Protein AF-A0A098QXZ3-F1 (afdb_monomer)

Radius of gyration: 36.71 Å; Cα contacts (8 Å, |Δi|>4): 1302; chains: 1; bounding box: 91×79×83 Å

Mean predicted aligned error: 18.91 Å

Structure (mmCIF, N/CA/C/O backbone):
data_AF-A0A098QXZ3-F1
#
_entry.id   AF-A0A098QXZ3-F1
#
loop_
_atom_site.group_PDB
_atom_site.id
_atom_site.type_symbol
_atom_site.label_atom_id
_atom_site.label_alt_id
_atom_site.label_comp_id
_atom_site.label_asym_id
_atom_site.label_entity_id
_atom_site.label_seq_id
_atom_site.pdbx_PDB_ins_code
_atom_site.Cartn_x
_atom_site.Cartn_y
_atom_site.Cartn_z
_atom_site.occupancy
_atom_site.B_iso_or_equiv
_atom_site.auth_seq_id
_atom_site.auth_comp_id
_atom_site.auth_asym_id
_atom_site.auth_atom_id
_atom_site.pdbx_PDB_model_num
ATOM 1 N N . MET A 1 1 ? 48.970 39.944 -28.528 1.00 34.41 1 MET A N 1
ATOM 2 C CA . MET A 1 1 ? 49.792 40.665 -27.532 1.00 34.41 1 MET A CA 1
ATOM 3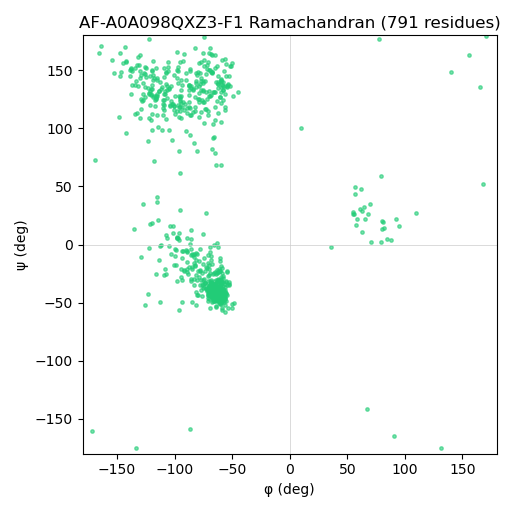 C C . MET A 1 1 ? 48.944 40.749 -26.277 1.00 34.41 1 MET A C 1
ATOM 5 O O . MET A 1 1 ? 47.812 41.198 -26.376 1.00 34.41 1 MET A O 1
ATOM 9 N N . GLY A 1 2 ? 49.397 40.096 -25.209 1.00 39.25 2 GLY A N 1
ATOM 10 C CA . GLY A 1 2 ? 48.541 39.547 -24.158 1.00 39.25 2 GLY A CA 1
ATOM 11 C C . GLY A 1 2 ? 47.865 40.557 -23.236 1.00 39.25 2 GLY A C 1
ATOM 12 O O . GLY A 1 2 ? 48.370 41.650 -23.004 1.00 39.25 2 GLY A O 1
ATOM 13 N N . LEU A 1 3 ? 46.767 40.106 -22.637 1.00 32.28 3 LEU A N 1
ATOM 14 C CA . LEU A 1 3 ? 46.354 40.539 -21.311 1.00 32.28 3 LEU A CA 1
ATOM 15 C C . LEU A 1 3 ? 46.298 39.281 -20.449 1.00 32.28 3 LEU A C 1
ATOM 17 O O . LEU A 1 3 ? 45.483 38.388 -20.656 1.00 32.28 3 LEU A O 1
ATOM 21 N N . PHE A 1 4 ? 47.296 39.197 -19.580 1.00 36.25 4 PHE A N 1
ATOM 22 C CA . PHE A 1 4 ? 47.523 38.147 -18.611 1.00 36.25 4 PHE A CA 1
ATOM 23 C C . PHE A 1 4 ? 46.350 38.034 -17.631 1.00 36.25 4 PHE A C 1
ATOM 25 O O . PHE A 1 4 ? 45.906 39.029 -17.063 1.00 36.25 4 PHE A O 1
ATOM 32 N N . ASP A 1 5 ? 45.892 36.797 -17.457 1.00 39.28 5 ASP A N 1
ATOM 33 C CA . ASP A 1 5 ? 45.685 36.120 -16.175 1.00 39.28 5 ASP A CA 1
ATOM 34 C C . ASP A 1 5 ? 45.807 37.027 -14.929 1.00 39.28 5 ASP A C 1
ATOM 36 O O . ASP A 1 5 ? 46.901 37.333 -14.450 1.00 39.28 5 ASP A O 1
ATOM 40 N N . LYS A 1 6 ? 44.659 37.449 -14.392 1.00 33.84 6 LYS A N 1
ATOM 41 C CA . LYS A 1 6 ? 44.519 37.911 -13.006 1.00 33.84 6 LYS A CA 1
ATOM 42 C C . LYS A 1 6 ? 43.553 36.982 -12.282 1.00 33.84 6 LYS A C 1
ATOM 44 O O . LYS A 1 6 ? 42.433 37.353 -11.949 1.00 33.84 6 LYS A O 1
ATOM 49 N N . ASN A 1 7 ? 44.007 35.767 -11.999 1.00 37.47 7 ASN A N 1
ATOM 50 C CA . ASN A 1 7 ? 43.583 35.095 -10.778 1.00 37.47 7 ASN A CA 1
ATOM 51 C C . ASN A 1 7 ? 44.189 35.866 -9.592 1.00 37.47 7 ASN A C 1
ATOM 53 O O . ASN A 1 7 ? 45.236 35.489 -9.065 1.00 37.47 7 ASN A O 1
ATOM 57 N N . ASP A 1 8 ? 43.540 36.960 -9.181 1.00 37.66 8 ASP A N 1
ATOM 58 C CA . ASP A 1 8 ? 43.737 37.550 -7.853 1.00 37.66 8 ASP A CA 1
ATOM 59 C C . ASP A 1 8 ? 43.240 36.521 -6.823 1.00 37.66 8 ASP A C 1
ATOM 61 O O . ASP A 1 8 ? 42.122 36.593 -6.313 1.00 37.66 8 ASP A O 1
ATOM 65 N N . LYS A 1 9 ? 44.056 35.499 -6.529 1.00 50.19 9 LYS A N 1
ATOM 66 C CA . LYS A 1 9 ? 43.840 34.641 -5.363 1.00 50.19 9 LYS A CA 1
ATOM 67 C C . LYS A 1 9 ? 44.058 35.522 -4.138 1.00 50.19 9 LYS A C 1
ATOM 69 O O . LYS A 1 9 ? 45.189 35.674 -3.677 1.00 50.19 9 LYS A O 1
ATOM 74 N N . LYS A 1 10 ? 42.974 36.131 -3.644 1.00 60.78 10 LYS A N 1
ATOM 75 C CA . LYS A 1 10 ? 42.944 36.797 -2.337 1.00 60.78 10 LYS A CA 1
ATOM 76 C C . LYS A 1 10 ? 43.625 35.859 -1.320 1.00 60.78 10 LYS A C 1
ATOM 78 O O . LYS A 1 10 ? 43.342 34.656 -1.337 1.00 60.78 10 LYS A O 1
ATOM 83 N N . PRO A 1 11 ? 44.564 36.355 -0.494 1.00 75.75 11 PRO A N 1
ATOM 84 C CA . PRO A 1 11 ? 45.214 35.518 0.505 1.00 75.75 11 PRO A CA 1
ATOM 85 C C . PRO A 1 11 ? 44.158 34.956 1.463 1.00 75.75 11 PRO A C 1
ATOM 87 O O . PRO A 1 11 ? 43.274 35.694 1.901 1.00 75.75 11 PRO A O 1
ATOM 90 N N . LEU A 1 12 ? 44.260 33.657 1.769 1.00 84.19 12 LEU A N 1
ATOM 91 C CA . LEU A 1 12 ? 43.357 32.981 2.702 1.00 84.19 12 LEU A CA 1
ATOM 92 C C . LEU A 1 12 ? 43.372 33.708 4.047 1.00 84.19 12 LEU A C 1
ATOM 94 O O . LEU A 1 12 ? 44.438 33.980 4.602 1.00 84.19 12 LEU A O 1
ATOM 98 N N . GLN A 1 13 ? 42.186 34.016 4.560 1.00 89.44 13 GLN A N 1
ATOM 99 C CA . GLN A 1 13 ? 42.029 34.640 5.866 1.00 89.44 13 GLN A CA 1
ATOM 100 C C . GLN A 1 13 ? 41.975 33.574 6.958 1.00 89.44 13 GLN A C 1
ATOM 102 O O . GLN A 1 13 ? 41.499 32.460 6.732 1.00 89.44 13 GLN A O 1
ATOM 107 N N . GLU A 1 14 ? 42.455 33.936 8.149 1.00 90.88 14 GLU A N 1
ATOM 108 C CA . GLU A 1 14 ? 42.515 33.045 9.306 1.00 90.88 14 GLU A CA 1
ATOM 109 C C . GLU A 1 14 ? 41.635 33.584 10.435 1.00 90.88 14 GLU A C 1
ATOM 111 O O . GLU A 1 14 ? 41.818 34.718 10.881 1.00 90.88 14 GLU A O 1
ATOM 116 N N . LEU A 1 15 ? 40.694 32.772 10.922 1.00 90.94 15 LEU A N 1
ATOM 117 C CA . LEU A 1 15 ? 39.901 33.084 12.115 1.00 90.94 15 LEU A CA 1
ATOM 118 C C . LEU A 1 15 ? 39.740 31.847 13.009 1.00 90.94 15 LEU A C 1
ATOM 120 O O . LEU A 1 15 ? 39.728 30.721 12.501 1.00 90.94 15 LEU A O 1
ATOM 124 N N . PRO A 1 16 ? 39.572 32.026 14.334 1.00 90.94 16 PRO A N 1
ATOM 125 C CA . PRO A 1 16 ? 39.183 30.937 15.227 1.00 90.94 16 PRO A CA 1
ATOM 126 C C . PRO A 1 16 ? 37.916 30.238 14.728 1.00 90.94 16 PRO A C 1
ATOM 128 O O . PRO A 1 16 ? 36.975 30.899 14.286 1.00 90.94 16 PRO A O 1
ATOM 131 N N . PHE A 1 17 ? 37.899 28.909 14.781 1.00 89.75 17 PHE A N 1
ATOM 132 C CA . PHE A 1 17 ? 36.839 28.084 14.211 1.00 89.75 17 PHE A CA 1
ATOM 133 C C . PHE A 1 17 ? 35.888 27.556 15.284 1.00 89.75 17 PHE A C 1
ATOM 135 O O . PHE A 1 17 ? 36.319 27.042 16.317 1.00 89.75 17 PHE A O 1
ATOM 142 N N . ILE A 1 18 ? 34.588 27.611 14.997 1.00 89.50 18 ILE A N 1
ATOM 143 C CA . ILE A 1 18 ? 33.551 26.928 15.772 1.00 89.50 18 ILE A CA 1
ATOM 144 C C . ILE A 1 18 ? 32.698 26.083 14.831 1.00 89.50 18 ILE A C 1
ATOM 146 O O . ILE A 1 18 ? 32.176 26.578 13.834 1.00 89.50 18 ILE A O 1
ATOM 150 N N . ALA A 1 19 ? 32.517 24.815 15.195 1.00 88.19 19 ALA A N 1
ATOM 151 C CA . ALA A 1 19 ? 31.591 23.911 14.529 1.00 88.19 19 ALA A CA 1
ATOM 152 C C . ALA A 1 19 ? 30.186 24.028 15.135 1.00 88.19 19 ALA A C 1
ATOM 154 O O . ALA A 1 19 ? 30.002 23.773 16.329 1.00 88.19 19 ALA A O 1
ATOM 155 N N . LEU A 1 20 ? 29.192 24.349 14.306 1.00 87.00 20 LEU A N 1
ATOM 156 C CA . LEU A 1 20 ? 27.772 24.237 14.639 1.00 87.00 20 LEU A CA 1
ATOM 157 C C . LEU A 1 20 ? 27.135 23.045 13.922 1.00 87.00 20 LEU A C 1
ATOM 159 O O . LEU A 1 20 ? 27.589 22.612 12.863 1.00 87.00 20 LEU A O 1
ATOM 163 N N . ARG A 1 21 ? 26.084 22.504 14.540 1.00 80.12 21 ARG A N 1
ATOM 164 C CA . ARG A 1 21 ? 25.403 21.279 14.093 1.00 80.12 21 ARG A CA 1
ATOM 165 C C . ARG A 1 21 ? 23.917 21.495 13.834 1.00 80.12 21 ARG A C 1
ATOM 167 O O . ARG A 1 21 ? 23.414 21.051 12.818 1.00 80.12 21 ARG A O 1
ATOM 174 N N . ASP A 1 22 ? 23.254 22.239 14.718 1.00 79.06 22 ASP A N 1
ATOM 175 C CA . ASP A 1 22 ? 21.787 22.346 14.707 1.00 79.06 22 ASP A CA 1
ATOM 176 C C . ASP A 1 22 ? 21.283 23.745 14.324 1.00 79.06 22 ASP A C 1
ATOM 178 O O . ASP A 1 22 ? 20.079 23.992 14.267 1.00 79.06 22 ASP A O 1
ATOM 182 N N . ALA A 1 23 ? 22.193 24.692 14.083 1.00 85.50 23 ALA A N 1
ATOM 183 C CA . ALA A 1 23 ? 21.854 26.080 13.799 1.00 85.50 23 ALA A CA 1
ATOM 184 C C . ALA A 1 23 ? 22.709 26.631 12.660 1.00 85.50 23 ALA A C 1
ATOM 186 O O . ALA A 1 23 ? 23.935 26.550 12.705 1.00 85.50 23 ALA A O 1
ATOM 187 N N . VAL A 1 24 ? 22.043 27.237 11.677 1.00 90.94 24 VAL A N 1
ATOM 188 C CA . VAL A 1 24 ? 22.665 27.986 10.581 1.00 90.94 24 VAL A CA 1
ATOM 189 C C . VAL A 1 24 ? 22.596 29.474 10.910 1.00 90.94 24 VAL A C 1
ATOM 191 O O . VAL A 1 24 ? 21.520 29.990 11.218 1.00 90.94 24 VAL A O 1
ATOM 194 N N . ILE A 1 25 ? 23.735 30.164 10.854 1.00 92.44 25 ILE A N 1
ATOM 195 C CA . ILE A 1 25 ? 23.818 31.609 11.089 1.00 92.44 25 ILE A CA 1
ATOM 196 C C . ILE A 1 25 ? 23.891 32.314 9.739 1.00 92.44 25 ILE A C 1
ATOM 198 O O . ILE A 1 25 ? 24.864 32.160 9.000 1.00 92.44 25 ILE A O 1
ATOM 202 N N . PHE A 1 26 ? 22.870 33.106 9.424 1.00 93.06 26 PHE A N 1
ATOM 203 C CA . PHE A 1 26 ? 22.836 33.914 8.206 1.00 93.06 26 PHE A CA 1
ATOM 204 C C . PHE A 1 26 ? 23.529 35.271 8.418 1.00 93.06 26 PHE A C 1
ATOM 206 O O . PHE A 1 26 ? 23.498 35.808 9.533 1.00 93.06 26 PHE A O 1
ATOM 213 N N . PRO A 1 27 ? 24.116 35.872 7.368 1.00 91.12 27 PRO A N 1
ATOM 214 C CA . PRO A 1 27 ? 24.561 37.262 7.407 1.00 91.12 27 PRO A CA 1
ATOM 215 C C . PRO A 1 27 ? 23.451 38.215 7.868 1.00 91.12 27 PRO A C 1
ATOM 217 O O . PRO A 1 27 ? 22.276 38.008 7.565 1.00 91.12 27 PRO A O 1
ATOM 220 N N . HIS A 1 28 ? 23.826 39.261 8.603 1.00 87.88 28 HIS A N 1
ATOM 221 C CA . HIS A 1 28 ? 22.932 40.266 9.194 1.00 87.88 28 HIS A CA 1
ATOM 222 C C . HIS A 1 28 ? 21.934 39.732 10.234 1.00 87.88 28 HIS A C 1
ATOM 224 O O . HIS A 1 28 ? 21.034 40.460 10.650 1.00 87.88 28 HIS A O 1
ATOM 230 N N . SER A 1 29 ? 22.094 38.484 10.686 1.00 89.38 29 SER A N 1
ATOM 231 C CA . SER A 1 29 ? 21.275 37.895 11.746 1.00 89.38 29 SER A CA 1
ATOM 232 C C . SER A 1 29 ? 22.055 37.756 13.049 1.00 89.38 29 SER A C 1
ATOM 234 O O . SER A 1 29 ? 23.267 37.531 13.040 1.00 89.38 29 SER A O 1
ATOM 236 N N . THR A 1 30 ? 21.353 37.887 14.178 1.00 88.56 30 THR A N 1
ATOM 237 C CA . THR A 1 30 ? 21.917 37.650 15.511 1.00 88.56 30 THR A CA 1
ATOM 238 C C . THR A 1 30 ? 21.314 36.391 16.118 1.00 88.56 30 THR A C 1
ATOM 240 O O . THR A 1 30 ? 20.095 36.260 16.225 1.00 88.56 30 THR A O 1
ATOM 243 N N . VAL A 1 31 ? 22.167 35.445 16.511 1.00 88.06 31 VAL A N 1
ATOM 244 C CA . VAL A 1 31 ? 21.746 34.136 17.021 1.00 88.06 31 VAL A CA 1
ATOM 245 C C . VAL A 1 31 ? 22.456 33.843 18.346 1.00 88.06 31 VAL A C 1
ATOM 247 O O . VAL A 1 31 ? 23.688 33.902 18.415 1.00 88.06 31 VAL A O 1
ATOM 250 N N . PRO A 1 32 ? 21.714 33.539 19.429 1.00 89.00 32 PRO A N 1
ATOM 251 C CA . PRO A 1 32 ? 22.311 33.082 20.674 1.00 89.00 32 PRO A CA 1
ATOM 252 C C . PRO A 1 32 ? 22.688 31.599 20.574 1.00 89.00 32 PRO A C 1
ATOM 254 O O . PRO A 1 32 ? 21.824 30.752 20.368 1.00 89.00 32 PRO A O 1
ATOM 257 N N . ILE A 1 33 ? 23.961 31.281 20.792 1.00 88.56 33 ILE A N 1
ATOM 258 C CA . ILE A 1 33 ? 24.489 29.915 20.818 1.00 88.56 33 ILE A CA 1
ATOM 259 C C . ILE A 1 33 ? 24.905 29.548 22.244 1.00 88.56 33 ILE A C 1
ATOM 261 O O . ILE A 1 33 ? 25.549 30.330 22.946 1.00 88.56 33 ILE A O 1
ATOM 265 N N . TYR A 1 34 ? 24.541 28.341 22.672 1.00 87.06 34 TYR A N 1
ATOM 266 C CA . TYR A 1 34 ? 24.952 27.779 23.954 1.00 87.06 34 TYR A CA 1
ATOM 267 C C . TYR A 1 34 ? 26.153 26.860 23.747 1.00 87.06 34 TYR A C 1
ATOM 269 O O . TYR A 1 34 ? 26.077 25.877 23.015 1.00 87.06 34 TYR A O 1
ATOM 277 N N . LEU A 1 35 ? 27.266 27.188 24.396 1.00 83.69 35 LEU A N 1
ATOM 278 C CA . LEU A 1 35 ? 28.507 26.431 24.322 1.00 83.69 35 LEU A CA 1
ATOM 279 C C . LEU A 1 35 ? 28.649 25.557 25.565 1.00 83.69 35 LEU A C 1
ATOM 281 O O . LEU A 1 35 ? 28.696 26.057 26.692 1.00 83.69 35 LEU A O 1
ATOM 285 N N . THR A 1 36 ? 28.711 24.248 25.333 1.00 79.25 36 THR A N 1
ATOM 286 C CA . THR A 1 36 ? 28.888 23.213 26.362 1.00 79.25 36 THR A CA 1
ATOM 287 C C . THR A 1 36 ? 30.269 22.560 26.302 1.00 79.25 36 THR A C 1
ATOM 289 O O . THR A 1 36 ? 30.762 22.082 27.319 1.00 79.25 36 THR A O 1
ATOM 292 N N . LYS A 1 37 ? 30.916 22.549 25.128 1.00 79.50 37 LYS A N 1
ATOM 293 C CA . LYS A 1 37 ? 32.233 21.930 24.929 1.00 79.50 37 LYS A CA 1
ATOM 294 C C . LYS A 1 37 ? 33.367 22.892 25.323 1.00 79.50 37 LYS A C 1
ATOM 296 O O . LYS A 1 37 ? 33.367 24.025 24.833 1.00 79.50 37 LYS A O 1
ATOM 301 N N . PRO A 1 38 ? 34.372 22.448 26.107 1.00 77.50 38 PRO A N 1
ATOM 302 C CA . PRO A 1 38 ? 35.527 23.272 26.485 1.00 77.50 38 PRO A CA 1
ATOM 303 C C . PRO A 1 38 ? 36.274 23.864 25.283 1.00 77.50 38 PRO A C 1
ATOM 305 O O . PRO A 1 38 ? 36.786 24.977 25.343 1.00 77.50 38 PRO A O 1
ATOM 308 N N . THR A 1 39 ? 36.286 23.149 24.161 1.00 79.25 39 THR A N 1
ATOM 309 C CA . THR A 1 39 ? 37.051 23.515 22.965 1.00 79.25 39 THR A CA 1
ATOM 310 C C . THR A 1 39 ? 36.399 24.648 22.182 1.00 79.25 39 THR A C 1
ATOM 312 O O . THR A 1 39 ? 37.082 25.552 21.702 1.00 79.25 39 THR A O 1
ATOM 315 N N . ALA A 1 40 ? 35.066 24.687 22.161 1.00 80.88 40 ALA A N 1
ATOM 316 C CA . ALA A 1 40 ? 34.316 25.811 21.618 1.00 80.88 40 ALA A CA 1
ATOM 317 C C . ALA A 1 40 ? 34.458 27.069 22.494 1.00 80.88 40 ALA A C 1
ATOM 319 O O . ALA A 1 40 ? 34.530 28.176 21.967 1.00 80.88 40 ALA A O 1
ATOM 320 N N . VAL A 1 41 ? 34.547 26.912 23.823 1.00 83.06 41 VAL A N 1
ATOM 321 C CA . VAL A 1 41 ? 34.817 28.032 24.742 1.00 83.06 41 VAL A CA 1
ATOM 322 C C . VAL A 1 41 ? 36.213 28.608 24.490 1.00 83.06 41 VAL A C 1
ATOM 324 O O . VAL A 1 41 ? 36.341 29.822 24.342 1.00 83.06 41 VAL A O 1
ATOM 327 N N . ALA A 1 42 ? 37.230 27.755 24.335 1.00 83.25 42 ALA A N 1
ATOM 328 C CA . ALA A 1 42 ? 38.592 28.182 24.013 1.00 83.25 42 ALA A CA 1
ATOM 329 C C . ALA A 1 42 ? 38.677 28.931 22.668 1.00 83.25 42 ALA A C 1
ATOM 331 O O . ALA A 1 42 ? 39.364 29.947 22.569 1.00 83.25 42 ALA A O 1
ATOM 332 N N . ALA A 1 43 ? 37.937 28.486 21.644 1.00 84.62 43 ALA A N 1
ATOM 333 C CA . ALA A 1 43 ? 37.861 29.181 20.356 1.00 84.62 43 ALA A CA 1
ATOM 334 C C . ALA A 1 43 ? 37.237 30.585 20.479 1.00 84.62 43 ALA A C 1
ATOM 336 O O . ALA A 1 43 ? 37.719 31.536 19.861 1.00 84.62 43 ALA A O 1
ATOM 337 N N . VAL A 1 44 ? 36.201 30.743 21.312 1.00 85.31 44 VAL A N 1
ATOM 338 C CA . VAL A 1 44 ? 35.608 32.058 21.608 1.00 85.31 44 VAL A CA 1
ATOM 339 C C . VAL A 1 44 ? 36.583 32.954 22.368 1.00 85.31 44 VAL A C 1
ATOM 341 O O . VAL A 1 44 ? 36.714 34.127 22.024 1.00 85.31 44 VAL A O 1
ATOM 344 N N . GLU A 1 45 ? 37.286 32.432 23.373 1.00 84.00 45 GLU A N 1
ATOM 345 C CA . GLU A 1 45 ? 38.283 33.201 24.128 1.00 84.00 45 GLU A CA 1
ATOM 346 C C . GLU A 1 45 ? 39.441 33.665 23.228 1.00 84.00 45 GLU A C 1
ATOM 348 O O . GLU A 1 45 ? 39.839 34.829 23.296 1.00 84.00 45 GLU A O 1
ATOM 353 N N . ALA A 1 46 ? 39.899 32.814 22.304 1.00 83.94 46 ALA A N 1
ATOM 354 C CA . ALA A 1 46 ? 40.875 33.182 21.278 1.00 83.94 46 ALA A CA 1
ATOM 355 C C . ALA A 1 46 ? 40.341 34.251 20.305 1.00 83.94 46 ALA A C 1
ATOM 357 O O . ALA A 1 46 ? 41.077 35.148 19.893 1.00 83.94 46 ALA A O 1
ATOM 358 N N . ALA A 1 47 ? 39.055 34.210 19.947 1.00 86.00 47 ALA A N 1
ATOM 359 C CA . ALA A 1 47 ? 38.433 35.235 19.108 1.00 86.00 47 ALA A CA 1
ATOM 360 C C . ALA A 1 47 ? 38.322 36.591 19.821 1.00 86.00 47 ALA A C 1
ATOM 362 O O . ALA A 1 47 ? 38.475 37.636 19.189 1.00 86.00 47 ALA A O 1
ATOM 363 N N . LEU A 1 48 ? 38.100 36.613 21.140 1.00 85.19 48 LEU A N 1
ATOM 364 C CA . LEU A 1 48 ? 38.041 37.861 21.910 1.00 85.19 48 LEU A CA 1
ATOM 365 C C . LEU A 1 48 ? 39.368 38.624 21.906 1.00 85.19 48 LEU A C 1
ATOM 367 O O . LEU A 1 48 ? 39.348 39.855 21.895 1.00 85.19 48 LEU A O 1
ATOM 371 N N . THR A 1 49 ? 40.497 37.913 21.891 1.00 79.88 49 THR A N 1
ATOM 372 C CA . THR A 1 49 ? 41.838 38.513 21.836 1.00 79.88 49 THR A CA 1
ATOM 373 C C . THR A 1 49 ? 42.259 38.899 20.414 1.00 79.88 49 THR A C 1
ATOM 375 O O . THR A 1 49 ? 43.121 39.759 20.255 1.00 79.88 49 THR A O 1
ATOM 378 N N . SER A 1 50 ? 41.613 38.339 19.382 1.00 72.12 50 SER A N 1
ATOM 379 C CA . SER A 1 50 ? 41.952 38.506 17.957 1.00 72.12 50 SER A CA 1
ATOM 380 C C . SER A 1 50 ? 40.871 39.229 17.129 1.00 72.12 50 SER A C 1
ATOM 382 O O . SER A 1 50 ? 40.643 38.931 15.959 1.00 72.12 50 SER A O 1
ATOM 384 N N . GLY A 1 51 ? 40.199 40.227 17.716 1.00 79.19 51 GLY A N 1
ATOM 385 C CA . GLY A 1 51 ? 39.291 41.124 16.976 1.00 79.19 51 GLY A CA 1
ATOM 386 C C . GLY A 1 51 ? 37.807 40.737 16.995 1.00 79.19 51 GLY A C 1
ATOM 387 O O . GLY A 1 51 ? 37.026 41.266 16.203 1.00 79.19 51 GLY A O 1
ATOM 388 N N . ARG A 1 52 ? 37.398 39.853 17.916 1.00 90.12 52 ARG A N 1
ATOM 389 C CA . ARG A 1 52 ? 36.011 39.398 18.158 1.00 90.12 52 ARG A CA 1
ATOM 390 C C . ARG A 1 52 ? 35.329 38.761 16.948 1.00 90.12 52 ARG A C 1
ATOM 392 O O . ARG A 1 52 ? 34.099 38.726 16.893 1.00 90.12 52 ARG A O 1
ATOM 399 N N . ARG A 1 53 ? 36.103 38.267 15.984 1.00 92.69 53 ARG A N 1
ATOM 400 C CA . ARG A 1 53 ? 35.600 37.555 14.808 1.00 92.69 53 ARG A CA 1
ATOM 401 C C . ARG A 1 53 ? 35.960 36.085 14.902 1.00 92.69 53 ARG A C 1
ATOM 403 O O . ARG A 1 53 ? 37.028 35.736 15.392 1.00 92.69 53 ARG A O 1
ATOM 410 N N . LEU A 1 54 ? 35.064 35.240 14.424 1.00 92.62 54 LEU A N 1
ATOM 411 C CA . LEU A 1 54 ? 35.273 33.805 14.329 1.00 92.62 54 LEU A CA 1
ATOM 412 C C . LEU A 1 54 ? 34.596 33.267 13.076 1.00 92.62 54 LEU A C 1
ATOM 414 O O . LEU A 1 54 ? 33.645 33.860 12.566 1.00 92.62 54 LEU A O 1
ATOM 418 N N . PHE A 1 55 ? 35.084 32.136 12.593 1.00 92.88 55 PHE A N 1
ATOM 419 C CA . PHE A 1 55 ? 34.473 31.411 11.497 1.00 92.88 55 PHE A CA 1
ATOM 420 C C . PHE A 1 55 ? 33.551 30.326 12.051 1.00 92.88 55 PHE A C 1
ATOM 422 O O . PHE A 1 55 ? 33.977 29.476 12.836 1.00 92.88 55 PHE A O 1
ATOM 429 N N . VAL A 1 56 ? 32.291 30.345 11.623 1.00 92.75 56 VAL A N 1
ATOM 430 C CA . VAL A 1 56 ? 31.320 29.296 11.928 1.00 92.75 56 VAL A CA 1
ATOM 431 C C . VAL A 1 56 ? 31.246 28.333 10.753 1.00 92.75 56 VAL A C 1
ATOM 433 O O . VAL A 1 56 ? 30.808 28.711 9.666 1.00 92.75 56 VAL A O 1
ATOM 436 N N . GLY A 1 57 ? 31.665 27.091 10.986 1.00 91.31 57 GLY A N 1
ATOM 437 C CA . GLY A 1 57 ? 31.510 25.990 10.041 1.00 91.31 57 GLY A CA 1
ATOM 438 C C . GLY A 1 57 ? 30.425 25.012 10.471 1.00 91.31 57 GLY A C 1
ATOM 439 O O . GLY A 1 57 ? 30.098 24.893 11.652 1.00 91.31 57 GLY A O 1
ATOM 440 N N . TYR A 1 58 ? 29.897 24.282 9.498 1.00 90.69 58 TYR A N 1
ATOM 441 C CA . TYR A 1 58 ? 28.835 23.298 9.686 1.00 90.69 58 TYR A CA 1
ATOM 442 C C . TYR A 1 58 ? 29.390 21.894 9.430 1.00 90.69 58 TYR A C 1
ATOM 444 O O . TYR A 1 58 ? 30.179 21.731 8.503 1.00 90.69 58 TYR A O 1
ATOM 452 N N . VAL A 1 59 ? 29.014 20.887 10.224 1.00 85.56 59 VAL A N 1
ATOM 453 C CA . VAL A 1 59 ? 29.602 19.526 10.160 1.00 85.56 59 VAL A CA 1
ATOM 454 C C . VAL A 1 59 ? 28.562 18.490 9.720 1.00 85.56 59 VAL A C 1
ATOM 456 O O . VAL A 1 59 ? 27.402 18.593 10.107 1.00 85.56 59 VAL A O 1
ATOM 459 N N . LYS A 1 60 ? 28.982 17.496 8.924 1.00 78.62 60 LYS A N 1
ATOM 460 C CA . LYS A 1 60 ? 28.127 16.443 8.342 1.00 78.62 60 LYS A CA 1
ATOM 461 C C . LYS A 1 60 ? 27.678 15.351 9.326 1.00 78.62 60 LYS A C 1
ATOM 463 O O . LYS A 1 60 ? 26.602 14.802 9.130 1.00 78.62 60 LYS A O 1
ATOM 468 N N . ASP A 1 61 ? 28.476 15.033 10.351 1.00 70.88 61 ASP A N 1
ATOM 469 C CA . ASP A 1 61 ? 28.228 13.903 11.267 1.00 70.88 61 ASP A CA 1
ATOM 470 C C . ASP A 1 61 ? 28.487 14.259 12.751 1.00 70.88 61 ASP A C 1
ATOM 472 O O . ASP A 1 61 ? 29.326 15.108 13.075 1.00 70.88 61 ASP A O 1
ATOM 476 N N . GLN A 1 62 ? 27.756 13.621 13.673 1.00 56.31 62 GLN A N 1
ATOM 477 C CA . GLN A 1 62 ? 27.741 13.932 15.107 1.00 56.31 62 GLN A CA 1
ATOM 478 C C . GLN A 1 62 ? 28.998 13.461 15.860 1.00 56.31 62 GLN A C 1
ATOM 480 O O . GLN A 1 62 ? 29.390 14.116 16.838 1.00 56.31 62 GLN A O 1
ATOM 485 N N . GLU A 1 63 ? 29.643 12.381 15.414 1.00 55.22 63 GLU A N 1
ATOM 486 C CA . GLU A 1 63 ? 30.769 11.739 16.119 1.00 55.22 63 GLU A CA 1
ATOM 487 C C . GLU A 1 63 ? 32.152 12.099 15.556 1.00 55.22 63 GLU A C 1
ATOM 489 O O . GLU A 1 63 ? 33.157 11.972 16.254 1.00 55.22 63 GLU A O 1
ATOM 494 N N . SER A 1 64 ? 32.222 12.621 14.329 1.00 58.28 64 SER A N 1
ATOM 495 C CA . SER A 1 64 ? 33.496 12.964 13.688 1.00 58.28 64 SER A CA 1
ATOM 496 C C . SER A 1 64 ? 34.120 14.257 14.238 1.00 58.28 64 SER A C 1
ATOM 498 O O . SER A 1 64 ? 33.421 15.244 14.505 1.00 58.28 64 SER A O 1
ATOM 500 N N . SER A 1 65 ? 35.448 14.275 14.390 1.00 70.56 65 SER A N 1
ATOM 501 C CA . SER A 1 65 ? 36.198 15.505 14.658 1.00 70.56 65 SER A CA 1
ATOM 502 C C . SER A 1 65 ? 36.155 16.443 13.437 1.00 70.56 65 SER A C 1
ATOM 504 O O . SER A 1 65 ? 36.079 15.973 12.295 1.00 70.56 65 SER A O 1
ATOM 506 N N . PRO A 1 66 ? 36.181 17.777 13.636 1.00 76.25 66 PRO A N 1
ATOM 507 C CA . PRO A 1 66 ? 36.206 18.719 12.524 1.00 76.25 66 PRO A CA 1
ATOM 508 C C . PRO A 1 66 ? 37.446 18.498 11.652 1.00 76.25 66 PRO A C 1
ATOM 510 O O . PRO A 1 66 ? 38.574 18.584 12.131 1.00 76.25 66 PRO A O 1
ATOM 513 N N . SER A 1 67 ? 37.230 18.222 10.371 1.00 80.38 67 SER A N 1
ATOM 514 C CA . SER A 1 67 ? 38.262 18.061 9.353 1.00 80.38 67 SER A CA 1
ATOM 515 C C . SER A 1 67 ? 37.764 18.640 8.030 1.00 80.38 67 SER A C 1
ATOM 517 O O . SER A 1 67 ? 36.581 18.953 7.872 1.00 80.38 67 SER A O 1
ATOM 519 N N . LYS A 1 68 ? 38.660 18.764 7.050 1.00 82.31 68 LYS A N 1
ATOM 520 C CA . LYS A 1 68 ? 38.315 19.275 5.720 1.00 82.31 68 LYS A CA 1
ATOM 521 C C . LYS A 1 68 ? 37.175 18.507 5.037 1.00 82.31 68 LYS A C 1
ATOM 523 O O . LYS A 1 68 ? 36.408 19.092 4.282 1.00 82.31 68 LYS A O 1
ATOM 528 N N . GLU A 1 69 ? 37.059 17.208 5.299 1.00 80.94 69 GLU A N 1
ATOM 529 C CA . GLU A 1 69 ? 36.070 16.329 4.662 1.00 80.94 69 GLU A CA 1
ATOM 530 C C . GLU A 1 69 ? 34.714 16.346 5.385 1.00 80.94 69 GLU A C 1
ATOM 532 O O . GLU A 1 69 ? 33.659 16.173 4.754 1.00 80.94 69 GLU A O 1
ATOM 537 N N . THR A 1 70 ? 34.736 16.588 6.701 1.00 85.00 70 THR A N 1
ATOM 538 C CA . THR A 1 70 ? 33.553 16.557 7.573 1.00 85.00 70 THR A CA 1
ATOM 539 C C . THR A 1 70 ? 32.850 17.909 7.666 1.00 85.00 70 THR A C 1
ATOM 541 O O . THR A 1 70 ? 31.648 17.945 7.932 1.00 85.00 70 THR A O 1
ATOM 544 N N . VAL A 1 71 ? 33.558 19.014 7.408 1.00 86.50 71 VAL A N 1
ATOM 545 C CA . VAL A 1 71 ? 33.005 20.376 7.385 1.00 86.50 71 VAL A CA 1
ATOM 546 C C . VAL A 1 71 ? 32.450 20.704 5.992 1.00 86.50 71 VAL A C 1
ATOM 548 O O . VAL A 1 71 ? 33.057 20.396 4.968 1.00 86.50 71 VAL A O 1
ATOM 551 N N . PHE A 1 72 ? 31.274 21.326 5.935 1.00 89.00 72 PHE A N 1
ATOM 552 C CA . PHE A 1 72 ? 30.694 21.820 4.686 1.00 89.00 72 PHE A CA 1
ATOM 553 C C . PHE A 1 72 ? 31.516 22.979 4.103 1.00 89.00 72 PHE A C 1
ATOM 555 O O . PHE A 1 72 ? 32.086 23.789 4.830 1.00 89.00 72 PHE A O 1
ATOM 562 N N . SER A 1 73 ? 31.536 23.088 2.773 1.00 88.19 73 SER A N 1
ATOM 563 C CA . SER A 1 73 ? 32.347 24.073 2.043 1.00 88.19 73 SER A CA 1
ATOM 564 C C . SER A 1 73 ? 31.948 25.527 2.297 1.00 88.19 73 SER A C 1
ATOM 566 O O . SER A 1 73 ? 32.777 26.413 2.123 1.00 88.19 73 SER A O 1
ATOM 568 N N . THR A 1 74 ? 30.707 25.792 2.707 1.00 90.88 74 THR A N 1
ATOM 569 C CA . THR A 1 74 ? 30.208 27.147 2.979 1.00 90.88 74 THR A CA 1
ATOM 570 C C . THR A 1 74 ? 30.006 27.338 4.476 1.00 90.88 74 THR A C 1
ATOM 572 O O . THR A 1 74 ? 29.341 26.531 5.124 1.00 90.88 74 THR A O 1
ATOM 575 N N . GLY A 1 75 ? 30.548 28.427 5.013 1.00 92.94 75 GLY A N 1
ATOM 576 C CA . GLY A 1 75 ? 30.374 28.859 6.396 1.00 92.94 75 GLY A CA 1
ATOM 577 C C . GLY A 1 75 ? 30.049 30.347 6.496 1.00 92.94 75 GLY A C 1
ATOM 578 O O . GLY A 1 75 ? 29.880 31.042 5.489 1.00 92.94 75 GLY A O 1
ATOM 579 N N . THR A 1 76 ? 29.972 30.839 7.730 1.00 94.38 76 THR A N 1
ATOM 580 C CA . THR A 1 76 ? 29.630 32.239 8.014 1.00 94.38 76 THR A CA 1
ATOM 581 C C . THR A 1 76 ? 30.696 32.870 8.898 1.00 94.38 76 THR A C 1
ATOM 583 O O . THR A 1 76 ? 30.995 32.375 9.989 1.00 94.38 76 THR A O 1
ATOM 586 N N . VAL A 1 77 ? 31.241 34.006 8.467 1.00 94.00 77 VAL A N 1
ATOM 587 C CA . VAL A 1 77 ? 32.089 34.839 9.323 1.00 94.00 77 VAL A CA 1
ATOM 588 C C . VAL A 1 77 ? 31.185 35.557 10.313 1.00 94.00 77 VAL A C 1
ATOM 590 O O . VAL A 1 77 ? 30.268 36.277 9.921 1.00 94.00 77 VAL A O 1
ATOM 593 N N . CYS A 1 78 ? 31.433 35.359 11.602 1.00 94.25 78 CYS A N 1
ATOM 594 C CA . CYS A 1 78 ? 30.598 35.886 12.672 1.00 94.25 78 CYS A CA 1
ATOM 595 C C . CYS A 1 78 ? 31.385 36.820 13.589 1.00 94.25 78 CYS A C 1
ATOM 597 O O . CYS A 1 78 ? 32.579 36.634 13.833 1.00 94.25 78 CYS A O 1
ATOM 599 N N . ARG A 1 79 ? 30.691 37.808 14.152 1.00 94.19 79 ARG A N 1
ATOM 600 C CA . ARG A 1 79 ? 31.183 38.686 15.211 1.00 94.19 79 ARG A CA 1
ATOM 601 C C . ARG A 1 79 ? 30.564 38.298 16.547 1.00 94.19 79 ARG A C 1
ATOM 603 O O . ARG A 1 79 ? 29.355 38.108 16.648 1.00 94.19 79 ARG A O 1
ATOM 610 N N . ILE A 1 80 ? 31.385 38.235 17.590 1.00 92.62 80 ILE A N 1
ATOM 611 C CA . ILE A 1 80 ? 30.911 38.067 18.963 1.00 92.62 80 ILE A CA 1
ATOM 612 C C . ILE A 1 80 ? 30.364 39.407 19.456 1.00 92.62 80 ILE A C 1
ATOM 614 O O . ILE A 1 80 ? 31.117 40.368 19.637 1.00 92.62 80 ILE A O 1
ATOM 618 N N . VAL A 1 81 ? 29.056 39.454 19.704 1.00 90.81 81 VAL A N 1
ATOM 619 C CA . VAL A 1 81 ? 28.371 40.631 20.253 1.00 90.81 81 VAL A CA 1
ATOM 620 C C . VAL A 1 81 ? 28.468 40.634 21.775 1.00 90.81 81 VAL A C 1
ATOM 622 O O . VAL A 1 81 ? 28.853 41.635 22.377 1.00 90.81 81 VAL A O 1
ATOM 625 N N . GLN A 1 82 ? 28.143 39.503 22.406 1.00 87.19 82 GLN A N 1
ATOM 626 C CA . GLN A 1 82 ? 28.075 39.387 23.862 1.00 87.19 82 GLN A CA 1
ATOM 627 C C . GLN A 1 82 ? 28.350 37.952 24.323 1.00 87.19 82 GLN A C 1
ATOM 629 O O . GLN A 1 82 ? 27.977 36.998 23.645 1.00 87.19 82 GLN A O 1
ATOM 634 N N . ILE A 1 83 ? 28.960 37.799 25.502 1.00 87.50 83 ILE A N 1
ATOM 635 C CA . ILE A 1 83 ? 29.163 36.508 26.174 1.00 87.50 83 ILE A CA 1
ATOM 636 C C . ILE A 1 83 ? 28.597 36.597 27.588 1.00 87.50 83 ILE A C 1
ATOM 638 O O . ILE A 1 83 ? 28.834 37.571 28.300 1.00 87.50 83 ILE A O 1
ATOM 642 N N . MET A 1 84 ? 27.870 35.565 27.999 1.00 85.81 84 MET A N 1
ATOM 643 C CA . MET A 1 84 ? 27.326 35.409 29.341 1.00 85.81 84 MET A CA 1
ATOM 644 C C . MET A 1 84 ? 27.701 34.025 29.873 1.00 85.81 84 MET A C 1
ATOM 646 O O . MET A 1 84 ? 27.284 33.009 29.317 1.00 85.81 84 MET A O 1
ATOM 650 N N . LYS A 1 85 ? 28.491 33.983 30.950 1.00 81.12 85 LYS A N 1
ATOM 651 C CA . LYS A 1 85 ? 28.817 32.736 31.656 1.00 81.12 85 LYS A CA 1
ATOM 652 C C . LYS A 1 85 ? 27.636 32.357 32.553 1.00 81.12 85 LYS A C 1
ATOM 654 O O . LYS A 1 85 ? 27.178 33.184 33.338 1.00 81.12 85 LYS A O 1
ATOM 659 N N . LEU A 1 86 ? 27.120 31.140 32.403 1.00 83.12 86 LEU A N 1
ATOM 660 C CA . LEU A 1 86 ? 26.021 30.605 33.209 1.00 83.12 86 LEU A CA 1
ATOM 661 C C . LEU A 1 86 ? 26.580 29.782 34.389 1.00 83.12 86 LEU A C 1
ATOM 663 O O . LEU A 1 86 ? 27.693 29.263 34.285 1.00 83.12 86 LEU A O 1
ATOM 667 N N . PRO A 1 87 ? 25.817 29.600 35.486 1.00 73.44 87 PRO A N 1
ATOM 668 C CA . PRO A 1 87 ? 26.279 28.893 36.691 1.00 73.44 87 PRO A CA 1
ATOM 669 C C . PRO A 1 87 ? 26.714 27.433 36.465 1.00 73.44 87 PRO A C 1
ATOM 671 O O . PRO A 1 87 ? 27.473 26.888 37.257 1.00 73.44 87 PRO A O 1
ATOM 674 N N . ASN A 1 88 ? 26.272 26.805 35.370 1.00 68.38 88 ASN A N 1
ATOM 675 C CA . ASN A 1 88 ? 26.461 25.377 35.091 1.00 68.38 88 ASN A CA 1
ATOM 676 C C . ASN A 1 88 ? 27.693 25.084 34.205 1.00 68.38 88 ASN A C 1
ATOM 678 O O . ASN A 1 88 ? 27.648 24.155 33.401 1.00 68.38 88 ASN A O 1
ATOM 682 N N . ASN A 1 89 ? 28.753 25.901 34.260 1.00 68.31 89 ASN A N 1
ATOM 683 C CA . ASN A 1 89 ? 29.925 25.814 33.361 1.00 68.31 89 ASN A CA 1
ATOM 684 C C . ASN A 1 89 ? 29.609 25.915 31.849 1.00 68.31 89 ASN A C 1
ATOM 686 O O . ASN A 1 89 ? 30.447 25.604 31.005 1.00 68.31 89 ASN A O 1
ATOM 690 N N . THR A 1 90 ? 28.419 26.395 31.488 1.00 77.56 90 THR A N 1
ATOM 691 C CA . THR A 1 90 ? 28.023 26.665 30.100 1.00 77.56 90 THR A CA 1
ATOM 692 C C . THR A 1 90 ? 28.142 28.154 29.805 1.00 77.56 90 THR A C 1
ATOM 694 O O . THR A 1 90 ? 27.919 28.997 30.674 1.00 77.56 90 THR A O 1
ATOM 697 N N . SER A 1 91 ? 28.510 28.506 28.576 1.00 82.38 91 SER A N 1
ATOM 698 C CA . SER A 1 91 ? 28.595 29.907 28.148 1.00 82.38 91 SER A CA 1
ATOM 699 C C . SER A 1 91 ? 27.586 30.170 27.042 1.00 82.38 91 SER A C 1
ATOM 701 O O . SER A 1 91 ? 27.558 29.458 26.042 1.00 82.38 91 SER A O 1
ATOM 703 N N . ARG A 1 92 ? 26.754 31.199 27.203 1.00 88.50 92 ARG A N 1
ATOM 704 C CA . ARG A 1 92 ? 25.871 31.692 26.144 1.00 88.50 92 ARG A CA 1
ATOM 705 C C . ARG A 1 92 ? 26.585 32.806 25.390 1.00 88.50 92 ARG A C 1
ATOM 707 O O . ARG A 1 92 ? 26.957 33.812 25.990 1.00 88.50 92 ARG A O 1
ATOM 714 N N . VAL A 1 93 ? 26.748 32.641 24.084 1.00 89.88 93 VAL A N 1
ATOM 715 C CA . VAL A 1 93 ? 27.413 33.607 23.204 1.00 89.88 93 VAL A CA 1
ATOM 716 C C . VAL A 1 93 ? 26.418 34.105 22.168 1.00 89.88 93 VAL A C 1
ATOM 718 O O . VAL A 1 93 ? 25.758 33.313 21.505 1.00 89.88 93 VAL A O 1
ATOM 721 N N . LEU A 1 94 ? 26.291 35.421 22.037 1.00 90.25 94 LEU A N 1
ATOM 722 C CA . LEU A 1 94 ? 25.497 36.051 20.991 1.00 90.25 94 LEU A CA 1
ATOM 723 C C . LEU A 1 94 ? 26.403 36.340 19.793 1.00 90.25 94 LEU A C 1
ATOM 725 O O . LEU A 1 94 ? 27.342 37.134 19.905 1.00 90.25 94 LEU A O 1
ATOM 729 N N . LEU A 1 95 ? 26.120 35.680 18.672 1.00 91.50 95 LEU A N 1
ATOM 730 C CA . LEU A 1 95 ? 26.869 35.815 17.427 1.00 91.50 95 LEU A CA 1
ATOM 731 C C . LEU A 1 95 ? 26.056 36.597 16.400 1.00 91.50 95 LEU A C 1
ATOM 733 O O . LEU A 1 95 ? 24.860 36.367 16.250 1.00 91.50 95 LEU A O 1
ATOM 737 N N . GLU A 1 96 ? 26.720 37.498 15.688 1.00 92.62 96 GLU A N 1
ATOM 738 C CA . GLU A 1 96 ? 26.179 38.232 14.547 1.00 92.62 96 GLU A CA 1
ATOM 739 C C . GLU A 1 96 ? 26.862 37.748 13.269 1.00 92.62 96 GLU A C 1
ATOM 741 O O . GLU A 1 96 ? 28.085 37.845 13.156 1.00 92.62 96 GLU A O 1
ATOM 746 N N . GLY A 1 97 ? 26.097 37.231 12.309 1.00 93.44 97 GLY A N 1
ATOM 747 C CA . GLY A 1 97 ? 26.635 36.868 10.998 1.00 93.44 97 GLY A CA 1
ATOM 748 C C . GLY A 1 97 ? 27.005 38.120 10.204 1.00 93.44 97 GLY A C 1
ATOM 749 O O . GLY A 1 97 ? 26.179 39.017 10.051 1.00 93.44 97 GLY A O 1
ATOM 750 N N . LEU A 1 98 ? 28.229 38.190 9.688 1.00 91.69 98 LEU A N 1
ATOM 751 C CA . LEU A 1 98 ? 28.703 39.315 8.880 1.00 91.69 98 LEU A CA 1
ATOM 752 C C . LEU A 1 98 ? 28.572 39.019 7.388 1.00 91.69 98 LEU A C 1
ATOM 754 O O . LEU A 1 98 ? 27.909 39.763 6.675 1.00 91.69 98 LEU A O 1
ATOM 758 N N . GLU A 1 99 ? 29.179 37.924 6.936 1.00 91.94 99 GLU A N 1
ATOM 759 C CA . GLU A 1 99 ? 29.262 37.553 5.522 1.00 91.94 99 GLU A CA 1
ATOM 760 C C . GLU A 1 99 ? 29.431 36.037 5.356 1.00 91.94 99 GLU A C 1
ATOM 762 O O . GLU A 1 99 ? 29.843 35.331 6.286 1.00 91.94 99 GLU A O 1
ATOM 767 N N . ARG A 1 100 ? 29.089 35.530 4.167 1.00 93.56 100 ARG A N 1
ATOM 768 C CA . ARG A 1 100 ? 29.331 34.134 3.786 1.00 93.56 100 ARG A CA 1
ATOM 769 C C . ARG A 1 100 ? 30.778 33.956 3.357 1.00 93.56 100 ARG A C 1
ATOM 771 O O . ARG A 1 100 ? 31.386 34.859 2.788 1.00 93.56 100 ARG A O 1
ATOM 778 N N . ALA A 1 101 ? 31.317 32.771 3.595 1.00 92.44 101 ALA A N 1
ATOM 779 C CA . ALA A 1 101 ? 32.685 32.452 3.232 1.00 92.44 101 ALA A CA 1
ATOM 780 C C . ALA A 1 101 ? 32.834 30.985 2.827 1.00 92.44 101 ALA A C 1
ATOM 782 O O . ALA A 1 101 ? 32.148 30.105 3.348 1.00 92.44 101 ALA A O 1
ATOM 783 N N . VAL A 1 102 ? 33.761 30.734 1.906 1.00 92.56 102 VAL A N 1
ATOM 784 C CA . VAL A 1 102 ? 34.157 29.394 1.476 1.00 92.56 102 VAL A CA 1
ATOM 785 C C . VAL A 1 102 ? 35.266 28.897 2.393 1.00 92.56 102 VAL A C 1
ATOM 787 O O . VAL A 1 102 ? 36.344 29.490 2.473 1.00 92.56 102 VAL A O 1
ATOM 790 N N . PHE A 1 103 ? 34.988 27.810 3.098 1.00 91.81 103 PHE A N 1
ATOM 791 C CA . PHE A 1 103 ? 35.931 27.098 3.943 1.00 91.81 103 PHE A CA 1
ATOM 792 C C . PHE A 1 103 ? 36.914 26.286 3.088 1.00 91.81 103 PHE A C 1
ATOM 794 O O . PHE A 1 103 ? 36.506 25.571 2.172 1.00 91.81 103 PHE A O 1
ATOM 801 N N . HIS A 1 104 ? 38.209 26.376 3.399 1.00 89.88 104 HIS A N 1
ATOM 802 C CA . HIS A 1 104 ? 39.264 25.663 2.677 1.00 89.88 104 HIS A CA 1
ATOM 803 C C . HIS A 1 104 ? 39.955 24.588 3.519 1.00 89.88 104 HIS A C 1
ATOM 805 O O . HIS A 1 104 ? 40.135 23.473 3.023 1.00 89.88 104 HIS A O 1
ATOM 811 N N . ASP A 1 105 ? 40.384 24.918 4.742 1.00 88.19 105 ASP A N 1
ATOM 812 C CA . ASP A 1 105 ? 41.105 23.975 5.607 1.00 88.19 105 ASP A CA 1
ATOM 813 C C . ASP A 1 105 ? 41.164 24.409 7.085 1.00 88.19 105 ASP A C 1
ATOM 815 O O . ASP A 1 105 ? 40.830 25.548 7.423 1.00 88.19 105 ASP A O 1
ATOM 819 N N . LEU A 1 106 ? 41.643 23.516 7.961 1.00 87.25 106 LEU A N 1
ATOM 820 C CA . LEU A 1 106 ? 41.998 23.814 9.355 1.00 87.25 106 LEU A CA 1
ATOM 821 C C . LEU A 1 106 ? 43.522 23.799 9.539 1.00 87.25 106 LEU A C 1
ATOM 823 O O . LEU A 1 106 ? 44.202 22.862 9.139 1.00 87.25 106 LEU A O 1
ATOM 827 N N . LYS A 1 107 ? 44.071 24.831 10.187 1.00 80.62 107 LYS A N 1
ATOM 828 C CA . LYS A 1 107 ? 45.529 25.017 10.325 1.00 80.62 107 LYS A CA 1
ATOM 829 C C . LYS A 1 107 ? 46.187 24.160 11.421 1.00 80.62 107 LYS A C 1
ATOM 831 O O . LYS A 1 107 ? 47.396 23.956 11.379 1.00 80.62 107 LYS A O 1
ATOM 836 N N . GLN A 1 108 ? 45.432 23.698 12.420 1.00 70.88 108 GLN A N 1
ATOM 837 C CA . GLN A 1 108 ? 45.965 22.999 13.601 1.00 70.88 108 GLN A CA 1
ATOM 838 C C . GLN A 1 108 ? 45.373 21.591 13.736 1.00 70.88 108 GLN A C 1
ATOM 840 O O . GLN A 1 108 ? 44.200 21.387 13.442 1.00 70.88 108 GLN A O 1
ATOM 845 N N . THR A 1 109 ? 46.173 20.633 14.216 1.00 57.44 109 THR A N 1
ATOM 846 C CA . THR A 1 109 ? 45.754 19.243 14.490 1.00 57.44 109 THR A CA 1
ATOM 847 C C . THR A 1 109 ? 45.134 19.049 15.879 1.00 57.44 109 THR A C 1
ATOM 849 O O . THR A 1 109 ? 44.573 17.988 16.143 1.00 57.44 109 THR A O 1
ATOM 852 N N . ALA A 1 110 ? 45.202 20.057 16.756 1.00 59.91 110 ALA A N 1
ATOM 853 C CA . ALA A 1 110 ? 44.621 20.047 18.098 1.00 59.91 110 ALA A CA 1
ATOM 854 C C . ALA A 1 110 ? 43.762 21.303 18.340 1.00 59.91 110 ALA A C 1
ATOM 856 O O . ALA A 1 110 ? 44.060 22.378 17.821 1.00 59.91 110 ALA A O 1
ATOM 857 N N . GLU A 1 111 ? 42.685 21.155 19.113 1.00 69.19 111 GLU A N 1
ATOM 858 C CA . GLU A 1 111 ? 41.748 22.235 19.445 1.00 69.19 111 GLU A CA 1
ATOM 859 C C . GLU A 1 111 ? 42.389 23.316 20.350 1.00 69.19 111 GLU A C 1
ATOM 861 O O . GLU A 1 111 ? 43.192 22.971 21.220 1.00 69.19 111 GLU A O 1
ATOM 866 N N . PRO A 1 112 ? 42.001 24.607 20.231 1.00 74.12 112 PRO A N 1
ATOM 867 C CA . PRO A 1 112 ? 40.985 25.159 19.330 1.00 74.12 112 PRO A CA 1
ATOM 868 C C . PRO A 1 112 ? 41.496 25.346 17.891 1.00 74.12 112 PRO A C 1
ATOM 870 O O . PRO A 1 112 ? 42.584 25.865 17.656 1.00 74.12 112 PRO A O 1
ATOM 873 N N . PHE A 1 113 ? 40.674 24.964 16.913 1.00 83.56 113 PHE A N 1
ATOM 874 C CA . PHE A 1 113 ? 41.042 25.047 15.501 1.00 83.56 113 PHE A CA 1
ATOM 875 C C . PHE A 1 113 ? 41.021 26.489 14.961 1.00 83.56 113 PHE A C 1
ATOM 877 O O . PHE A 1 113 ? 40.255 27.343 15.414 1.00 83.56 113 PHE A O 1
ATOM 884 N N . THR A 1 114 ? 41.820 26.742 13.923 1.00 88.12 114 THR A N 1
ATOM 885 C CA . THR A 1 114 ? 41.795 27.977 13.123 1.00 88.12 114 THR A CA 1
ATOM 886 C C . THR A 1 114 ? 41.396 27.622 11.696 1.00 88.12 114 THR A C 1
ATOM 888 O O . THR A 1 114 ? 42.035 26.763 11.087 1.00 88.12 114 THR A O 1
ATOM 891 N N . ALA A 1 115 ? 40.352 28.264 11.175 1.00 89.88 115 ALA A N 1
ATOM 892 C CA . ALA A 1 115 ? 39.875 28.048 9.815 1.00 89.88 115 ALA A CA 1
ATOM 893 C C . ALA A 1 115 ? 40.598 28.948 8.819 1.00 89.88 115 ALA A C 1
ATOM 895 O O . ALA A 1 115 ? 40.760 30.143 9.065 1.00 89.88 115 ALA A O 1
ATOM 896 N N . LEU A 1 116 ? 40.961 28.359 7.682 1.00 91.25 116 LEU A N 1
ATOM 897 C CA . LEU A 1 116 ? 41.383 29.046 6.471 1.00 91.25 116 LEU A CA 1
ATOM 898 C C . LEU A 1 116 ? 40.175 29.183 5.548 1.00 91.25 116 LEU A C 1
ATOM 900 O O . LEU A 1 116 ? 39.548 28.182 5.190 1.00 91.25 116 LEU A O 1
ATOM 904 N N . PHE A 1 117 ? 39.841 30.409 5.160 1.00 91.31 117 PHE A N 1
ATOM 905 C CA . PHE A 1 117 ? 38.663 30.682 4.339 1.00 91.31 117 PHE A CA 1
ATOM 906 C C . PHE A 1 117 ? 38.874 31.873 3.403 1.00 91.31 117 PHE A C 1
ATOM 908 O O . PHE A 1 117 ? 39.785 32.680 3.590 1.00 91.31 117 PHE A O 1
ATOM 915 N N . ASN A 1 118 ? 37.986 31.997 2.418 1.00 92.12 118 ASN A N 1
ATOM 916 C CA . ASN A 1 118 ? 37.830 33.196 1.599 1.00 92.12 118 ASN A CA 1
ATOM 917 C C . ASN A 1 118 ? 36.395 33.723 1.721 1.00 92.12 118 ASN A C 1
ATOM 919 O O . ASN A 1 118 ? 35.464 32.925 1.588 1.00 92.12 118 ASN A O 1
ATOM 923 N N . PRO A 1 119 ? 36.181 35.030 1.959 1.00 88.75 119 PRO A N 1
ATOM 924 C CA . PRO A 1 119 ? 34.859 35.632 1.819 1.00 88.75 119 PRO A CA 1
ATOM 925 C C . PRO A 1 119 ? 34.284 35.339 0.433 1.00 88.75 119 PRO A C 1
ATOM 927 O O . PRO A 1 119 ? 35.009 35.366 -0.564 1.00 88.75 119 PRO A O 1
ATOM 930 N N . LEU A 1 120 ? 32.996 35.021 0.385 1.00 87.81 120 LEU A N 1
ATOM 931 C CA . LEU A 1 120 ? 32.302 34.749 -0.863 1.00 87.81 120 LEU A CA 1
ATOM 932 C C . LEU A 1 120 ? 31.892 36.086 -1.484 1.00 87.81 120 LEU A C 1
ATOM 934 O O . LEU A 1 120 ? 31.134 36.837 -0.875 1.00 87.81 120 LEU A O 1
ATOM 938 N N . ASP A 1 121 ? 32.403 36.382 -2.678 1.00 81.06 121 ASP A N 1
ATOM 939 C CA . ASP A 1 121 ? 32.013 37.582 -3.418 1.00 81.06 121 ASP A CA 1
ATOM 940 C C . ASP A 1 121 ? 30.570 37.400 -3.921 1.00 81.06 121 ASP A C 1
ATOM 942 O O . ASP A 1 121 ? 30.281 36.529 -4.740 1.00 81.06 121 ASP A O 1
ATOM 946 N N . GLU A 1 122 ? 29.648 38.182 -3.364 1.00 81.31 122 GLU A N 1
ATOM 947 C CA . GLU A 1 122 ? 28.222 38.110 -3.678 1.00 81.31 122 GLU A CA 1
ATOM 948 C C . GLU A 1 122 ? 27.881 38.999 -4.878 1.00 81.31 122 GLU A C 1
ATOM 950 O O . GLU A 1 122 ? 28.196 40.193 -4.879 1.00 81.31 122 GLU A O 1
ATOM 955 N N . ASP A 1 123 ? 27.199 38.442 -5.882 1.00 78.69 123 ASP A N 1
ATOM 956 C CA . ASP A 1 123 ? 26.696 39.246 -6.993 1.00 78.69 123 ASP A CA 1
ATOM 957 C C . ASP A 1 123 ? 25.527 40.116 -6.511 1.00 78.69 123 ASP A C 1
ATOM 959 O O . ASP A 1 123 ? 24.470 39.644 -6.090 1.00 78.69 123 ASP A O 1
ATOM 963 N N . THR A 1 124 ? 25.741 41.425 -6.542 1.00 78.62 124 THR A N 1
ATOM 964 C CA . THR A 1 124 ? 24.744 42.422 -6.139 1.00 78.62 124 THR A CA 1
ATOM 965 C C . THR A 1 124 ? 23.990 43.002 -7.330 1.00 78.62 124 THR A C 1
ATOM 967 O O . THR A 1 124 ? 23.200 43.927 -7.150 1.00 78.62 124 THR A O 1
ATOM 970 N N . SER A 1 125 ? 24.210 42.469 -8.537 1.00 80.75 125 SER A N 1
ATOM 971 C CA . SER A 1 125 ? 23.490 42.883 -9.731 1.00 80.75 125 SER A CA 1
ATOM 972 C C . SER A 1 125 ? 21.990 42.593 -9.598 1.00 80.75 125 SER A C 1
ATOM 974 O O . SER A 1 125 ? 21.554 41.541 -9.128 1.00 80.75 125 SER A O 1
ATOM 976 N N . VAL A 1 126 ? 21.176 43.574 -9.985 1.00 84.81 126 VAL A N 1
ATOM 977 C CA . VAL A 1 126 ? 19.715 43.486 -9.928 1.00 84.81 126 VAL A CA 1
ATOM 978 C C . VAL A 1 126 ? 19.184 43.654 -11.344 1.00 84.81 126 VAL A C 1
ATOM 980 O O . VAL A 1 126 ? 19.086 44.768 -11.853 1.00 84.81 126 VAL A O 1
ATOM 983 N N . SER A 1 127 ? 18.871 42.535 -11.995 1.00 88.50 127 SER A N 1
ATOM 984 C CA . SER A 1 127 ? 18.110 42.528 -13.247 1.00 88.50 127 SER A CA 1
ATOM 985 C C . SER A 1 127 ? 16.622 42.789 -12.983 1.00 88.50 127 SER A C 1
ATOM 987 O O . SER A 1 127 ? 16.152 42.647 -11.850 1.00 88.50 127 SER A O 1
ATOM 989 N N . ASP A 1 128 ? 15.852 43.114 -14.025 1.00 86.94 128 ASP A N 1
ATOM 990 C CA . ASP A 1 128 ? 14.396 43.300 -13.907 1.00 86.94 128 ASP A CA 1
ATOM 991 C C . ASP A 1 128 ? 13.693 42.058 -13.329 1.00 86.94 128 ASP A C 1
ATOM 993 O O . ASP A 1 128 ? 12.770 42.178 -12.517 1.00 86.94 128 ASP A O 1
ATOM 997 N N . GLU A 1 129 ? 14.164 40.858 -13.689 1.00 88.38 129 GLU A N 1
ATOM 998 C CA . GLU A 1 129 ? 13.642 39.592 -13.167 1.00 88.38 129 GLU A CA 1
ATOM 999 C C . GLU A 1 129 ? 13.949 39.417 -11.670 1.00 88.38 129 GLU A C 1
ATOM 1001 O O . GLU A 1 129 ? 13.059 39.076 -10.886 1.00 88.38 129 GLU A O 1
ATOM 1006 N N . ILE A 1 130 ? 15.185 39.710 -11.248 1.00 89.88 130 ILE A N 1
ATOM 1007 C CA . ILE A 1 130 ? 15.589 39.664 -9.836 1.00 89.88 130 ILE A CA 1
ATOM 1008 C C . ILE A 1 130 ? 14.775 40.684 -9.029 1.00 89.88 130 ILE A C 1
ATOM 1010 O O . ILE A 1 130 ? 14.223 40.340 -7.984 1.00 89.88 130 ILE A O 1
ATOM 1014 N N . ALA A 1 131 ? 14.616 41.911 -9.533 1.00 89.25 131 ALA A N 1
ATOM 1015 C CA . ALA A 1 131 ? 13.839 42.962 -8.876 1.00 89.25 131 ALA A CA 1
ATOM 1016 C C . ALA A 1 131 ? 12.358 42.589 -8.696 1.00 89.25 131 ALA A C 1
ATOM 1018 O O . ALA A 1 131 ? 11.734 42.969 -7.701 1.00 89.25 131 ALA A O 1
ATOM 1019 N N . PHE A 1 132 ? 11.769 41.879 -9.662 1.00 91.12 132 PHE A N 1
ATOM 1020 C CA . PHE A 1 132 ? 10.398 41.381 -9.560 1.00 91.12 132 PHE A CA 1
ATOM 1021 C C . PHE A 1 132 ? 10.271 40.311 -8.468 1.00 91.12 132 PHE A C 1
ATOM 1023 O O . PHE A 1 132 ? 9.409 40.415 -7.595 1.00 91.12 132 PHE A O 1
ATOM 1030 N N . ARG A 1 133 ? 11.172 39.322 -8.458 1.00 90.88 133 ARG A N 1
ATOM 1031 C CA . ARG A 1 133 ? 11.171 38.234 -7.465 1.00 90.88 133 ARG A CA 1
ATOM 1032 C C . ARG A 1 133 ? 11.480 38.724 -6.052 1.00 90.88 133 ARG A C 1
ATOM 1034 O O . ARG A 1 133 ? 10.876 38.243 -5.098 1.00 90.88 133 ARG A O 1
ATOM 1041 N N . MET A 1 134 ? 12.358 39.716 -5.910 1.00 94.06 134 MET A N 1
ATOM 1042 C CA . MET A 1 134 ? 12.616 40.372 -4.627 1.00 94.06 134 MET A CA 1
ATOM 1043 C C . MET A 1 134 ? 11.355 41.035 -4.066 1.00 94.06 134 MET A C 1
ATOM 1045 O O . MET A 1 134 ? 11.038 40.824 -2.898 1.00 94.06 134 MET A O 1
ATOM 1049 N N . ARG A 1 135 ? 10.605 41.776 -4.896 1.00 92.25 135 ARG A N 1
ATOM 1050 C CA . ARG A 1 135 ? 9.333 42.393 -4.484 1.00 92.25 135 ARG A CA 1
ATOM 1051 C C . ARG A 1 135 ? 8.309 41.349 -4.048 1.00 92.25 135 ARG A C 1
ATOM 1053 O O . ARG A 1 135 ? 7.734 41.485 -2.974 1.00 92.25 135 ARG A O 1
ATOM 1060 N N . ALA A 1 136 ? 8.153 40.274 -4.821 1.00 91.81 136 ALA A N 1
ATOM 1061 C CA . ALA A 1 136 ? 7.257 39.177 -4.462 1.00 91.81 136 ALA A CA 1
ATOM 1062 C C . ALA A 1 136 ? 7.637 38.535 -3.113 1.00 91.81 136 ALA A C 1
ATOM 1064 O O . ALA A 1 136 ? 6.778 38.325 -2.260 1.00 91.81 136 ALA A O 1
ATOM 1065 N N . LEU A 1 137 ? 8.931 38.280 -2.878 1.00 93.88 137 LEU A N 1
ATOM 1066 C CA . LEU A 1 137 ? 9.413 37.717 -1.614 1.00 93.88 137 LEU A CA 1
ATOM 1067 C C . LEU A 1 137 ? 9.207 38.678 -0.429 1.00 93.88 137 LEU A C 1
ATOM 1069 O O . LEU A 1 137 ? 8.878 38.234 0.669 1.00 93.88 137 LEU A O 1
ATOM 1073 N N . GLN A 1 138 ? 9.378 39.987 -0.637 1.00 94.38 138 GLN A N 1
ATOM 1074 C CA . GLN A 1 138 ? 9.124 41.013 0.381 1.00 94.38 138 GLN A CA 1
ATOM 1075 C C . GLN A 1 138 ? 7.643 41.083 0.771 1.00 94.38 138 GLN A C 1
ATOM 1077 O O . GLN A 1 138 ? 7.333 41.105 1.963 1.00 94.38 138 GLN A O 1
ATOM 1082 N N . GLU A 1 139 ? 6.738 41.086 -0.211 1.00 92.25 139 GLU A N 1
ATOM 1083 C CA . GLU A 1 139 ? 5.287 41.079 0.015 1.00 92.25 139 GLU A CA 1
ATOM 1084 C C . GLU A 1 139 ? 4.846 39.813 0.762 1.00 92.25 139 GLU A C 1
ATOM 1086 O O . GLU A 1 139 ? 4.111 39.882 1.754 1.00 92.25 139 GLU A O 1
ATOM 1091 N N . GLU A 1 140 ? 5.358 38.655 0.341 1.00 90.25 140 GLU A N 1
ATOM 1092 C CA . GLU A 1 140 ? 5.054 37.376 0.976 1.00 90.25 140 GLU A CA 1
ATOM 1093 C C . GLU A 1 140 ? 5.571 37.333 2.423 1.00 90.25 140 GLU A C 1
ATOM 1095 O O . GLU A 1 140 ? 4.869 36.879 3.335 1.00 90.25 140 GLU A O 1
ATOM 1100 N N . PHE A 1 141 ? 6.760 37.894 2.674 1.00 92.56 141 PHE A N 1
ATOM 1101 C CA . PHE A 1 141 ? 7.327 37.992 4.018 1.00 92.56 141 PHE A CA 1
ATOM 1102 C C . PHE A 1 141 ? 6.521 38.928 4.918 1.00 92.56 141 PHE A C 1
ATOM 1104 O O . PHE A 1 141 ? 6.324 38.637 6.099 1.00 92.56 141 PHE A O 1
ATOM 1111 N N . GLU A 1 142 ? 6.015 40.039 4.384 1.00 89.25 142 GLU A N 1
ATOM 1112 C CA . GLU A 1 142 ? 5.139 40.935 5.135 1.00 89.25 142 GLU A CA 1
ATOM 1113 C C . GLU A 1 142 ? 3.839 40.222 5.546 1.00 89.25 142 GLU A C 1
ATOM 1115 O O . GLU A 1 142 ? 3.380 40.349 6.688 1.00 89.25 142 GLU A O 1
ATOM 1120 N N . GLY A 1 143 ? 3.271 39.417 4.640 1.00 87.38 143 GLY A N 1
ATOM 1121 C CA . GLY A 1 143 ? 2.131 38.544 4.922 1.00 87.38 143 GLY A CA 1
ATOM 1122 C C . GLY A 1 143 ? 2.424 37.548 6.047 1.00 87.38 143 GLY A C 1
ATOM 1123 O O . GLY A 1 143 ? 1.651 37.449 7.005 1.00 87.38 143 GLY A O 1
ATOM 1124 N N . PHE A 1 144 ? 3.567 36.866 5.978 1.00 89.06 144 PHE A N 1
ATOM 1125 C CA . PHE A 1 144 ? 4.052 35.954 7.016 1.00 89.06 144 PHE A CA 1
ATOM 1126 C C . PHE A 1 144 ? 4.240 36.656 8.374 1.00 89.06 144 PHE A C 1
ATOM 1128 O O . PHE A 1 144 ? 3.757 36.180 9.408 1.00 89.06 144 PHE A O 1
ATOM 1135 N N . ALA A 1 145 ? 4.864 37.835 8.389 1.00 87.75 145 ALA A N 1
ATOM 1136 C CA . ALA A 1 145 ? 5.133 38.587 9.610 1.00 87.75 145 ALA A CA 1
ATOM 1137 C C . ALA A 1 145 ? 3.856 39.073 10.315 1.00 87.75 145 ALA A C 1
ATOM 1139 O O . ALA A 1 145 ? 3.799 39.081 11.545 1.00 87.75 145 ALA A O 1
ATOM 1140 N N . LYS A 1 146 ? 2.796 39.415 9.567 1.00 85.19 146 LYS A N 1
ATOM 1141 C CA . LYS A 1 146 ? 1.481 39.762 10.145 1.00 85.19 146 LYS A CA 1
ATOM 1142 C C . LYS A 1 146 ? 0.849 38.594 10.903 1.00 85.19 146 LYS A C 1
ATOM 1144 O O . LYS A 1 146 ? 0.136 38.808 11.886 1.00 85.19 146 LYS A O 1
ATOM 1149 N N . GLN A 1 147 ? 1.097 37.364 10.459 1.00 79.38 147 GLN A N 1
ATOM 1150 C CA . GLN A 1 147 ? 0.589 36.160 11.114 1.00 79.38 147 GLN A CA 1
ATOM 1151 C C . GLN A 1 147 ? 1.474 35.730 12.297 1.00 79.38 147 GLN A C 1
ATOM 1153 O O . GLN A 1 147 ? 0.963 35.273 13.324 1.00 79.38 147 GLN A O 1
ATOM 1158 N N . SER A 1 148 ? 2.791 35.929 12.192 1.00 76.12 148 SER A N 1
ATOM 1159 C CA . SER A 1 148 ? 3.767 35.591 13.229 1.00 76.12 148 SER A CA 1
ATOM 1160 C C . SER A 1 148 ? 3.944 36.722 14.252 1.00 76.12 148 SER A C 1
ATOM 1162 O O . SER A 1 148 ? 4.786 37.606 14.114 1.00 76.12 148 SER A O 1
ATOM 1164 N N . LYS A 1 149 ? 3.205 36.666 15.370 1.00 66.25 149 LYS A N 1
ATOM 1165 C CA . LYS A 1 149 ? 3.299 37.650 16.479 1.00 66.25 149 LYS A CA 1
ATOM 1166 C C . LYS A 1 149 ? 4.659 37.700 17.206 1.00 66.25 149 LYS A C 1
ATOM 1168 O O . LYS A 1 149 ? 4.789 38.421 18.190 1.00 66.25 149 LYS A O 1
ATOM 1173 N N . ARG A 1 150 ? 5.647 36.904 16.786 1.00 71.38 150 ARG A N 1
ATOM 1174 C CA . ARG A 1 150 ? 6.961 36.769 17.437 1.00 71.38 150 ARG A CA 1
ATOM 1175 C C . ARG A 1 150 ? 8.073 37.587 16.774 1.00 71.38 150 ARG A C 1
ATOM 1177 O O . ARG A 1 150 ? 9.149 37.676 17.356 1.00 71.38 150 ARG A O 1
ATOM 1184 N N . LEU A 1 151 ? 7.848 38.165 15.592 1.00 80.94 151 LEU A N 1
ATOM 1185 C CA . LEU A 1 151 ? 8.901 38.869 14.856 1.00 80.94 151 LEU A CA 1
ATOM 1186 C C . LEU A 1 151 ? 9.006 40.352 15.263 1.00 80.94 151 LEU A C 1
ATOM 1188 O O . LEU A 1 151 ? 7.986 41.045 15.315 1.00 80.94 151 LEU A O 1
ATOM 1192 N N . PRO A 1 152 ? 10.221 40.874 15.519 1.00 83.31 152 PRO A N 1
ATOM 1193 C CA . PRO A 1 152 ? 10.433 42.299 15.759 1.00 83.31 152 PRO A CA 1
ATOM 1194 C C . PRO A 1 152 ? 10.044 43.149 14.540 1.00 83.31 152 PRO A C 1
ATOM 1196 O O . PRO A 1 152 ? 10.405 42.826 13.408 1.00 83.31 152 PRO A O 1
ATOM 1199 N N . LYS A 1 153 ? 9.375 44.289 14.761 1.00 83.88 153 LYS A N 1
ATOM 1200 C CA . LYS A 1 153 ? 8.996 45.230 13.681 1.00 83.88 153 LYS A CA 1
ATOM 1201 C C . LYS A 1 153 ? 10.204 45.772 12.905 1.00 83.88 153 LYS A C 1
ATOM 1203 O O . LYS A 1 153 ? 10.102 46.073 11.716 1.00 83.88 153 LYS A O 1
ATOM 1208 N N . GLU A 1 154 ? 11.349 45.874 13.574 1.00 85.56 154 GLU A N 1
ATOM 1209 C CA . GLU A 1 154 ? 12.618 46.294 12.976 1.00 85.56 154 GLU A CA 1
ATOM 1210 C C . GLU A 1 154 ? 13.071 45.335 11.869 1.00 85.56 154 GLU A C 1
ATOM 1212 O O . GLU A 1 154 ? 13.462 45.791 10.797 1.00 85.56 154 GLU A O 1
ATOM 1217 N N . LEU A 1 155 ? 12.926 44.020 12.074 1.00 86.62 155 LEU A N 1
ATOM 1218 C CA . LEU A 1 155 ? 13.295 43.003 11.087 1.00 86.62 155 LEU A CA 1
ATOM 1219 C C . LEU A 1 155 ? 12.416 43.086 9.835 1.00 86.62 155 LEU A C 1
ATOM 1221 O O . LEU A 1 155 ? 12.927 43.049 8.720 1.00 86.62 155 LEU A O 1
ATOM 1225 N N . VAL A 1 156 ? 11.104 43.274 10.011 1.00 87.88 156 VAL A N 1
ATOM 1226 C CA . VAL A 1 156 ? 10.167 43.472 8.890 1.00 87.88 156 VAL A CA 1
ATOM 1227 C C . VAL A 1 156 ? 10.582 44.691 8.066 1.00 87.88 156 VAL A C 1
ATOM 1229 O O . VAL A 1 156 ? 10.673 44.620 6.844 1.00 87.88 156 VAL A O 1
ATOM 1232 N N . THR A 1 157 ? 10.938 45.786 8.742 1.00 88.44 157 THR A N 1
ATOM 1233 C CA . THR A 1 157 ? 11.410 47.006 8.076 1.00 88.44 157 THR A CA 1
ATOM 1234 C C . THR A 1 157 ? 12.711 46.759 7.302 1.00 88.44 157 THR A C 1
ATOM 1236 O O . THR A 1 157 ? 12.850 47.229 6.175 1.00 88.44 157 THR A O 1
ATOM 1239 N N . GLN A 1 158 ? 13.657 46.001 7.865 1.00 90.00 158 GLN A N 1
ATOM 1240 C CA . GLN A 1 158 ? 14.916 45.654 7.194 1.00 90.00 158 GLN A CA 1
ATOM 1241 C C . GLN A 1 158 ? 14.704 44.787 5.947 1.00 90.00 158 GLN A C 1
ATOM 1243 O O . GLN A 1 158 ? 15.350 45.038 4.933 1.00 90.00 158 GLN A O 1
ATOM 1248 N N . VAL A 1 159 ? 13.785 43.818 5.998 1.00 90.19 159 VAL A N 1
ATOM 1249 C CA . VAL A 1 159 ? 13.432 42.962 4.852 1.00 90.19 159 VAL A CA 1
ATOM 1250 C C . VAL A 1 159 ? 12.801 43.788 3.728 1.00 90.19 159 VAL A C 1
ATOM 1252 O O . VAL A 1 159 ? 13.249 43.719 2.585 1.00 90.19 159 VAL A O 1
ATOM 1255 N N . THR A 1 160 ? 11.828 44.646 4.052 1.00 88.12 160 THR A N 1
ATOM 1256 C CA . THR A 1 160 ? 11.155 45.506 3.055 1.00 88.12 160 THR A CA 1
ATOM 1257 C C . THR A 1 160 ? 12.083 46.527 2.391 1.00 88.12 160 THR A C 1
ATOM 1259 O O . THR A 1 160 ? 11.821 46.962 1.277 1.00 88.12 160 THR A O 1
ATOM 1262 N N . LYS A 1 161 ? 13.177 46.911 3.061 1.00 90.44 161 LYS A N 1
ATOM 1263 C CA . LYS A 1 161 ? 14.175 47.869 2.558 1.00 90.44 161 LYS A CA 1
ATOM 1264 C C . LYS A 1 161 ? 15.443 47.196 2.026 1.00 90.44 161 LYS A C 1
ATOM 1266 O O . LYS A 1 161 ? 16.448 47.870 1.814 1.00 90.44 161 LYS A O 1
ATOM 1271 N N . ALA A 1 162 ? 15.456 45.873 1.880 1.00 90.81 162 ALA A N 1
ATOM 1272 C CA . ALA A 1 162 ? 16.623 45.173 1.363 1.00 90.81 162 ALA A CA 1
ATOM 1273 C C . ALA A 1 162 ? 16.770 45.427 -0.148 1.00 90.81 162 ALA A C 1
ATOM 1275 O O . ALA A 1 162 ? 15.914 45.034 -0.933 1.00 90.81 162 ALA A O 1
ATOM 1276 N N . GLU A 1 163 ? 17.866 46.082 -0.536 1.00 87.50 163 GLU A N 1
ATOM 1277 C CA . GLU A 1 163 ? 18.143 46.487 -1.925 1.00 87.50 163 GLU A CA 1
ATOM 1278 C C . GLU A 1 163 ? 18.889 45.419 -2.739 1.00 87.50 163 GLU A C 1
ATOM 1280 O O . GLU A 1 163 ? 18.909 45.492 -3.962 1.00 87.50 163 GLU A O 1
ATOM 1285 N N . THR A 1 164 ? 19.473 44.407 -2.085 1.00 89.81 164 THR A N 1
ATOM 1286 C CA . THR A 1 164 ? 20.207 43.319 -2.752 1.00 89.81 164 THR A CA 1
ATOM 1287 C C . THR A 1 164 ? 19.571 41.952 -2.472 1.00 89.81 164 THR A C 1
ATOM 1289 O O . THR A 1 164 ? 19.072 41.722 -1.360 1.00 89.81 164 THR A O 1
ATOM 1292 N N . PRO A 1 165 ? 19.601 41.011 -3.440 1.00 90.44 165 PRO A N 1
ATOM 1293 C CA . PRO A 1 165 ? 18.937 39.714 -3.308 1.00 90.44 165 PRO A CA 1
ATOM 1294 C C . PRO A 1 165 ? 19.523 38.885 -2.162 1.00 90.44 165 PRO A C 1
ATOM 1296 O O . PRO A 1 165 ? 18.787 38.357 -1.333 1.00 90.44 165 PRO A O 1
ATOM 1299 N N . HIS A 1 166 ? 20.849 38.829 -2.036 1.00 90.00 166 HIS A N 1
ATOM 1300 C CA . HIS A 1 166 ? 21.508 38.043 -0.991 1.00 90.00 166 HIS A CA 1
ATOM 1301 C C . HIS A 1 166 ? 21.250 38.568 0.429 1.00 90.00 166 HIS A C 1
ATOM 1303 O O . HIS A 1 166 ? 21.086 37.768 1.358 1.00 90.00 166 HIS A O 1
ATOM 1309 N N . LYS A 1 167 ? 21.134 39.893 0.600 1.00 90.44 167 LYS A N 1
ATOM 1310 C CA . LYS A 1 167 ? 20.747 40.509 1.876 1.00 90.44 167 LYS A CA 1
ATOM 1311 C C . LYS A 1 167 ? 19.297 40.188 2.222 1.00 90.44 167 LYS A C 1
ATOM 1313 O O . LYS A 1 167 ? 19.029 39.780 3.350 1.00 90.44 167 LYS A O 1
ATOM 1318 N N . LEU A 1 168 ? 18.385 40.328 1.256 1.00 92.75 168 LEU A N 1
ATOM 1319 C CA . LEU A 1 168 ? 16.969 39.996 1.425 1.00 92.75 168 LEU A CA 1
ATOM 1320 C C . LEU A 1 168 ? 16.797 38.536 1.867 1.00 92.75 168 LEU A C 1
ATOM 1322 O O . LEU A 1 168 ? 16.179 38.265 2.894 1.00 92.75 168 LEU A O 1
ATOM 1326 N N . ILE A 1 169 ? 17.417 37.609 1.137 1.00 92.94 169 ILE A N 1
ATOM 1327 C CA . ILE A 1 169 ? 17.368 36.172 1.423 1.00 92.94 169 ILE A CA 1
ATOM 1328 C C . ILE A 1 169 ? 17.916 35.861 2.814 1.00 92.94 169 ILE A C 1
ATOM 1330 O O . ILE A 1 169 ? 17.318 35.074 3.541 1.00 92.94 169 ILE A O 1
ATOM 1334 N N . SER A 1 170 ? 19.042 36.466 3.200 1.00 91.00 170 SER A N 1
ATOM 1335 C CA . SER A 1 170 ? 19.678 36.186 4.492 1.00 91.00 170 SER A CA 1
ATOM 1336 C C . SER A 1 170 ? 18.814 36.653 5.669 1.00 91.00 170 SER A C 1
ATOM 1338 O O . SER A 1 170 ? 18.685 35.932 6.659 1.00 91.00 170 SER A O 1
ATOM 1340 N N . LEU A 1 171 ? 18.152 37.809 5.539 1.00 91.31 171 LEU A N 1
ATOM 1341 C CA . LEU A 1 171 ? 17.194 38.301 6.534 1.00 91.31 171 LEU A CA 1
ATOM 1342 C C . LEU A 1 171 ? 15.950 37.400 6.624 1.00 91.31 171 LEU A C 1
ATOM 1344 O O . LEU A 1 171 ? 15.508 37.075 7.728 1.00 91.31 171 LEU A O 1
ATOM 1348 N N . CYS A 1 172 ? 15.417 36.947 5.484 1.00 91.75 172 CYS A N 1
ATOM 1349 C CA . CYS A 1 172 ? 14.289 36.014 5.447 1.00 91.75 172 CYS A CA 1
ATOM 1350 C C . CYS A 1 172 ? 14.658 34.645 6.047 1.00 91.75 172 CYS A C 1
ATOM 1352 O O . CYS A 1 172 ? 13.961 34.151 6.931 1.00 91.75 172 CYS A O 1
ATOM 1354 N N . GLY A 1 173 ? 15.784 34.053 5.637 1.00 89.69 173 GLY A N 1
ATOM 1355 C CA . GLY A 1 173 ? 16.253 32.745 6.112 1.00 89.69 173 GLY A CA 1
ATOM 1356 C C . GLY A 1 173 ? 16.548 32.707 7.616 1.00 89.69 173 GLY A C 1
ATOM 1357 O O . GLY A 1 173 ? 16.341 31.683 8.276 1.00 89.69 173 GLY A O 1
ATOM 1358 N N . ALA A 1 174 ? 16.957 33.841 8.192 1.00 88.31 174 ALA A N 1
ATOM 1359 C CA . ALA A 1 174 ? 17.107 33.991 9.636 1.00 88.31 174 ALA A CA 1
ATOM 1360 C C . ALA A 1 174 ? 15.764 33.966 10.388 1.00 88.31 174 ALA A C 1
ATOM 1362 O O . ALA A 1 174 ? 15.694 33.446 11.501 1.00 88.31 174 ALA A O 1
ATOM 1363 N N . ALA A 1 175 ? 14.705 34.513 9.787 1.00 88.06 175 ALA A N 1
ATOM 1364 C CA . ALA A 1 175 ? 13.383 34.629 10.397 1.00 88.06 175 ALA A CA 1
ATOM 1365 C C . ALA A 1 175 ? 12.531 33.353 10.271 1.00 88.06 175 ALA A C 1
ATOM 1367 O O . ALA A 1 175 ? 11.683 33.093 11.127 1.00 88.06 175 ALA A O 1
ATOM 1368 N N . ILE A 1 176 ? 12.739 32.573 9.206 1.00 88.88 176 ILE A N 1
ATOM 1369 C CA . ILE A 1 176 ? 11.988 31.345 8.905 1.00 88.88 176 ILE A CA 1
ATOM 1370 C C . ILE A 1 176 ? 12.440 30.206 9.824 1.00 88.88 176 ILE A C 1
ATOM 1372 O O . ILE A 1 176 ? 13.633 30.024 10.067 1.00 88.88 176 ILE A O 1
ATOM 1376 N N . SER A 1 177 ? 11.502 29.399 10.321 1.00 86.75 177 SER A N 1
ATOM 1377 C CA . SER A 1 177 ? 11.782 28.238 11.177 1.00 86.75 177 SER A CA 1
ATOM 1378 C C . SER A 1 177 ? 11.874 26.923 10.380 1.00 86.75 177 SER A C 1
ATOM 1380 O O . SER A 1 177 ? 11.112 25.997 10.632 1.00 86.75 177 SER A O 1
ATOM 1382 N N . ALA A 1 178 ? 12.828 26.818 9.453 1.00 88.00 178 ALA A N 1
ATOM 1383 C CA . ALA A 1 178 ? 13.051 25.609 8.647 1.00 88.00 178 ALA A CA 1
ATOM 1384 C C . ALA A 1 178 ? 14.092 24.630 9.255 1.00 88.00 178 ALA A C 1
ATOM 1386 O O . ALA A 1 178 ? 14.942 25.069 10.046 1.00 88.00 178 ALA A O 1
ATOM 1387 N N . PRO A 1 179 ? 14.056 23.329 8.883 1.00 89.88 179 PRO A N 1
ATOM 1388 C CA . PRO A 1 179 ? 15.083 22.340 9.217 1.00 89.88 179 PRO A CA 1
ATOM 1389 C C . PRO A 1 179 ? 16.508 22.782 8.852 1.00 89.88 179 PRO A C 1
ATOM 1391 O O . PRO A 1 179 ? 16.726 23.559 7.922 1.00 89.88 179 PRO A O 1
ATOM 1394 N N . PHE A 1 180 ? 17.502 22.247 9.569 1.00 88.56 180 PHE A N 1
ATOM 1395 C CA . PHE A 1 180 ? 18.915 22.596 9.381 1.00 88.56 180 PHE A CA 1
ATOM 1396 C C . PHE A 1 180 ? 19.405 22.385 7.939 1.00 88.56 180 PHE A C 1
ATOM 1398 O O . PHE A 1 180 ? 20.052 23.275 7.393 1.00 88.56 180 PHE A O 1
ATOM 1405 N N . ALA A 1 181 ? 19.065 21.246 7.323 1.00 89.81 181 ALA A N 1
ATOM 1406 C CA . ALA A 1 181 ? 19.487 20.905 5.962 1.00 89.81 181 ALA A CA 1
ATOM 1407 C C . ALA A 1 181 ? 19.005 21.943 4.934 1.00 89.81 181 ALA A C 1
ATOM 1409 O O . ALA A 1 181 ? 19.815 22.499 4.201 1.00 89.81 181 ALA A O 1
ATOM 1410 N N . GLU A 1 182 ? 17.720 22.298 4.974 1.00 91.44 182 GLU A N 1
ATOM 1411 C CA . GLU A 1 182 ? 17.113 23.289 4.076 1.00 91.44 182 GLU A CA 1
ATOM 1412 C C . GLU A 1 182 ? 17.721 24.692 4.253 1.00 91.44 182 GLU A C 1
ATOM 1414 O O . GLU A 1 182 ? 17.997 25.405 3.286 1.00 91.44 182 GLU A O 1
ATOM 1419 N N . LYS A 1 183 ? 17.995 25.100 5.501 1.00 92.12 183 LYS A N 1
ATOM 1420 C CA . LYS A 1 183 ? 18.687 26.372 5.771 1.00 92.12 183 LYS A CA 1
ATOM 1421 C C . LYS A 1 183 ? 20.126 26.371 5.266 1.00 92.12 183 LYS A C 1
ATOM 1423 O O . LYS A 1 183 ? 20.619 27.415 4.838 1.00 92.12 183 LYS A O 1
ATOM 1428 N N . LEU A 1 184 ? 20.806 25.232 5.361 1.00 90.88 184 LEU A N 1
ATOM 1429 C CA . LEU A 1 184 ? 22.181 25.088 4.910 1.00 90.88 184 LEU A CA 1
ATOM 1430 C C . LEU A 1 184 ? 22.264 25.118 3.381 1.00 90.88 184 LEU A C 1
ATOM 1432 O O . LEU A 1 184 ? 23.127 25.815 2.853 1.00 90.88 184 LEU A O 1
ATOM 1436 N N . GLU A 1 185 ? 21.338 24.460 2.682 1.00 91.56 185 GLU A N 1
ATOM 1437 C CA . GLU A 1 185 ? 21.190 24.555 1.223 1.00 91.56 185 GLU A CA 1
ATOM 1438 C C . GLU A 1 185 ? 20.988 26.013 0.786 1.00 91.56 185 GLU A C 1
ATOM 1440 O O . GLU A 1 185 ? 21.707 26.514 -0.081 1.00 91.56 185 GLU A O 1
ATOM 1445 N N . LEU A 1 186 ? 20.106 26.753 1.471 1.00 92.00 186 LEU A N 1
ATOM 1446 C CA . LEU A 1 186 ? 19.896 28.178 1.199 1.00 92.00 186 LEU A CA 1
ATOM 1447 C C . LEU A 1 186 ? 21.153 29.031 1.451 1.00 92.00 186 LEU A C 1
ATOM 1449 O O . LEU A 1 186 ? 21.338 30.078 0.824 1.00 92.00 186 LEU A O 1
ATOM 1453 N N . LEU A 1 187 ? 22.017 28.642 2.391 1.00 90.81 187 LEU A N 1
ATOM 1454 C CA . LEU A 1 187 ? 23.284 29.334 2.638 1.00 90.81 187 LEU A CA 1
ATOM 1455 C C . LEU A 1 187 ? 24.326 29.022 1.548 1.00 90.81 187 LEU A C 1
ATOM 1457 O O . LEU A 1 187 ? 25.079 29.925 1.166 1.00 90.81 187 LEU A O 1
ATOM 1461 N N . GLN A 1 188 ? 24.354 27.774 1.067 1.00 90.75 188 GLN A N 1
ATOM 1462 C CA . GLN A 1 188 ? 25.310 27.249 0.087 1.00 90.75 188 GLN A CA 1
ATOM 1463 C C . GLN A 1 188 ? 25.070 27.752 -1.335 1.00 90.75 188 GLN A C 1
ATOM 1465 O O . GLN A 1 188 ? 26.043 27.953 -2.056 1.00 90.75 188 GLN A O 1
ATOM 1470 N N . GLU A 1 189 ? 23.814 27.986 -1.713 1.00 91.38 189 GLU A N 1
ATOM 1471 C CA . GLU A 1 189 ? 23.465 28.435 -3.059 1.00 91.38 189 GLU A CA 1
ATOM 1472 C C . GLU A 1 189 ? 24.115 29.790 -3.396 1.00 91.38 189 GLU A C 1
ATOM 1474 O O . GLU A 1 189 ? 24.015 30.776 -2.647 1.00 91.38 189 GLU A O 1
ATOM 1479 N N . THR A 1 190 ? 24.817 29.836 -4.527 1.00 87.19 190 THR A N 1
ATOM 1480 C CA . THR A 1 190 ? 25.581 31.004 -4.976 1.00 87.19 190 THR A CA 1
ATOM 1481 C C . THR A 1 190 ? 24.801 31.830 -5.987 1.00 87.19 190 THR A C 1
ATOM 1483 O O . THR A 1 190 ? 24.932 33.055 -5.976 1.00 87.19 190 THR A O 1
ATOM 1486 N N . GLU A 1 191 ? 23.942 31.206 -6.795 1.00 89.00 191 GLU A N 1
ATOM 1487 C CA . GLU A 1 191 ? 23.167 31.892 -7.824 1.00 89.00 191 GLU A CA 1
ATOM 1488 C C . GLU A 1 191 ? 22.000 32.684 -7.212 1.00 89.00 191 GLU A C 1
ATOM 1490 O O . GLU A 1 191 ? 21.133 32.134 -6.533 1.00 89.00 191 GLU A O 1
ATOM 1495 N N . ALA A 1 192 ? 21.941 33.997 -7.463 1.00 87.75 192 ALA A N 1
ATOM 1496 C CA . ALA A 1 192 ? 20.942 34.880 -6.854 1.00 87.75 192 ALA A CA 1
ATOM 1497 C C . ALA A 1 192 ? 19.487 34.485 -7.178 1.00 87.75 192 ALA A C 1
ATOM 1499 O O . ALA A 1 192 ? 18.637 34.550 -6.289 1.00 87.75 192 ALA A O 1
ATOM 1500 N N . LEU A 1 193 ? 19.199 34.059 -8.415 1.00 89.12 193 LEU A N 1
ATOM 1501 C CA . LEU A 1 193 ? 17.854 33.655 -8.844 1.00 89.12 193 LEU A CA 1
ATOM 1502 C C . LEU A 1 193 ? 17.406 32.354 -8.174 1.00 89.12 193 LEU A C 1
ATOM 1504 O O . LEU A 1 193 ? 16.374 32.353 -7.501 1.00 89.12 193 LEU A O 1
ATOM 1508 N N . ALA A 1 194 ? 18.205 31.289 -8.286 1.00 89.56 194 ALA A N 1
ATOM 1509 C CA . ALA A 1 194 ? 17.924 30.007 -7.638 1.00 89.56 194 ALA A CA 1
ATOM 1510 C C . ALA A 1 194 ? 17.758 30.175 -6.118 1.00 89.56 194 ALA A C 1
ATOM 1512 O O . ALA A 1 194 ? 16.832 29.646 -5.502 1.00 89.56 194 ALA A O 1
ATOM 1513 N N . ARG A 1 195 ? 18.600 31.013 -5.503 1.00 91.62 195 ARG A N 1
ATOM 1514 C CA . ARG A 1 195 ? 18.530 31.299 -4.069 1.00 91.62 195 ARG A CA 1
ATOM 1515 C C . ARG A 1 195 ? 17.267 32.074 -3.669 1.00 91.62 195 ARG A C 1
ATOM 1517 O O . ARG A 1 195 ? 16.726 31.815 -2.594 1.00 91.62 195 ARG A O 1
ATOM 1524 N N . LEU A 1 196 ? 16.790 33.012 -4.497 1.00 91.94 196 LEU A N 1
ATOM 1525 C CA . LEU A 1 196 ? 15.513 33.712 -4.280 1.00 91.94 196 LEU A CA 1
ATOM 1526 C C . LEU A 1 196 ? 14.325 32.746 -4.366 1.00 91.94 196 LEU A C 1
ATOM 1528 O O . LEU A 1 196 ? 13.421 32.826 -3.535 1.00 91.94 196 LEU A O 1
ATOM 1532 N N . GLU A 1 197 ? 14.329 31.834 -5.341 1.00 91.44 197 GLU A N 1
ATOM 1533 C CA . GLU A 1 197 ? 13.284 30.814 -5.497 1.00 91.44 197 GLU A CA 1
ATOM 1534 C C . GLU A 1 197 ? 13.243 29.869 -4.293 1.00 91.44 197 GLU A C 1
ATOM 1536 O O . GLU A 1 197 ? 12.184 29.693 -3.688 1.00 91.44 197 GLU A O 1
ATOM 1541 N N . ASN A 1 198 ? 14.399 29.354 -3.868 1.00 91.75 198 ASN A N 1
ATOM 1542 C CA . ASN A 1 198 ? 14.504 28.497 -2.687 1.00 91.75 198 ASN A CA 1
ATOM 1543 C C . ASN A 1 198 ? 14.017 29.215 -1.417 1.00 91.75 198 ASN A C 1
ATOM 1545 O O . ASN A 1 198 ? 13.280 28.637 -0.619 1.00 91.75 198 ASN A O 1
ATOM 1549 N N . ALA A 1 199 ? 14.353 30.499 -1.244 1.00 93.50 199 ALA A N 1
ATOM 1550 C CA . ALA A 1 199 ? 13.854 31.297 -0.124 1.00 93.50 199 ALA A CA 1
ATOM 1551 C C . ALA A 1 199 ? 12.325 31.470 -0.154 1.00 93.50 199 ALA A C 1
ATOM 1553 O O . ALA A 1 199 ? 11.683 31.413 0.895 1.00 93.50 199 ALA A O 1
ATOM 1554 N N . ALA A 1 200 ? 11.741 31.671 -1.339 1.00 91.81 200 ALA A N 1
ATOM 1555 C CA . ALA A 1 200 ? 10.296 31.800 -1.506 1.00 91.81 200 ALA A CA 1
ATOM 1556 C C . ALA A 1 200 ? 9.564 30.490 -1.185 1.00 91.81 200 ALA A C 1
ATOM 1558 O O . ALA A 1 200 ? 8.547 30.518 -0.493 1.00 91.81 200 ALA A O 1
ATOM 1559 N N . ILE A 1 201 ? 10.109 29.347 -1.618 1.00 92.19 201 ILE A N 1
ATOM 1560 C CA . ILE A 1 201 ? 9.570 28.018 -1.297 1.00 92.19 201 ILE A CA 1
ATOM 1561 C C . ILE A 1 201 ? 9.576 27.798 0.220 1.00 92.19 201 ILE A C 1
ATOM 1563 O O . ILE A 1 201 ? 8.541 27.458 0.788 1.00 92.19 201 ILE A O 1
ATOM 1567 N N . LEU A 1 202 ? 10.704 28.063 0.888 1.00 92.12 202 LEU A N 1
ATOM 1568 C CA . LEU A 1 202 ? 10.827 27.906 2.343 1.00 92.12 202 LEU A CA 1
ATOM 1569 C C . LEU A 1 202 ? 9.898 28.834 3.133 1.00 92.12 202 LEU A C 1
ATOM 1571 O O . LEU A 1 202 ? 9.402 28.478 4.201 1.00 92.12 202 LEU A O 1
ATOM 1575 N N . LEU A 1 203 ? 9.661 30.042 2.626 1.00 92.31 203 LEU A N 1
ATOM 1576 C CA . LEU A 1 203 ? 8.726 30.971 3.247 1.00 92.31 203 LEU A CA 1
ATOM 1577 C C . LEU A 1 203 ? 7.274 30.501 3.086 1.00 92.31 203 LEU A C 1
ATOM 1579 O O . LEU A 1 203 ? 6.496 30.590 4.037 1.00 92.31 203 LEU A O 1
ATOM 1583 N N . ALA A 1 204 ? 6.916 29.987 1.906 1.00 89.88 204 ALA A N 1
ATOM 1584 C CA . ALA A 1 204 ? 5.581 29.469 1.627 1.00 89.88 204 ALA A CA 1
ATOM 1585 C C . ALA A 1 204 ? 5.256 28.243 2.495 1.00 89.88 204 ALA A C 1
ATOM 1587 O O . ALA A 1 204 ? 4.194 28.201 3.117 1.00 89.88 204 ALA A O 1
ATOM 1588 N N . THR A 1 205 ? 6.188 27.292 2.618 1.00 89.88 205 THR A N 1
ATOM 1589 C CA . THR A 1 205 ? 6.004 26.103 3.467 1.00 89.88 205 THR A CA 1
ATOM 1590 C C . THR A 1 205 ? 5.829 26.481 4.939 1.00 89.88 205 THR A C 1
ATOM 1592 O O . THR A 1 205 ? 4.913 25.993 5.604 1.00 89.88 205 THR A O 1
ATOM 1595 N N . GLU A 1 206 ? 6.639 27.404 5.461 1.00 88.81 206 GLU A N 1
ATOM 1596 C CA . GLU A 1 206 ? 6.515 27.842 6.856 1.00 88.81 206 GLU A CA 1
ATOM 1597 C C . GLU A 1 206 ? 5.212 28.625 7.107 1.00 88.81 206 GLU A C 1
ATOM 1599 O O . GLU A 1 206 ? 4.605 28.513 8.179 1.00 88.81 206 GLU A O 1
ATOM 1604 N N . LYS A 1 207 ? 4.727 29.382 6.117 1.00 88.06 207 LYS A N 1
ATOM 1605 C CA . LYS A 1 207 ? 3.422 30.051 6.187 1.00 88.06 207 LYS A CA 1
ATOM 1606 C C . LYS A 1 207 ? 2.277 29.039 6.278 1.00 88.06 207 LYS A C 1
ATOM 1608 O O . LYS A 1 207 ? 1.424 29.187 7.153 1.00 88.06 207 LYS A O 1
ATOM 1613 N N . GLU A 1 208 ? 2.285 27.982 5.466 1.00 87.44 208 GLU A N 1
ATOM 1614 C CA . GLU A 1 208 ? 1.289 26.900 5.550 1.00 87.44 208 GLU A CA 1
ATOM 1615 C C . GLU A 1 208 ? 1.296 26.228 6.931 1.00 87.44 208 GLU A C 1
ATOM 1617 O O . GLU A 1 208 ? 0.245 26.029 7.551 1.00 87.44 208 GLU A O 1
ATOM 1622 N N . VAL A 1 209 ? 2.484 25.942 7.472 1.00 87.12 209 VAL A N 1
ATOM 1623 C CA . VAL A 1 209 ? 2.634 25.373 8.819 1.00 87.12 209 VAL A CA 1
ATOM 1624 C C . VAL A 1 209 ? 2.042 26.304 9.885 1.00 87.12 209 VAL A C 1
ATOM 1626 O O . VAL A 1 209 ? 1.358 25.836 10.807 1.00 87.12 209 VAL A O 1
ATOM 1629 N N . LEU A 1 210 ? 2.268 27.618 9.783 1.00 84.94 210 LEU A N 1
ATOM 1630 C CA . LEU A 1 210 ? 1.668 28.601 10.689 1.00 84.94 210 LEU A CA 1
ATOM 1631 C C . LEU A 1 210 ? 0.142 28.653 10.576 1.00 84.94 210 LEU A C 1
ATOM 1633 O O . LEU A 1 210 ? -0.533 28.718 11.608 1.00 84.94 210 LEU A O 1
ATOM 1637 N N . GLU A 1 211 ? -0.416 28.589 9.369 1.00 85.12 211 GLU A N 1
ATOM 1638 C CA . GLU A 1 211 ? -1.866 28.582 9.152 1.00 85.12 211 GLU A CA 1
ATOM 1639 C C . GLU A 1 211 ? -2.520 27.344 9.769 1.00 85.12 211 GLU A C 1
ATOM 1641 O O . GLU A 1 211 ? -3.521 27.456 10.488 1.00 85.12 211 GLU A O 1
ATOM 1646 N N . VAL A 1 212 ? -1.904 26.171 9.604 1.00 85.44 212 VAL A N 1
ATOM 1647 C CA . VAL A 1 212 ? -2.360 24.936 10.251 1.00 85.44 212 VAL A CA 1
ATOM 1648 C C . VAL A 1 212 ? -2.298 25.071 11.775 1.00 85.44 212 VAL A C 1
ATOM 1650 O O . VAL A 1 212 ? -3.310 24.822 12.441 1.00 85.44 212 VAL A O 1
ATOM 1653 N N . LYS A 1 213 ? -1.175 25.539 12.344 1.00 82.88 213 LYS A N 1
ATOM 1654 C CA . LYS A 1 213 ? -1.022 25.772 13.798 1.00 82.88 213 LYS A CA 1
ATOM 1655 C C . LYS A 1 213 ? -2.066 26.749 14.339 1.00 82.88 213 LYS A C 1
ATOM 1657 O O . LYS A 1 213 ? -2.628 26.520 15.415 1.00 82.88 213 LYS A O 1
ATOM 1662 N N . LYS A 1 214 ? -2.362 27.818 13.599 1.00 82.38 214 LYS A N 1
ATOM 1663 C CA . LYS A 1 214 ? -3.400 28.786 13.959 1.00 82.38 214 LYS A CA 1
ATOM 1664 C C . LYS A 1 214 ? -4.788 28.150 13.903 1.00 82.38 214 LYS A C 1
ATOM 1666 O O . LYS A 1 214 ? -5.527 28.276 14.869 1.00 82.38 214 LYS A O 1
ATOM 1671 N N . SER A 1 215 ? -5.104 27.375 12.863 1.00 79.12 215 SER A N 1
ATOM 1672 C CA . SER A 1 215 ? -6.383 26.655 12.752 1.00 79.12 215 SER A CA 1
ATOM 1673 C C . SER A 1 215 ? -6.611 25.665 13.900 1.00 79.12 215 SER A C 1
ATOM 1675 O O . SER A 1 215 ? -7.745 25.467 14.339 1.00 79.12 215 SER A O 1
ATOM 1677 N N . ILE A 1 216 ? -5.538 25.034 14.391 1.00 79.75 216 ILE A N 1
ATOM 1678 C CA . ILE A 1 216 ? -5.577 24.138 15.548 1.00 79.75 216 ILE A CA 1
ATOM 1679 C C . ILE A 1 216 ? -5.809 24.963 16.808 1.00 79.75 216 ILE A C 1
ATOM 1681 O O . ILE A 1 216 ? -6.712 24.652 17.573 1.00 79.75 216 ILE A O 1
ATOM 1685 N N . THR A 1 217 ? -5.049 26.042 16.999 1.00 79.75 217 THR A N 1
ATOM 1686 C CA . THR A 1 217 ? -5.176 26.914 18.175 1.00 79.75 217 THR A CA 1
ATOM 1687 C C . THR A 1 217 ? -6.564 27.553 18.256 1.00 79.75 217 THR A C 1
ATOM 1689 O O . THR A 1 217 ? -7.151 27.596 19.331 1.00 79.75 217 THR A O 1
ATOM 1692 N N . ASP A 1 218 ? -7.125 27.990 17.130 1.00 83.31 218 ASP A N 1
ATOM 1693 C CA . ASP A 1 218 ? -8.469 28.563 17.044 1.00 83.31 218 ASP A CA 1
ATOM 1694 C C . ASP A 1 218 ? -9.547 27.497 17.286 1.00 83.31 218 ASP A C 1
ATOM 1696 O O . ASP A 1 218 ? -10.530 27.769 17.972 1.00 83.31 218 ASP A O 1
ATOM 1700 N N . ARG A 1 219 ? -9.358 26.258 16.803 1.00 76.12 219 ARG A N 1
ATOM 1701 C CA . ARG A 1 219 ? -10.236 25.124 17.149 1.00 76.12 219 ARG A CA 1
ATOM 1702 C C . ARG A 1 219 ? -10.164 24.776 18.633 1.00 76.12 219 ARG A C 1
ATOM 1704 O O . ARG A 1 219 ? -11.203 24.549 19.242 1.00 76.12 219 ARG A O 1
ATOM 1711 N N . VAL A 1 220 ? -8.969 24.769 19.221 1.00 77.19 220 VAL A N 1
ATOM 1712 C CA . VAL A 1 220 ? -8.766 24.539 20.658 1.00 77.19 220 VAL A CA 1
ATOM 1713 C C . VAL A 1 220 ? -9.412 25.657 21.468 1.00 77.19 220 VAL A C 1
ATOM 1715 O O . VAL A 1 220 ? -10.143 25.357 22.401 1.00 77.19 220 VAL A O 1
ATOM 1718 N N . LYS A 1 221 ? -9.238 26.927 21.081 1.00 76.50 221 LYS A N 1
ATOM 1719 C CA . LYS A 1 221 ? -9.913 28.064 21.721 1.00 76.50 221 LYS A CA 1
ATOM 1720 C C . LYS A 1 221 ? -11.425 27.974 21.611 1.00 76.50 221 LYS A C 1
ATOM 1722 O O . LYS A 1 221 ? -12.078 28.079 22.633 1.00 76.50 221 LYS A O 1
ATOM 1727 N N . LYS A 1 222 ? -11.979 27.697 20.426 1.00 77.44 222 LYS A N 1
ATOM 1728 C CA . LYS A 1 222 ? -13.426 27.487 20.255 1.00 77.44 222 LYS A CA 1
ATOM 1729 C C . LYS A 1 222 ? -13.941 26.345 21.122 1.00 77.44 222 LYS A C 1
ATOM 1731 O O . LYS A 1 222 ? -15.005 26.477 21.708 1.00 77.44 222 LYS A O 1
ATOM 1736 N N . ARG A 1 223 ? -13.181 25.253 21.240 1.00 68.88 223 ARG A N 1
ATOM 1737 C CA . ARG A 1 223 ? -13.524 24.120 22.107 1.00 68.88 223 ARG A CA 1
ATOM 1738 C C . ARG A 1 223 ? -13.405 24.477 23.589 1.00 68.88 223 ARG A C 1
ATOM 1740 O O . ARG A 1 223 ? -14.228 24.034 24.370 1.00 68.88 223 ARG A O 1
ATOM 1747 N N . MET A 1 224 ? -12.431 25.296 23.984 1.00 67.88 224 MET A N 1
ATOM 1748 C CA . MET A 1 224 ? -12.311 25.805 25.355 1.00 67.88 224 MET A CA 1
ATOM 1749 C C . MET A 1 224 ? -13.400 26.822 25.691 1.00 67.88 224 MET A C 1
ATOM 1751 O O . MET A 1 224 ? -13.913 26.783 26.796 1.00 67.88 224 MET A O 1
ATOM 1755 N N . GLU A 1 225 ? -13.777 27.699 24.762 1.00 76.88 225 GLU A N 1
ATOM 1756 C CA . GLU A 1 225 ? -14.888 28.643 24.908 1.00 76.88 225 GLU A CA 1
ATOM 1757 C C . GLU A 1 225 ? -16.227 27.906 24.937 1.00 76.88 225 GLU A C 1
ATOM 1759 O O . GLU A 1 225 ? -17.071 28.235 25.759 1.00 76.88 225 GLU A O 1
ATOM 1764 N N . GLN A 1 226 ? -16.413 26.874 24.105 1.00 72.25 226 GLN A N 1
ATOM 1765 C CA . GLN A 1 226 ? -17.557 25.966 24.204 1.00 72.25 226 GLN A CA 1
ATOM 1766 C C . GLN A 1 226 ? -17.560 25.236 25.540 1.00 72.25 226 GLN A C 1
ATOM 1768 O O . GLN A 1 226 ? -18.579 25.277 26.204 1.00 72.25 226 GLN A O 1
ATOM 1773 N N . ASN A 1 227 ? -16.436 24.671 25.985 1.00 66.50 227 ASN A N 1
ATOM 1774 C CA . ASN A 1 227 ? -16.346 24.005 27.283 1.00 66.50 227 ASN A CA 1
ATOM 1775 C C . ASN A 1 227 ? -16.541 24.978 28.454 1.00 66.50 227 ASN A C 1
ATOM 1777 O O . ASN A 1 227 ? -17.122 24.590 29.453 1.00 66.50 227 ASN A O 1
ATOM 1781 N N . GLN A 1 228 ? -16.075 26.228 28.368 1.00 66.81 228 GLN A N 1
ATOM 1782 C CA . GLN A 1 228 ? -16.328 27.256 29.383 1.00 66.81 228 GLN A CA 1
ATOM 1783 C C . GLN A 1 228 ? -17.787 27.687 29.367 1.00 66.81 228 GLN A C 1
ATOM 1785 O O . GLN A 1 228 ? -18.370 27.860 30.427 1.00 66.81 228 GLN A O 1
ATOM 1790 N N . LYS A 1 229 ? -18.388 27.842 28.186 1.00 71.06 229 LYS A N 1
ATOM 1791 C CA . LYS A 1 229 ? -19.800 28.186 28.037 1.00 71.06 229 LYS A CA 1
ATOM 1792 C C . LYS A 1 229 ? -20.694 27.037 28.486 1.00 71.06 229 LYS A C 1
ATOM 1794 O O . LYS A 1 229 ? -21.678 27.307 29.148 1.00 71.06 229 LYS A O 1
ATOM 1799 N N . GLU A 1 230 ? -20.339 25.790 28.193 1.00 66.19 230 GLU A N 1
ATOM 1800 C CA . GLU A 1 230 ? -20.968 24.581 28.728 1.00 66.19 230 GLU A CA 1
ATOM 1801 C C . GLU A 1 230 ? -20.738 24.468 30.228 1.00 66.19 230 GLU A C 1
ATOM 1803 O O . GLU A 1 230 ? -21.678 24.163 30.935 1.00 66.19 230 GLU A O 1
ATOM 1808 N N . TYR A 1 231 ? -19.547 24.768 30.747 1.00 66.94 231 TYR A N 1
ATOM 1809 C CA . TYR A 1 231 ? -19.287 24.804 32.188 1.00 66.94 231 TYR A CA 1
ATOM 1810 C C . TYR A 1 231 ? -20.159 25.860 32.879 1.00 66.94 231 TYR A C 1
ATOM 1812 O O . TYR A 1 231 ? -20.773 25.563 33.895 1.00 66.94 231 TYR A O 1
ATOM 1820 N N . PHE A 1 232 ? -20.276 27.059 32.302 1.00 66.50 232 PHE A N 1
ATOM 1821 C CA . PHE A 1 232 ? -21.092 28.155 32.831 1.00 66.50 232 PHE A CA 1
ATOM 1822 C C . PHE A 1 232 ? -22.593 27.881 32.676 1.00 66.50 232 PHE A C 1
ATOM 1824 O O . PHE A 1 232 ? -23.360 28.131 33.597 1.00 66.50 232 PHE A O 1
ATOM 1831 N N . LEU A 1 233 ? -23.018 27.316 31.541 1.00 61.38 233 LEU A N 1
ATOM 1832 C CA . LEU A 1 233 ? -24.383 26.832 31.319 1.00 61.38 233 LEU A CA 1
ATOM 1833 C C . LEU A 1 233 ? -24.707 25.693 32.277 1.00 61.38 233 LEU A C 1
ATOM 1835 O O . LEU A 1 233 ? -25.796 25.682 32.817 1.00 61.38 233 LEU A O 1
ATOM 1839 N N . ASN A 1 234 ? -23.774 24.781 32.537 1.00 55.56 234 ASN A N 1
ATOM 1840 C CA . ASN A 1 234 ? -23.936 23.693 33.494 1.00 55.56 234 ASN A CA 1
ATOM 1841 C C . ASN A 1 234 ? -23.941 24.209 34.934 1.00 55.56 234 ASN A C 1
ATOM 1843 O O . ASN A 1 234 ? -24.641 23.641 35.760 1.00 55.56 234 ASN A O 1
ATOM 1847 N N . GLU A 1 235 ? -23.220 25.289 35.250 1.00 67.31 235 GLU A N 1
ATOM 1848 C CA . GLU A 1 235 ? -23.294 25.945 36.558 1.00 67.31 235 GLU A CA 1
ATOM 1849 C C . GLU A 1 235 ? -24.619 26.706 36.735 1.00 67.31 235 GLU A C 1
ATOM 1851 O O . GLU A 1 235 ? -25.244 26.613 37.788 1.00 67.31 235 GLU A O 1
ATOM 1856 N N . GLN A 1 236 ? -25.120 27.356 35.682 1.00 57.19 236 GLN A N 1
ATOM 1857 C CA . GLN A 1 236 ? -26.458 27.954 35.661 1.00 57.19 236 GLN A CA 1
ATOM 1858 C C . GLN A 1 236 ? -27.562 26.897 35.716 1.00 57.19 236 GLN A C 1
ATOM 1860 O O . GLN A 1 236 ? -28.530 27.065 36.441 1.00 57.19 236 GLN A O 1
ATOM 1865 N N . ILE A 1 237 ? -27.410 25.784 35.000 1.00 57.03 237 ILE A N 1
ATOM 1866 C CA . ILE A 1 237 ? -28.281 24.607 35.075 1.00 57.03 237 ILE A CA 1
ATOM 1867 C C . ILE A 1 237 ? -28.206 24.017 36.486 1.00 57.03 237 ILE A C 1
ATOM 1869 O O . ILE A 1 237 ? -29.237 23.671 37.042 1.00 57.03 237 ILE A O 1
ATOM 1873 N N . LYS A 1 238 ? -27.031 23.981 37.123 1.00 53.16 238 LYS A N 1
ATOM 1874 C CA . LYS A 1 238 ? -26.846 23.538 38.513 1.00 53.16 238 LYS A CA 1
ATOM 1875 C C . LYS A 1 238 ? -27.560 24.447 39.510 1.00 53.16 238 LYS A C 1
ATOM 1877 O O . LYS A 1 238 ? -28.145 23.913 40.446 1.00 53.16 238 LYS A O 1
ATOM 1882 N N . GLU A 1 239 ? -27.546 25.768 39.330 1.00 55.00 239 GLU A N 1
ATOM 1883 C CA . GLU A 1 239 ? -28.358 26.687 40.143 1.00 55.00 239 GLU A CA 1
ATOM 1884 C C . GLU A 1 239 ? -29.851 26.556 39.837 1.00 55.00 239 GLU A C 1
ATOM 1886 O O . GLU A 1 239 ? -30.641 26.423 40.768 1.00 55.00 239 GLU A O 1
ATOM 1891 N N . MET A 1 240 ? -30.238 26.469 38.561 1.00 51.97 240 MET A N 1
ATOM 1892 C CA . MET A 1 240 ? -31.630 26.265 38.154 1.00 51.97 240 MET A CA 1
ATOM 1893 C C . MET A 1 240 ? -32.198 24.947 38.693 1.00 51.97 240 MET A C 1
ATOM 1895 O O . MET A 1 240 ? -33.298 24.953 39.226 1.00 51.97 240 MET A O 1
ATOM 1899 N N . HIS A 1 241 ? -31.470 23.827 38.633 1.00 50.28 241 HIS A N 1
ATOM 1900 C CA . HIS A 1 241 ? -31.898 22.551 39.226 1.00 50.28 241 HIS A CA 1
ATOM 1901 C C . HIS A 1 241 ? -31.965 22.615 40.757 1.00 50.28 241 HIS A C 1
ATOM 1903 O O . HIS A 1 241 ? -32.832 21.972 41.346 1.00 50.28 241 HIS A O 1
ATOM 1909 N N . LYS A 1 242 ? -31.102 23.417 41.402 1.00 56.53 242 LYS A N 1
ATOM 1910 C CA . LYS A 1 242 ? -31.162 23.676 42.850 1.00 56.53 242 LYS A CA 1
ATOM 1911 C C . LYS A 1 242 ? -32.390 24.499 43.244 1.00 56.53 242 LYS A C 1
ATOM 1913 O O . LYS A 1 242 ? -32.966 24.231 44.293 1.00 56.53 242 LYS A O 1
ATOM 1918 N N . GLU A 1 243 ? -32.782 25.477 42.427 1.00 52.81 243 GLU A N 1
ATOM 1919 C CA . GLU A 1 243 ? -33.963 26.323 42.659 1.00 52.81 243 GLU A CA 1
ATOM 1920 C C . GLU A 1 243 ? -35.282 25.656 42.238 1.00 52.81 243 GLU A C 1
ATOM 1922 O O . GLU A 1 243 ? -36.318 25.907 42.849 1.00 52.81 243 GLU A O 1
ATOM 1927 N N . LEU A 1 244 ? -35.264 24.781 41.226 1.00 47.78 244 LEU A N 1
ATOM 1928 C CA . LEU A 1 244 ? -36.461 24.118 40.691 1.00 47.78 244 LEU A CA 1
ATOM 1929 C C . LEU A 1 244 ? -36.896 22.873 41.474 1.00 47.78 244 LEU A C 1
ATOM 1931 O O . LEU A 1 244 ? -37.964 22.342 41.176 1.00 47.78 244 LEU A O 1
ATOM 1935 N N . GLY A 1 245 ? -36.109 22.391 42.444 1.00 48.81 245 GLY A N 1
ATOM 1936 C CA . GLY A 1 245 ? -36.485 21.248 43.290 1.00 48.81 245 GLY A CA 1
ATOM 1937 C C . GLY A 1 245 ? -36.856 19.981 42.505 1.00 48.81 245 GLY A C 1
ATOM 1938 O O . GLY A 1 245 ? -37.659 19.179 42.976 1.00 48.81 245 GLY A O 1
ATOM 1939 N N . LYS A 1 246 ? -36.321 19.824 41.288 1.00 44.19 246 LYS A N 1
ATOM 1940 C CA . LYS A 1 246 ? -36.563 18.670 40.420 1.00 44.19 246 LYS A CA 1
ATOM 1941 C C . LYS A 1 246 ? -35.361 17.737 40.467 1.00 44.19 246 LYS A C 1
ATOM 1943 O O . LYS A 1 246 ? -34.445 17.855 39.654 1.00 44.19 246 LYS A O 1
ATOM 1948 N N . ASP A 1 247 ? -35.411 16.807 41.411 1.00 43.50 247 ASP A N 1
ATOM 1949 C CA . ASP A 1 247 ? -34.761 15.509 41.268 1.00 43.50 247 ASP A CA 1
ATOM 1950 C C . ASP A 1 247 ? -35.469 14.760 40.122 1.00 43.50 247 ASP A C 1
ATOM 1952 O O . ASP A 1 247 ? -36.505 14.131 40.322 1.00 43.50 247 ASP A O 1
ATOM 1956 N N . GLU A 1 248 ? -34.963 14.885 38.892 1.00 50.12 248 GLU A N 1
ATOM 1957 C CA . GLU A 1 248 ? -35.287 13.937 37.819 1.00 50.12 248 GLU A CA 1
ATOM 1958 C C . GLU A 1 248 ? -34.306 12.751 37.878 1.00 50.12 248 GLU A C 1
ATOM 1960 O O . GLU A 1 248 ? -33.109 12.902 38.111 1.00 50.12 248 GLU A O 1
ATOM 1965 N N . ASP A 1 249 ? -34.855 11.553 37.702 1.00 51.94 249 ASP A N 1
ATOM 1966 C CA . ASP A 1 249 ? -34.512 10.310 38.405 1.00 51.94 249 ASP A CA 1
ATOM 1967 C C . ASP A 1 249 ? -33.206 9.573 38.009 1.00 51.94 249 ASP A C 1
ATOM 1969 O O . ASP A 1 249 ? -33.009 8.445 38.465 1.00 51.94 249 ASP A O 1
ATOM 1973 N N . ASP A 1 250 ? -32.314 10.128 37.177 1.00 58.41 250 ASP A N 1
ATOM 1974 C CA . ASP A 1 250 ? -30.983 9.526 36.908 1.00 58.41 250 ASP A CA 1
ATOM 1975 C C . ASP A 1 250 ? -30.011 10.455 36.133 1.00 58.41 250 ASP A C 1
ATOM 1977 O O . ASP A 1 250 ? -29.722 10.225 34.956 1.00 58.41 250 ASP A O 1
ATOM 1981 N N . PRO A 1 251 ? -29.445 11.510 36.746 1.00 59.28 251 PRO A N 1
ATOM 1982 C CA . PRO A 1 251 ? -28.504 12.395 36.055 1.00 59.28 251 PRO A CA 1
ATOM 1983 C C . PRO A 1 251 ? -27.155 11.726 35.713 1.00 59.28 251 PRO A C 1
ATOM 1985 O O . PRO A 1 251 ? -26.345 12.336 35.012 1.00 59.28 251 PRO A O 1
ATOM 1988 N N . SER A 1 252 ? -26.866 10.520 36.227 1.00 61.56 252 SER A N 1
ATOM 1989 C CA . SER A 1 252 ? -25.610 9.781 35.999 1.00 61.56 252 SER A CA 1
ATOM 1990 C C . SER A 1 252 ? -25.727 8.700 34.911 1.00 61.56 252 SER A C 1
ATOM 1992 O O . SER A 1 252 ? -24.706 8.271 34.363 1.00 61.56 252 SER A O 1
ATOM 1994 N N . GLY A 1 253 ? -26.957 8.298 34.554 1.00 69.94 253 GLY A N 1
ATOM 1995 C CA . GLY A 1 253 ? -27.286 7.208 33.626 1.00 69.94 253 GLY A CA 1
ATOM 1996 C C . GLY A 1 253 ? -26.807 5.838 34.106 1.00 69.94 253 GLY A C 1
ATOM 1997 O O . GLY A 1 253 ? -26.477 4.966 33.301 1.00 69.94 253 GLY A O 1
ATOM 1998 N N . VAL A 1 254 ? -26.719 5.661 35.425 1.00 79.88 254 VAL A N 1
ATOM 1999 C CA . VAL A 1 254 ? -26.310 4.397 36.047 1.00 79.88 254 VAL A CA 1
ATOM 2000 C C . VAL A 1 254 ? -27.418 3.351 35.917 1.00 79.88 254 VAL A C 1
ATOM 2002 O O . VAL A 1 254 ? -27.107 2.195 35.633 1.00 79.88 254 VAL A O 1
ATOM 2005 N N . LYS A 1 255 ? -28.696 3.742 36.048 1.00 79.81 255 LYS A N 1
ATOM 2006 C CA . LYS A 1 255 ? -29.839 2.822 35.907 1.00 79.81 255 LYS A CA 1
ATOM 2007 C C . LYS A 1 255 ? -29.941 2.287 34.477 1.00 79.81 255 LYS A C 1
ATOM 2009 O O . LYS A 1 255 ? -30.252 1.116 34.285 1.00 79.81 255 LYS A O 1
ATOM 2014 N N . GLU A 1 256 ? -29.635 3.119 33.478 1.00 83.81 256 GLU A N 1
ATOM 2015 C CA . GLU A 1 256 ? -29.584 2.717 32.063 1.00 83.81 256 GLU A CA 1
ATOM 2016 C C . GLU A 1 256 ? -28.556 1.595 31.838 1.00 83.81 256 GLU A C 1
ATOM 2018 O O . GLU A 1 256 ? -28.877 0.548 31.275 1.00 83.81 256 GLU A O 1
ATOM 2023 N N . LEU A 1 257 ? -27.320 1.780 32.315 1.00 85.12 257 LEU A N 1
ATOM 2024 C CA . LEU A 1 257 ? -26.266 0.771 32.184 1.00 85.12 257 LEU A CA 1
ATOM 2025 C C . LEU A 1 257 ? -26.592 -0.503 32.969 1.00 85.12 257 LEU A C 1
ATOM 2027 O O . LEU A 1 257 ? -26.373 -1.602 32.464 1.00 85.12 257 LEU A O 1
ATOM 2031 N N . GLU A 1 258 ? -27.151 -0.374 34.171 1.00 86.06 258 GLU A N 1
ATOM 2032 C CA . GLU A 1 258 ? -27.561 -1.515 34.991 1.00 86.06 258 GLU A CA 1
ATOM 2033 C C . GLU A 1 258 ? -28.615 -2.379 34.279 1.00 86.06 258 GLU A C 1
ATOM 2035 O O . GLU A 1 258 ? -28.464 -3.600 34.211 1.00 86.06 258 GLU A O 1
ATOM 2040 N N . GLN A 1 259 ? -29.614 -1.758 33.641 1.00 86.19 259 GLN A N 1
ATOM 2041 C CA . GLN A 1 259 ? -30.589 -2.469 32.805 1.00 86.19 259 GLN A CA 1
ATOM 2042 C C . GLN A 1 259 ? -29.924 -3.189 31.627 1.00 86.19 259 GLN A C 1
ATOM 2044 O O . GLN A 1 259 ? -30.268 -4.333 31.326 1.00 86.19 259 GLN A O 1
ATOM 2049 N N . ARG A 1 260 ? -28.939 -2.565 30.971 1.00 87.06 260 ARG A N 1
ATOM 2050 C CA . ARG A 1 260 ? -28.218 -3.189 29.852 1.00 87.06 260 ARG A CA 1
ATOM 2051 C C . ARG A 1 260 ? -27.443 -4.434 30.285 1.00 87.06 260 ARG A C 1
ATOM 2053 O O . ARG A 1 260 ? -27.516 -5.444 29.584 1.00 87.06 260 ARG A O 1
ATOM 2060 N N . PHE A 1 261 ? -26.771 -4.395 31.436 1.00 86.19 261 PHE A N 1
ATOM 2061 C CA . PHE A 1 261 ? -26.063 -5.559 31.984 1.00 86.19 261 PHE A CA 1
ATOM 2062 C C . PHE A 1 261 ? -27.006 -6.670 32.472 1.00 86.19 261 PHE A C 1
ATOM 2064 O O . PHE A 1 261 ? -26.613 -7.831 32.463 1.00 86.19 261 PHE A O 1
ATOM 2071 N N . GLN A 1 262 ? -28.251 -6.345 32.835 1.00 85.44 262 GLN A N 1
ATOM 2072 C CA . GLN A 1 262 ? -29.285 -7.336 33.164 1.00 85.44 262 GLN A CA 1
ATOM 2073 C C . GLN A 1 262 ? -29.979 -7.922 31.921 1.00 85.44 262 GLN A C 1
ATOM 2075 O O . GLN A 1 262 ? -30.477 -9.042 31.965 1.00 85.44 262 GLN A O 1
ATOM 2080 N N . SER A 1 263 ? -30.021 -7.178 30.810 1.00 83.75 263 SER A N 1
ATOM 2081 C CA . SER A 1 263 ? -30.771 -7.556 29.601 1.00 83.75 263 SER A CA 1
ATOM 2082 C C . SER A 1 263 ? -30.128 -8.654 28.746 1.00 83.75 263 SER A C 1
ATOM 2084 O O . SER A 1 263 ? -30.797 -9.218 27.881 1.00 83.75 263 SER A O 1
ATOM 2086 N N . LYS A 1 264 ? -28.835 -8.941 28.938 1.00 81.75 264 LYS A N 1
ATOM 2087 C CA . LYS A 1 264 ? -28.062 -9.883 28.115 1.00 81.75 264 LYS A CA 1
ATOM 2088 C C . LYS A 1 264 ? -27.226 -10.815 28.994 1.00 81.75 264 LYS A C 1
ATOM 2090 O O . LYS A 1 264 ? -26.815 -10.406 30.077 1.00 81.75 264 LYS A O 1
ATOM 2095 N N . PRO A 1 265 ? -26.927 -12.042 28.535 1.00 82.31 265 PRO A N 1
ATOM 2096 C CA . PRO A 1 265 ? -25.978 -12.908 29.220 1.00 82.31 265 PRO A CA 1
ATOM 2097 C C . PRO A 1 265 ? -24.547 -12.364 29.079 1.00 82.31 265 PRO A C 1
ATOM 2099 O O . PRO A 1 265 ? -24.097 -12.037 27.981 1.00 82.31 265 PRO A O 1
ATOM 2102 N N . PHE A 1 266 ? -23.826 -12.306 30.198 1.00 86.12 266 PHE A N 1
ATOM 2103 C CA . PHE A 1 266 ? -22.407 -11.944 30.276 1.00 86.12 266 PHE A CA 1
ATOM 2104 C C . PHE A 1 266 ? -21.647 -12.993 31.101 1.00 86.12 266 PHE A C 1
ATOM 2106 O O . PHE A 1 266 ? -22.233 -13.529 32.046 1.00 86.12 266 PHE A O 1
ATOM 2113 N N . PRO A 1 267 ? -20.356 -13.247 30.821 1.00 88.56 267 PRO A N 1
ATOM 2114 C CA . PRO A 1 267 ? -19.501 -14.066 31.678 1.00 88.56 267 PRO A CA 1
ATOM 2115 C C . PRO A 1 267 ? -19.428 -13.525 33.113 1.00 88.56 267 PRO A C 1
ATOM 2117 O O . PRO A 1 267 ? -19.490 -12.312 33.332 1.00 88.56 267 PRO A O 1
ATOM 2120 N N . GLU A 1 268 ? -19.255 -14.414 34.092 1.00 87.56 268 GLU A N 1
ATOM 2121 C CA . GLU A 1 268 ? -19.251 -14.064 35.523 1.00 87.56 268 GLU A CA 1
ATOM 2122 C C . GLU A 1 268 ? -18.171 -13.023 35.876 1.00 87.56 268 GLU A C 1
ATOM 2124 O O . GLU A 1 268 ? -18.432 -12.073 36.622 1.00 87.56 268 GLU A O 1
ATOM 2129 N N . GLU A 1 269 ? -16.980 -13.133 35.275 1.00 87.88 269 GLU A N 1
ATOM 2130 C CA . GLU A 1 269 ? -15.891 -12.163 35.450 1.00 87.88 269 GLU A CA 1
ATOM 2131 C C . GLU A 1 269 ? -16.286 -10.756 34.971 1.00 87.88 269 GLU A C 1
ATOM 2133 O O . GLU A 1 269 ? -16.032 -9.760 35.657 1.00 87.88 269 GLU A O 1
ATOM 2138 N N . VAL A 1 270 ? -16.977 -10.670 33.829 1.00 89.75 270 VAL A N 1
ATOM 2139 C CA . VAL A 1 270 ? -17.443 -9.407 33.237 1.00 89.75 270 VAL A CA 1
ATOM 2140 C C . VAL A 1 270 ? -18.540 -8.789 34.097 1.00 89.75 270 VAL A C 1
ATOM 2142 O O . VAL A 1 270 ? -18.484 -7.593 34.381 1.00 89.75 270 VAL A O 1
ATOM 2145 N N . GLN A 1 271 ? -19.502 -9.590 34.570 1.00 89.31 271 GLN A N 1
ATOM 2146 C CA . GLN A 1 271 ? -20.568 -9.113 35.459 1.00 89.31 271 GLN A CA 1
ATOM 2147 C C . GLN A 1 271 ? -20.004 -8.571 36.773 1.00 89.31 271 GLN A C 1
ATOM 2149 O O . GLN A 1 271 ? -20.378 -7.483 37.215 1.00 89.31 271 GLN A O 1
ATOM 2154 N N . THR A 1 272 ? -19.057 -9.293 37.373 1.00 90.81 272 THR A N 1
ATOM 2155 C CA . THR A 1 272 ? -18.414 -8.889 38.628 1.00 90.81 272 THR A CA 1
ATOM 2156 C C . THR A 1 272 ? -17.654 -7.572 38.456 1.00 90.81 272 THR A C 1
ATOM 2158 O O . THR A 1 272 ? -17.786 -6.654 39.276 1.00 90.81 272 THR A O 1
ATOM 2161 N N . ARG A 1 273 ? -16.897 -7.436 37.358 1.00 91.31 273 ARG A N 1
ATOM 2162 C CA . ARG A 1 273 ? -16.164 -6.207 37.031 1.00 91.31 273 ARG A CA 1
ATOM 2163 C C . ARG A 1 273 ? -17.109 -5.037 36.756 1.00 91.31 273 ARG A C 1
ATOM 2165 O O . ARG A 1 273 ? -16.907 -3.961 37.323 1.00 91.31 273 ARG A O 1
ATOM 2172 N N . ALA A 1 274 ? -18.152 -5.248 35.953 1.00 90.94 274 ALA A N 1
ATOM 2173 C CA . ALA A 1 274 ? -19.158 -4.237 35.639 1.00 90.94 274 ALA A CA 1
ATOM 2174 C C . ALA A 1 274 ? -19.889 -3.756 36.901 1.00 90.94 274 ALA A C 1
ATOM 2176 O O . ALA A 1 274 ? -20.000 -2.552 37.114 1.00 90.94 274 ALA A O 1
ATOM 2177 N N . ALA A 1 275 ? -20.294 -4.663 37.796 1.00 90.25 275 ALA A N 1
ATOM 2178 C CA . ALA A 1 275 ? -20.956 -4.314 39.054 1.00 90.25 275 ALA A CA 1
ATOM 2179 C C . ALA A 1 275 ? -20.061 -3.472 39.982 1.00 90.25 275 ALA A C 1
ATOM 2181 O O . ALA A 1 275 ? -20.533 -2.531 40.628 1.00 90.25 275 ALA A O 1
ATOM 2182 N N . SER A 1 276 ? -18.761 -3.782 40.050 1.00 91.38 276 SER A N 1
ATOM 2183 C CA . SER A 1 276 ? -17.795 -2.988 40.819 1.00 91.38 276 SER A CA 1
ATOM 2184 C C . SER A 1 276 ? -17.628 -1.577 40.246 1.00 91.38 276 SER A C 1
ATOM 2186 O O . SER A 1 276 ? -17.641 -0.600 40.999 1.00 91.38 276 SER A O 1
ATOM 2188 N N . GLU A 1 277 ? -17.482 -1.452 38.926 1.00 90.38 277 GLU A N 1
ATOM 2189 C CA . GLU A 1 277 ? -17.287 -0.152 38.275 1.00 90.38 277 GLU A CA 1
ATOM 2190 C C . GLU A 1 277 ? -18.590 0.674 38.252 1.00 90.38 277 GLU A C 1
ATOM 2192 O O . GLU A 1 277 ? -18.542 1.879 38.477 1.00 90.38 277 GLU A O 1
ATOM 2197 N N . LEU A 1 278 ? -19.775 0.061 38.135 1.00 89.56 278 LEU A N 1
ATOM 2198 C CA . LEU A 1 278 ? -21.069 0.749 38.289 1.00 89.56 278 LEU A CA 1
ATOM 2199 C C . LEU A 1 278 ? -21.235 1.369 39.685 1.00 89.56 278 LEU A C 1
ATOM 2201 O O . LEU A 1 278 ? -21.610 2.537 39.808 1.00 89.56 278 LEU A O 1
ATOM 2205 N N . LYS A 1 279 ? -20.877 0.633 40.749 1.00 88.81 279 LYS A N 1
ATOM 2206 C CA . LYS A 1 279 ? -20.868 1.170 42.125 1.00 88.81 279 LYS A CA 1
ATOM 2207 C C . LYS A 1 279 ? -19.918 2.356 42.274 1.00 88.81 279 LYS A C 1
ATOM 2209 O O . LYS A 1 279 ? -20.196 3.269 43.053 1.00 88.81 279 LYS A O 1
ATOM 2214 N N . ARG A 1 280 ? -18.789 2.344 41.559 1.00 88.06 280 ARG A N 1
ATOM 2215 C CA . ARG A 1 280 ? -17.835 3.457 41.536 1.00 88.06 280 ARG A CA 1
ATOM 2216 C C . ARG A 1 280 ? -18.398 4.653 40.769 1.00 88.06 280 ARG A C 1
ATOM 2218 O O . ARG A 1 280 ? -18.304 5.763 41.284 1.00 88.06 280 ARG A O 1
ATOM 2225 N N . LEU A 1 281 ? -19.034 4.435 39.614 1.00 85.94 281 LEU A N 1
ATOM 2226 C CA . LEU A 1 281 ? -19.690 5.486 38.827 1.00 85.94 281 LEU A CA 1
ATOM 2227 C C . LEU A 1 281 ? -20.750 6.222 39.647 1.00 85.94 281 LEU A C 1
ATOM 2229 O O . LEU A 1 281 ? -20.752 7.445 39.673 1.00 85.94 281 LEU A O 1
ATOM 2233 N N . ALA A 1 282 ? -21.583 5.479 40.382 1.00 83.25 282 ALA A N 1
ATOM 2234 C CA . ALA A 1 282 ? -22.644 6.037 41.220 1.00 83.25 282 ALA A CA 1
ATOM 2235 C C . ALA A 1 282 ? -22.131 6.943 42.357 1.00 83.25 282 ALA A C 1
ATOM 2237 O O . ALA A 1 282 ? -22.871 7.787 42.857 1.00 83.25 282 ALA A O 1
ATOM 2238 N N . ARG A 1 283 ? -20.875 6.767 42.790 1.00 83.81 283 ARG A N 1
ATOM 2239 C CA . ARG A 1 283 ? -20.238 7.599 43.828 1.00 83.81 283 ARG A CA 1
ATOM 2240 C C . ARG A 1 283 ? -19.534 8.830 43.261 1.00 83.81 283 ARG A C 1
ATOM 2242 O O . ARG A 1 283 ? -19.251 9.759 44.016 1.00 83.81 283 ARG A O 1
ATOM 2249 N N . LEU A 1 284 ? -19.192 8.818 41.975 1.00 80.94 284 LEU A N 1
ATOM 2250 C CA . LEU A 1 284 ? -18.502 9.922 41.319 1.00 80.94 284 LEU A CA 1
ATOM 2251 C C . LEU A 1 284 ? -19.498 11.017 40.932 1.00 80.94 284 LEU A C 1
ATOM 2253 O O . LEU A 1 284 ? -20.643 10.755 40.585 1.00 80.94 284 LEU A O 1
ATOM 2257 N N . GLN A 1 285 ? -19.047 12.271 40.958 1.00 72.25 285 GLN A N 1
ATOM 2258 C CA . GLN A 1 285 ? -19.839 13.372 40.415 1.00 72.25 285 GLN A CA 1
ATOM 2259 C C . GLN A 1 285 ? -19.832 13.295 38.882 1.00 72.25 285 GLN A C 1
ATOM 2261 O O . GLN A 1 285 ? -18.756 13.217 38.279 1.00 72.25 285 GLN A O 1
ATOM 2266 N N . ASN A 1 286 ? -21.013 13.384 38.263 1.00 65.81 286 ASN A N 1
ATOM 2267 C CA . ASN A 1 286 ? -21.256 13.136 36.829 1.00 65.81 286 ASN A CA 1
ATOM 2268 C C . ASN A 1 286 ? -20.377 13.956 35.867 1.00 65.81 286 ASN A C 1
ATOM 2270 O O . ASN A 1 286 ? -20.156 13.543 34.734 1.00 65.81 286 ASN A O 1
ATOM 2274 N N . PHE A 1 287 ? -19.842 15.095 36.315 1.00 66.69 287 PHE A N 1
ATOM 2275 C CA . PHE A 1 287 ? -19.045 16.015 35.495 1.00 66.69 287 PHE A CA 1
ATOM 2276 C C . PHE A 1 287 ? -17.523 15.845 35.651 1.00 66.69 287 PHE A C 1
ATOM 2278 O O . PHE A 1 287 ? -16.751 16.631 35.103 1.00 66.69 287 PHE A O 1
ATOM 2285 N N . THR A 1 288 ? -17.064 14.833 36.393 1.00 75.25 288 THR A N 1
ATOM 2286 C CA . THR A 1 288 ? -15.628 14.552 36.549 1.00 75.25 288 THR A CA 1
ATOM 2287 C C . THR A 1 288 ? -15.094 13.846 35.294 1.00 75.25 288 THR A C 1
ATOM 2289 O O . THR A 1 288 ? -15.742 12.908 34.826 1.00 75.25 288 THR A O 1
ATOM 2292 N N . PRO A 1 289 ? -13.897 14.188 34.771 1.00 75.69 289 PRO A N 1
ATOM 2293 C CA . PRO A 1 289 ? -13.299 13.477 33.633 1.00 75.69 289 PRO A CA 1
ATOM 2294 C C . PRO A 1 289 ? -13.206 11.955 33.835 1.00 75.69 289 PRO A C 1
ATOM 2296 O O . PRO A 1 289 ? -13.369 11.186 32.892 1.00 75.69 289 PRO A O 1
ATOM 2299 N N . GLU A 1 290 ? -13.006 11.519 35.081 1.00 81.62 290 GLU A N 1
ATOM 2300 C CA . GLU A 1 290 ? -12.981 10.108 35.473 1.00 81.62 290 GLU A CA 1
ATOM 2301 C C . GLU A 1 290 ? -14.334 9.407 35.273 1.00 81.62 290 GLU A C 1
ATOM 2303 O O . GLU A 1 290 ? -14.364 8.284 34.774 1.00 81.62 290 GLU A O 1
ATOM 2308 N N . ALA A 1 291 ? -15.451 10.077 35.579 1.00 82.44 291 ALA A N 1
ATOM 2309 C CA . ALA A 1 291 ? -16.793 9.531 35.371 1.00 82.44 291 ALA A CA 1
ATOM 2310 C C . ALA A 1 291 ? -17.083 9.318 33.875 1.00 82.44 291 ALA A C 1
ATOM 2312 O O . ALA A 1 291 ? -17.636 8.288 33.496 1.00 82.44 291 ALA A O 1
ATOM 2313 N N . GLY A 1 292 ? -16.632 10.237 33.012 1.00 81.62 292 GLY A N 1
ATOM 2314 C CA . GLY A 1 292 ? -16.758 10.098 31.556 1.00 81.62 292 GLY A CA 1
ATOM 2315 C C . GLY A 1 292 ? -15.958 8.920 30.986 1.00 81.62 292 GLY A C 1
ATOM 2316 O O . GLY A 1 292 ? -16.474 8.164 30.159 1.00 81.62 292 GLY A O 1
ATOM 2317 N N . ILE A 1 293 ? -14.720 8.718 31.456 1.00 85.62 293 ILE A N 1
ATOM 2318 C CA . ILE A 1 293 ? -13.887 7.566 31.061 1.00 85.62 293 ILE A CA 1
ATOM 2319 C C . ILE A 1 293 ? -14.535 6.258 31.523 1.00 85.62 293 ILE A C 1
ATOM 2321 O O . ILE A 1 293 ? -14.611 5.301 30.753 1.00 85.62 293 ILE A O 1
ATOM 2325 N N . LEU A 1 294 ? -15.029 6.220 32.762 1.00 87.81 294 LEU A N 1
ATOM 2326 C CA . LEU A 1 294 ? -15.641 5.026 33.333 1.00 87.81 294 LEU A CA 1
ATOM 2327 C C . LEU A 1 294 ? -16.960 4.658 32.644 1.00 87.81 294 LEU A C 1
ATOM 2329 O O . LEU A 1 294 ? -17.200 3.484 32.375 1.00 87.81 294 LEU A O 1
ATOM 2333 N N . ARG A 1 295 ? -17.785 5.657 32.310 1.00 87.12 295 ARG A N 1
ATOM 2334 C CA . ARG A 1 295 ? -19.002 5.460 31.517 1.00 87.12 295 ARG A CA 1
ATOM 2335 C C . ARG A 1 295 ? -18.667 4.880 30.148 1.00 87.12 295 ARG A C 1
ATOM 2337 O O . ARG A 1 295 ? -19.213 3.850 29.786 1.00 87.12 295 ARG A O 1
ATOM 2344 N N . THR A 1 296 ? -17.700 5.476 29.451 1.00 88.69 296 THR A N 1
ATOM 2345 C CA . THR A 1 296 ? -17.247 4.981 28.141 1.00 88.69 296 THR A CA 1
ATOM 2346 C C . THR A 1 296 ? -16.764 3.529 28.233 1.00 88.69 296 THR A C 1
ATOM 2348 O O . THR A 1 296 ? -17.085 2.716 27.374 1.00 88.69 296 THR A O 1
ATOM 2351 N N . TYR A 1 297 ? -16.026 3.178 29.290 1.00 91.38 297 TYR A N 1
ATOM 2352 C CA . TYR A 1 297 ? -15.587 1.805 29.546 1.00 91.38 297 TYR A CA 1
ATOM 2353 C C . TYR A 1 297 ? -16.766 0.838 29.747 1.00 91.38 297 TYR A C 1
ATOM 2355 O O . TYR A 1 297 ? -16.794 -0.226 29.132 1.00 91.38 297 TYR A O 1
ATOM 2363 N N . LEU A 1 298 ? -17.759 1.216 30.559 1.00 90.94 298 LEU A N 1
ATOM 2364 C CA . LEU A 1 298 ? -18.968 0.415 30.774 1.00 90.94 298 LEU A CA 1
ATOM 2365 C C . LEU A 1 298 ? -19.809 0.278 29.495 1.00 90.94 298 LEU A C 1
ATOM 2367 O O . LEU A 1 298 ? -20.309 -0.811 29.227 1.00 90.94 298 LEU A O 1
ATOM 2371 N N . ASP A 1 299 ? -19.901 1.329 28.676 1.00 90.62 299 ASP A N 1
ATOM 2372 C CA . ASP A 1 299 ? -20.548 1.281 27.359 1.00 90.62 299 ASP A CA 1
ATOM 2373 C C . ASP A 1 299 ? -19.855 0.268 26.437 1.00 90.62 299 ASP A C 1
ATOM 2375 O O . ASP A 1 299 ? -20.519 -0.547 25.798 1.00 90.62 299 ASP A O 1
ATOM 2379 N N . TRP A 1 300 ? -18.516 0.264 26.400 1.00 92.75 300 TRP A N 1
ATOM 2380 C CA . TRP A 1 300 ? -17.752 -0.738 25.651 1.00 92.75 300 TRP A CA 1
ATOM 2381 C C . TRP A 1 300 ? -18.035 -2.157 26.138 1.00 92.75 300 TRP A C 1
ATOM 2383 O O . TRP A 1 300 ? -18.322 -3.020 25.313 1.00 92.75 300 TRP A O 1
ATOM 2393 N N . LEU A 1 301 ? -18.008 -2.398 27.451 1.00 91.88 301 LEU A N 1
ATOM 2394 C CA . LEU A 1 301 ? -18.321 -3.716 28.007 1.00 91.88 301 LEU A CA 1
ATOM 2395 C C . LEU A 1 301 ? -19.746 -4.169 27.655 1.00 91.88 301 LEU A C 1
ATOM 2397 O O . LEU A 1 301 ? -19.936 -5.332 27.312 1.00 91.88 301 LEU A O 1
ATOM 2401 N N . ALA A 1 302 ? -20.727 -3.265 27.700 1.00 89.88 302 ALA A N 1
ATOM 2402 C CA . ALA A 1 302 ? -22.129 -3.574 27.421 1.00 89.88 302 ALA A CA 1
ATOM 2403 C C . ALA A 1 302 ? -22.448 -3.754 25.921 1.00 89.88 302 ALA A C 1
ATOM 2405 O O . ALA A 1 302 ? -23.447 -4.392 25.575 1.00 89.88 302 ALA A O 1
ATOM 2406 N N . ASP A 1 303 ? -21.654 -3.155 25.029 1.00 90.56 303 ASP A N 1
ATOM 2407 C CA . ASP A 1 303 ? -21.817 -3.255 23.571 1.00 90.56 303 ASP A CA 1
ATOM 2408 C C . ASP A 1 303 ? -21.149 -4.497 22.966 1.00 90.56 303 ASP A C 1
ATOM 2410 O O . ASP A 1 303 ? -21.494 -4.893 21.851 1.00 90.56 303 ASP A O 1
ATOM 2414 N N . LEU A 1 304 ? -20.176 -5.093 23.659 1.00 91.44 304 LEU A N 1
ATOM 2415 C CA . LEU A 1 304 ? -19.416 -6.219 23.124 1.00 91.44 304 LEU A CA 1
ATOM 2416 C C . LEU A 1 304 ? -20.236 -7.524 23.103 1.00 91.44 304 LEU A C 1
ATOM 2418 O O . LEU A 1 304 ? -20.974 -7.812 24.049 1.00 91.44 304 LEU A O 1
ATOM 2422 N N . PRO A 1 305 ? -20.102 -8.341 22.041 1.00 89.31 305 PRO A N 1
ATOM 2423 C CA . PRO A 1 305 ? -20.794 -9.620 21.939 1.00 89.31 305 PRO A CA 1
ATOM 2424 C C . PRO A 1 305 ? -20.018 -10.709 22.696 1.00 89.31 305 PRO A C 1
ATOM 2426 O O . PRO A 1 305 ? -19.177 -11.386 22.117 1.00 89.31 305 PRO A O 1
ATOM 2429 N N . TRP A 1 306 ? -20.281 -10.860 23.996 1.00 86.38 306 TRP A N 1
ATOM 2430 C CA . TRP A 1 306 ? -19.567 -11.820 24.854 1.00 86.38 306 TRP A CA 1
ATOM 2431 C C . TRP A 1 306 ? -20.021 -13.272 24.704 1.00 86.38 306 TRP A C 1
ATOM 2433 O O . TRP A 1 306 ? -19.219 -14.184 24.864 1.00 86.38 306 TRP A O 1
ATOM 2443 N N . VAL A 1 307 ? -21.314 -13.494 24.462 1.00 79.62 307 VAL A N 1
ATOM 2444 C CA . VAL A 1 307 ? -21.916 -14.832 24.440 1.00 79.62 307 VAL A CA 1
ATOM 2445 C C . VAL A 1 307 ? -22.672 -15.009 23.130 1.00 79.62 307 VAL A C 1
ATOM 2447 O O . VAL A 1 307 ? -23.341 -14.085 22.660 1.00 79.62 307 VAL A O 1
ATOM 2450 N N . VAL A 1 308 ? -22.560 -16.198 22.537 1.00 63.84 308 VAL A N 1
ATOM 2451 C CA . VAL A 1 308 ? -23.385 -16.609 21.394 1.00 63.84 308 VAL A CA 1
ATOM 2452 C C . VAL A 1 308 ? -24.840 -16.649 21.858 1.00 63.84 308 VAL A C 1
ATOM 2454 O O . VAL A 1 308 ? -25.120 -17.343 22.837 1.00 63.84 308 VAL A O 1
ATOM 2457 N N . PRO A 1 309 ? -25.769 -15.920 21.214 1.00 53.22 309 PRO A N 1
ATOM 2458 C CA . PRO A 1 309 ? -27.181 -16.051 21.534 1.00 53.22 309 PRO A CA 1
ATOM 2459 C C . PRO A 1 309 ? -27.581 -17.519 21.375 1.00 53.22 309 PRO A C 1
ATOM 2461 O O . PRO A 1 309 ? -27.496 -18.072 20.281 1.00 53.22 309 PRO A O 1
ATOM 2464 N N . GLN A 1 310 ? -27.969 -18.169 22.470 1.00 45.91 310 GLN A N 1
ATOM 2465 C CA . GLN A 1 310 ? -28.784 -19.367 22.359 1.00 45.91 310 GLN A CA 1
ATOM 2466 C C . GLN A 1 310 ? -30.200 -18.872 22.110 1.00 45.91 310 GLN A C 1
ATOM 2468 O O . GLN A 1 310 ? -30.793 -18.247 22.994 1.00 45.91 310 GLN A O 1
ATOM 2473 N N . ASP A 1 311 ? -30.709 -19.075 20.897 1.00 37.75 311 ASP A N 1
ATOM 2474 C CA . ASP A 1 311 ? -32.109 -18.803 20.610 1.00 37.75 311 ASP A CA 1
ATOM 2475 C C . ASP A 1 311 ? -32.964 -19.685 21.523 1.00 37.75 311 ASP A C 1
ATOM 2477 O O . ASP A 1 311 ? -33.083 -20.899 21.374 1.00 37.75 311 ASP A O 1
ATOM 2481 N N . SER A 1 312 ? -33.545 -19.044 22.529 1.00 32.28 312 SER A N 1
ATOM 2482 C CA . SER A 1 312 ? -34.572 -19.613 23.385 1.00 32.28 312 SER A CA 1
ATOM 2483 C C . SER A 1 312 ? -35.891 -19.515 22.628 1.00 32.28 312 SER A C 1
ATOM 2485 O O . SER A 1 312 ? -36.613 -18.543 22.815 1.00 32.28 312 SER A O 1
ATOM 2487 N N . ASN A 1 313 ? -36.135 -20.447 21.694 1.00 33.22 313 ASN A N 1
ATOM 2488 C CA . ASN A 1 313 ? -37.460 -20.915 21.230 1.00 33.22 313 ASN A CA 1
ATOM 2489 C C . ASN A 1 313 ? -37.375 -21.770 19.944 1.00 33.22 313 ASN A C 1
ATOM 2491 O O . ASN A 1 313 ? -38.106 -21.539 18.981 1.00 33.22 313 ASN A O 1
ATOM 2495 N N . SER A 1 314 ? -36.541 -22.805 19.931 1.00 31.42 314 SER A N 1
ATOM 2496 C CA . SER A 1 314 ? -36.754 -23.952 19.043 1.00 31.42 314 SER A CA 1
ATOM 2497 C C . SER A 1 314 ? -36.553 -25.223 19.846 1.00 31.42 314 SER A C 1
ATOM 2499 O O . SER A 1 314 ? -35.451 -25.518 20.295 1.00 31.42 314 SER A O 1
ATOM 2501 N N . ASP A 1 315 ? -37.639 -25.963 20.038 1.00 32.06 315 ASP A N 1
ATOM 2502 C CA . ASP A 1 315 ? -37.692 -27.274 20.694 1.00 32.06 315 ASP A CA 1
ATOM 2503 C C . ASP A 1 315 ? -37.082 -28.387 19.807 1.00 32.06 315 ASP A C 1
ATOM 2505 O O . ASP A 1 315 ? -37.442 -29.555 19.907 1.00 32.06 315 ASP A O 1
ATOM 2509 N N . ASP A 1 316 ? -36.146 -28.019 18.932 1.00 33.22 316 ASP A N 1
ATOM 2510 C CA . ASP A 1 316 ? -35.341 -28.920 18.125 1.00 33.22 316 ASP A CA 1
ATOM 2511 C C . ASP A 1 316 ? -33.877 -28.672 18.478 1.00 33.22 316 ASP A C 1
ATOM 2513 O O . ASP A 1 316 ? -33.410 -27.539 18.593 1.00 33.22 316 ASP A O 1
ATOM 2517 N N . THR A 1 317 ? -33.160 -29.768 18.678 1.00 33.84 317 THR A N 1
ATOM 2518 C CA . THR A 1 317 ? -31.727 -29.873 18.950 1.00 33.84 317 THR A CA 1
ATOM 2519 C C . THR A 1 317 ? -30.874 -29.283 17.822 1.00 33.84 317 THR A C 1
ATOM 2521 O O . THR A 1 317 ? -30.209 -30.034 17.117 1.00 33.84 317 THR A O 1
ATOM 2524 N N . GLN A 1 318 ? -30.897 -27.964 17.635 1.00 34.31 318 GLN A N 1
ATOM 2525 C CA . GLN A 1 318 ? -30.151 -27.272 16.587 1.00 34.31 318 GLN A CA 1
ATOM 2526 C C . GLN A 1 318 ? -29.430 -26.062 17.180 1.00 34.31 318 GLN A C 1
ATOM 2528 O O . GLN A 1 318 ? -30.034 -25.107 17.668 1.00 34.31 318 GLN A O 1
ATOM 2533 N N . THR A 1 319 ? -28.102 -26.129 17.199 1.00 36.41 319 THR A N 1
ATOM 2534 C CA . THR A 1 319 ? -27.222 -25.023 17.582 1.00 36.41 319 THR A CA 1
ATOM 2535 C C . THR A 1 319 ? -27.209 -23.942 16.488 1.00 36.41 319 THR A C 1
ATOM 2537 O O . THR A 1 319 ? -27.394 -24.252 15.315 1.00 36.41 319 THR A O 1
ATOM 2540 N N . PRO A 1 320 ? -26.921 -22.668 16.816 1.00 40.66 320 PRO A N 1
ATOM 2541 C CA . PRO A 1 320 ? -26.912 -21.560 15.847 1.00 40.66 320 PRO A CA 1
ATOM 2542 C C . PRO A 1 320 ? -25.906 -21.708 14.681 1.00 40.66 320 PRO A C 1
ATOM 2544 O O . PRO A 1 320 ? -26.020 -20.982 13.697 1.00 40.66 320 PRO A O 1
ATOM 2547 N N . ASP A 1 321 ? -24.966 -22.661 14.740 1.00 44.00 321 ASP A N 1
ATOM 2548 C CA . ASP A 1 321 ? -24.081 -23.028 13.618 1.00 44.00 321 ASP A CA 1
ATOM 2549 C C . ASP A 1 321 ? -24.768 -23.933 12.561 1.00 44.00 321 ASP A C 1
ATOM 2551 O O . ASP A 1 321 ? -24.265 -24.041 11.445 1.00 44.00 321 ASP A O 1
ATOM 2555 N N . GLU A 1 322 ? -25.935 -24.535 12.837 1.00 44.81 322 GLU A N 1
ATOM 2556 C CA . GLU A 1 322 ? -26.682 -25.364 11.864 1.00 44.81 322 GLU A CA 1
ATOM 2557 C C . GLU A 1 322 ? -27.476 -24.547 10.827 1.00 44.81 322 GLU A C 1
ATOM 2559 O O . GLU A 1 322 ? -28.022 -25.103 9.876 1.00 44.81 322 GLU A O 1
ATOM 2564 N N . THR A 1 323 ? -27.487 -23.215 10.948 1.00 45.78 323 THR A N 1
ATOM 2565 C CA . THR A 1 323 ? -27.959 -22.316 9.877 1.00 45.78 323 THR A CA 1
ATOM 2566 C C . THR A 1 323 ? -26.867 -21.976 8.858 1.00 45.78 323 THR A C 1
ATOM 2568 O O . THR A 1 323 ? -27.104 -21.177 7.947 1.00 45.78 323 THR A O 1
ATOM 2571 N N . ALA A 1 324 ? -25.674 -22.579 8.975 1.00 52.22 324 ALA A N 1
ATOM 2572 C CA . ALA A 1 324 ? -24.657 -22.490 7.939 1.00 52.22 324 ALA A CA 1
ATOM 2573 C C . ALA A 1 324 ? -25.240 -23.036 6.622 1.00 52.22 324 ALA A C 1
ATOM 2575 O O . ALA A 1 324 ? -25.748 -24.161 6.590 1.00 52.22 324 ALA A O 1
ATOM 2576 N N . PRO A 1 325 ? -25.214 -22.252 5.531 1.00 57.97 325 PRO A N 1
ATOM 2577 C CA . PRO A 1 325 ? -25.752 -22.709 4.263 1.00 57.97 325 PRO A CA 1
ATOM 2578 C C . PRO A 1 325 ? -25.003 -23.972 3.817 1.00 57.97 325 PRO A C 1
ATOM 2580 O O . PRO A 1 325 ? -23.795 -24.107 4.018 1.00 57.97 325 PRO A O 1
ATOM 2583 N N . SER A 1 326 ? -25.739 -24.915 3.228 1.00 75.69 326 SER A N 1
ATOM 2584 C CA . SER A 1 326 ? -25.175 -26.171 2.713 1.00 75.69 326 SER A CA 1
ATOM 2585 C C . SER A 1 326 ? -23.973 -25.910 1.795 1.00 75.69 326 SER A C 1
ATOM 2587 O O . SER A 1 326 ? -23.897 -24.866 1.143 1.00 75.69 326 SER A O 1
ATOM 2589 N N . LEU A 1 327 ? -23.049 -26.868 1.686 1.00 84.19 327 LEU A N 1
ATOM 2590 C CA . LEU A 1 327 ? -21.873 -26.736 0.814 1.00 84.19 327 LEU A CA 1
ATOM 2591 C C . LEU A 1 327 ? -22.256 -26.364 -0.637 1.00 84.19 327 LEU A C 1
ATOM 2593 O O . LEU A 1 327 ? -21.575 -25.565 -1.275 1.00 84.19 327 LEU A O 1
ATOM 2597 N N . GLU A 1 328 ? -23.400 -26.860 -1.120 1.00 86.12 328 GLU A N 1
ATOM 2598 C CA . GLU A 1 328 ? -23.979 -26.514 -2.427 1.00 86.12 328 GLU A CA 1
ATOM 2599 C C . GLU A 1 328 ? -24.383 -25.032 -2.529 1.00 86.12 328 GLU A C 1
ATOM 2601 O O . GLU A 1 328 ? -24.140 -24.366 -3.539 1.00 86.12 328 GLU A O 1
ATOM 2606 N N . GLN A 1 329 ? -24.978 -24.479 -1.470 1.00 86.50 329 GLN A N 1
ATOM 2607 C CA . GLN A 1 329 ? -25.309 -23.056 -1.396 1.00 86.50 329 GLN A CA 1
ATOM 2608 C C . GLN A 1 329 ? -24.042 -22.197 -1.323 1.00 86.50 329 GLN A C 1
ATOM 2610 O O . GLN A 1 329 ? -23.962 -21.182 -2.016 1.00 86.50 329 GLN A O 1
ATOM 2615 N N . ALA A 1 330 ? -23.034 -22.612 -0.547 1.00 88.19 330 ALA A N 1
ATOM 2616 C CA . ALA A 1 330 ? -21.745 -21.926 -0.484 1.00 88.19 330 ALA A CA 1
ATOM 2617 C C . ALA A 1 330 ? -21.065 -21.880 -1.863 1.00 88.19 330 ALA A C 1
ATOM 2619 O O . ALA A 1 330 ? -20.617 -20.817 -2.300 1.00 88.19 330 ALA A O 1
ATOM 2620 N N . GLN A 1 331 ? -21.068 -23.003 -2.587 1.00 90.12 331 GLN A N 1
ATOM 2621 C CA . GLN A 1 331 ? -20.570 -23.093 -3.958 1.00 90.12 331 GLN A CA 1
ATOM 2622 C C . GLN A 1 331 ? -21.324 -22.138 -4.897 1.00 90.12 331 GLN A C 1
ATOM 2624 O O . GLN A 1 331 ? -20.702 -21.320 -5.580 1.00 90.12 331 GLN A O 1
ATOM 2629 N N . THR A 1 332 ? -22.659 -22.159 -4.846 1.00 91.31 332 THR A N 1
ATOM 2630 C CA . THR A 1 332 ? -23.516 -21.287 -5.665 1.00 91.31 332 THR A CA 1
ATOM 2631 C C . THR A 1 332 ? -23.224 -19.803 -5.414 1.00 91.31 332 THR A C 1
ATOM 2633 O O . THR A 1 332 ? -23.135 -19.017 -6.358 1.00 91.31 332 THR A O 1
ATOM 2636 N N . ILE A 1 333 ? -23.035 -19.399 -4.151 1.00 90.94 333 ILE A N 1
ATOM 2637 C CA . ILE A 1 333 ? -22.697 -18.015 -3.778 1.00 90.94 333 ILE A CA 1
ATOM 2638 C C . ILE A 1 333 ? -21.324 -17.623 -4.341 1.00 90.94 333 ILE A C 1
ATOM 2640 O O . ILE A 1 333 ? -21.185 -16.565 -4.961 1.00 90.94 333 ILE A O 1
ATOM 2644 N N . LEU A 1 334 ? -20.307 -18.475 -4.176 1.00 90.75 334 LEU A N 1
ATOM 2645 C CA . LEU A 1 334 ? -18.955 -18.211 -4.679 1.00 90.75 334 LEU A CA 1
ATOM 2646 C C . LEU A 1 334 ? -18.918 -18.090 -6.210 1.00 90.75 334 LEU A C 1
ATOM 2648 O O . LEU A 1 334 ? -18.185 -17.260 -6.754 1.00 90.75 334 LEU A O 1
ATOM 2652 N N . GLU A 1 335 ? -19.707 -18.893 -6.919 1.00 90.06 335 GLU A N 1
ATOM 2653 C CA . GLU A 1 335 ? -19.828 -18.867 -8.380 1.00 90.06 335 GLU A CA 1
ATOM 2654 C C . GLU A 1 335 ? -20.627 -17.672 -8.893 1.00 90.06 335 GLU A C 1
ATOM 2656 O O . GLU A 1 335 ? -20.271 -17.087 -9.922 1.00 90.06 335 GLU A O 1
ATOM 2661 N N . ALA A 1 336 ? -21.671 -17.276 -8.166 1.00 89.88 336 ALA A N 1
ATOM 2662 C CA . ALA A 1 336 ? -22.460 -16.099 -8.485 1.00 89.88 336 ALA A CA 1
ATOM 2663 C C . ALA A 1 336 ? -21.653 -14.808 -8.304 1.00 89.88 336 ALA A C 1
ATOM 2665 O O . ALA A 1 336 ? -21.799 -13.897 -9.114 1.00 89.88 336 ALA A O 1
ATOM 2666 N N . GLU A 1 337 ? -20.795 -14.719 -7.282 1.00 88.88 337 GLU A N 1
ATOM 2667 C CA . GLU A 1 337 ? -20.067 -13.489 -6.941 1.00 88.88 337 GLU A CA 1
ATOM 2668 C C . GLU A 1 337 ? -18.682 -13.364 -7.602 1.00 88.88 337 GLU A C 1
ATOM 2670 O O . GLU A 1 337 ? -18.181 -12.245 -7.758 1.00 88.88 337 GLU A O 1
ATOM 2675 N N . HIS A 1 338 ? -18.066 -14.475 -8.027 1.00 89.94 338 HIS A N 1
ATOM 2676 C CA . HIS A 1 338 ? -16.729 -14.481 -8.638 1.00 89.94 338 HIS A CA 1
ATOM 2677 C C . HIS A 1 338 ? -16.682 -15.285 -9.933 1.00 89.94 338 HIS A C 1
ATOM 2679 O O . HIS A 1 338 ? -17.159 -16.413 -10.010 1.00 89.94 338 HIS A O 1
ATOM 2685 N N . TYR A 1 339 ? -16.020 -14.741 -10.955 1.00 88.75 339 TYR A N 1
ATOM 2686 C CA . TYR A 1 339 ? -15.779 -15.444 -12.219 1.00 88.75 339 TYR A CA 1
ATOM 2687 C C . TYR A 1 339 ? -14.417 -16.142 -12.207 1.00 88.75 339 TYR A C 1
ATOM 2689 O O . TYR A 1 339 ? -13.425 -15.535 -11.803 1.00 88.75 339 TYR A O 1
ATOM 2697 N N . GLY A 1 340 ? -14.366 -17.381 -12.706 1.00 85.50 340 GLY A N 1
ATOM 2698 C CA . GLY A 1 340 ? -13.157 -18.207 -12.685 1.00 85.50 340 GLY A CA 1
ATOM 2699 C C . GLY A 1 340 ? -12.771 -18.598 -11.258 1.00 85.50 340 GLY A C 1
ATOM 2700 O O . GLY A 1 340 ? -13.658 -18.835 -10.434 1.00 85.50 340 GLY A O 1
ATOM 2701 N N . LEU A 1 341 ? -11.463 -18.607 -10.975 1.00 85.69 341 LEU A N 1
ATOM 2702 C CA . LEU A 1 341 ? -10.883 -18.960 -9.670 1.00 85.69 341 LEU A CA 1
ATOM 2703 C C . LEU A 1 341 ? -11.300 -20.359 -9.184 1.00 85.69 341 LEU A C 1
ATOM 2705 O O . LEU A 1 341 ? -11.643 -20.512 -8.018 1.00 85.69 341 LEU A O 1
ATOM 2709 N N . GLU A 1 342 ? -11.281 -21.356 -10.072 1.00 86.56 342 GLU A N 1
ATOM 2710 C CA . GLU A 1 342 ? -11.708 -22.733 -9.769 1.00 86.56 342 GLU A CA 1
ATOM 2711 C C . GLU A 1 342 ? -10.936 -23.310 -8.574 1.00 86.56 342 GLU A C 1
ATOM 2713 O O . GLU A 1 342 ? -11.534 -23.562 -7.533 1.00 86.56 342 GLU A O 1
ATOM 2718 N N . GLU A 1 343 ? -9.605 -23.362 -8.656 1.00 86.38 343 GLU A N 1
ATOM 2719 C CA . GLU A 1 343 ? -8.761 -23.884 -7.573 1.00 86.38 343 GLU A CA 1
ATOM 2720 C C . GLU A 1 343 ? -8.928 -23.108 -6.241 1.00 86.38 343 GLU A C 1
ATOM 2722 O O . GLU A 1 343 ? -9.180 -23.743 -5.216 1.00 86.38 343 GLU A O 1
ATOM 2727 N N . PRO A 1 344 ? -8.877 -21.754 -6.190 1.00 91.06 344 PRO A N 1
ATOM 2728 C CA . PRO A 1 344 ? -9.160 -21.033 -4.947 1.00 91.06 344 PRO A CA 1
ATOM 2729 C C . PRO A 1 344 ? -10.549 -21.300 -4.358 1.00 91.06 344 PRO A C 1
ATOM 2731 O O . PRO A 1 344 ? -10.692 -21.306 -3.137 1.00 91.06 344 PRO A O 1
ATOM 2734 N N . LYS A 1 345 ? -11.576 -21.488 -5.195 1.00 91.94 345 LYS A N 1
ATOM 2735 C CA . LYS A 1 345 ? -12.936 -21.787 -4.728 1.00 91.94 345 LYS A CA 1
ATOM 2736 C C . LYS A 1 345 ? -13.033 -23.191 -4.153 1.00 91.94 345 LYS A C 1
ATOM 2738 O O . LYS A 1 345 ? -13.613 -23.331 -3.085 1.00 91.94 345 LYS A O 1
ATOM 2743 N N . GLU A 1 346 ? -12.442 -24.189 -4.807 1.00 91.12 346 GLU A N 1
ATOM 2744 C CA . GLU A 1 346 ? -12.386 -25.561 -4.287 1.00 91.12 346 GLU A CA 1
ATOM 2745 C C . GLU A 1 346 ? -11.722 -25.597 -2.907 1.00 91.12 346 GLU A C 1
ATOM 2747 O O . GLU A 1 346 ? -12.308 -26.109 -1.960 1.00 91.12 346 GLU A O 1
ATOM 2752 N N . ARG A 1 347 ? -10.579 -24.919 -2.737 1.00 91.12 347 ARG A N 1
ATOM 2753 C CA . ARG A 1 347 ? -9.893 -24.820 -1.434 1.00 91.12 347 ARG A CA 1
ATOM 2754 C C . ARG A 1 347 ? -10.734 -24.149 -0.349 1.00 91.12 347 ARG A C 1
ATOM 2756 O O . ARG A 1 347 ? -10.689 -24.541 0.813 1.00 91.12 347 ARG A O 1
ATOM 2763 N N . ILE A 1 348 ? -11.506 -23.125 -0.712 1.00 91.06 348 ILE A N 1
ATOM 2764 C CA . ILE A 1 348 ? -12.442 -22.478 0.215 1.00 91.06 348 ILE A CA 1
ATOM 2765 C C . ILE A 1 348 ? -13.575 -23.433 0.596 1.00 91.06 348 ILE A C 1
ATOM 2767 O O . ILE A 1 348 ? -13.968 -23.465 1.760 1.00 91.06 348 ILE A O 1
ATOM 2771 N N . LEU A 1 349 ? -14.102 -24.204 -0.357 1.00 90.69 349 LEU A N 1
ATOM 2772 C CA . LEU A 1 349 ? -15.136 -25.200 -0.086 1.00 90.69 349 LEU A CA 1
ATOM 2773 C C . LEU A 1 349 ? -14.606 -26.312 0.823 1.00 90.69 349 LEU A C 1
ATOM 2775 O O . LEU A 1 349 ? -15.290 -26.656 1.784 1.00 90.69 349 LEU A O 1
ATOM 2779 N N . ASP A 1 350 ? -13.378 -26.787 0.605 1.00 89.00 350 ASP A N 1
ATOM 2780 C CA . ASP A 1 350 ? -12.701 -27.739 1.495 1.00 89.00 350 ASP A CA 1
ATOM 2781 C C . ASP A 1 350 ? -12.578 -27.176 2.917 1.00 89.00 350 ASP A C 1
ATOM 2783 O O . ASP A 1 350 ? -12.910 -27.848 3.898 1.00 89.00 350 ASP A O 1
ATOM 2787 N N . TYR A 1 351 ? -12.168 -25.910 3.042 1.00 87.12 351 TYR A N 1
ATOM 2788 C CA . TYR A 1 351 ? -12.080 -25.228 4.331 1.00 87.12 351 TYR A CA 1
ATOM 2789 C C . TYR A 1 351 ? -13.442 -25.147 5.039 1.00 87.12 351 TYR A C 1
ATOM 2791 O O . TYR A 1 351 ? -13.549 -25.472 6.225 1.00 87.12 351 TYR A O 1
ATOM 2799 N N . ILE A 1 352 ? -14.494 -24.746 4.315 1.00 85.62 352 ILE A N 1
ATOM 2800 C CA . ILE A 1 352 ? -15.864 -24.675 4.845 1.00 85.62 352 ILE A CA 1
ATOM 2801 C C . ILE A 1 352 ? -16.348 -26.075 5.254 1.00 85.62 352 ILE A C 1
ATOM 2803 O O . ILE A 1 352 ? -16.920 -26.224 6.335 1.00 85.62 352 ILE A O 1
ATOM 2807 N N . ALA A 1 353 ? -16.064 -27.109 4.456 1.00 84.81 353 ALA A N 1
ATOM 2808 C CA . ALA A 1 353 ? -16.428 -28.492 4.749 1.00 84.81 353 ALA A CA 1
ATOM 2809 C C . ALA A 1 353 ? -15.795 -28.976 6.062 1.00 84.81 353 ALA A C 1
ATOM 2811 O O . ALA A 1 353 ? -16.498 -29.474 6.943 1.00 84.81 353 ALA A O 1
ATOM 2812 N N . VAL A 1 354 ? -14.487 -28.768 6.243 1.00 82.38 354 VAL A N 1
ATOM 2813 C CA . VAL A 1 354 ? -13.776 -29.159 7.472 1.00 82.38 354 VAL A CA 1
ATOM 2814 C C . VAL A 1 354 ? -14.334 -28.422 8.692 1.00 82.38 354 VAL A C 1
ATOM 2816 O O . VAL A 1 354 ? -14.560 -29.044 9.732 1.00 82.38 354 VAL A O 1
ATOM 2819 N N . ARG A 1 355 ? -14.622 -27.120 8.565 1.00 77.00 355 ARG A N 1
ATOM 2820 C CA . ARG A 1 355 ? -15.236 -26.321 9.638 1.00 77.00 355 ARG A CA 1
ATOM 2821 C C . ARG A 1 355 ? -16.652 -26.784 9.984 1.00 77.00 355 ARG A C 1
ATOM 2823 O O . ARG A 1 355 ? -16.995 -26.782 11.161 1.00 77.00 355 ARG A O 1
ATOM 2830 N N . SER A 1 356 ? -17.441 -27.208 8.996 1.00 73.69 356 SER A N 1
ATOM 2831 C CA . SER A 1 356 ? -18.801 -27.720 9.221 1.00 73.69 356 SER A CA 1
ATOM 2832 C C . SER A 1 356 ? -18.823 -29.058 9.970 1.00 73.69 356 SER A C 1
ATOM 2834 O O . SER A 1 356 ? -19.736 -29.315 10.747 1.00 73.69 356 SER A O 1
ATOM 2836 N N . LEU A 1 357 ? -17.794 -29.897 9.793 1.00 73.44 357 LEU A N 1
ATOM 2837 C CA . LEU A 1 357 ? -17.699 -31.206 10.448 1.00 73.44 357 LEU A CA 1
ATOM 2838 C C . LEU A 1 357 ? -17.245 -31.122 11.910 1.00 73.44 357 LEU A C 1
ATOM 2840 O O . LEU A 1 357 ? -17.561 -32.009 12.704 1.00 73.44 357 LEU A O 1
ATOM 2844 N N . LYS A 1 358 ? -16.472 -30.094 12.274 1.00 66.38 358 LYS A N 1
ATOM 2845 C CA . LYS A 1 358 ? -15.979 -29.885 13.640 1.00 66.38 358 LYS A CA 1
ATOM 2846 C C . LYS A 1 358 ? -15.831 -28.395 13.947 1.00 66.38 358 LYS A C 1
ATOM 2848 O O . LYS A 1 358 ? -14.880 -27.747 13.498 1.00 66.38 358 LYS A O 1
ATOM 2853 N N . THR A 1 359 ? -16.706 -27.901 14.818 1.00 59.81 359 THR A N 1
ATOM 2854 C CA . THR A 1 359 ? -16.705 -26.521 15.332 1.00 59.81 359 THR A CA 1
ATOM 2855 C C . THR A 1 359 ? -15.437 -26.174 16.119 1.00 59.81 359 THR A C 1
ATOM 2857 O O . THR A 1 359 ? -14.978 -25.035 16.059 1.00 59.81 359 THR A O 1
ATOM 2860 N N . ASP A 1 360 ? -14.827 -27.168 16.772 1.00 56.31 360 ASP A N 1
ATOM 2861 C CA . ASP A 1 360 ? -13.706 -27.011 17.714 1.00 56.31 360 ASP A CA 1
ATOM 2862 C C . ASP A 1 360 ? -12.314 -27.240 17.085 1.00 56.31 360 ASP A C 1
ATOM 2864 O O . ASP A 1 360 ? -11.297 -27.385 17.768 1.00 56.31 360 ASP A O 1
ATOM 2868 N N . THR A 1 361 ? -12.234 -27.345 15.754 1.00 54.50 361 THR A N 1
ATOM 2869 C CA . THR A 1 361 ? -10.943 -27.594 15.098 1.00 54.50 361 THR A CA 1
ATOM 2870 C C . THR A 1 361 ? -10.109 -26.319 15.074 1.00 54.50 361 THR A C 1
ATOM 2872 O O . THR A 1 361 ? -10.522 -25.313 14.494 1.00 54.50 361 THR A O 1
ATOM 2875 N N . LYS A 1 362 ? -8.887 -26.403 15.616 1.00 63.16 362 LYS A N 1
ATOM 2876 C CA . LYS A 1 362 ? -7.779 -25.458 15.398 1.00 63.16 362 LYS A CA 1
ATOM 2877 C C . LYS A 1 362 ? -7.358 -25.487 13.916 1.00 63.16 362 LYS A C 1
ATOM 2879 O O . LYS A 1 362 ? -6.328 -26.053 13.563 1.00 63.16 362 LYS A O 1
ATOM 2884 N N . GLY A 1 363 ? -8.225 -24.996 13.033 1.00 64.56 363 GLY A N 1
ATOM 2885 C CA . GLY A 1 363 ? -7.989 -24.952 11.593 1.00 64.56 363 GLY A CA 1
ATOM 2886 C C . GLY A 1 363 ? -6.945 -23.890 11.233 1.00 64.56 363 GLY A C 1
ATOM 2887 O O . GLY A 1 363 ? -6.833 -22.889 11.946 1.00 64.56 363 GLY A O 1
ATOM 2888 N N . PRO A 1 364 ? -6.182 -24.084 10.145 1.00 76.38 364 PRO A N 1
ATOM 2889 C CA . PRO A 1 364 ? -5.208 -23.102 9.692 1.00 76.38 364 PRO A CA 1
ATOM 2890 C C . PRO A 1 364 ? -5.894 -21.791 9.282 1.00 76.38 364 PRO A C 1
ATOM 2892 O O . PRO A 1 364 ? -7.064 -21.759 8.893 1.00 76.38 364 PRO A O 1
ATOM 2895 N N . ILE A 1 365 ? -5.157 -20.688 9.373 1.00 87.75 365 ILE A N 1
ATOM 2896 C CA . ILE A 1 365 ? -5.657 -19.363 8.994 1.00 87.75 365 ILE A CA 1
ATOM 2897 C C . ILE A 1 365 ? -5.580 -19.242 7.474 1.00 87.75 365 ILE A C 1
ATOM 2899 O O . ILE A 1 365 ? -4.502 -19.397 6.901 1.00 87.75 365 ILE A O 1
ATOM 2903 N N . LEU A 1 366 ? -6.687 -18.923 6.804 1.00 92.19 366 LEU A N 1
ATOM 2904 C CA . LEU A 1 366 ? -6.663 -18.735 5.353 1.00 92.19 366 LEU A CA 1
ATOM 2905 C C . LEU A 1 366 ? -5.871 -17.477 4.990 1.00 92.19 366 LEU A C 1
ATOM 2907 O O . LEU A 1 366 ? -6.164 -16.397 5.500 1.00 92.19 366 LEU A O 1
ATOM 2911 N N . CYS A 1 367 ? -4.914 -17.596 4.073 1.00 94.62 367 CYS A N 1
ATOM 2912 C CA . CYS A 1 367 ? -4.129 -16.480 3.554 1.00 94.62 367 CYS A CA 1
ATOM 2913 C C . CYS A 1 367 ? -4.266 -16.383 2.035 1.00 94.62 367 CYS A C 1
ATOM 2915 O O . CYS A 1 367 ? -3.720 -17.196 1.288 1.00 94.62 367 CYS A O 1
ATOM 2917 N N . PHE A 1 368 ? -4.980 -15.359 1.567 1.00 95.44 368 PHE A N 1
ATOM 2918 C CA . PHE A 1 368 ? -5.129 -15.068 0.145 1.00 95.44 368 PHE A CA 1
ATOM 2919 C C . PHE A 1 368 ? -3.948 -14.244 -0.362 1.00 95.44 368 PHE A C 1
ATOM 2921 O O . PHE A 1 368 ? -3.794 -13.070 -0.012 1.00 95.44 368 PHE A O 1
ATOM 2928 N N . VAL A 1 369 ? -3.151 -14.832 -1.252 1.00 91.25 369 VAL A N 1
ATOM 2929 C CA . VAL A 1 369 ? -1.952 -14.196 -1.811 1.00 91.25 369 VAL A CA 1
ATOM 2930 C C . VAL A 1 369 ? -2.137 -13.940 -3.291 1.00 91.25 369 VAL A C 1
ATOM 2932 O O . VAL A 1 369 ? -2.513 -14.835 -4.033 1.00 91.25 369 VAL A O 1
ATOM 2935 N N . GLY A 1 370 ? -1.821 -12.739 -3.760 1.00 86.88 370 GLY A N 1
ATOM 2936 C CA . GLY A 1 370 ? -1.746 -12.493 -5.198 1.00 86.88 370 GLY A CA 1
ATOM 2937 C C . GLY A 1 370 ? -1.605 -11.022 -5.551 1.00 86.88 370 GLY A C 1
ATOM 2938 O O . GLY A 1 370 ? -1.629 -10.176 -4.659 1.00 86.88 370 GLY A O 1
ATOM 2939 N N . PRO A 1 371 ? -1.522 -10.668 -6.840 1.00 81.94 371 PRO A N 1
ATOM 2940 C CA . PRO A 1 371 ? -1.394 -9.278 -7.269 1.00 81.94 371 PRO A CA 1
ATOM 2941 C C . PRO A 1 371 ? -2.531 -8.366 -6.757 1.00 81.94 371 PRO A C 1
ATOM 2943 O O . PRO A 1 371 ? -3.625 -8.823 -6.396 1.00 81.94 371 PRO A O 1
ATOM 2946 N N . PRO A 1 372 ? -2.332 -7.038 -6.719 1.00 85.00 372 PRO A N 1
ATOM 2947 C CA . PRO A 1 372 ? -3.395 -6.115 -6.346 1.00 85.00 372 PRO A CA 1
ATOM 2948 C C . PRO A 1 372 ? -4.544 -6.151 -7.366 1.00 85.00 372 PRO A C 1
ATOM 2950 O O . PRO A 1 372 ? -4.338 -6.172 -8.579 1.00 85.00 372 PRO A O 1
ATOM 2953 N N . GLY A 1 373 ? -5.784 -6.103 -6.869 1.00 85.56 373 GLY A N 1
ATOM 2954 C CA . GLY A 1 373 ? -6.977 -6.055 -7.720 1.00 85.56 373 GLY A CA 1
ATOM 2955 C C . GLY A 1 373 ? -7.462 -7.404 -8.260 1.00 85.56 373 GLY A C 1
ATOM 2956 O O . GLY A 1 373 ? -8.288 -7.398 -9.167 1.00 85.56 373 GLY A O 1
ATOM 2957 N N . THR A 1 374 ? -6.992 -8.532 -7.719 1.00 86.94 374 THR A N 1
ATOM 2958 C CA . THR A 1 374 ? -7.473 -9.896 -8.034 1.00 86.94 374 THR A CA 1
ATOM 2959 C C . THR A 1 374 ? -8.685 -10.341 -7.203 1.00 86.94 374 THR A C 1
ATOM 2961 O O . THR A 1 374 ? -9.021 -11.513 -7.154 1.00 86.94 374 THR A O 1
ATOM 2964 N N . GLY A 1 375 ? -9.347 -9.423 -6.493 1.00 88.75 375 GLY A N 1
ATOM 2965 C CA . GLY A 1 375 ? -10.582 -9.746 -5.770 1.00 88.75 375 GLY A CA 1
ATOM 2966 C C . GLY A 1 375 ? -10.413 -10.448 -4.414 1.00 88.75 375 GLY A C 1
ATOM 2967 O O . GLY A 1 375 ? -11.413 -10.882 -3.856 1.00 88.75 375 GLY A O 1
ATOM 2968 N N . LYS A 1 376 ? -9.207 -10.491 -3.828 1.00 92.56 376 LYS A N 1
ATOM 2969 C CA . LYS A 1 376 ? -8.943 -11.095 -2.499 1.00 92.56 376 LYS A CA 1
ATOM 2970 C C . LYS A 1 376 ? -9.930 -10.641 -1.409 1.00 92.56 376 LYS A C 1
ATOM 2972 O O . LYS A 1 376 ? -10.568 -11.448 -0.744 1.00 92.56 376 LYS A O 1
ATOM 2977 N N . THR A 1 377 ? -10.118 -9.326 -1.276 1.00 91.75 377 THR A N 1
ATOM 2978 C CA . THR A 1 377 ? -11.033 -8.733 -0.287 1.00 91.75 377 THR A CA 1
ATOM 2979 C C . THR A 1 377 ? -12.498 -9.074 -0.564 1.00 91.75 377 THR A C 1
ATOM 2981 O O . THR A 1 377 ? -13.277 -9.260 0.366 1.00 91.75 377 THR A O 1
ATOM 2984 N N . SER A 1 378 ? -12.895 -9.128 -1.839 1.00 91.62 378 SER A N 1
ATOM 2985 C CA . SER A 1 378 ? -14.252 -9.537 -2.207 1.00 91.62 378 SER A CA 1
ATOM 2986 C C . SER A 1 378 ? -14.472 -11.024 -1.957 1.00 91.62 378 SER A C 1
ATOM 2988 O O . SER A 1 378 ? -15.545 -11.373 -1.496 1.00 91.62 378 SER A O 1
ATOM 2990 N N . LEU A 1 379 ? -13.458 -11.867 -2.168 1.00 92.56 379 LEU A N 1
ATOM 2991 C CA . LEU A 1 379 ? -13.532 -13.298 -1.890 1.00 92.56 379 LEU A CA 1
ATOM 2992 C C . LEU A 1 379 ? -13.736 -13.562 -0.396 1.00 92.56 379 LEU A C 1
ATOM 2994 O O . LEU A 1 379 ? -14.653 -14.284 -0.037 1.00 92.56 379 LEU A O 1
ATOM 2998 N N . GLY A 1 380 ? -12.993 -12.880 0.485 1.00 92.56 380 GLY A N 1
ATOM 2999 C CA . GLY A 1 380 ? -13.215 -12.976 1.935 1.00 92.56 380 GLY A CA 1
ATOM 3000 C C . GLY A 1 380 ? -14.618 -12.539 2.381 1.00 92.56 380 GLY A C 1
ATOM 3001 O O . GLY A 1 380 ? -15.174 -13.107 3.317 1.00 92.56 380 GLY A O 1
ATOM 3002 N N . ARG A 1 381 ? -15.232 -11.568 1.688 1.00 93.25 381 ARG A N 1
ATOM 3003 C CA . ARG A 1 381 ? -16.637 -11.201 1.932 1.00 93.25 381 ARG A CA 1
ATOM 3004 C C . ARG A 1 381 ? -17.596 -12.299 1.480 1.00 93.25 381 ARG A C 1
ATOM 3006 O O . ARG A 1 381 ? -18.550 -12.575 2.198 1.00 93.25 381 ARG A O 1
ATOM 3013 N N . SER A 1 382 ? -17.342 -12.910 0.328 1.00 92.12 382 SER A N 1
ATOM 3014 C CA . SER A 1 382 ? -18.149 -14.021 -0.179 1.00 92.12 382 SER A CA 1
ATOM 3015 C C . SER A 1 382 ? -18.054 -15.243 0.720 1.00 92.12 382 SER A C 1
ATOM 3017 O O . SER A 1 382 ? -19.066 -15.892 0.919 1.00 92.12 382 SER A O 1
ATOM 3019 N N . VAL A 1 383 ? -16.895 -15.509 1.336 1.00 91.12 383 VAL A N 1
ATOM 3020 C CA . VAL A 1 383 ? -16.762 -16.547 2.374 1.00 91.12 383 VAL A CA 1
ATOM 3021 C C . VAL A 1 383 ? -17.675 -16.239 3.560 1.00 91.12 383 VAL A C 1
ATOM 3023 O O . VAL A 1 383 ? -18.431 -17.100 3.984 1.00 91.12 383 VAL A O 1
ATOM 3026 N N . ALA A 1 384 ? -17.677 -15.002 4.062 1.00 91.19 384 ALA A N 1
ATOM 3027 C CA . ALA A 1 384 ? -18.566 -14.620 5.161 1.00 91.19 384 ALA A CA 1
ATOM 3028 C C . ALA A 1 384 ? -20.054 -14.761 4.796 1.00 91.19 384 ALA A C 1
ATOM 3030 O O . ALA A 1 384 ? -20.829 -15.306 5.580 1.00 91.19 384 ALA A O 1
ATOM 3031 N N . HIS A 1 385 ? -20.435 -14.337 3.586 1.00 90.12 385 HIS A N 1
ATOM 3032 C CA . HIS A 1 385 ? -21.794 -14.490 3.063 1.00 90.12 385 HIS A CA 1
ATOM 3033 C C . HIS A 1 385 ? -22.180 -15.970 2.906 1.00 90.12 385 HIS A C 1
ATOM 3035 O O . HIS A 1 385 ? -23.241 -16.379 3.368 1.00 90.12 385 HIS A O 1
ATOM 3041 N N . ALA A 1 386 ? -21.276 -16.782 2.358 1.00 88.56 386 ALA A N 1
ATOM 3042 C CA . ALA A 1 386 ? -21.409 -18.227 2.209 1.00 88.56 386 ALA A CA 1
ATOM 3043 C C . ALA A 1 386 ? -21.348 -18.998 3.535 1.00 88.56 386 ALA A C 1
ATOM 3045 O O . ALA A 1 386 ? -21.567 -20.195 3.527 1.00 88.56 386 ALA A O 1
ATOM 3046 N N . MET A 1 387 ? -21.051 -18.356 4.665 1.00 84.56 387 MET A N 1
ATOM 3047 C CA . MET A 1 387 ? -21.128 -18.966 5.997 1.00 84.56 387 MET A CA 1
ATOM 3048 C C . MET A 1 387 ? -22.247 -18.360 6.853 1.00 84.56 387 MET A C 1
ATOM 3050 O O . MET A 1 387 ? -22.394 -18.744 8.008 1.00 84.56 387 MET A O 1
ATOM 3054 N N . GLY A 1 388 ? -23.000 -17.384 6.332 1.00 85.81 388 GLY A N 1
ATOM 3055 C CA . GLY A 1 388 ? -24.025 -16.669 7.098 1.00 85.81 388 GLY A CA 1
ATOM 3056 C C . GLY A 1 388 ? -23.472 -15.826 8.258 1.00 85.81 388 GLY A C 1
ATOM 3057 O O . GLY A 1 388 ? -24.198 -15.522 9.199 1.00 85.81 388 GLY A O 1
ATOM 3058 N N . ARG A 1 389 ? -22.189 -15.442 8.223 1.00 89.25 389 ARG A N 1
ATOM 3059 C CA . ARG A 1 389 ? -21.499 -14.745 9.324 1.00 89.25 389 ARG A CA 1
ATOM 3060 C C . ARG A 1 389 ? -21.281 -13.264 9.012 1.00 89.25 389 ARG A C 1
ATOM 3062 O O . ARG A 1 389 ? -21.072 -12.868 7.864 1.00 89.25 389 ARG A O 1
ATOM 3069 N N . ALA A 1 390 ? -21.274 -12.425 10.050 1.00 91.69 390 ALA A N 1
ATOM 3070 C CA . ALA A 1 390 ? -20.978 -11.000 9.905 1.00 91.69 390 ALA A CA 1
ATOM 3071 C C . ALA A 1 390 ? -19.547 -10.780 9.379 1.00 91.69 390 ALA A C 1
ATOM 3073 O O . ALA A 1 390 ? -18.603 -11.434 9.819 1.00 91.69 390 ALA A O 1
ATOM 3074 N N . PHE A 1 391 ? -19.375 -9.834 8.452 1.00 95.12 391 PHE A N 1
ATOM 3075 C CA . PHE A 1 391 ? -18.079 -9.537 7.836 1.00 95.12 391 PHE A CA 1
ATOM 3076 C C . PHE A 1 391 ? -17.452 -8.263 8.409 1.00 95.12 391 PHE A C 1
ATOM 3078 O O . PHE A 1 391 ? -18.011 -7.167 8.292 1.00 95.12 391 PHE A O 1
ATOM 3085 N N . VAL A 1 392 ? -16.234 -8.383 8.935 1.00 95.56 392 VAL A N 1
ATOM 3086 C CA . VAL A 1 392 ? -15.424 -7.258 9.411 1.00 95.56 392 VAL A CA 1
ATOM 3087 C C . VAL A 1 392 ? -14.125 -7.204 8.623 1.00 95.56 392 VAL A C 1
ATOM 3089 O O . VAL A 1 392 ? -13.446 -8.206 8.443 1.00 95.56 392 VAL A O 1
ATOM 3092 N N . ARG A 1 393 ? -13.747 -6.008 8.163 1.00 95.00 393 ARG A N 1
ATOM 3093 C CA . ARG A 1 393 ? -12.463 -5.781 7.490 1.00 95.00 393 ARG A CA 1
ATOM 3094 C C . ARG A 1 393 ? -11.585 -4.850 8.308 1.00 95.00 393 ARG A C 1
ATOM 3096 O O . ARG A 1 393 ? -12.002 -3.727 8.596 1.00 95.00 393 ARG A O 1
ATOM 3103 N N . ILE A 1 394 ? -10.354 -5.280 8.564 1.00 93.94 394 ILE A N 1
ATOM 3104 C CA . ILE A 1 394 ? -9.306 -4.503 9.223 1.00 93.94 394 ILE A CA 1
ATOM 3105 C C . ILE A 1 394 ? -8.122 -4.385 8.270 1.00 93.94 394 ILE A C 1
ATOM 3107 O O . ILE A 1 394 ? -7.655 -5.377 7.729 1.00 93.94 394 ILE A O 1
ATOM 3111 N N . SER A 1 395 ? -7.641 -3.162 8.052 1.00 91.62 395 SER A N 1
ATOM 3112 C CA . SER A 1 395 ? -6.429 -2.918 7.265 1.00 91.62 395 SER A CA 1
ATOM 3113 C C . SER A 1 395 ? -5.218 -2.916 8.192 1.00 91.62 395 SER A C 1
ATOM 3115 O O . SER A 1 395 ? -5.163 -2.095 9.112 1.00 91.62 395 SER A O 1
ATOM 3117 N N . LEU A 1 396 ? -4.266 -3.809 7.927 1.00 89.19 396 LEU A N 1
ATOM 3118 C CA . LEU A 1 396 ? -2.972 -3.891 8.610 1.00 89.19 396 LEU A CA 1
ATOM 3119 C C . LEU A 1 396 ? -1.873 -3.106 7.881 1.00 89.19 396 LEU A C 1
ATOM 3121 O O . LEU A 1 396 ? -0.817 -2.839 8.451 1.00 89.19 396 LEU A O 1
ATOM 3125 N N . GLY A 1 397 ? -2.142 -2.664 6.650 1.00 83.25 397 GLY A N 1
ATOM 3126 C CA . GLY A 1 397 ? -1.235 -1.802 5.900 1.00 83.25 397 GLY A CA 1
ATOM 3127 C C . GLY A 1 397 ? -0.895 -0.519 6.662 1.00 83.25 397 GLY A C 1
ATOM 3128 O O . GLY A 1 397 ? -1.776 0.294 6.947 1.00 83.25 397 GLY A O 1
ATOM 3129 N N . GLY A 1 398 ? 0.393 -0.341 6.969 1.00 80.00 398 GLY A N 1
ATOM 3130 C CA . GLY A 1 398 ? 0.905 0.828 7.687 1.00 80.00 398 GLY A CA 1
ATOM 3131 C C . GLY A 1 398 ? 0.808 0.750 9.212 1.00 80.00 398 GLY A C 1
ATOM 3132 O O . GLY A 1 398 ? 1.165 1.730 9.860 1.00 80.00 398 GLY A O 1
ATOM 3133 N N . VAL A 1 399 ? 0.370 -0.381 9.779 1.00 85.62 399 VAL A N 1
ATOM 3134 C CA . VAL A 1 399 ? 0.425 -0.623 11.228 1.00 85.62 399 VAL A CA 1
ATOM 3135 C C . VAL A 1 399 ? 1.883 -0.782 11.653 1.00 85.62 399 VAL A C 1
ATOM 3137 O O . VAL A 1 399 ? 2.629 -1.569 11.066 1.00 85.62 399 VAL A O 1
ATOM 3140 N N . ARG A 1 400 ? 2.277 -0.011 12.670 1.00 84.31 400 ARG A N 1
ATOM 3141 C CA . ARG A 1 400 ? 3.640 -0.004 13.231 1.00 84.31 400 ARG A CA 1
ATOM 3142 C C . ARG A 1 400 ? 3.683 -0.167 14.748 1.00 84.31 400 ARG A C 1
ATOM 3144 O O . ARG A 1 400 ? 4.758 -0.347 15.306 1.00 84.31 400 ARG A O 1
ATOM 3151 N N . ASP A 1 401 ? 2.532 -0.070 15.407 1.00 86.38 401 ASP A N 1
ATOM 3152 C CA . ASP A 1 401 ? 2.411 -0.117 16.861 1.00 86.38 401 ASP A CA 1
ATOM 3153 C C . ASP A 1 401 ? 1.457 -1.246 17.268 1.00 86.38 401 ASP A C 1
ATOM 3155 O O . ASP A 1 401 ? 0.367 -1.405 16.712 1.00 86.38 401 ASP A O 1
ATOM 3159 N N . GLU A 1 402 ? 1.866 -2.013 18.271 1.00 87.31 402 GLU A N 1
ATOM 3160 C CA . GLU A 1 402 ? 1.063 -3.040 18.930 1.00 87.31 402 GLU A CA 1
ATOM 3161 C C . GLU A 1 402 ? -0.236 -2.469 19.519 1.00 87.31 402 GLU A C 1
ATOM 3163 O O . GLU A 1 402 ? -1.266 -3.150 19.524 1.00 87.31 402 GLU A O 1
ATOM 3168 N N . ALA A 1 403 ? -0.222 -1.209 19.968 1.00 87.75 403 ALA A N 1
ATOM 3169 C CA . ALA A 1 403 ? -1.400 -0.551 20.529 1.00 87.75 403 ALA A CA 1
ATOM 3170 C C . ALA A 1 403 ? -2.564 -0.443 19.526 1.00 87.75 403 ALA A C 1
ATOM 3172 O O . ALA A 1 403 ? -3.719 -0.339 19.932 1.00 87.75 403 ALA A O 1
ATOM 3173 N N . GLU A 1 404 ? -2.308 -0.526 18.215 1.00 88.12 404 GLU A N 1
ATOM 3174 C CA . GLU A 1 404 ? -3.385 -0.591 17.223 1.00 88.12 404 GLU A CA 1
ATOM 3175 C C . GLU A 1 404 ? -4.145 -1.927 17.261 1.00 88.12 404 GLU A C 1
ATOM 3177 O O . GLU A 1 404 ? -5.318 -1.969 16.886 1.00 88.12 404 GLU A O 1
ATOM 3182 N N . ILE A 1 405 ? -3.507 -3.008 17.719 1.00 91.06 405 ILE A N 1
ATOM 3183 C CA . ILE A 1 405 ? -4.106 -4.343 17.841 1.00 91.06 405 ILE A CA 1
ATOM 3184 C C . ILE A 1 405 ? -4.673 -4.565 19.248 1.00 91.06 405 ILE A C 1
ATOM 3186 O O . ILE A 1 405 ? -5.841 -4.936 19.351 1.00 91.06 405 ILE A O 1
ATOM 3190 N N . ARG A 1 406 ? -3.887 -4.289 20.304 1.00 89.88 406 ARG A N 1
ATOM 3191 C CA . ARG A 1 406 ? -4.250 -4.506 21.725 1.00 89.88 406 ARG A CA 1
ATOM 3192 C C . ARG A 1 406 ? -4.876 -3.297 22.429 1.00 89.88 406 ARG A C 1
ATOM 3194 O O . ARG A 1 406 ? -5.243 -3.400 23.593 1.00 89.88 406 ARG A O 1
ATOM 3201 N N . GLY A 1 407 ? -4.951 -2.140 21.778 1.00 91.25 407 GLY A N 1
ATOM 3202 C CA . GLY A 1 407 ? -5.485 -0.923 22.385 1.00 91.25 407 GLY A CA 1
ATOM 3203 C C . GLY A 1 407 ? -4.521 -0.220 23.340 1.00 91.25 407 GLY A C 1
ATOM 3204 O O . GLY A 1 407 ? -3.406 -0.666 23.629 1.00 91.25 407 GLY A O 1
ATOM 3205 N N . HIS A 1 408 ? -4.973 0.926 23.842 1.00 91.50 408 HIS A N 1
ATOM 3206 C CA . HIS A 1 408 ? -4.255 1.715 24.840 1.00 91.50 408 HIS A CA 1
ATOM 3207 C C . HIS A 1 408 ? -4.775 1.427 26.247 1.00 91.50 408 HIS A C 1
ATOM 3209 O O . HIS A 1 408 ? -5.969 1.227 26.450 1.00 91.50 408 HIS A O 1
ATOM 3215 N N . ARG A 1 409 ? -3.897 1.530 27.250 1.00 89.50 409 ARG A N 1
ATOM 3216 C CA . ARG A 1 409 ? -4.322 1.482 28.655 1.00 89.50 409 ARG A CA 1
ATOM 3217 C C . ARG A 1 409 ? -5.328 2.591 28.956 1.00 89.50 409 ARG A C 1
ATOM 3219 O O . ARG A 1 409 ? -5.105 3.746 28.587 1.00 89.50 409 ARG A O 1
ATOM 3226 N N . ARG A 1 410 ? -6.383 2.257 29.705 1.00 85.25 410 ARG A N 1
ATOM 3227 C CA . ARG A 1 410 ? -7.486 3.166 30.084 1.00 85.25 410 ARG A CA 1
ATOM 3228 C C . ARG A 1 410 ? -7.027 4.458 30.779 1.00 85.25 410 ARG A C 1
ATOM 3230 O O . ARG A 1 410 ? -7.739 5.455 30.757 1.00 85.25 410 ARG A O 1
ATOM 3237 N N . THR A 1 411 ? -5.845 4.456 31.395 1.00 80.25 411 THR A N 1
ATOM 3238 C CA . THR A 1 411 ? -5.265 5.617 32.088 1.00 80.25 411 THR A CA 1
ATOM 3239 C C . THR A 1 411 ? -4.802 6.736 31.150 1.00 80.25 411 THR A C 1
ATOM 3241 O O . THR A 1 411 ? -4.585 7.856 31.615 1.00 80.25 411 THR A O 1
ATOM 3244 N N . TYR A 1 412 ? -4.650 6.475 29.848 1.00 78.94 412 TYR A N 1
ATOM 3245 C CA . TYR A 1 412 ? -4.254 7.496 28.882 1.00 78.94 412 TYR A CA 1
ATOM 3246 C C . TYR A 1 412 ? -5.439 8.364 28.442 1.00 78.94 412 TYR A C 1
ATOM 3248 O O . TYR A 1 412 ? -6.542 7.886 28.176 1.00 78.94 412 TYR A O 1
ATOM 3256 N N . VAL A 1 413 ? -5.201 9.672 28.319 1.00 72.12 413 VAL A N 1
ATOM 3257 C CA . VAL A 1 413 ? -6.208 10.618 27.821 1.00 72.12 413 VAL A CA 1
ATOM 3258 C C . VAL A 1 413 ? -6.528 10.283 26.363 1.00 72.12 413 VAL A C 1
ATOM 3260 O O . VAL A 1 413 ? -5.650 10.350 25.507 1.00 72.12 413 VAL A O 1
ATOM 3263 N N . GLY A 1 414 ? -7.788 9.937 26.083 1.00 78.50 414 GLY A N 1
ATOM 3264 C CA . GLY A 1 414 ? -8.226 9.515 24.748 1.00 78.50 414 GLY A CA 1
ATOM 3265 C C . GLY A 1 414 ? -7.914 8.054 24.410 1.00 78.50 414 GLY A C 1
ATOM 3266 O O . GLY A 1 414 ? -7.883 7.715 23.230 1.00 78.50 414 GLY A O 1
ATOM 3267 N N . ALA A 1 415 ? -7.673 7.201 25.413 1.00 86.69 415 ALA A N 1
ATOM 3268 C CA . ALA A 1 415 ? -7.476 5.771 25.210 1.00 86.69 415 ALA A CA 1
ATOM 3269 C C . ALA A 1 415 ? -8.664 5.132 24.472 1.00 86.69 415 ALA A C 1
ATOM 3271 O O . ALA A 1 415 ? -9.827 5.394 24.787 1.00 86.69 415 ALA A O 1
ATOM 3272 N N . LEU A 1 416 ? -8.347 4.277 23.502 1.00 90.31 416 LEU A N 1
ATOM 3273 C CA . LEU A 1 416 ? -9.305 3.495 22.730 1.00 90.31 416 LEU A CA 1
ATOM 3274 C C . LEU A 1 416 ? -8.919 2.009 22.801 1.00 90.31 416 LEU A C 1
ATOM 3276 O O . LEU A 1 416 ? -7.717 1.713 22.841 1.00 90.31 416 LEU A O 1
ATOM 3280 N N . PRO A 1 417 ? -9.905 1.092 22.770 1.00 93.38 417 PRO A N 1
ATOM 3281 C CA . PRO A 1 417 ? -9.647 -0.328 22.546 1.00 93.38 417 PRO A CA 1
ATOM 3282 C C . PRO A 1 417 ? -8.948 -0.569 21.209 1.00 93.38 417 PRO A C 1
ATOM 3284 O O . PRO A 1 417 ? -9.050 0.251 20.289 1.00 93.38 417 PRO A O 1
ATOM 3287 N N . GLY A 1 418 ? -8.285 -1.711 21.071 1.00 93.50 418 GLY A N 1
ATOM 3288 C CA . GLY A 1 418 ? -7.624 -2.117 19.840 1.00 93.50 418 GLY A CA 1
ATOM 3289 C C . GLY A 1 418 ? -8.598 -2.361 18.688 1.00 93.50 418 GLY A C 1
ATOM 3290 O O . GLY A 1 418 ? -9.806 -2.545 18.875 1.00 93.50 418 GLY A O 1
ATOM 3291 N N . LYS A 1 419 ? -8.081 -2.385 17.453 1.00 93.31 419 LYS A N 1
ATOM 3292 C CA . LYS A 1 419 ? -8.895 -2.587 16.241 1.00 93.31 419 LYS A CA 1
ATOM 3293 C C . LYS A 1 419 ? -9.677 -3.903 16.260 1.00 93.31 419 LYS A C 1
ATOM 3295 O O . LYS A 1 419 ? -10.747 -3.956 15.657 1.00 93.31 419 LYS A O 1
ATOM 3300 N N . ILE A 1 420 ? -9.179 -4.934 16.949 1.00 94.50 420 ILE A N 1
ATOM 3301 C CA . ILE A 1 420 ? -9.875 -6.221 17.092 1.00 94.50 420 ILE A CA 1
ATOM 3302 C C . ILE A 1 420 ? -11.182 -6.039 17.870 1.00 94.50 420 ILE A C 1
ATOM 3304 O O . ILE A 1 420 ? -12.253 -6.328 17.339 1.00 94.50 420 ILE A O 1
ATOM 3308 N N . ILE A 1 421 ? -11.121 -5.445 19.065 1.00 94.56 421 ILE A N 1
ATOM 3309 C CA . ILE A 1 421 ? -12.294 -5.163 19.906 1.00 94.56 421 ILE A CA 1
ATOM 3310 C C . ILE A 1 421 ? -13.264 -4.193 19.219 1.00 94.56 421 ILE A C 1
ATOM 3312 O O . ILE A 1 421 ? -14.480 -4.401 19.234 1.00 94.56 421 ILE A O 1
ATOM 3316 N N . GLN A 1 422 ? -12.748 -3.162 18.541 1.00 94.19 422 GLN A N 1
ATOM 3317 C CA . GLN A 1 422 ? -13.583 -2.270 17.727 1.00 94.19 422 GLN A CA 1
ATOM 3318 C C . GLN A 1 422 ? -14.309 -3.032 16.603 1.00 94.19 422 GLN A C 1
ATOM 3320 O O . GLN A 1 422 ? -15.479 -2.763 16.320 1.00 94.19 422 GLN A O 1
ATOM 3325 N N . GLY A 1 423 ? -13.626 -3.994 15.976 1.00 93.81 423 GLY A N 1
ATOM 3326 C CA . GLY A 1 423 ? -14.189 -4.893 14.974 1.00 93.81 423 GLY A CA 1
ATOM 3327 C C . GLY A 1 423 ? -15.304 -5.773 15.537 1.00 93.81 423 GLY A C 1
ATOM 3328 O O . GLY A 1 423 ? -16.367 -5.850 14.926 1.00 93.81 423 GLY A O 1
ATOM 3329 N N . MET A 1 424 ? -15.104 -6.355 16.724 1.00 93.81 424 MET A N 1
ATOM 3330 C CA . MET A 1 424 ? -16.106 -7.187 17.403 1.00 93.81 424 MET A CA 1
ATOM 3331 C C . MET A 1 424 ? -17.368 -6.388 17.733 1.00 93.81 424 MET A C 1
ATOM 3333 O O . MET A 1 424 ? -18.475 -6.813 17.404 1.00 93.81 424 MET A O 1
ATOM 3337 N N . LYS A 1 425 ? -17.214 -5.176 18.284 1.00 93.06 425 LYS A N 1
ATOM 3338 C CA . LYS A 1 425 ? -18.348 -4.270 18.527 1.00 93.06 425 LYS A CA 1
ATOM 3339 C C . LYS A 1 425 ? -19.108 -3.942 17.239 1.00 93.06 425 LYS A C 1
ATOM 3341 O O . LYS A 1 425 ? -20.332 -3.881 17.247 1.00 93.06 425 LYS A O 1
ATOM 3346 N N . LYS A 1 426 ? -18.399 -3.731 16.124 1.00 92.50 426 LYS A N 1
ATOM 3347 C CA . LYS A 1 426 ? -19.023 -3.441 14.825 1.00 92.50 426 LYS A CA 1
ATOM 3348 C C . LYS A 1 426 ? -19.750 -4.651 14.231 1.00 92.50 426 LYS A C 1
ATOM 3350 O O . LYS A 1 426 ? -20.757 -4.456 13.557 1.00 92.50 426 LYS A O 1
ATOM 3355 N N . ALA A 1 427 ? -19.233 -5.863 14.437 1.00 91.38 427 ALA A N 1
ATOM 3356 C CA . ALA A 1 427 ? -19.898 -7.090 14.009 1.00 91.38 427 ALA A CA 1
ATOM 3357 C C . ALA A 1 427 ? -21.213 -7.313 14.760 1.00 91.38 427 ALA A C 1
ATOM 3359 O O . ALA A 1 427 ? -22.188 -7.754 14.160 1.00 91.38 427 ALA A O 1
ATOM 3360 N N . GLY A 1 428 ? -21.228 -7.024 16.065 1.00 88.62 428 GLY A N 1
ATOM 3361 C CA . GLY A 1 428 ? -22.378 -7.278 16.936 1.00 88.62 428 GLY A CA 1
ATOM 3362 C C . GLY A 1 428 ? -22.638 -8.765 17.210 1.00 88.62 428 GLY A C 1
ATOM 3363 O O . GLY A 1 428 ? -23.585 -9.090 17.920 1.00 88.62 428 GLY A O 1
ATOM 3364 N N . THR A 1 429 ? -21.798 -9.660 16.685 1.00 88.50 429 THR A N 1
ATOM 3365 C CA . THR A 1 429 ? -21.858 -11.115 16.864 1.00 88.50 429 THR A CA 1
ATOM 3366 C C . THR A 1 429 ? -20.510 -11.633 17.381 1.00 88.50 429 THR A C 1
ATOM 3368 O O . THR A 1 429 ? -19.483 -11.012 17.097 1.00 88.50 429 THR A O 1
ATOM 3371 N N . PRO A 1 430 ? -20.475 -12.755 18.121 1.00 87.12 430 PRO A N 1
ATOM 3372 C CA . PRO A 1 430 ? -19.235 -13.329 18.664 1.00 87.12 430 PRO A CA 1
ATOM 3373 C C . PRO A 1 430 ? -18.457 -14.209 17.670 1.00 87.12 430 PRO A C 1
ATOM 3375 O O . PRO A 1 430 ? -17.279 -14.469 17.876 1.00 87.12 430 PRO A O 1
ATOM 3378 N N . ASN A 1 431 ? -19.080 -14.640 16.569 1.00 89.00 431 ASN A N 1
ATOM 3379 C CA . ASN A 1 431 ? -18.491 -15.517 15.545 1.00 89.00 431 ASN A CA 1
ATOM 3380 C C . ASN A 1 431 ? -18.316 -14.871 14.140 1.00 89.00 431 ASN A C 1
ATOM 3382 O O . ASN A 1 431 ? -18.606 -15.520 13.129 1.00 89.00 431 ASN A O 1
ATOM 3386 N N . PRO A 1 432 ? -17.886 -13.599 14.011 1.00 92.62 432 PRO A N 1
ATOM 3387 C CA . PRO A 1 432 ? -17.722 -12.949 12.715 1.00 92.62 432 PRO A CA 1
ATOM 3388 C C . PRO A 1 432 ? -16.541 -13.514 11.914 1.00 92.62 432 PRO A C 1
ATOM 3390 O O . PRO A 1 432 ? -15.631 -14.153 12.443 1.00 92.62 432 PRO A O 1
ATOM 3393 N N . VAL A 1 433 ? -16.526 -13.197 10.621 1.00 93.00 433 VAL A N 1
ATOM 3394 C CA . VAL A 1 433 ? -15.362 -13.375 9.750 1.00 93.00 433 VAL A CA 1
ATOM 3395 C C . VAL A 1 433 ? -14.569 -12.071 9.716 1.00 93.00 433 VAL A C 1
ATOM 3397 O O . VAL A 1 433 ? -15.061 -11.033 9.260 1.00 93.00 433 VAL A O 1
ATOM 3400 N N . PHE A 1 434 ? -13.326 -12.131 10.181 1.00 95.12 434 PHE A N 1
ATOM 3401 C CA . PHE A 1 434 ? -12.359 -11.044 10.143 1.00 95.12 434 PHE A CA 1
ATOM 3402 C C . PHE A 1 434 ? -11.448 -11.181 8.931 1.00 95.12 434 PHE A C 1
ATOM 3404 O O . PHE A 1 434 ? -10.670 -12.123 8.825 1.00 95.12 434 PHE A O 1
ATOM 3411 N N . LEU A 1 435 ? -11.489 -10.189 8.046 1.00 96.25 435 LEU A N 1
ATOM 3412 C CA . LEU A 1 435 ? -10.515 -10.034 6.977 1.00 96.25 435 LEU A CA 1
ATOM 3413 C C . LEU A 1 435 ? -9.413 -9.057 7.399 1.00 96.25 435 LEU A C 1
ATOM 3415 O O . LEU A 1 435 ? -9.650 -7.846 7.473 1.00 96.25 435 LEU A O 1
ATOM 3419 N N . LEU A 1 436 ? -8.213 -9.583 7.625 1.00 94.81 436 LEU A N 1
ATOM 3420 C CA . LEU A 1 436 ? -6.989 -8.838 7.900 1.00 94.81 436 LEU A CA 1
ATOM 3421 C C . LEU A 1 436 ? -6.265 -8.528 6.579 1.00 94.81 436 LEU A C 1
ATOM 3423 O O . LEU A 1 436 ? -5.580 -9.372 6.003 1.00 94.81 436 LEU A O 1
ATOM 3427 N N . ASP A 1 437 ? -6.472 -7.317 6.071 1.00 93.69 437 ASP A N 1
ATOM 3428 C CA . ASP A 1 437 ? -6.018 -6.868 4.752 1.00 93.69 437 ASP A CA 1
ATOM 3429 C C . ASP A 1 437 ? -4.570 -6.343 4.816 1.00 93.69 437 ASP A C 1
ATOM 3431 O O . ASP A 1 437 ? -4.242 -5.552 5.702 1.00 93.69 437 ASP A O 1
ATOM 3435 N N . GLU A 1 438 ? -3.734 -6.709 3.841 1.00 91.12 438 GLU A N 1
ATOM 3436 C CA . GLU A 1 438 ? -2.340 -6.243 3.691 1.00 91.12 438 GLU A CA 1
ATOM 3437 C C . GLU A 1 438 ? -1.398 -6.619 4.857 1.00 91.12 438 GLU A C 1
ATOM 3439 O O . GLU A 1 438 ? -0.638 -5.785 5.357 1.00 91.12 438 GLU A O 1
ATOM 3444 N N . ILE A 1 439 ? -1.424 -7.889 5.286 1.00 91.56 439 ILE A N 1
ATOM 3445 C CA . ILE A 1 439 ? -0.531 -8.409 6.344 1.00 91.56 439 ILE A CA 1
ATOM 3446 C C . ILE A 1 439 ? 0.957 -8.359 5.943 1.00 91.56 439 ILE A C 1
ATOM 3448 O O . ILE A 1 439 ? 1.847 -8.314 6.786 1.00 91.56 439 ILE A O 1
ATOM 3452 N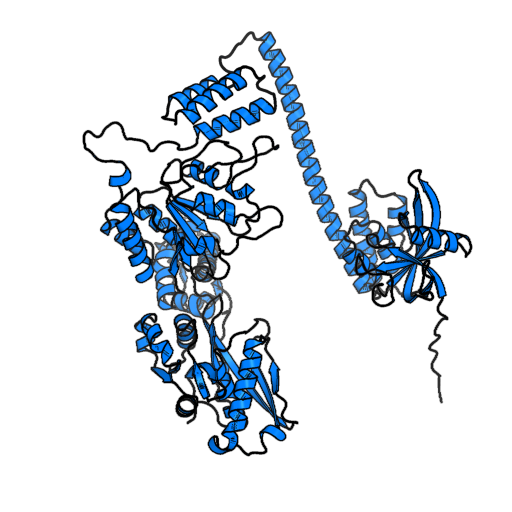 N . ASP A 1 440 ? 1.225 -8.309 4.640 1.00 88.25 440 ASP A N 1
ATOM 3453 C CA . ASP A 1 440 ? 2.545 -8.190 4.024 1.00 88.25 440 ASP A CA 1
ATOM 3454 C C . ASP A 1 440 ? 3.196 -6.810 4.209 1.00 88.25 440 ASP A C 1
ATOM 3456 O O . ASP A 1 440 ? 4.369 -6.646 3.872 1.00 88.25 440 ASP A O 1
ATOM 3460 N N . LYS A 1 441 ? 2.452 -5.821 4.725 1.00 86.00 441 LYS A N 1
ATOM 3461 C CA . LYS A 1 441 ? 2.894 -4.427 4.909 1.00 86.00 441 LYS A CA 1
ATOM 3462 C C . LYS A 1 441 ? 2.979 -3.988 6.372 1.00 86.00 441 LYS A C 1
ATOM 3464 O O . LYS A 1 441 ? 2.927 -2.787 6.660 1.00 86.00 441 LYS A O 1
ATOM 3469 N N . ILE A 1 442 ? 3.074 -4.940 7.290 1.00 83.50 442 ILE A N 1
ATOM 3470 C CA . ILE A 1 442 ? 3.303 -4.651 8.704 1.00 83.50 442 ILE A CA 1
ATOM 3471 C C . ILE A 1 442 ? 4.750 -4.179 8.870 1.00 83.50 442 ILE A C 1
ATOM 3473 O O . ILE A 1 442 ? 5.683 -4.842 8.421 1.00 83.50 442 ILE A O 1
ATOM 3477 N N . GLY A 1 443 ? 4.932 -3.003 9.473 1.00 67.94 443 GLY A N 1
ATOM 3478 C CA . GLY A 1 443 ? 6.254 -2.436 9.727 1.00 67.94 443 GLY A CA 1
ATOM 3479 C C . GLY A 1 443 ? 6.792 -2.862 11.088 1.00 67.94 443 GLY A C 1
ATOM 3480 O O . GLY A 1 443 ? 6.043 -2.892 12.062 1.00 67.94 443 GLY A O 1
ATOM 3481 N N . MET A 1 444 ? 8.093 -3.137 11.164 1.00 59.12 444 MET A N 1
ATOM 3482 C CA . MET A 1 444 ? 8.799 -3.254 12.441 1.00 59.12 444 MET A CA 1
ATOM 3483 C C . MET A 1 444 ? 9.325 -1.866 12.825 1.00 59.12 444 MET A C 1
ATOM 3485 O O . MET A 1 444 ? 10.137 -1.303 12.095 1.00 59.12 444 MET A O 1
ATOM 3489 N N . ASP A 1 445 ? 8.862 -1.312 13.945 1.00 56.12 445 ASP A N 1
ATOM 3490 C CA . ASP A 1 445 ? 9.401 -0.082 14.541 1.00 56.12 445 ASP A CA 1
ATOM 3491 C C . ASP A 1 445 ? 9.949 -0.388 15.947 1.00 56.12 445 ASP A C 1
ATOM 3493 O O . ASP A 1 445 ? 9.538 -1.337 16.610 1.00 56.12 445 ASP A O 1
ATOM 3497 N N . HIS A 1 446 ? 10.854 0.451 16.456 1.00 45.28 446 HIS A N 1
ATOM 3498 C CA . HIS A 1 446 ? 11.501 0.275 17.770 1.00 45.28 446 HIS A CA 1
ATOM 3499 C C . HIS A 1 446 ? 10.548 0.302 18.993 1.00 45.28 446 HIS A C 1
ATOM 3501 O O . HIS A 1 446 ? 11.013 0.167 20.123 1.00 45.28 446 HIS A O 1
ATOM 3507 N N . ARG A 1 447 ? 9.236 0.523 18.805 1.00 56.66 447 ARG A N 1
ATOM 3508 C CA . ARG A 1 447 ? 8.241 0.722 19.880 1.00 56.66 447 ARG A CA 1
ATOM 3509 C C . ARG A 1 447 ? 7.398 -0.514 20.218 1.00 56.66 447 ARG A C 1
ATOM 3511 O O . ARG A 1 447 ? 6.635 -0.449 21.175 1.00 56.66 447 ARG A O 1
ATOM 3518 N N . GLY A 1 448 ? 7.555 -1.616 19.486 1.00 63.72 448 GLY A N 1
ATOM 3519 C CA . GLY A 1 448 ? 6.831 -2.869 19.714 1.00 63.72 448 GLY A CA 1
ATOM 3520 C C . GLY A 1 448 ? 6.757 -3.708 18.441 1.00 63.72 448 GLY A C 1
ATOM 3521 O O . GLY A 1 448 ? 6.984 -3.190 17.349 1.00 63.72 448 GLY A O 1
ATOM 3522 N N . ASP A 1 449 ? 6.448 -4.998 18.578 1.00 79.38 449 ASP A N 1
ATOM 3523 C CA . ASP A 1 449 ? 6.276 -5.895 17.433 1.00 79.38 449 ASP A CA 1
ATOM 3524 C C . ASP A 1 449 ? 4.781 -6.183 17.190 1.00 79.38 449 ASP A C 1
ATOM 3526 O O . ASP A 1 449 ? 4.203 -7.056 17.848 1.00 79.38 449 ASP A O 1
ATOM 3530 N N . PRO A 1 450 ? 4.126 -5.485 16.243 1.00 85.00 450 PRO A N 1
ATOM 3531 C CA . PRO A 1 450 ? 2.728 -5.749 15.909 1.00 85.00 450 PRO A CA 1
ATOM 3532 C C . PRO A 1 450 ? 2.491 -7.182 15.404 1.00 85.00 450 PRO A C 1
ATOM 3534 O O . PRO A 1 450 ? 1.372 -7.682 15.528 1.00 85.00 450 PRO A O 1
ATOM 3537 N N . ALA A 1 451 ? 3.513 -7.873 14.878 1.00 85.00 451 ALA A N 1
ATOM 3538 C CA . ALA A 1 451 ? 3.380 -9.274 14.484 1.00 85.00 451 ALA A CA 1
ATOM 3539 C C . ALA A 1 451 ? 3.174 -10.188 15.702 1.00 85.00 451 ALA A C 1
ATOM 3541 O O . ALA A 1 451 ? 2.344 -11.093 15.647 1.00 85.00 451 ALA A O 1
ATOM 3542 N N . SER A 1 452 ? 3.853 -9.912 16.818 1.00 85.00 452 SER A N 1
ATOM 3543 C CA . SER A 1 452 ? 3.664 -10.624 18.089 1.00 85.00 452 SER A CA 1
ATOM 3544 C C . SER A 1 452 ? 2.250 -10.447 18.654 1.00 85.00 452 SER A C 1
ATOM 3546 O O . SER A 1 452 ? 1.651 -11.404 19.139 1.00 85.00 452 SER A O 1
ATOM 3548 N N . ALA A 1 453 ? 1.677 -9.247 18.539 1.00 88.31 453 ALA A N 1
ATOM 3549 C CA . ALA A 1 453 ? 0.296 -8.987 18.951 1.00 88.31 453 ALA A CA 1
ATOM 3550 C C . ALA A 1 453 ? -0.723 -9.738 18.080 1.00 88.31 453 ALA A C 1
ATOM 3552 O O . ALA A 1 453 ? -1.713 -10.266 18.580 1.00 88.31 453 ALA A O 1
ATOM 3553 N N . LEU A 1 454 ? -0.471 -9.812 16.770 1.00 90.25 454 LEU A N 1
ATOM 3554 C CA . LEU A 1 454 ? -1.297 -10.593 15.852 1.00 90.25 454 LEU A CA 1
ATOM 3555 C C . LEU A 1 454 ? -1.164 -12.094 16.086 1.00 90.25 454 LEU A C 1
ATOM 3557 O O . LEU A 1 454 ? -2.147 -12.798 15.900 1.00 90.25 454 LEU A O 1
ATOM 3561 N N . LEU A 1 455 ? 0.008 -12.584 16.498 1.00 88.50 455 LEU A N 1
ATOM 3562 C CA . LEU A 1 455 ? 0.184 -13.991 16.851 1.00 88.50 455 LEU A CA 1
ATOM 3563 C C . LEU A 1 455 ? -0.743 -14.391 17.997 1.00 88.50 455 LEU A C 1
ATOM 3565 O O . LEU A 1 455 ? -1.398 -15.412 17.874 1.00 88.50 455 LEU A O 1
ATOM 3569 N N . GLU A 1 456 ? -0.884 -13.577 19.042 1.00 88.31 456 GLU A N 1
ATOM 3570 C CA . GLU A 1 456 ? -1.821 -13.872 20.140 1.00 88.31 456 GLU A CA 1
ATOM 3571 C C . GLU A 1 456 ? -3.283 -13.935 19.663 1.00 88.31 456 GLU A C 1
ATOM 3573 O O . GLU A 1 456 ? -4.039 -14.812 20.070 1.00 88.31 456 GLU A O 1
ATOM 3578 N N . VAL A 1 457 ? -3.680 -13.027 18.765 1.00 91.06 457 VAL A N 1
ATOM 3579 C CA . VAL A 1 457 ? -5.041 -12.980 18.196 1.00 91.06 457 VAL A CA 1
ATOM 3580 C C . VAL A 1 457 ? -5.314 -14.174 17.276 1.00 91.06 457 VAL A C 1
ATOM 3582 O O . VAL A 1 457 ? -6.434 -14.678 17.212 1.00 91.06 457 VAL A O 1
ATOM 3585 N N . LEU A 1 458 ? -4.302 -14.592 16.521 1.00 88.81 458 LEU A N 1
ATOM 3586 C CA . LEU A 1 458 ? -4.417 -15.604 15.478 1.00 88.81 458 LEU A CA 1
ATOM 3587 C C . LEU A 1 458 ? -4.135 -17.024 15.977 1.00 88.81 458 LEU A C 1
ATOM 3589 O O . LEU A 1 458 ? -4.577 -17.976 15.339 1.00 88.81 458 LEU A O 1
ATOM 3593 N N . ASP A 1 459 ? -3.402 -17.183 17.077 1.00 85.06 459 ASP A N 1
ATOM 3594 C CA . ASP A 1 459 ? -3.058 -18.482 17.644 1.00 85.06 459 ASP A CA 1
ATOM 3595 C C . ASP A 1 459 ? -4.286 -19.116 18.320 1.00 85.06 459 ASP A C 1
ATOM 3597 O O . ASP A 1 459 ? -4.763 -18.585 19.327 1.00 85.06 459 ASP A O 1
ATOM 3601 N N . PRO A 1 460 ? -4.779 -20.275 17.840 1.00 80.62 460 PRO A N 1
ATOM 3602 C CA . PRO A 1 460 ? -5.911 -20.968 18.456 1.00 80.62 460 PRO A CA 1
ATOM 3603 C C . PRO A 1 460 ? -5.687 -21.394 19.914 1.00 80.62 460 PRO A C 1
ATOM 3605 O O . PRO A 1 460 ? -6.631 -21.812 20.575 1.00 80.62 460 PRO A O 1
ATOM 3608 N N . GLU A 1 461 ? -4.446 -21.375 20.411 1.00 82.00 461 GLU A N 1
ATOM 3609 C CA . GLU A 1 461 ? -4.143 -21.694 21.813 1.00 82.00 461 GLU A CA 1
ATOM 3610 C C . GLU A 1 461 ? -4.226 -20.490 22.754 1.00 82.00 461 GLU A C 1
ATOM 3612 O O . GLU A 1 461 ? -4.321 -20.684 23.963 1.00 82.00 461 GLU A O 1
ATOM 3617 N N . GLN A 1 462 ? -4.163 -19.269 22.216 1.00 85.19 462 GLN A N 1
ATOM 3618 C CA . GLN A 1 462 ? -4.118 -18.026 22.997 1.00 85.19 462 GLN A CA 1
ATOM 3619 C C . GLN A 1 462 ? -5.349 -17.145 22.770 1.00 85.19 462 GLN A C 1
ATOM 3621 O O . GLN A 1 462 ? -5.726 -16.363 23.644 1.00 85.19 462 GLN A O 1
ATOM 3626 N N . ASN A 1 463 ? -5.998 -17.277 21.612 1.00 87.75 463 ASN A N 1
ATOM 3627 C CA . ASN A 1 463 ? -7.078 -16.392 21.195 1.00 87.75 463 ASN A CA 1
ATOM 3628 C C . ASN A 1 463 ? -8.361 -16.519 22.040 1.00 87.75 463 ASN A C 1
ATOM 3630 O O . ASN A 1 463 ? -9.184 -15.608 22.023 1.00 87.75 463 ASN A O 1
ATOM 3634 N N . ASN A 1 464 ? -8.524 -17.596 22.811 1.00 87.38 464 ASN A N 1
ATOM 3635 C CA . ASN A 1 464 ? -9.634 -17.781 23.749 1.00 87.38 464 ASN A CA 1
ATOM 3636 C C . ASN A 1 464 ? -9.539 -16.881 24.995 1.00 87.38 464 ASN A C 1
ATOM 3638 O O . ASN A 1 464 ? -10.540 -16.648 25.669 1.00 87.38 464 ASN A O 1
ATOM 3642 N N . SER A 1 465 ? -8.347 -16.369 25.303 1.00 88.12 465 SER A N 1
ATOM 3643 C CA . SER A 1 465 ? -8.084 -15.502 26.451 1.00 88.12 465 SER A CA 1
ATOM 3644 C C . SER A 1 465 ? -7.372 -14.213 26.043 1.00 88.12 465 SER A C 1
ATOM 3646 O O . SER A 1 465 ? -6.530 -13.718 26.789 1.00 88.12 465 SER A O 1
ATOM 3648 N N . PHE A 1 466 ? -7.677 -13.674 24.860 1.00 92.31 466 PHE A N 1
ATOM 3649 C CA . PHE A 1 466 ? -7.040 -12.458 24.355 1.00 92.31 466 PHE A CA 1
ATOM 3650 C C . PHE A 1 466 ? -7.308 -11.270 25.289 1.00 92.31 466 PHE A C 1
ATOM 3652 O O . PHE A 1 466 ? -8.462 -10.966 25.595 1.00 92.31 466 PHE A O 1
ATOM 3659 N N . VAL A 1 467 ? -6.254 -10.572 25.725 1.00 91.38 467 VAL A N 1
ATOM 3660 C CA . VAL A 1 467 ? -6.383 -9.432 26.648 1.00 91.38 467 VAL A CA 1
ATOM 3661 C C . VAL A 1 467 ? -6.073 -8.115 25.940 1.00 91.38 467 VAL A C 1
ATOM 3663 O O . VAL A 1 467 ? -4.928 -7.801 25.619 1.00 91.38 467 VAL A O 1
ATOM 3666 N N . ASP A 1 468 ? -7.103 -7.286 25.770 1.00 93.38 468 ASP A N 1
ATOM 3667 C CA . ASP A 1 468 ? -6.954 -5.900 25.315 1.00 93.38 468 ASP A CA 1
ATOM 3668 C C . ASP A 1 468 ? -6.555 -4.984 26.490 1.00 93.38 468 ASP A C 1
ATOM 3670 O O . ASP A 1 468 ? -7.131 -5.048 27.581 1.00 93.38 468 ASP A O 1
ATOM 3674 N N . HIS A 1 469 ? -5.580 -4.097 26.272 1.00 92.50 469 HIS A N 1
ATOM 3675 C CA . HIS A 1 469 ? -5.049 -3.180 27.286 1.00 92.50 469 HIS A CA 1
ATOM 3676 C C . HIS A 1 469 ? -6.083 -2.176 27.811 1.00 92.50 469 HIS A C 1
ATOM 3678 O O . HIS A 1 469 ? -5.905 -1.633 28.904 1.00 92.50 469 HIS A O 1
ATOM 3684 N N . TYR A 1 470 ? -7.122 -1.873 27.033 1.00 93.19 470 TYR A N 1
ATOM 3685 C CA . TYR A 1 470 ? -8.204 -0.990 27.449 1.00 93.19 470 TYR A CA 1
ATOM 3686 C C . TYR A 1 470 ? -9.237 -1.732 28.302 1.00 93.19 470 TYR A C 1
ATOM 3688 O O . TYR A 1 470 ? -9.734 -1.172 29.282 1.00 93.19 470 TYR A O 1
ATOM 3696 N N . LEU A 1 471 ? -9.573 -2.972 27.925 1.00 91.31 471 LEU A N 1
ATOM 3697 C CA . LEU A 1 471 ? -10.591 -3.777 28.609 1.00 91.31 471 LEU A CA 1
ATOM 3698 C C . LEU A 1 471 ? -10.083 -4.389 29.919 1.00 91.31 471 LEU A C 1
ATOM 3700 O O . LEU A 1 471 ? -10.836 -4.417 30.896 1.00 91.31 471 LEU A O 1
ATOM 3704 N N . GLU A 1 472 ? -8.825 -4.848 29.932 1.00 90.44 472 GLU A N 1
ATOM 3705 C CA . GLU A 1 472 ? -8.192 -5.593 31.035 1.00 90.44 472 GLU A CA 1
ATOM 3706 C C . GLU A 1 472 ? -8.965 -6.870 31.435 1.00 90.44 472 GLU A C 1
ATOM 3708 O O . GLU A 1 472 ? -8.894 -7.315 32.579 1.00 90.44 472 GLU A O 1
ATOM 3713 N N . LEU A 1 473 ? -9.723 -7.446 30.497 1.00 91.38 473 LEU A N 1
ATOM 3714 C CA . LEU A 1 473 ? -10.494 -8.679 30.658 1.00 91.38 473 LEU A CA 1
ATOM 3715 C C . LEU A 1 473 ? -10.191 -9.621 29.485 1.00 91.38 473 LEU A C 1
ATOM 3717 O O . LEU A 1 473 ? -10.032 -9.122 28.364 1.00 91.38 473 LEU A O 1
ATOM 3721 N N . PRO A 1 474 ? -10.123 -10.945 29.717 1.00 91.00 474 PRO A N 1
ATOM 3722 C CA . PRO A 1 474 ? -9.961 -11.913 28.642 1.00 91.00 474 PRO A CA 1
ATOM 3723 C C . PRO A 1 474 ? -11.208 -11.908 27.755 1.00 91.00 474 PRO A C 1
ATOM 3725 O O . PRO A 1 474 ? -12.338 -11.958 28.244 1.00 91.00 474 PRO A O 1
ATOM 3728 N N . PHE A 1 475 ? -11.001 -11.830 26.446 1.00 91.31 475 PHE A N 1
ATOM 3729 C CA . PHE A 1 475 ? -12.050 -11.874 25.440 1.00 91.31 475 PHE A CA 1
ATOM 3730 C C . PHE A 1 475 ? -11.829 -13.087 24.535 1.00 91.31 475 PHE A C 1
ATOM 3732 O O . PHE A 1 475 ? -10.744 -13.258 23.980 1.00 91.31 475 PHE A O 1
ATOM 3739 N N . ASP A 1 476 ? -12.857 -13.918 24.381 1.00 89.88 476 ASP A N 1
ATOM 3740 C CA . ASP A 1 476 ? -12.773 -15.150 23.598 1.00 89.88 476 ASP A CA 1
ATOM 3741 C C . ASP A 1 476 ? -12.951 -14.866 22.097 1.00 89.88 476 ASP A C 1
ATOM 3743 O O . ASP A 1 476 ? -14.010 -14.423 21.647 1.00 89.88 476 ASP A O 1
ATOM 3747 N N . LEU A 1 477 ? -11.897 -15.117 21.316 1.00 90.19 477 LEU A N 1
ATOM 3748 C CA . LEU A 1 477 ? -11.875 -15.004 19.856 1.00 90.19 477 LEU A CA 1
ATOM 3749 C C . LEU A 1 477 ? -11.846 -16.373 19.153 1.00 90.19 477 LEU A C 1
ATOM 3751 O O . LEU A 1 477 ? -11.692 -16.422 17.934 1.00 90.19 477 LEU A O 1
ATOM 3755 N N . SER A 1 478 ? -12.012 -17.487 19.871 1.00 86.25 478 SER A N 1
ATOM 3756 C CA . SER A 1 478 ? -11.927 -18.850 19.311 1.00 86.25 478 SER A CA 1
ATOM 3757 C C . SER A 1 478 ? -12.948 -19.124 18.194 1.00 86.25 478 SER A C 1
ATOM 3759 O O . SER A 1 478 ? -12.668 -19.852 17.235 1.00 86.25 478 SER A O 1
ATOM 3761 N N . GLN A 1 479 ? -14.125 -18.497 18.278 1.00 84.62 479 GLN A N 1
ATOM 3762 C CA . GLN A 1 479 ? -15.213 -18.617 17.299 1.00 84.62 479 GLN A CA 1
ATOM 3763 C C . GLN A 1 479 ? -15.064 -17.679 16.091 1.00 84.62 479 GLN A C 1
ATOM 3765 O O . GLN A 1 479 ? -15.815 -17.793 15.113 1.00 84.62 479 GLN A O 1
ATOM 3770 N N . VAL A 1 480 ? -14.100 -16.755 16.137 1.00 89.06 480 VAL A N 1
ATOM 3771 C CA . VAL A 1 480 ? -13.812 -15.810 15.056 1.00 89.06 480 VAL A CA 1
ATOM 3772 C C . VAL A 1 480 ? -13.039 -16.526 13.955 1.00 89.06 480 VAL A C 1
ATOM 3774 O O . VAL A 1 480 ? -12.055 -17.223 14.198 1.00 89.06 480 VAL A O 1
ATOM 3777 N N . ILE A 1 481 ? -13.468 -16.337 12.708 1.00 89.81 481 ILE A N 1
ATOM 3778 C CA . ILE A 1 481 ? -12.733 -16.848 11.548 1.00 89.81 481 ILE A CA 1
ATOM 3779 C C . ILE A 1 481 ? -11.839 -15.736 11.022 1.00 89.81 481 ILE A C 1
ATOM 3781 O O . ILE A 1 481 ? -12.328 -14.699 10.575 1.00 89.81 481 ILE A O 1
ATOM 3785 N N . PHE A 1 482 ? -10.531 -15.969 11.033 1.00 92.38 482 PHE A N 1
ATOM 3786 C CA . PHE A 1 482 ? -9.555 -15.042 10.478 1.00 92.38 482 PHE A CA 1
ATOM 3787 C C . PHE A 1 482 ? -9.176 -15.443 9.052 1.00 92.38 482 PHE A C 1
ATOM 3789 O O . PHE A 1 482 ? -8.768 -16.571 8.786 1.00 92.38 482 PHE A O 1
ATOM 3796 N N . ILE A 1 483 ? -9.288 -14.482 8.141 1.00 94.88 483 ILE A N 1
ATOM 3797 C CA . ILE A 1 483 ? -8.809 -14.559 6.764 1.00 94.88 483 ILE A CA 1
ATOM 3798 C C . ILE A 1 483 ? -7.808 -13.424 6.581 1.00 94.88 483 ILE A C 1
ATOM 3800 O O . ILE A 1 483 ? -8.107 -12.270 6.883 1.00 94.88 483 ILE A O 1
ATOM 3804 N N . THR A 1 484 ? -6.623 -13.715 6.067 1.00 95.25 484 THR A N 1
ATOM 3805 C CA . THR A 1 484 ? -5.585 -12.719 5.801 1.00 95.25 484 THR A CA 1
ATOM 3806 C C . THR A 1 484 ? -5.420 -12.504 4.300 1.00 95.25 484 THR A C 1
ATOM 3808 O O . THR A 1 484 ? -5.714 -13.382 3.485 1.00 95.25 484 THR A O 1
ATOM 3811 N N . THR A 1 485 ? -4.987 -11.308 3.901 1.00 95.19 485 THR A N 1
ATOM 3812 C CA . THR A 1 485 ? -4.603 -11.031 2.512 1.00 95.19 485 THR A CA 1
ATOM 3813 C C . THR A 1 485 ? -3.184 -10.485 2.442 1.00 95.19 485 THR A C 1
ATOM 3815 O O . THR A 1 485 ? -2.755 -9.695 3.285 1.00 95.19 485 THR A O 1
ATOM 3818 N N . ALA A 1 486 ? -2.474 -10.873 1.388 1.00 91.69 486 ALA A N 1
ATOM 3819 C CA . ALA A 1 486 ? -1.139 -10.385 1.078 1.00 91.69 486 ALA A CA 1
ATOM 3820 C C . ALA A 1 486 ? -0.957 -10.208 -0.432 1.00 91.69 486 ALA A C 1
ATOM 3822 O O . ALA A 1 486 ? -1.654 -10.825 -1.247 1.00 91.69 486 ALA A O 1
ATOM 3823 N N . ASN A 1 487 ? -0.007 -9.361 -0.828 1.00 87.88 487 ASN A N 1
ATOM 3824 C CA . ASN A 1 487 ? 0.445 -9.292 -2.216 1.00 87.88 487 ASN A CA 1
ATOM 3825 C C . ASN A 1 487 ? 1.661 -10.186 -2.468 1.00 87.88 487 ASN A C 1
ATOM 3827 O O . ASN A 1 487 ? 1.789 -10.731 -3.560 1.00 87.88 487 ASN A O 1
ATOM 3831 N N . SER A 1 488 ? 2.504 -10.380 -1.453 1.00 81.44 488 SER A N 1
ATOM 3832 C CA . SER A 1 488 ? 3.673 -11.258 -1.497 1.00 81.44 488 SER A CA 1
ATOM 3833 C C . SER A 1 488 ? 3.811 -12.050 -0.198 1.00 81.44 488 SER A C 1
ATOM 3835 O O . SER A 1 488 ? 3.526 -11.539 0.881 1.00 81.44 488 SER A O 1
ATOM 3837 N N . LEU A 1 489 ? 4.280 -13.296 -0.297 1.00 84.38 489 LEU A N 1
ATOM 3838 C CA . LEU A 1 489 ? 4.599 -14.139 0.863 1.00 84.38 489 LEU A CA 1
ATOM 3839 C C . LEU A 1 489 ? 5.933 -13.777 1.518 1.00 84.38 489 LEU A C 1
ATOM 3841 O O . LEU A 1 489 ? 6.166 -14.151 2.664 1.00 84.38 489 LEU A O 1
ATOM 3845 N N . HIS A 1 490 ? 6.832 -13.115 0.785 1.00 78.69 490 HIS A N 1
ATOM 3846 C CA . HIS A 1 490 ? 8.219 -12.927 1.218 1.00 78.69 490 HIS A CA 1
ATOM 3847 C C . HIS A 1 490 ? 8.365 -11.944 2.379 1.00 78.69 490 HIS A C 1
ATOM 3849 O O . HIS A 1 490 ? 9.318 -12.052 3.143 1.00 78.69 490 HIS A O 1
ATOM 3855 N N . THR A 1 491 ? 7.437 -10.999 2.517 1.00 80.88 491 THR A N 1
ATOM 3856 C CA . THR A 1 491 ? 7.479 -9.969 3.562 1.00 80.88 491 THR A CA 1
ATOM 3857 C C . THR A 1 491 ? 6.694 -10.354 4.816 1.00 80.88 491 THR A C 1
ATOM 3859 O O . THR A 1 491 ? 6.751 -9.637 5.810 1.00 80.88 491 THR A O 1
ATOM 3862 N N . ILE A 1 492 ? 5.976 -11.482 4.800 1.00 87.44 492 ILE A N 1
ATOM 3863 C CA . ILE A 1 492 ? 5.218 -11.960 5.959 1.00 87.44 492 ILE A CA 1
ATOM 3864 C C . ILE A 1 492 ? 6.184 -12.638 6.945 1.00 87.44 492 ILE A C 1
ATOM 3866 O O . ILE A 1 492 ? 6.939 -13.525 6.530 1.00 87.44 492 ILE A O 1
ATOM 3870 N N . PRO A 1 493 ? 6.147 -12.296 8.248 1.00 85.94 493 PRO A N 1
ATOM 3871 C CA . PRO A 1 493 ? 6.946 -12.974 9.265 1.00 85.94 493 PRO A CA 1
ATOM 3872 C C . PRO A 1 493 ? 6.731 -14.493 9.261 1.00 85.94 493 PRO A C 1
ATOM 3874 O O . PRO A 1 493 ? 5.594 -14.970 9.228 1.00 85.94 493 PRO A O 1
ATOM 3877 N N . TYR A 1 494 ? 7.822 -15.262 9.352 1.00 85.56 494 TYR A N 1
ATOM 3878 C CA . TYR A 1 494 ? 7.779 -16.730 9.283 1.00 85.56 494 TYR A CA 1
ATOM 3879 C C . TYR A 1 494 ? 6.832 -17.346 10.326 1.00 85.56 494 TYR A C 1
ATOM 3881 O O . TYR A 1 494 ? 6.048 -18.228 9.990 1.00 85.56 494 TYR A O 1
ATOM 3889 N N . ALA A 1 495 ? 6.839 -16.823 11.557 1.00 85.38 495 ALA A N 1
ATOM 3890 C CA . ALA A 1 495 ? 5.986 -17.297 12.651 1.00 85.38 495 ALA A CA 1
ATOM 3891 C C . ALA A 1 495 ? 4.479 -17.204 12.346 1.00 85.38 495 ALA A C 1
ATOM 3893 O O . ALA A 1 495 ? 3.704 -18.038 12.805 1.00 85.38 495 ALA A O 1
ATOM 3894 N N . LEU A 1 496 ? 4.067 -16.201 11.564 1.00 87.38 496 LEU A N 1
ATOM 3895 C CA . LEU A 1 496 ? 2.687 -16.057 11.104 1.00 87.38 496 LEU A CA 1
ATOM 3896 C C . LEU A 1 496 ? 2.417 -16.969 9.906 1.00 87.38 496 LEU A C 1
ATOM 3898 O O . LEU A 1 496 ? 1.386 -17.634 9.858 1.00 87.38 496 LEU A O 1
ATOM 3902 N N . ARG A 1 497 ? 3.355 -17.025 8.955 1.00 88.00 497 ARG A N 1
ATOM 3903 C CA . ARG A 1 497 ? 3.224 -17.815 7.725 1.00 88.00 497 ARG A CA 1
ATOM 3904 C C . ARG A 1 497 ? 3.077 -19.315 7.990 1.00 88.00 497 ARG A C 1
ATOM 3906 O O . ARG A 1 497 ? 2.309 -19.961 7.290 1.00 88.00 497 ARG A O 1
ATOM 3913 N N . ASP A 1 498 ? 3.784 -19.853 8.979 1.00 85.75 498 ASP A N 1
ATOM 3914 C CA . ASP A 1 498 ? 3.741 -21.280 9.342 1.00 85.75 498 ASP A CA 1
ATOM 3915 C C . ASP A 1 498 ? 2.346 -21.738 9.810 1.00 85.75 498 ASP A C 1
ATOM 3917 O O . ASP A 1 498 ? 1.979 -22.901 9.680 1.00 85.75 498 ASP A O 1
ATOM 3921 N N . ARG A 1 499 ? 1.527 -20.798 10.298 1.00 85.62 499 ARG A N 1
ATOM 3922 C CA . ARG A 1 499 ? 0.158 -21.039 10.783 1.00 85.62 499 ARG A CA 1
ATOM 3923 C C . ARG A 1 499 ? -0.915 -20.760 9.725 1.00 85.62 499 ARG A C 1
ATOM 3925 O O . ARG A 1 499 ? -2.110 -20.822 10.026 1.00 85.62 499 ARG A O 1
ATOM 3932 N N . MET A 1 500 ? -0.505 -20.415 8.502 1.00 90.12 500 MET A N 1
ATOM 3933 C CA . MET A 1 500 ? -1.404 -20.035 7.416 1.00 90.12 500 MET A CA 1
ATOM 3934 C C . MET A 1 500 ? -1.511 -21.116 6.348 1.00 90.12 500 MET A C 1
ATOM 3936 O O . MET A 1 500 ? -0.511 -21.629 5.850 1.00 90.12 500 MET A O 1
ATOM 3940 N N . GLU A 1 501 ? -2.738 -21.365 5.904 1.00 90.31 501 GLU A N 1
ATOM 3941 C CA . GLU A 1 501 ? -3.001 -22.058 4.652 1.00 90.31 501 GLU A CA 1
ATOM 3942 C C . GLU A 1 501 ? -3.001 -21.037 3.513 1.00 90.31 501 GLU A C 1
ATOM 3944 O O . GLU A 1 501 ? -3.856 -20.152 3.422 1.00 90.31 501 GLU A O 1
ATOM 3949 N N . VAL A 1 502 ? -1.986 -21.126 2.658 1.00 91.19 502 VAL A N 1
ATOM 3950 C CA . VAL A 1 502 ? -1.769 -20.165 1.579 1.00 91.19 502 VAL A CA 1
ATOM 3951 C C . VAL A 1 502 ? -2.564 -20.573 0.344 1.00 91.19 502 VAL A C 1
ATOM 3953 O O . VAL A 1 502 ? -2.264 -21.585 -0.282 1.00 91.19 502 VAL A O 1
ATOM 3956 N N . ILE A 1 503 ? -3.507 -19.724 -0.060 1.00 92.06 503 ILE A N 1
ATOM 3957 C CA . ILE A 1 503 ? -4.268 -19.865 -1.303 1.00 92.06 503 ILE A CA 1
ATOM 3958 C C . ILE A 1 503 ? -3.809 -18.776 -2.274 1.00 92.06 503 ILE A C 1
ATOM 3960 O O . ILE A 1 503 ? -3.980 -17.574 -2.032 1.00 92.06 503 ILE A O 1
ATOM 3964 N N . GLN A 1 504 ? -3.209 -19.195 -3.388 1.00 86.62 504 GLN A N 1
ATOM 3965 C CA . GLN A 1 504 ? -2.725 -18.281 -4.417 1.00 86.62 504 GLN A CA 1
ATOM 3966 C C . GLN A 1 504 ? -3.865 -17.864 -5.350 1.00 86.62 504 GLN A C 1
ATOM 3968 O O . GLN A 1 504 ? -4.564 -18.689 -5.925 1.00 86.62 504 GLN A O 1
ATOM 3973 N N . ILE A 1 505 ? -4.039 -16.557 -5.519 1.00 87.44 505 ILE A N 1
ATOM 3974 C CA . ILE A 1 505 ? -5.035 -15.948 -6.395 1.00 87.44 505 ILE A CA 1
ATOM 3975 C C . ILE A 1 505 ? -4.293 -15.298 -7.567 1.00 87.44 505 ILE A C 1
ATOM 3977 O O . ILE A 1 505 ? -3.769 -14.183 -7.423 1.00 87.44 505 ILE A O 1
ATOM 3981 N N . PRO A 1 506 ? -4.229 -15.977 -8.726 1.00 79.38 506 PRO A N 1
ATOM 3982 C CA . PRO A 1 506 ? -3.465 -15.499 -9.867 1.00 79.38 506 PRO A CA 1
ATOM 3983 C C . PRO A 1 506 ? -4.095 -14.254 -10.506 1.00 79.38 506 PRO A C 1
ATOM 3985 O O . PRO A 1 506 ? -5.221 -13.845 -10.211 1.00 79.38 506 PRO A O 1
ATOM 3988 N N . GLY A 1 507 ? -3.338 -13.634 -11.412 1.00 80.88 507 GLY A N 1
ATOM 3989 C CA . GLY A 1 507 ? -3.862 -12.603 -12.304 1.00 80.88 507 GLY A CA 1
ATOM 3990 C C . GLY A 1 507 ? -4.871 -13.150 -13.317 1.00 80.88 507 GLY A C 1
ATOM 3991 O O . GLY A 1 507 ? -4.907 -14.346 -13.592 1.00 80.88 507 GLY A O 1
ATOM 3992 N N . TYR A 1 508 ? -5.647 -12.248 -13.917 1.00 84.44 508 TYR A N 1
ATOM 3993 C CA . TYR A 1 508 ? -6.660 -12.595 -14.914 1.00 84.44 508 TYR A CA 1
ATOM 3994 C C . TYR A 1 508 ? -6.159 -12.396 -16.350 1.00 84.44 508 TYR A C 1
ATOM 3996 O O . TYR A 1 508 ? -5.490 -11.403 -16.666 1.00 84.44 508 TYR A O 1
ATOM 4004 N N . THR A 1 509 ? -6.577 -13.284 -17.246 1.00 81.19 509 THR A N 1
ATOM 4005 C CA . THR A 1 509 ? -6.471 -13.154 -18.706 1.00 81.19 509 THR A CA 1
ATOM 4006 C C . THR A 1 509 ? -7.379 -12.043 -19.248 1.00 81.19 509 THR A C 1
ATOM 4008 O O . THR A 1 509 ? -8.313 -11.590 -18.587 1.00 81.19 509 THR A O 1
ATOM 4011 N N . GLU A 1 510 ? -7.157 -11.588 -20.485 1.00 81.56 510 GLU A N 1
ATOM 4012 C CA . GLU A 1 510 ? -8.001 -10.538 -21.085 1.00 81.56 510 GLU A CA 1
ATOM 4013 C C . GLU A 1 510 ? -9.470 -10.964 -21.243 1.00 81.56 510 GLU A C 1
ATOM 4015 O O . GLU A 1 510 ? -10.381 -10.157 -21.029 1.00 81.56 510 GLU A O 1
ATOM 4020 N N . ASN A 1 511 ? -9.709 -12.240 -21.568 1.00 84.44 511 ASN A N 1
ATOM 4021 C CA . ASN A 1 511 ? -11.051 -12.813 -21.656 1.00 84.44 511 ASN A CA 1
ATOM 4022 C C . ASN A 1 511 ? -11.735 -12.845 -20.285 1.00 84.44 511 ASN A C 1
ATOM 4024 O O . ASN A 1 511 ? -12.880 -12.404 -20.172 1.00 84.44 511 ASN A O 1
ATOM 4028 N N . GLU A 1 512 ? -11.031 -13.287 -19.240 1.00 87.94 512 GLU A N 1
ATOM 4029 C CA . GLU A 1 512 ? -11.547 -13.271 -17.867 1.00 87.94 512 GLU A CA 1
ATOM 4030 C C . GLU A 1 512 ? -11.854 -11.846 -17.409 1.00 87.94 512 GLU A C 1
ATOM 4032 O O . GLU A 1 512 ? -12.952 -11.584 -16.924 1.00 87.94 512 GLU A O 1
ATOM 4037 N N . LYS A 1 513 ? -10.949 -10.887 -17.644 1.00 90.81 513 LYS A N 1
ATOM 4038 C CA . LYS A 1 513 ? -11.183 -9.473 -17.313 1.00 90.81 513 LYS A CA 1
ATOM 4039 C C . LYS A 1 513 ? -12.405 -8.903 -18.020 1.00 90.81 513 LYS A C 1
ATOM 4041 O O . LYS A 1 513 ? -13.160 -8.150 -17.406 1.00 90.81 513 LYS A O 1
ATOM 4046 N N . ARG A 1 514 ? -12.632 -9.265 -19.287 1.00 91.75 514 ARG A N 1
ATOM 4047 C CA . ARG A 1 514 ? -13.849 -8.890 -20.024 1.00 91.75 514 ARG A CA 1
ATOM 4048 C C . ARG A 1 514 ? -15.097 -9.472 -19.356 1.00 91.75 514 ARG A C 1
ATOM 4050 O O . ARG A 1 514 ? -16.072 -8.744 -19.170 1.00 91.75 514 ARG A O 1
ATOM 4057 N N . SER A 1 515 ? -15.075 -10.755 -18.998 1.00 92.38 515 SER A N 1
ATOM 4058 C CA . SER A 1 515 ? -16.191 -11.422 -18.316 1.00 92.38 515 SER A CA 1
ATOM 4059 C C . SER A 1 515 ? -16.475 -10.798 -16.946 1.00 92.38 515 SER A C 1
ATOM 4061 O O . SER A 1 515 ? -17.625 -10.473 -16.657 1.00 92.38 515 SER A O 1
ATOM 4063 N N . ILE A 1 516 ? -15.435 -10.529 -16.151 1.00 93.06 516 ILE A N 1
ATOM 4064 C CA . ILE A 1 516 ? -15.522 -9.849 -14.850 1.00 93.06 516 ILE A CA 1
ATOM 4065 C C . ILE A 1 516 ? -16.088 -8.435 -15.011 1.00 93.06 516 ILE A C 1
ATOM 4067 O O . ILE A 1 516 ? -16.978 -8.025 -14.263 1.00 93.06 516 ILE A O 1
ATOM 4071 N N . ALA A 1 517 ? -15.616 -7.687 -16.013 1.00 94.12 517 ALA A N 1
ATOM 4072 C CA . ALA A 1 517 ? -16.108 -6.344 -16.292 1.00 94.12 517 ALA A CA 1
ATOM 4073 C C . ALA A 1 517 ? -17.611 -6.336 -16.574 1.00 94.12 517 ALA A C 1
ATOM 4075 O O . ALA A 1 517 ? -18.335 -5.532 -15.991 1.00 94.12 517 ALA A O 1
ATOM 4076 N N . LYS A 1 518 ? -18.081 -7.252 -17.424 1.00 92.81 518 LYS A N 1
ATOM 4077 C CA . LYS A 1 518 ? -19.496 -7.367 -17.789 1.00 92.81 518 LYS A CA 1
ATOM 4078 C C . LYS A 1 518 ? -20.386 -7.819 -16.641 1.00 92.81 518 LYS A C 1
ATOM 4080 O O . LYS A 1 518 ? -21.429 -7.214 -16.428 1.00 92.81 518 LYS A O 1
ATOM 4085 N N . ARG A 1 519 ? -19.997 -8.891 -15.947 1.00 91.56 519 ARG A N 1
ATOM 4086 C CA . ARG A 1 519 ? -20.836 -9.519 -14.918 1.00 91.56 519 ARG A CA 1
ATOM 4087 C C . ARG A 1 519 ? -20.876 -8.703 -13.628 1.00 91.56 519 ARG A C 1
ATOM 4089 O O . ARG A 1 519 ? -21.918 -8.655 -12.992 1.00 91.56 519 ARG A O 1
ATOM 4096 N N . PHE A 1 520 ? -19.775 -8.036 -13.269 1.00 92.19 520 PHE A N 1
ATOM 4097 C CA . PHE A 1 520 ? -19.627 -7.438 -11.938 1.00 92.19 520 PHE A CA 1
ATOM 4098 C C . PHE A 1 520 ? -19.293 -5.949 -11.955 1.00 92.19 520 PHE A C 1
ATOM 4100 O O . PHE A 1 520 ? -19.958 -5.161 -11.284 1.00 92.19 520 PHE A O 1
ATOM 4107 N N . LEU A 1 521 ? -18.260 -5.531 -12.697 1.00 93.50 521 LEU A N 1
ATOM 4108 C CA . LEU A 1 521 ? -17.752 -4.157 -12.571 1.00 93.50 521 LEU A CA 1
ATOM 4109 C C . LEU A 1 521 ? -18.714 -3.127 -13.163 1.00 93.50 521 LEU A C 1
ATOM 4111 O O . LEU A 1 521 ? -18.961 -2.106 -12.529 1.00 93.50 521 LEU A O 1
ATOM 4115 N N . ILE A 1 522 ? -19.249 -3.380 -14.360 1.00 93.75 522 ILE A N 1
ATOM 4116 C CA . ILE A 1 522 ? -20.164 -2.460 -15.045 1.00 93.75 522 ILE A CA 1
ATOM 4117 C C . ILE A 1 522 ? -21.467 -2.296 -14.247 1.00 93.75 522 ILE A C 1
ATOM 4119 O O . ILE A 1 522 ? -21.762 -1.151 -13.908 1.00 93.75 522 ILE A O 1
ATOM 4123 N N . PRO A 1 523 ? -22.196 -3.366 -13.854 1.00 93.19 523 PRO A N 1
ATOM 4124 C CA . PRO A 1 523 ? -23.413 -3.223 -13.049 1.00 93.19 523 PRO A CA 1
ATOM 4125 C C . PRO A 1 523 ? -23.172 -2.455 -11.746 1.00 93.19 523 PRO A C 1
ATOM 4127 O O . PRO A 1 523 ? -23.862 -1.477 -11.462 1.00 93.19 523 PRO A O 1
ATOM 4130 N N . ARG A 1 524 ? -22.109 -2.808 -11.009 1.00 92.00 524 ARG A N 1
ATOM 4131 C CA . ARG A 1 524 ? -21.741 -2.133 -9.755 1.00 92.00 524 ARG A CA 1
ATOM 4132 C C . ARG A 1 524 ? -21.432 -0.650 -9.950 1.00 92.00 524 ARG A C 1
ATOM 4134 O O . ARG A 1 524 ? -21.731 0.176 -9.091 1.00 92.00 524 ARG A O 1
ATOM 4141 N N . GLN A 1 525 ? -20.763 -0.298 -11.044 1.00 93.81 525 GLN A N 1
ATOM 4142 C CA . GLN A 1 525 ? -20.412 1.090 -11.326 1.00 93.81 525 GLN A CA 1
ATOM 4143 C C . GLN A 1 525 ? -21.604 1.897 -11.850 1.00 93.81 525 GLN A C 1
ATOM 4145 O O . GLN A 1 525 ? -21.668 3.089 -11.560 1.00 93.81 525 GLN A O 1
ATOM 4150 N N . ILE A 1 526 ? -22.545 1.272 -12.563 1.00 92.38 526 ILE A N 1
ATOM 4151 C CA . ILE A 1 526 ? -23.817 1.884 -12.978 1.00 92.38 526 ILE A CA 1
ATOM 4152 C C . ILE A 1 526 ? -24.622 2.293 -11.741 1.00 92.38 526 ILE A C 1
ATOM 4154 O O . ILE A 1 526 ? -24.973 3.466 -11.611 1.00 92.38 526 ILE A O 1
ATOM 4158 N N . GLU A 1 527 ? -24.803 1.369 -10.792 1.00 91.38 527 GLU A N 1
ATOM 4159 C CA . GLU A 1 527 ? -25.507 1.621 -9.529 1.00 91.38 527 GLU A CA 1
ATOM 4160 C C . GLU A 1 527 ? -24.847 2.756 -8.728 1.00 91.38 527 GLU A C 1
ATOM 4162 O O . GLU A 1 527 ? -25.497 3.732 -8.360 1.00 91.38 527 GLU A O 1
ATOM 4167 N N . ARG A 1 528 ? -23.519 2.700 -8.542 1.00 91.38 528 ARG A N 1
ATOM 4168 C CA . ARG A 1 528 ? -22.757 3.734 -7.813 1.00 91.38 528 ARG A CA 1
ATOM 4169 C C . ARG A 1 528 ? -22.843 5.134 -8.419 1.00 91.38 528 ARG A C 1
ATOM 4171 O O . ARG A 1 528 ? -22.653 6.108 -7.696 1.00 91.38 528 ARG A O 1
ATOM 4178 N N . HIS A 1 529 ? -23.056 5.239 -9.728 1.00 91.06 529 HIS A N 1
ATOM 4179 C CA . HIS A 1 529 ? -23.187 6.523 -10.419 1.00 91.06 529 HIS A CA 1
ATOM 4180 C C . HIS A 1 529 ? -24.653 6.936 -10.627 1.00 91.06 529 HIS A C 1
ATOM 4182 O O . HIS A 1 529 ? -24.893 7.953 -11.276 1.00 91.06 529 HIS A O 1
ATOM 4188 N N . GLY A 1 530 ? -25.619 6.184 -10.081 1.00 86.88 530 GLY A N 1
ATOM 4189 C CA . GLY A 1 530 ? -27.047 6.493 -10.183 1.00 86.88 530 GLY A CA 1
ATOM 4190 C C . GLY A 1 530 ? -27.579 6.432 -11.617 1.00 86.88 530 GLY A C 1
ATOM 4191 O O . GLY A 1 530 ? -28.438 7.227 -11.997 1.00 86.88 530 GLY A O 1
ATOM 4192 N N . LEU A 1 531 ? -27.018 5.548 -12.442 1.00 87.19 531 LEU A N 1
ATOM 4193 C CA . LEU A 1 531 ? -27.417 5.363 -13.835 1.00 87.19 531 LEU A CA 1
ATOM 4194 C C . LEU A 1 531 ? -28.374 4.173 -13.955 1.00 87.19 531 LEU A C 1
ATOM 4196 O O . LEU A 1 531 ? -28.273 3.215 -13.194 1.00 87.19 531 LEU A O 1
ATOM 4200 N N . ASN A 1 532 ? -29.275 4.210 -14.938 1.00 86.38 532 ASN A N 1
ATOM 4201 C CA . ASN A 1 532 ? -30.150 3.076 -15.224 1.00 86.38 532 ASN A CA 1
ATOM 4202 C C . ASN A 1 532 ? -29.421 2.072 -16.136 1.00 86.38 532 ASN A C 1
ATOM 4204 O O . ASN A 1 532 ? -28.847 2.499 -17.144 1.00 86.38 532 ASN A O 1
ATOM 4208 N N . PRO A 1 533 ? -29.459 0.757 -15.843 1.00 85.25 533 PRO A N 1
ATOM 4209 C CA . PRO A 1 533 ? -28.812 -0.262 -16.672 1.00 85.25 533 PRO A CA 1
ATOM 4210 C C . PRO A 1 533 ? -29.270 -0.246 -18.136 1.00 85.25 533 PRO A C 1
ATOM 4212 O O . PRO A 1 533 ? -28.443 -0.360 -19.037 1.00 85.25 533 PRO A O 1
ATOM 4215 N N . ASP A 1 534 ? -30.565 -0.023 -18.377 1.00 84.44 534 ASP A N 1
ATOM 4216 C CA . ASP A 1 534 ? -31.163 -0.045 -19.720 1.00 84.44 534 ASP A CA 1
ATOM 4217 C C . ASP A 1 534 ? -30.733 1.136 -20.605 1.00 84.44 534 ASP A C 1
ATOM 4219 O O . ASP A 1 534 ? -30.861 1.099 -21.830 1.00 84.44 534 ASP A O 1
ATOM 4223 N N . GLU A 1 535 ? -30.198 2.196 -20.000 1.00 82.69 535 GLU A N 1
ATOM 4224 C CA . GLU A 1 535 ? -29.780 3.406 -20.706 1.00 82.69 535 GLU A CA 1
ATOM 4225 C C . GLU A 1 535 ? -28.327 3.343 -21.190 1.00 82.69 535 GLU A C 1
ATOM 4227 O O . GLU A 1 535 ? -27.881 4.253 -21.890 1.00 82.69 535 GLU A O 1
ATOM 4232 N N . ILE A 1 536 ? -27.560 2.309 -20.826 1.00 87.62 536 ILE A N 1
ATOM 4233 C CA . ILE A 1 536 ? -26.118 2.244 -21.089 1.00 87.62 536 ILE A CA 1
ATOM 4234 C C . ILE A 1 536 ? -25.766 0.940 -21.783 1.00 87.62 536 ILE A C 1
ATOM 4236 O O . ILE A 1 536 ? -25.994 -0.149 -21.269 1.00 87.62 536 ILE A O 1
ATOM 4240 N N . GLN A 1 537 ? -25.114 1.051 -22.939 1.00 90.06 537 GLN A N 1
ATOM 4241 C CA . GLN A 1 537 ? -24.672 -0.110 -23.698 1.00 90.06 537 GLN A CA 1
ATOM 4242 C C . GLN A 1 537 ? -23.197 0.028 -24.070 1.00 90.06 537 GLN A C 1
ATOM 4244 O O . GLN A 1 537 ? -22.833 0.826 -24.934 1.00 90.06 537 GLN A O 1
ATOM 4249 N N . ILE A 1 538 ? -22.340 -0.780 -23.444 1.00 92.19 538 ILE A N 1
ATOM 4250 C CA . ILE A 1 538 ? -20.907 -0.849 -23.759 1.00 92.19 538 ILE A CA 1
ATOM 4251 C C . ILE A 1 538 ? -20.656 -2.097 -24.607 1.00 92.19 538 ILE A C 1
ATOM 4253 O O . ILE A 1 538 ? -20.944 -3.211 -24.176 1.00 92.19 538 ILE A O 1
ATOM 4257 N N . SER A 1 539 ? -20.120 -1.917 -25.815 1.00 92.62 539 SER A N 1
ATOM 4258 C CA . SER A 1 539 ? -19.795 -3.043 -26.702 1.00 92.62 539 SER A CA 1
ATOM 4259 C C . SER A 1 539 ? -18.626 -3.888 -26.176 1.00 92.62 539 SER A C 1
ATOM 4261 O O . SER A 1 539 ? -17.678 -3.359 -25.592 1.00 92.62 539 SER A O 1
ATOM 4263 N N . ASP A 1 540 ? -18.645 -5.189 -26.463 1.00 91.31 540 ASP A N 1
ATOM 4264 C CA . ASP A 1 540 ? -17.589 -6.144 -26.093 1.00 91.31 540 ASP A CA 1
ATOM 4265 C C . ASP A 1 540 ? -16.206 -5.716 -26.570 1.00 91.31 540 ASP A C 1
ATOM 4267 O O . ASP A 1 540 ? -15.233 -5.789 -25.819 1.00 91.31 540 ASP A O 1
ATOM 4271 N N . GLU A 1 541 ? -16.131 -5.235 -27.809 1.00 90.88 541 GLU A N 1
ATOM 4272 C CA . GLU A 1 541 ? -14.887 -4.769 -28.411 1.00 90.88 541 GLU A CA 1
ATOM 4273 C C . GLU A 1 541 ? -14.359 -3.504 -27.722 1.00 90.88 541 GLU A C 1
ATOM 4275 O O . GLU A 1 541 ? -13.153 -3.368 -27.531 1.00 90.88 541 GLU A O 1
ATOM 4280 N N . ALA A 1 542 ? -15.235 -2.613 -27.241 1.00 91.88 542 ALA A N 1
ATOM 4281 C CA . ALA A 1 542 ? -14.806 -1.461 -26.445 1.00 91.88 542 ALA A CA 1
ATOM 4282 C C . ALA A 1 542 ? -14.222 -1.882 -25.082 1.00 91.88 542 ALA A C 1
ATOM 4284 O O . ALA A 1 542 ? -13.231 -1.301 -24.631 1.00 91.88 542 ALA A O 1
ATOM 4285 N N . ILE A 1 543 ? -14.790 -2.911 -24.440 1.00 92.75 543 ILE A N 1
ATOM 4286 C CA . ILE A 1 543 ? -14.256 -3.468 -23.185 1.00 92.75 543 ILE A CA 1
ATOM 4287 C C . ILE A 1 543 ? -12.887 -4.110 -23.433 1.00 92.75 543 ILE A C 1
ATOM 4289 O O . ILE A 1 543 ? -11.934 -3.786 -22.725 1.00 92.75 543 ILE A O 1
ATOM 4293 N N . LYS A 1 544 ? -12.757 -4.960 -24.462 1.00 89.69 544 LYS A N 1
ATOM 4294 C CA . LYS A 1 544 ? -11.469 -5.563 -24.859 1.00 89.69 544 LYS A CA 1
ATOM 4295 C C . LYS A 1 544 ? -10.414 -4.496 -25.149 1.00 89.69 544 LYS A C 1
ATOM 4297 O O . LYS A 1 544 ? -9.272 -4.610 -24.704 1.00 89.69 544 LYS A O 1
ATOM 4302 N N . LEU A 1 545 ? -10.797 -3.428 -25.849 1.00 88.06 545 LEU A N 1
ATOM 4303 C CA . LEU A 1 545 ? -9.898 -2.319 -26.150 1.00 88.06 545 LEU A CA 1
ATOM 4304 C C . LEU A 1 545 ? -9.489 -1.553 -24.886 1.00 88.06 545 LEU A C 1
ATOM 4306 O O . LEU A 1 545 ? -8.333 -1.164 -24.748 1.00 88.06 545 LEU A O 1
ATOM 4310 N N . THR A 1 54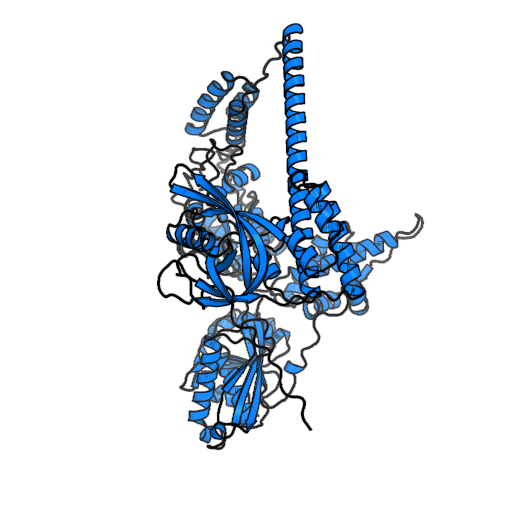6 ? -10.404 -1.381 -23.929 1.00 91.12 546 THR A N 1
ATOM 4311 C CA . THR A 1 546 ? -10.097 -0.771 -22.626 1.00 91.12 546 THR A CA 1
ATOM 4312 C C . THR A 1 546 ? -9.081 -1.613 -21.856 1.00 91.12 546 THR A C 1
ATOM 4314 O O . THR A 1 546 ? -8.076 -1.077 -21.388 1.00 91.12 546 THR A O 1
ATOM 4317 N N . VAL A 1 547 ? -9.284 -2.933 -21.796 1.00 88.62 547 VAL A N 1
ATOM 4318 C CA . VAL A 1 547 ? -8.350 -3.866 -21.151 1.00 88.62 547 VAL A CA 1
ATOM 4319 C C . VAL A 1 547 ? -6.965 -3.795 -21.805 1.00 88.62 547 VAL A C 1
ATOM 4321 O O . VAL A 1 547 ? -5.985 -3.506 -21.122 1.00 88.62 547 VAL A O 1
ATOM 4324 N N . SER A 1 548 ? -6.877 -3.975 -23.123 1.00 82.00 548 SER A N 1
ATOM 4325 C CA . SER A 1 548 ? -5.591 -4.085 -23.832 1.00 82.00 548 SER A CA 1
ATOM 4326 C C . SER A 1 548 ? -4.824 -2.758 -23.959 1.00 82.00 548 SER A C 1
ATOM 4328 O O . SER A 1 548 ? -3.593 -2.745 -23.861 1.00 82.00 548 SER A O 1
ATOM 4330 N N . ARG A 1 549 ? -5.518 -1.625 -24.167 1.00 82.62 549 ARG A N 1
ATOM 4331 C CA . ARG A 1 549 ? -4.894 -0.333 -24.533 1.00 82.62 549 ARG A CA 1
ATOM 4332 C C . ARG A 1 549 ? -4.892 0.737 -23.443 1.00 82.62 549 ARG A C 1
ATOM 4334 O O . ARG A 1 549 ? -4.092 1.673 -23.530 1.00 82.62 549 ARG A O 1
ATOM 4341 N N . TYR A 1 550 ? -5.777 0.638 -22.452 1.00 86.81 550 TYR A N 1
ATOM 4342 C CA . TYR A 1 550 ? -5.933 1.656 -21.403 1.00 86.81 550 TYR A CA 1
ATOM 4343 C C . TYR A 1 550 ? -5.527 1.165 -20.007 1.00 86.81 550 TYR A C 1
ATOM 4345 O O . TYR A 1 550 ? -5.314 1.995 -19.119 1.00 86.81 550 TYR A O 1
ATOM 4353 N N . THR A 1 551 ? -5.353 -0.149 -19.819 1.00 85.06 551 THR A N 1
ATOM 4354 C CA . THR A 1 551 ? -4.927 -0.747 -18.545 1.00 85.06 551 THR A CA 1
ATOM 4355 C C . THR A 1 551 ? -3.605 -1.511 -18.674 1.00 85.06 551 THR A C 1
ATOM 4357 O O . THR A 1 551 ? -3.282 -2.046 -19.731 1.00 85.06 551 THR A O 1
ATOM 4360 N N . MET A 1 552 ? -2.829 -1.552 -17.587 1.00 77.19 552 MET A N 1
ATOM 4361 C CA . MET A 1 552 ? -1.643 -2.401 -17.436 1.00 77.19 552 MET A CA 1
ATOM 4362 C C . MET A 1 552 ? -1.596 -2.896 -15.989 1.00 77.19 552 MET A C 1
ATOM 4364 O O . MET A 1 552 ? -1.182 -2.177 -15.086 1.00 77.19 552 MET A O 1
ATOM 4368 N N . GLU A 1 553 ? -2.115 -4.095 -15.760 1.00 76.94 553 GLU A N 1
ATOM 4369 C CA . GLU A 1 553 ? -2.165 -4.741 -14.445 1.00 76.94 553 GLU A CA 1
ATOM 4370 C C . GLU A 1 553 ? -2.503 -6.227 -14.615 1.00 76.94 553 GLU A C 1
ATOM 4372 O O . GLU A 1 553 ? -2.997 -6.633 -15.669 1.00 76.94 553 GLU A O 1
ATOM 4377 N N . SER A 1 554 ? -2.292 -7.034 -13.576 1.00 78.88 554 SER A N 1
ATOM 4378 C CA . SER A 1 554 ? -2.771 -8.425 -13.516 1.00 78.88 554 SER A CA 1
ATOM 4379 C C . SER A 1 554 ? -4.211 -8.536 -12.998 1.00 78.88 554 SER A C 1
ATOM 4381 O O . SER A 1 554 ? -4.963 -9.392 -13.455 1.00 78.88 554 SER A O 1
ATOM 4383 N N . GLY A 1 555 ? -4.626 -7.626 -12.111 1.00 86.75 555 GLY A N 1
ATOM 4384 C CA . GLY A 1 555 ? -5.993 -7.534 -11.589 1.00 86.75 555 GLY A CA 1
ATOM 4385 C C . GLY A 1 555 ? -6.939 -6.694 -12.457 1.00 86.75 555 GLY A C 1
ATOM 4386 O O . GLY A 1 555 ? -6.692 -6.474 -13.645 1.00 86.75 555 GLY A O 1
ATOM 4387 N N . VAL A 1 556 ? -8.025 -6.207 -11.851 1.00 92.12 556 VAL A N 1
ATOM 4388 C CA . VAL A 1 556 ? -9.054 -5.371 -12.506 1.00 92.12 556 VAL A CA 1
ATOM 4389 C C . VAL A 1 556 ? -9.245 -3.992 -11.854 1.00 92.12 556 VAL A C 1
ATOM 4391 O O . VAL A 1 556 ? -10.269 -3.340 -12.058 1.00 92.12 556 VAL A O 1
ATOM 4394 N N . ARG A 1 557 ? -8.291 -3.522 -11.041 1.00 90.56 557 ARG A N 1
ATOM 4395 C CA . ARG A 1 557 ? -8.436 -2.277 -10.268 1.00 90.56 557 ARG A CA 1
ATOM 4396 C C . ARG A 1 557 ? -8.403 -1.037 -11.162 1.00 90.56 557 ARG A C 1
ATOM 4398 O O . ARG A 1 557 ? -9.236 -0.143 -11.010 1.00 90.56 557 ARG A O 1
ATOM 4405 N N . ASN A 1 558 ? -7.447 -0.957 -12.081 1.00 89.94 558 ASN A N 1
ATOM 4406 C CA . ASN A 1 558 ? -7.391 0.097 -13.092 1.00 89.94 558 ASN A CA 1
ATOM 4407 C C . ASN A 1 558 ? -8.502 -0.066 -14.131 1.00 89.94 558 ASN A C 1
ATOM 4409 O O . ASN A 1 558 ? -9.076 0.939 -14.543 1.00 89.94 558 ASN A O 1
ATOM 4413 N N . LEU A 1 559 ? -8.871 -1.297 -14.494 1.00 93.19 559 LEU A N 1
ATOM 4414 C CA . LEU A 1 559 ? -10.033 -1.548 -15.349 1.00 93.19 559 LEU A CA 1
ATOM 4415 C C . LEU A 1 559 ? -11.314 -0.962 -14.748 1.00 93.19 559 LEU A C 1
ATOM 4417 O O . LEU A 1 559 ? -12.024 -0.225 -15.427 1.00 93.19 559 LEU A O 1
ATOM 4421 N N . GLU A 1 560 ? -11.579 -1.207 -13.464 1.00 94.25 560 GLU A N 1
ATOM 4422 C CA . GLU A 1 560 ? -12.718 -0.609 -12.766 1.00 94.25 560 GLU A CA 1
ATOM 4423 C C . GLU A 1 560 ? -12.653 0.927 -12.771 1.00 94.25 560 GLU A C 1
ATOM 4425 O O . GLU A 1 560 ? -13.675 1.580 -12.976 1.00 94.25 560 GLU A O 1
ATOM 4430 N N . ARG A 1 561 ? -11.464 1.520 -12.590 1.00 93.50 561 ARG A N 1
ATOM 4431 C CA . ARG A 1 561 ? -11.278 2.982 -12.643 1.00 93.50 561 ARG A CA 1
ATOM 4432 C C . ARG A 1 561 ? -11.592 3.565 -14.019 1.00 93.50 561 ARG A C 1
ATOM 4434 O O . ARG A 1 561 ? -12.254 4.600 -14.092 1.00 93.50 561 ARG A O 1
ATOM 4441 N N . GLU A 1 562 ? -11.129 2.934 -15.095 1.00 94.50 562 GLU A N 1
ATOM 4442 C CA . GLU A 1 562 ? -11.406 3.405 -16.456 1.00 94.50 562 GLU A CA 1
ATOM 4443 C C . GLU A 1 562 ? -12.891 3.208 -16.814 1.00 94.50 562 GLU A C 1
ATOM 4445 O O . GLU A 1 562 ? -13.509 4.123 -17.354 1.00 94.50 562 GLU A O 1
ATOM 4450 N N . LEU A 1 563 ? -13.520 2.095 -16.412 1.00 94.69 563 LEU A N 1
ATOM 4451 C CA . LEU A 1 563 ? -14.971 1.897 -16.564 1.00 94.69 563 LEU A CA 1
ATOM 4452 C C . LEU A 1 563 ? -15.780 2.946 -15.782 1.00 94.69 563 LEU A C 1
ATOM 4454 O O . LEU A 1 563 ? -16.709 3.543 -16.325 1.00 94.69 563 LEU A O 1
ATOM 4458 N N . ALA A 1 564 ? -15.389 3.245 -14.541 1.00 94.25 564 ALA A N 1
ATOM 4459 C CA . ALA A 1 564 ? -15.996 4.310 -13.744 1.00 94.25 564 ALA A CA 1
ATOM 4460 C C . ALA A 1 564 ? -15.847 5.684 -14.417 1.00 94.25 564 ALA A C 1
ATOM 4462 O O . ALA A 1 564 ? -16.758 6.505 -14.369 1.00 94.25 564 ALA A O 1
ATOM 4463 N N . LYS A 1 565 ? -14.712 5.948 -15.076 1.00 94.50 565 LYS A N 1
ATOM 4464 C CA . LYS A 1 565 ? -14.480 7.189 -15.829 1.00 94.50 565 LYS A CA 1
ATOM 4465 C C . LYS A 1 565 ? -15.393 7.300 -17.053 1.00 94.50 565 LYS A C 1
ATOM 4467 O O . LYS A 1 565 ? -15.895 8.397 -17.302 1.00 94.50 565 LYS A O 1
ATOM 4472 N N . ILE A 1 566 ? -15.622 6.202 -17.781 1.00 93.50 566 ILE A N 1
ATOM 4473 C CA . ILE A 1 566 ? -16.603 6.152 -18.879 1.00 93.50 566 ILE A CA 1
ATOM 4474 C C . ILE A 1 566 ? -17.983 6.514 -18.330 1.00 93.50 566 ILE A C 1
ATOM 4476 O O . ILE A 1 566 ? -18.562 7.507 -18.759 1.00 93.50 566 ILE A O 1
ATOM 4480 N N . LEU A 1 567 ? -18.451 5.787 -17.311 1.00 93.56 567 LEU A N 1
ATOM 4481 C CA . LEU A 1 567 ? -19.788 5.966 -16.741 1.00 93.56 567 LEU A CA 1
ATOM 4482 C C . LEU A 1 567 ? -19.993 7.355 -16.128 1.00 93.56 567 LEU A C 1
ATOM 4484 O O . LEU A 1 567 ? -21.036 7.967 -16.326 1.00 93.56 567 LEU A O 1
ATOM 4488 N N . ARG A 1 568 ? -18.979 7.918 -15.463 1.00 92.75 568 ARG A N 1
ATOM 4489 C CA . ARG A 1 568 ? -19.023 9.292 -14.940 1.00 92.75 568 ARG A CA 1
ATOM 4490 C C . ARG A 1 568 ? -19.175 10.334 -16.047 1.00 92.75 568 ARG A C 1
ATOM 4492 O O . ARG A 1 568 ? -19.886 11.321 -15.871 1.00 92.75 568 ARG A O 1
ATOM 4499 N N . LYS A 1 569 ? -18.499 10.146 -17.182 1.00 91.12 569 LYS A N 1
ATOM 4500 C CA . LYS A 1 569 ? -18.649 11.032 -18.341 1.00 91.12 569 LYS A CA 1
ATOM 4501 C C . LYS A 1 569 ? -20.015 10.863 -18.997 1.00 91.12 569 LYS A C 1
ATOM 4503 O O . LYS A 1 569 ? -20.636 11.872 -19.301 1.00 91.12 569 LYS A O 1
ATOM 4508 N N . THR A 1 570 ? -20.513 9.636 -19.118 1.00 89.31 570 THR A N 1
ATOM 4509 C CA . THR A 1 570 ? -21.883 9.370 -19.576 1.00 89.31 570 THR A CA 1
ATOM 4510 C C . THR A 1 570 ? -22.916 10.025 -18.655 1.00 89.31 570 THR A C 1
ATOM 4512 O O . THR A 1 570 ? -23.841 10.667 -19.137 1.00 89.31 570 THR A O 1
ATOM 4515 N N . ALA A 1 571 ? -22.728 9.970 -17.332 1.00 88.44 571 ALA A N 1
ATOM 4516 C CA . ALA A 1 571 ? -23.584 10.666 -16.372 1.00 88.44 571 ALA A CA 1
ATOM 4517 C C . ALA A 1 571 ? -23.560 12.189 -16.573 1.00 88.44 571 ALA A C 1
ATOM 4519 O O . ALA A 1 571 ? -24.605 12.834 -16.570 1.00 88.44 571 ALA A O 1
ATOM 4520 N N . ARG A 1 572 ? -22.378 12.773 -16.812 1.00 87.50 572 ARG A N 1
ATOM 4521 C CA . ARG A 1 572 ? -22.250 14.200 -17.144 1.00 87.50 572 ARG A CA 1
ATOM 4522 C C . ARG A 1 572 ? -22.965 14.547 -18.452 1.00 87.50 572 ARG A C 1
ATOM 4524 O O . ARG A 1 572 ? -23.674 15.547 -18.490 1.00 87.50 572 ARG A O 1
ATOM 4531 N N . GLU A 1 573 ? -22.794 13.737 -19.494 1.00 85.69 573 GLU A N 1
ATOM 4532 C CA . GLU A 1 573 ? -23.496 13.894 -20.775 1.00 85.69 573 GLU A CA 1
ATOM 4533 C C . GLU A 1 573 ? -25.013 13.800 -20.592 1.00 85.69 573 GLU A C 1
ATOM 4535 O O . GLU A 1 573 ? -25.740 14.579 -21.201 1.00 85.69 573 GLU A O 1
ATOM 4540 N N . LYS A 1 574 ? -25.496 12.902 -19.725 1.00 83.94 574 LYS A N 1
ATOM 4541 C CA . LYS A 1 574 ? -26.918 12.783 -19.383 1.00 83.94 574 LYS A CA 1
ATOM 4542 C C . LYS A 1 574 ? -27.447 14.058 -18.738 1.00 83.94 574 LYS A C 1
ATOM 4544 O O . LYS A 1 574 ? -28.428 14.607 -19.220 1.00 83.94 574 LYS A O 1
ATOM 4549 N N . VAL A 1 575 ? -26.765 14.575 -17.714 1.00 84.50 575 VAL A N 1
ATOM 4550 C CA . VAL A 1 575 ? -27.174 15.816 -17.033 1.00 84.50 575 VAL A CA 1
ATOM 4551 C C . VAL A 1 575 ? -27.176 17.005 -18.000 1.00 84.50 575 VAL A C 1
ATOM 4553 O O . VAL A 1 575 ? -28.126 17.783 -18.010 1.00 84.50 575 VAL A O 1
ATOM 4556 N N . GLN A 1 576 ? -26.150 17.125 -18.847 1.00 81.31 576 GLN A N 1
ATOM 4557 C CA . GLN A 1 576 ? -26.032 18.219 -19.819 1.00 81.31 576 GLN A CA 1
ATOM 4558 C C . GLN A 1 576 ? -27.073 18.154 -20.943 1.00 81.31 576 GLN A C 1
ATOM 4560 O O . GLN A 1 576 ? -27.496 19.199 -21.427 1.00 81.31 576 GLN A O 1
ATOM 4565 N N . ASN A 1 577 ? -27.486 16.950 -21.343 1.00 72.38 577 ASN A N 1
ATOM 4566 C CA . ASN A 1 577 ? -28.433 16.724 -22.435 1.00 72.38 577 ASN A CA 1
ATOM 4567 C C . ASN A 1 577 ? -29.860 16.426 -21.947 1.00 72.38 577 ASN A C 1
ATOM 4569 O O . ASN A 1 577 ? -30.657 15.913 -22.728 1.00 72.38 577 ASN A O 1
ATOM 4573 N N . THR A 1 578 ? -30.189 16.717 -20.682 1.00 61.88 578 THR A N 1
ATOM 4574 C CA . THR A 1 578 ? -31.548 16.523 -20.148 1.00 61.88 578 THR A CA 1
ATOM 4575 C C . THR A 1 578 ? -32.528 17.416 -20.928 1.00 61.88 578 THR A C 1
ATOM 4577 O O . THR A 1 578 ? -32.429 18.643 -20.817 1.00 61.88 578 THR A O 1
ATOM 4580 N N . PRO A 1 579 ? -33.466 16.864 -21.723 1.00 56.03 579 PRO A N 1
ATOM 4581 C CA . PRO A 1 579 ? -34.440 17.672 -22.449 1.00 56.03 579 PRO A CA 1
ATOM 4582 C C . PRO A 1 579 ? -35.442 18.309 -21.476 1.00 56.03 579 PRO A C 1
ATOM 4584 O O . PRO A 1 579 ? -35.769 17.729 -20.439 1.00 56.03 579 PRO A O 1
ATOM 4587 N N . LYS A 1 580 ? -35.981 19.486 -21.819 1.00 54.28 580 LYS A N 1
ATOM 4588 C CA . LYS A 1 580 ? -37.129 20.084 -21.116 1.00 54.28 580 LYS A CA 1
ATOM 4589 C C . LYS A 1 580 ? -38.368 19.196 -21.303 1.00 54.28 580 LYS A C 1
ATOM 4591 O O . LYS A 1 580 ? -38.905 19.188 -22.403 1.00 54.28 580 LYS A O 1
ATOM 4596 N N . GLU A 1 581 ? -38.780 18.478 -20.253 1.00 48.69 581 GLU A N 1
ATOM 4597 C CA . GLU A 1 581 ? -40.076 17.815 -19.935 1.00 48.69 581 GLU A CA 1
ATOM 4598 C C . GLU A 1 581 ? -40.950 17.147 -21.035 1.00 48.69 581 GLU A C 1
ATOM 4600 O O . GLU A 1 581 ? -41.960 16.540 -20.700 1.00 48.69 581 GLU A O 1
ATOM 4605 N N . THR A 1 582 ? -40.608 17.169 -22.325 1.00 44.91 582 THR A N 1
ATOM 4606 C CA . THR A 1 582 ? -41.538 16.814 -23.420 1.00 44.91 582 THR A CA 1
ATOM 4607 C C . THR A 1 582 ? -40.958 15.906 -24.509 1.00 44.91 582 THR A C 1
ATOM 4609 O O . THR A 1 582 ? -41.601 15.701 -25.537 1.00 44.91 582 THR A O 1
ATOM 4612 N N . GLU A 1 583 ? -39.798 15.277 -24.294 1.00 49.50 583 GLU A N 1
ATOM 4613 C CA . GLU A 1 583 ? -39.218 14.338 -25.267 1.00 49.50 583 GLU A CA 1
ATOM 4614 C C . GLU A 1 583 ? -39.139 12.896 -24.745 1.00 49.50 583 GLU A C 1
ATOM 4616 O O . GLU A 1 583 ? -38.883 12.640 -23.570 1.00 49.50 583 GLU A O 1
ATOM 4621 N N . LYS A 1 584 ? -39.406 11.951 -25.660 1.00 50.84 584 LYS A N 1
ATOM 4622 C CA . LYS A 1 584 ? -39.397 10.489 -25.464 1.00 50.84 584 LYS A CA 1
ATOM 4623 C C . LYS A 1 584 ? -38.103 9.999 -24.785 1.00 50.84 584 LYS A C 1
ATOM 4625 O O . LYS A 1 584 ? -37.070 10.645 -24.954 1.00 50.84 584 LYS A O 1
ATOM 4630 N N . PRO A 1 585 ? -38.125 8.830 -24.101 1.00 53.59 585 PRO A N 1
ATOM 4631 C CA . PRO A 1 585 ? -36.936 8.264 -23.462 1.00 53.59 585 PRO A CA 1
ATOM 4632 C C . PRO A 1 585 ? -35.757 8.243 -24.438 1.00 53.59 585 PRO A C 1
ATOM 4634 O O . PRO A 1 585 ? -35.884 7.783 -25.580 1.00 53.59 585 PRO A O 1
ATOM 4637 N N . SER A 1 586 ? -34.632 8.809 -23.999 1.00 60.09 586 SER A N 1
ATOM 4638 C CA . SER A 1 586 ? -33.428 8.930 -24.811 1.00 60.09 586 SER A CA 1
ATOM 4639 C C . SER A 1 586 ? -32.946 7.543 -25.243 1.00 60.09 586 SER A C 1
ATOM 4641 O O . SER A 1 586 ? -33.038 6.561 -24.507 1.00 60.09 586 SER A O 1
ATOM 4643 N N . LYS A 1 587 ? -32.442 7.442 -26.480 1.00 67.69 587 LYS A N 1
ATOM 4644 C CA . LYS A 1 587 ? -31.762 6.224 -26.944 1.00 67.69 587 LYS A CA 1
ATOM 4645 C C . LYS A 1 587 ? -30.615 5.892 -25.977 1.00 67.69 587 LYS A C 1
ATOM 4647 O O . LYS A 1 587 ? -29.958 6.826 -25.515 1.00 67.69 587 LYS A O 1
ATOM 4652 N N . PRO A 1 588 ? -30.326 4.601 -25.726 1.00 77.56 588 PRO A N 1
ATOM 4653 C CA . PRO A 1 588 ? -29.252 4.223 -24.820 1.00 77.56 588 PRO A CA 1
ATOM 4654 C C . PRO A 1 588 ? -27.919 4.810 -25.291 1.00 77.56 588 PRO A C 1
ATOM 4656 O O . PRO A 1 588 ? -27.611 4.812 -26.490 1.00 77.56 588 PRO A O 1
ATOM 4659 N N . TYR A 1 589 ? -27.117 5.286 -24.343 1.00 84.25 589 TYR A N 1
ATOM 4660 C CA . TYR A 1 589 ? -25.760 5.753 -24.582 1.00 84.25 589 TYR A CA 1
ATOM 4661 C C . TYR A 1 589 ? -24.899 4.559 -24.995 1.00 84.25 589 TYR A C 1
ATOM 4663 O O . TYR A 1 589 ? -24.521 3.711 -24.183 1.00 84.25 589 TYR A O 1
ATOM 4671 N N . ARG A 1 590 ? -24.618 4.474 -26.299 1.00 89.12 590 ARG A N 1
ATOM 4672 C CA . ARG A 1 590 ? -23.821 3.399 -26.894 1.00 89.12 590 ARG A CA 1
ATOM 4673 C C . ARG A 1 590 ? -22.345 3.766 -26.893 1.00 89.12 590 ARG A C 1
ATOM 4675 O O . ARG A 1 590 ? -21.928 4.651 -27.637 1.00 89.12 590 ARG A O 1
ATOM 4682 N N . ILE A 1 591 ? -21.549 3.042 -26.114 1.00 91.94 591 ILE A N 1
ATOM 4683 C CA . ILE A 1 591 ? -20.091 3.166 -26.072 1.00 91.94 591 ILE A CA 1
ATOM 4684 C C . ILE A 1 591 ? -19.479 2.039 -26.913 1.00 91.94 591 ILE A C 1
ATOM 4686 O O . ILE A 1 591 ? -19.576 0.851 -26.587 1.00 91.94 591 ILE A O 1
ATOM 4690 N N . ASN A 1 592 ? -18.861 2.420 -28.026 1.00 92.62 592 ASN A N 1
ATOM 4691 C CA . ASN A 1 592 ? -18.214 1.542 -28.991 1.00 92.62 592 ASN A CA 1
ATOM 4692 C C . ASN A 1 592 ? -16.735 1.918 -29.177 1.00 92.62 592 ASN A C 1
ATOM 4694 O O . ASN A 1 592 ? -16.238 2.883 -28.605 1.00 92.62 592 ASN A O 1
ATOM 4698 N N . VAL A 1 593 ? -16.009 1.142 -29.983 1.00 89.25 593 VAL A N 1
ATOM 4699 C CA . VAL A 1 593 ? -14.586 1.400 -30.262 1.00 89.25 593 VAL A CA 1
ATOM 4700 C C . VAL A 1 593 ? -14.360 2.797 -30.853 1.00 89.25 593 VAL A C 1
ATOM 4702 O O . VAL A 1 593 ? -13.400 3.472 -30.485 1.00 89.25 593 VAL A O 1
ATOM 4705 N N . ALA A 1 594 ? -15.263 3.258 -31.724 1.00 89.06 594 ALA A N 1
ATOM 4706 C CA . ALA A 1 594 ? -15.123 4.535 -32.414 1.00 89.06 594 ALA A CA 1
ATOM 4707 C C . ALA A 1 594 ? -15.229 5.732 -31.463 1.00 89.06 594 ALA A C 1
ATOM 4709 O O . ALA A 1 594 ? -14.460 6.675 -31.615 1.00 89.06 594 ALA A O 1
ATOM 4710 N N . ASN A 1 595 ? -16.118 5.703 -30.465 1.00 90.88 595 ASN A N 1
ATOM 4711 C CA . ASN A 1 595 ? -16.281 6.802 -29.508 1.00 90.88 595 ASN A CA 1
ATOM 4712 C C . ASN A 1 595 ? -15.555 6.589 -28.170 1.00 90.88 595 ASN A C 1
ATOM 4714 O O . ASN A 1 595 ? -15.493 7.518 -27.377 1.00 90.88 595 ASN A O 1
ATOM 4718 N N . LEU A 1 596 ? -14.924 5.438 -27.915 1.00 90.44 596 LEU A N 1
ATOM 4719 C CA . LEU A 1 596 ? -14.210 5.182 -26.654 1.00 90.44 596 LEU A CA 1
ATOM 4720 C C . LEU A 1 596 ? -13.182 6.277 -26.302 1.00 90.44 596 LEU A C 1
ATOM 4722 O O . LEU A 1 596 ? -13.010 6.634 -25.134 1.00 90.44 596 LEU A O 1
ATOM 4726 N N . HIS A 1 597 ? -12.528 6.850 -27.314 1.00 89.56 597 HIS A N 1
ATOM 4727 C CA . HIS A 1 597 ? -11.534 7.906 -27.140 1.00 89.56 597 HIS A CA 1
ATOM 4728 C C . HIS A 1 597 ? -12.118 9.226 -26.600 1.00 89.56 597 HIS A C 1
ATOM 4730 O O . HIS A 1 597 ? -11.391 9.975 -25.948 1.00 89.56 597 HIS A O 1
ATOM 4736 N N . THR A 1 598 ? -13.410 9.517 -26.800 1.00 88.31 598 THR A N 1
ATOM 4737 C CA . THR A 1 598 ? -14.058 10.709 -26.216 1.00 88.31 598 THR A CA 1
ATOM 4738 C C . THR A 1 598 ? -14.170 10.567 -24.693 1.00 88.31 598 THR A C 1
ATOM 4740 O O . THR A 1 598 ? -13.986 11.527 -23.931 1.00 88.31 598 THR A O 1
ATOM 4743 N N . TYR A 1 599 ? -14.364 9.332 -24.224 1.00 90.69 599 TYR A N 1
ATOM 4744 C CA . TYR A 1 599 ? -14.459 8.989 -22.812 1.00 90.69 599 TYR A CA 1
ATOM 4745 C C . TYR A 1 599 ? -13.080 8.846 -22.155 1.00 90.69 599 TYR A C 1
ATOM 4747 O O . TYR A 1 599 ? -12.788 9.505 -21.150 1.00 90.69 599 TYR A O 1
ATOM 4755 N N . LEU A 1 600 ? -12.188 8.042 -22.726 1.00 91.19 600 LEU A N 1
ATOM 4756 C CA . LEU A 1 600 ? -10.916 7.706 -22.081 1.00 91.19 600 LEU A CA 1
ATOM 4757 C C . LEU A 1 600 ? -9.741 8.596 -22.501 1.00 91.19 600 LEU A C 1
ATOM 4759 O O . LEU A 1 600 ? -8.796 8.748 -21.722 1.00 91.19 600 LEU A O 1
ATOM 4763 N N . GLY A 1 601 ? -9.835 9.260 -23.653 1.00 88.50 601 GLY A N 1
ATOM 4764 C CA . GLY A 1 601 ? -8.733 9.969 -24.300 1.00 88.50 601 GLY A CA 1
ATOM 4765 C C . GLY A 1 601 ? -7.962 9.070 -25.270 1.00 88.50 601 GLY A C 1
ATOM 4766 O O . GLY A 1 601 ? -8.427 7.992 -25.653 1.00 88.50 601 GLY A O 1
ATOM 4767 N N . LYS A 1 602 ? -6.764 9.512 -25.669 1.00 85.19 602 LYS A N 1
ATOM 4768 C CA . LYS A 1 602 ? -5.869 8.720 -26.526 1.00 85.19 602 LYS A CA 1
ATOM 4769 C C . LYS A 1 602 ? -5.460 7.410 -25.820 1.00 85.19 602 LYS A C 1
ATOM 4771 O O . LYS A 1 602 ? -5.290 7.430 -24.598 1.00 85.19 602 LYS A O 1
ATOM 4776 N N . PRO A 1 603 ? -5.297 6.293 -26.555 1.00 80.94 603 PRO A N 1
ATOM 4777 C CA . PRO A 1 603 ? -4.763 5.049 -26.004 1.00 80.94 603 PRO A CA 1
ATOM 4778 C C . PRO A 1 603 ? -3.442 5.282 -25.269 1.00 80.94 603 PRO A C 1
ATOM 4780 O O . PRO A 1 603 ? -2.576 5.992 -25.777 1.00 80.94 603 PRO A O 1
ATOM 4783 N N . ARG A 1 604 ? -3.277 4.676 -24.087 1.00 78.31 604 ARG A N 1
ATOM 4784 C CA . ARG A 1 604 ? -2.020 4.771 -23.323 1.00 78.31 604 ARG A CA 1
ATOM 4785 C C . ARG A 1 604 ? -0.931 3.854 -23.881 1.00 78.31 604 ARG A C 1
ATOM 4787 O O . ARG A 1 604 ? 0.241 4.107 -23.639 1.00 78.31 604 ARG A O 1
ATOM 4794 N N . ARG A 1 605 ? -1.318 2.800 -24.611 1.00 66.44 605 ARG A N 1
ATOM 4795 C CA . ARG A 1 605 ? -0.403 1.833 -25.230 1.00 66.44 605 ARG A CA 1
ATOM 4796 C C . ARG A 1 605 ? -0.505 1.852 -26.753 1.00 66.44 605 ARG A C 1
ATOM 4798 O O . ARG A 1 605 ? -1.545 1.507 -27.325 1.00 66.44 605 ARG A O 1
ATOM 4805 N N . THR A 1 606 ? 0.597 2.175 -27.410 1.00 57.94 606 THR A N 1
ATOM 4806 C CA . THR A 1 606 ? 0.851 1.811 -28.810 1.00 57.94 606 THR A CA 1
ATOM 4807 C C . THR A 1 606 ? 1.304 0.349 -28.879 1.00 57.94 606 THR A C 1
ATOM 4809 O O . THR A 1 606 ? 1.707 -0.213 -27.868 1.00 57.94 606 THR A O 1
ATOM 4812 N N . GLY A 1 607 ? 1.134 -0.323 -30.024 1.00 55.62 607 GLY A N 1
ATOM 4813 C CA . GLY A 1 607 ? 1.735 -1.655 -30.187 1.00 55.62 607 GLY A CA 1
ATOM 4814 C C . GLY A 1 607 ? 3.252 -1.489 -30.210 1.00 55.62 607 GLY A C 1
ATOM 4815 O O . GLY A 1 607 ? 3.730 -0.592 -30.905 1.00 55.62 607 GLY A O 1
ATOM 4816 N N . ASP A 1 608 ? 3.987 -2.274 -29.425 1.00 54.88 608 ASP A N 1
ATOM 4817 C CA . ASP A 1 608 ? 5.436 -2.114 -29.305 1.00 54.88 608 ASP A CA 1
ATOM 4818 C C . ASP A 1 608 ? 6.121 -2.651 -30.570 1.00 54.88 608 ASP A C 1
ATOM 4820 O O . ASP A 1 608 ? 6.234 -3.856 -30.781 1.00 54.88 608 ASP A O 1
ATOM 4824 N N . ILE A 1 609 ? 6.576 -1.731 -31.426 1.00 51.72 609 ILE A N 1
ATOM 4825 C CA . ILE A 1 609 ? 7.244 -2.007 -32.713 1.00 51.72 609 ILE A CA 1
ATOM 4826 C C . ILE A 1 609 ? 8.456 -2.939 -32.522 1.00 51.72 609 ILE A C 1
ATOM 4828 O O . ILE A 1 609 ? 8.697 -3.823 -33.346 1.00 51.72 609 ILE A O 1
ATOM 4832 N N . LEU A 1 610 ? 9.160 -2.789 -31.392 1.00 54.72 610 LEU A N 1
ATOM 4833 C CA . LEU A 1 610 ? 10.330 -3.585 -31.008 1.00 54.72 610 LEU A CA 1
ATOM 4834 C C . LEU A 1 610 ? 10.028 -5.084 -30.868 1.00 54.72 610 LEU A C 1
ATOM 4836 O O . LEU A 1 610 ? 10.925 -5.896 -31.016 1.00 54.72 610 LEU A O 1
ATOM 4840 N N . MET A 1 611 ? 8.778 -5.487 -30.630 1.00 56.91 611 MET A N 1
ATOM 4841 C CA . MET A 1 611 ? 8.437 -6.907 -30.453 1.00 56.91 611 MET A CA 1
ATOM 4842 C C . MET A 1 611 ? 8.290 -7.662 -31.781 1.00 56.91 611 MET A C 1
ATOM 4844 O O . MET A 1 611 ? 8.159 -8.885 -31.788 1.00 56.91 611 MET A O 1
ATOM 4848 N N . THR A 1 612 ? 8.315 -6.939 -32.905 1.00 57.88 612 THR A N 1
ATOM 4849 C CA . THR A 1 612 ? 8.059 -7.476 -34.253 1.00 57.88 612 THR A CA 1
ATOM 4850 C C . THR A 1 612 ? 9.206 -7.249 -35.239 1.00 57.88 612 THR A C 1
ATOM 4852 O O . THR A 1 612 ? 9.129 -7.711 -36.374 1.00 57.88 612 THR A O 1
ATOM 4855 N N . SER A 1 613 ? 10.287 -6.565 -34.853 1.00 64.62 613 SER A N 1
ATOM 4856 C CA . SER A 1 613 ? 11.420 -6.289 -35.744 1.00 64.62 613 SER A CA 1
ATOM 4857 C C . SER A 1 613 ? 12.393 -7.476 -35.847 1.00 64.62 613 SER A C 1
ATOM 4859 O O . SER A 1 613 ? 12.699 -8.141 -34.863 1.00 64.62 613 SER A O 1
ATOM 4861 N N . GLN A 1 614 ? 12.907 -7.739 -37.054 1.00 72.06 614 GLN A N 1
ATOM 4862 C CA . GLN A 1 614 ? 14.012 -8.679 -37.305 1.00 72.06 614 GLN A CA 1
ATOM 4863 C C . GLN A 1 614 ? 15.323 -7.906 -37.380 1.00 72.06 614 GLN A C 1
ATOM 4865 O O . GLN A 1 614 ? 15.807 -7.580 -38.463 1.00 72.06 614 GLN A O 1
ATOM 4870 N N . LEU A 1 615 ? 15.879 -7.568 -36.221 1.00 83.50 615 LEU A N 1
ATOM 4871 C CA . LEU A 1 615 ? 17.191 -6.934 -36.136 1.00 83.50 615 LEU A CA 1
ATOM 4872 C C . LEU A 1 615 ? 18.182 -7.911 -35.495 1.00 83.50 615 LEU A C 1
ATOM 4874 O O . LEU A 1 615 ? 17.845 -8.524 -34.478 1.00 83.50 615 LEU A O 1
ATOM 4878 N N . PRO A 1 616 ? 19.392 -8.081 -36.061 1.00 90.06 616 PRO A N 1
ATOM 4879 C CA . PRO A 1 616 ? 20.465 -8.770 -35.361 1.00 90.06 616 PRO A CA 1
ATOM 4880 C C . PRO A 1 616 ? 20.709 -8.127 -33.995 1.00 90.06 616 PRO A C 1
ATOM 4882 O O . PRO A 1 616 ? 20.730 -6.904 -33.871 1.00 90.06 616 PRO A O 1
ATOM 4885 N N . GLY A 1 617 ? 20.885 -8.960 -32.974 1.00 90.75 617 GLY A N 1
ATOM 4886 C CA . GLY A 1 617 ? 21.109 -8.511 -31.605 1.00 90.75 617 GLY A CA 1
ATOM 4887 C C . GLY A 1 617 ? 19.851 -8.278 -30.776 1.00 90.75 617 GLY A C 1
ATOM 4888 O O . GLY A 1 617 ? 19.977 -7.860 -29.631 1.00 90.75 617 GLY A O 1
ATOM 4889 N N . LEU A 1 618 ? 18.656 -8.562 -31.299 1.00 91.94 618 LEU A N 1
ATOM 4890 C CA . LEU A 1 618 ? 17.400 -8.433 -30.561 1.00 91.94 618 LEU A CA 1
ATOM 4891 C C . LEU A 1 618 ? 16.833 -9.807 -30.178 1.00 91.94 618 LEU A C 1
ATOM 4893 O O . LEU A 1 618 ? 16.612 -10.652 -31.044 1.00 91.94 618 LEU A O 1
ATOM 4897 N N . ALA A 1 619 ? 16.552 -10.017 -28.890 1.00 92.75 619 ALA A N 1
ATOM 4898 C CA . ALA A 1 619 ? 15.872 -11.213 -28.390 1.00 92.75 619 ALA A CA 1
ATOM 4899 C C . ALA A 1 619 ? 14.748 -10.861 -27.409 1.00 92.75 619 ALA A C 1
ATOM 4901 O O . ALA A 1 619 ? 14.906 -9.993 -26.553 1.00 92.75 619 ALA A O 1
ATOM 4902 N N . ASN A 1 620 ? 13.623 -11.573 -27.493 1.00 91.44 620 ASN A N 1
ATOM 4903 C CA . ASN A 1 620 ? 12.480 -11.358 -26.608 1.00 91.44 620 ASN A CA 1
ATOM 4904 C C . ASN A 1 620 ? 12.537 -12.306 -25.403 1.00 91.44 620 ASN A C 1
ATOM 4906 O O . ASN A 1 620 ? 12.309 -13.513 -25.516 1.00 91.44 620 ASN A O 1
ATOM 4910 N N . GLY A 1 621 ? 12.830 -11.746 -24.234 1.00 91.00 621 GLY A N 1
ATOM 4911 C CA . GLY A 1 621 ? 12.751 -12.432 -22.951 1.00 91.00 621 GLY A CA 1
ATOM 4912 C C . GLY A 1 621 ? 11.391 -12.261 -22.285 1.00 91.00 621 GLY A C 1
ATOM 4913 O O . GLY A 1 621 ? 10.621 -11.357 -22.615 1.00 91.00 621 GLY A O 1
ATOM 4914 N N . MET A 1 622 ? 11.106 -13.100 -21.292 1.00 90.12 622 MET A N 1
ATOM 4915 C CA . MET A 1 622 ? 9.957 -12.930 -20.401 1.00 90.12 622 MET A CA 1
ATOM 4916 C C . MET A 1 622 ? 10.428 -12.661 -18.972 1.00 90.12 622 MET A C 1
ATOM 4918 O O . MET A 1 622 ? 11.230 -13.411 -18.416 1.00 90.12 622 MET A O 1
ATOM 4922 N N . ALA A 1 623 ? 9.888 -11.615 -18.358 1.00 83.88 623 ALA A N 1
ATOM 4923 C CA . ALA A 1 623 ? 10.166 -11.223 -16.986 1.00 83.88 623 ALA A CA 1
ATOM 4924 C C . ALA A 1 623 ? 8.911 -11.333 -16.120 1.00 83.88 623 ALA A C 1
ATOM 4926 O O . ALA A 1 623 ? 7.783 -11.172 -16.592 1.00 83.88 623 ALA A O 1
ATOM 4927 N N . TRP A 1 624 ? 9.128 -11.578 -14.833 1.00 78.62 624 TRP A N 1
ATOM 4928 C CA . TRP A 1 624 ? 8.091 -11.513 -13.814 1.00 78.62 624 TRP A CA 1
ATOM 4929 C C . TRP A 1 624 ? 8.302 -10.254 -12.973 1.00 78.62 624 TRP A C 1
ATOM 4931 O O . TRP A 1 624 ? 9.424 -9.957 -12.574 1.00 78.62 624 TRP A O 1
ATOM 4941 N N . THR A 1 625 ? 7.229 -9.505 -12.736 1.00 69.19 625 THR A N 1
ATOM 4942 C CA . THR A 1 625 ? 7.213 -8.340 -11.844 1.00 69.19 625 THR A CA 1
ATOM 4943 C C . THR A 1 625 ? 6.040 -8.468 -10.879 1.00 69.19 625 THR A C 1
ATOM 4945 O O . THR A 1 625 ? 5.083 -9.191 -11.156 1.00 69.19 625 THR A O 1
ATOM 4948 N N . GLU A 1 626 ? 6.052 -7.705 -9.788 1.00 57.59 626 GLU A N 1
ATOM 4949 C CA . GLU A 1 626 ? 4.967 -7.695 -8.792 1.00 57.59 626 GLU A CA 1
ATOM 4950 C C . GLU A 1 626 ? 3.595 -7.310 -9.378 1.00 57.59 626 GLU A C 1
ATOM 4952 O O . GLU A 1 626 ? 2.544 -7.686 -8.859 1.00 57.59 626 GLU A O 1
ATOM 4957 N N . VAL A 1 627 ? 3.584 -6.565 -10.489 1.00 55.06 627 VAL A N 1
ATOM 4958 C CA . VAL A 1 627 ? 2.357 -6.171 -11.200 1.00 55.06 627 VAL A CA 1
ATOM 4959 C C . VAL A 1 627 ? 1.932 -7.182 -12.273 1.00 55.06 627 VAL A C 1
ATOM 4961 O O . VAL A 1 627 ? 0.850 -7.037 -12.858 1.00 55.06 627 VAL A O 1
ATOM 4964 N N . GLY A 1 628 ? 2.739 -8.221 -12.511 1.00 67.50 628 GLY A N 1
ATOM 4965 C CA . GLY A 1 628 ? 2.511 -9.300 -13.470 1.00 67.50 628 GLY A CA 1
ATOM 4966 C C . GLY A 1 628 ? 3.701 -9.589 -14.380 1.00 67.50 628 GLY A C 1
ATOM 4967 O O . GLY A 1 628 ? 4.770 -8.988 -14.279 1.00 67.50 628 GLY A O 1
ATOM 4968 N N . GLY A 1 629 ? 3.495 -10.494 -15.333 1.00 74.12 629 GLY A N 1
ATOM 4969 C CA . GLY A 1 629 ? 4.493 -10.801 -16.353 1.00 74.12 629 GLY A CA 1
ATOM 4970 C C . GLY A 1 629 ? 4.630 -9.677 -17.379 1.00 74.12 629 GLY A C 1
ATOM 4971 O O . GLY A 1 629 ? 3.641 -9.023 -17.741 1.00 74.12 629 GLY A O 1
ATOM 4972 N N . LYS A 1 630 ? 5.848 -9.484 -17.885 1.00 78.94 630 LYS A N 1
ATOM 4973 C CA . LYS A 1 630 ? 6.184 -8.507 -18.924 1.00 78.94 630 LYS A CA 1
ATOM 4974 C C . LYS A 1 630 ? 7.154 -9.112 -19.937 1.00 78.94 630 LYS A C 1
ATOM 4976 O O . LYS A 1 630 ? 7.962 -9.965 -19.582 1.00 78.94 630 LYS A O 1
ATOM 4981 N N . LEU A 1 631 ? 7.089 -8.661 -21.188 1.00 83.69 631 LEU A N 1
ATOM 4982 C CA . LEU A 1 631 ? 8.158 -8.933 -22.143 1.00 83.69 631 LEU A CA 1
ATOM 4983 C C . LEU A 1 631 ? 9.358 -8.031 -21.877 1.00 83.69 631 LEU A C 1
ATOM 4985 O O . LEU A 1 631 ? 9.216 -6.853 -21.560 1.00 83.69 631 LEU A O 1
ATOM 4989 N N . LEU A 1 632 ? 10.534 -8.617 -22.016 1.00 86.44 632 LEU A N 1
ATOM 4990 C CA . LEU A 1 632 ? 11.818 -7.988 -21.785 1.00 86.44 632 LEU A CA 1
ATOM 4991 C C . LEU A 1 632 ? 12.617 -8.119 -23.085 1.00 86.44 632 LEU A C 1
ATOM 4993 O O . LEU A 1 632 ? 13.287 -9.134 -23.282 1.00 86.44 632 LEU A O 1
ATOM 4997 N N . PRO A 1 633 ? 12.504 -7.151 -24.013 1.00 89.25 633 PRO A N 1
ATOM 4998 C CA . PRO A 1 633 ? 13.378 -7.124 -25.173 1.00 89.25 633 PRO A CA 1
ATOM 4999 C C . PRO A 1 633 ? 14.814 -6.878 -24.697 1.00 89.25 633 PRO A C 1
ATOM 5001 O O . PRO A 1 633 ? 15.068 -5.994 -23.879 1.00 89.25 633 PRO A O 1
ATOM 5004 N N . VAL A 1 634 ? 15.744 -7.693 -25.175 1.00 92.12 634 VAL A N 1
ATOM 5005 C CA . VAL A 1 634 ? 17.181 -7.540 -24.952 1.00 92.12 634 VAL A CA 1
ATOM 5006 C C . VAL A 1 634 ? 17.799 -7.116 -26.269 1.00 92.12 634 VAL A C 1
ATOM 5008 O O . VAL A 1 634 ? 17.716 -7.852 -27.250 1.00 92.12 634 VAL A O 1
ATOM 5011 N N . GLU A 1 635 ? 18.434 -5.952 -26.269 1.00 93.12 635 GLU A N 1
ATOM 5012 C CA . GLU A 1 635 ? 19.167 -5.409 -27.405 1.00 93.12 635 GLU A CA 1
ATOM 5013 C C . GLU A 1 635 ? 20.662 -5.566 -27.152 1.00 93.12 635 GLU A C 1
ATOM 5015 O O . GLU A 1 635 ? 21.158 -5.269 -26.068 1.00 93.12 635 GLU A O 1
ATOM 5020 N N . THR A 1 636 ? 21.397 -6.047 -28.145 1.00 94.81 636 THR A N 1
ATOM 5021 C CA . THR A 1 636 ? 22.853 -6.136 -28.103 1.00 94.81 636 THR A CA 1
ATOM 5022 C C . THR A 1 636 ? 23.439 -5.493 -29.344 1.00 94.81 636 THR A C 1
ATOM 5024 O O . THR A 1 636 ? 23.128 -5.887 -30.465 1.00 94.81 636 THR A O 1
ATOM 5027 N N . ALA A 1 637 ? 24.316 -4.518 -29.136 1.00 93.06 637 ALA A N 1
ATOM 5028 C CA . ALA A 1 637 ? 25.107 -3.895 -30.183 1.00 93.06 637 ALA A CA 1
ATOM 5029 C C . ALA A 1 637 ? 26.569 -4.337 -30.074 1.00 93.06 637 ALA A C 1
ATOM 5031 O O . ALA A 1 637 ? 27.081 -4.577 -28.979 1.00 93.06 637 ALA A O 1
ATOM 5032 N N . VAL A 1 638 ? 27.236 -4.419 -31.223 1.00 92.19 638 VAL A N 1
ATOM 5033 C CA . VAL A 1 638 ? 28.660 -4.748 -31.333 1.00 92.19 638 VAL A CA 1
ATOM 5034 C C . VAL A 1 638 ? 29.352 -3.605 -32.065 1.00 92.19 638 VAL A C 1
ATOM 5036 O O . VAL A 1 638 ? 28.885 -3.180 -33.123 1.00 92.19 638 VAL A O 1
ATOM 5039 N N . PHE A 1 639 ? 30.457 -3.104 -31.519 1.00 91.06 639 PHE A N 1
ATOM 5040 C CA . PHE A 1 639 ? 31.267 -2.050 -32.139 1.00 91.06 639 PHE A CA 1
ATOM 5041 C C . PHE A 1 639 ? 32.767 -2.287 -31.898 1.00 91.06 639 PHE A C 1
ATOM 5043 O O . PHE A 1 639 ? 33.120 -3.021 -30.977 1.00 91.06 639 PHE A O 1
ATOM 5050 N N . PRO A 1 640 ? 33.673 -1.724 -32.724 1.00 90.44 640 PRO A N 1
ATOM 5051 C CA . PRO A 1 640 ? 35.116 -1.901 -32.544 1.00 90.44 640 PRO A CA 1
ATOM 5052 C C . PRO A 1 640 ? 35.589 -1.416 -31.167 1.00 90.44 640 PRO A C 1
ATOM 5054 O O . PRO A 1 640 ? 35.247 -0.307 -30.761 1.00 90.44 640 PRO A O 1
ATOM 5057 N N . GLY A 1 641 ? 36.391 -2.225 -30.475 1.00 89.06 641 GLY A N 1
ATOM 5058 C CA . GLY A 1 641 ? 36.734 -2.007 -29.071 1.00 89.06 641 GLY A CA 1
ATOM 5059 C C . GLY A 1 641 ? 37.815 -2.951 -28.535 1.00 89.06 641 GLY A C 1
ATOM 5060 O O . GLY A 1 641 ? 38.589 -3.516 -29.308 1.00 89.06 641 GLY A O 1
ATOM 5061 N N . LYS A 1 642 ? 37.891 -3.095 -27.207 1.00 86.88 642 LYS A N 1
ATOM 5062 C CA . LYS A 1 642 ? 38.903 -3.895 -26.484 1.00 86.88 642 LYS A CA 1
ATOM 5063 C C . LYS A 1 642 ? 38.362 -5.209 -25.895 1.00 86.88 642 LYS A C 1
ATOM 5065 O O . LYS A 1 642 ? 39.091 -5.887 -25.172 1.00 86.88 642 LYS A O 1
ATOM 5070 N N . GLY A 1 643 ? 37.109 -5.566 -26.172 1.00 84.25 643 GLY A N 1
ATOM 5071 C CA . GLY A 1 643 ? 36.453 -6.746 -25.602 1.00 84.25 643 GLY A CA 1
ATOM 5072 C C . GLY A 1 643 ? 35.675 -6.470 -24.313 1.00 84.25 643 GLY A C 1
ATOM 5073 O O . GLY A 1 643 ? 35.466 -7.389 -23.513 1.00 84.25 643 GLY A O 1
ATOM 5074 N N . GLU A 1 644 ? 35.278 -5.219 -24.075 1.00 91.25 644 GLU A N 1
ATOM 5075 C CA . GLU A 1 644 ? 34.497 -4.812 -22.909 1.00 91.25 644 GLU A CA 1
ATOM 5076 C C . GLU A 1 644 ? 33.012 -5.181 -23.055 1.00 91.25 644 GLU A C 1
ATOM 5078 O O . GLU A 1 644 ? 32.442 -5.180 -24.147 1.00 91.25 644 GLU A O 1
ATOM 5083 N N . LEU A 1 645 ? 32.377 -5.497 -21.921 1.00 93.62 645 LEU A N 1
ATOM 5084 C CA . LEU A 1 645 ? 30.938 -5.737 -21.825 1.00 93.62 645 LEU A CA 1
ATOM 5085 C C . LEU A 1 645 ? 30.277 -4.562 -21.103 1.00 93.62 645 LEU A C 1
ATOM 5087 O O . LEU A 1 645 ? 30.399 -4.423 -19.884 1.00 93.62 645 LEU A O 1
ATOM 5091 N N . VAL A 1 646 ? 29.542 -3.753 -21.856 1.00 94.38 646 VAL A N 1
ATOM 5092 C CA . VAL A 1 646 ? 28.757 -2.629 -21.347 1.00 94.38 646 VAL A CA 1
ATOM 5093 C C . VAL A 1 646 ? 27.325 -3.093 -21.100 1.00 94.38 646 VAL A C 1
ATOM 5095 O O . VAL A 1 646 ? 26.682 -3.671 -21.974 1.00 94.38 646 VAL A O 1
ATOM 5098 N N . LEU A 1 647 ? 26.812 -2.837 -19.898 1.00 94.44 647 LEU A N 1
ATOM 5099 C CA . LEU A 1 647 ? 25.478 -3.251 -19.465 1.00 94.44 647 LEU A CA 1
ATOM 5100 C C . LEU A 1 647 ? 24.660 -2.018 -19.063 1.00 94.44 647 LEU A C 1
ATOM 5102 O O . LEU A 1 647 ? 25.048 -1.301 -18.142 1.00 94.44 647 LEU A O 1
ATOM 5106 N N . THR A 1 648 ? 23.524 -1.769 -19.721 1.00 90.12 648 THR A N 1
ATOM 5107 C CA . THR A 1 648 ? 22.626 -0.643 -19.393 1.00 90.12 648 THR A CA 1
ATOM 5108 C C . THR A 1 648 ? 21.161 -1.076 -19.284 1.00 90.12 648 THR A C 1
ATOM 5110 O O . THR A 1 648 ? 20.762 -2.121 -19.793 1.00 90.12 648 THR A O 1
ATOM 5113 N N . GLY A 1 649 ? 20.335 -0.252 -18.624 1.00 86.88 649 GLY A N 1
ATOM 5114 C CA . GLY A 1 649 ? 18.904 -0.535 -18.422 1.00 86.88 649 GLY A CA 1
ATOM 5115 C C . GLY A 1 649 ? 18.500 -0.864 -16.982 1.00 86.88 649 GLY A C 1
ATOM 5116 O O . GLY A 1 649 ? 17.511 -1.568 -16.787 1.00 86.88 649 GLY A O 1
ATOM 5117 N N . SER A 1 650 ? 19.254 -0.359 -15.997 1.00 86.94 650 SER A N 1
ATOM 5118 C CA . SER A 1 650 ? 19.021 -0.559 -14.554 1.00 86.94 650 SER A CA 1
ATOM 5119 C C . SER A 1 650 ? 18.978 -2.028 -14.139 1.00 86.94 650 SER A C 1
ATOM 5121 O O . SER A 1 650 ? 18.065 -2.491 -13.459 1.00 86.94 650 SER A O 1
ATOM 5123 N N . LEU A 1 651 ? 20.000 -2.760 -14.584 1.00 87.88 651 LEU A N 1
ATOM 5124 C CA . LEU A 1 651 ? 20.208 -4.160 -14.236 1.00 87.88 651 LEU A CA 1
ATOM 5125 C C . LEU A 1 651 ? 20.735 -4.272 -12.802 1.00 87.88 651 LEU A C 1
ATOM 5127 O O . LEU A 1 651 ? 21.685 -3.570 -12.439 1.00 87.88 651 LEU A O 1
ATOM 5131 N N . GLY A 1 652 ? 20.138 -5.163 -12.014 1.00 87.88 652 GLY A N 1
ATOM 5132 C CA . GLY A 1 652 ? 20.656 -5.555 -10.706 1.00 87.88 652 GLY A CA 1
ATOM 5133 C C . GLY A 1 652 ? 21.868 -6.480 -10.817 1.00 87.88 652 GLY A C 1
ATOM 5134 O O . GLY A 1 652 ? 22.340 -6.802 -11.914 1.00 87.88 652 GLY A O 1
ATOM 5135 N N . ASP A 1 653 ? 22.427 -6.871 -9.677 1.00 89.62 653 ASP A N 1
ATOM 5136 C CA . ASP A 1 653 ? 23.714 -7.568 -9.649 1.00 89.62 653 ASP A CA 1
ATOM 5137 C C . ASP A 1 653 ? 23.612 -9.018 -10.135 1.00 89.62 653 ASP A C 1
ATOM 5139 O O . ASP A 1 653 ? 24.507 -9.474 -10.853 1.00 89.62 653 ASP A O 1
ATOM 5143 N N . VAL A 1 654 ? 22.486 -9.696 -9.884 1.00 91.00 654 VAL A N 1
ATOM 5144 C CA . VAL A 1 654 ? 22.247 -11.066 -10.370 1.00 91.00 654 VAL A CA 1
ATOM 5145 C C . VAL A 1 654 ? 22.119 -11.075 -11.892 1.00 91.00 654 VAL A C 1
ATOM 5147 O O . VAL A 1 654 ? 22.661 -11.945 -12.575 1.00 91.00 654 VAL A O 1
ATOM 5150 N N . MET A 1 655 ? 21.447 -10.073 -12.463 1.00 91.06 655 MET A N 1
ATOM 5151 C CA . MET A 1 655 ? 21.312 -9.977 -13.918 1.00 91.06 655 MET A CA 1
ATOM 5152 C C . MET A 1 655 ? 22.642 -9.621 -14.608 1.00 91.06 655 MET A C 1
ATOM 5154 O O . MET A 1 655 ? 22.943 -10.165 -15.675 1.00 91.06 655 MET A O 1
ATOM 5158 N N . LYS A 1 656 ? 23.481 -8.773 -13.990 1.00 93.38 656 LYS A N 1
ATOM 5159 C CA . LYS A 1 656 ? 24.854 -8.510 -14.470 1.00 93.38 656 LYS A CA 1
ATOM 5160 C C . LYS A 1 656 ? 25.713 -9.772 -14.443 1.00 93.38 656 LYS A C 1
ATOM 5162 O O . LYS A 1 656 ? 26.483 -10.004 -15.375 1.00 93.38 656 LYS A O 1
ATOM 5167 N N . GLU A 1 657 ? 25.590 -10.583 -13.396 1.00 93.94 657 GLU A N 1
ATOM 5168 C CA . GLU A 1 657 ? 26.276 -11.870 -13.297 1.00 93.94 657 GLU A CA 1
ATOM 5169 C C . GLU A 1 657 ? 25.825 -12.827 -14.407 1.00 93.94 657 GLU A C 1
ATOM 5171 O O . GLU A 1 657 ? 26.664 -13.363 -15.131 1.00 93.94 657 GLU A O 1
ATOM 5176 N N . SER A 1 658 ? 24.515 -12.938 -14.641 1.00 94.44 658 SER A N 1
ATOM 5177 C CA . SER A 1 658 ? 23.950 -13.725 -15.746 1.00 94.44 658 SER A CA 1
ATOM 5178 C C . SER A 1 658 ? 24.501 -13.303 -17.116 1.00 94.44 658 SER A C 1
ATOM 5180 O O . SER A 1 658 ? 24.883 -14.151 -17.924 1.00 94.44 658 SER A O 1
ATOM 5182 N N . ALA A 1 659 ? 24.637 -11.996 -17.371 1.00 94.56 659 ALA A N 1
ATOM 5183 C CA . ALA A 1 659 ? 25.234 -11.493 -18.611 1.00 94.56 659 ALA A CA 1
ATOM 5184 C C . ALA A 1 659 ? 26.725 -11.864 -18.750 1.00 94.56 659 ALA A C 1
ATOM 5186 O O . ALA A 1 659 ? 27.188 -12.190 -19.844 1.00 94.56 659 ALA A O 1
ATOM 5187 N N . ARG A 1 660 ? 27.486 -11.869 -17.647 1.00 94.81 660 ARG A N 1
ATOM 5188 C CA . ARG A 1 660 ? 28.895 -12.309 -17.640 1.00 94.81 660 ARG A CA 1
ATOM 5189 C C . ARG A 1 660 ? 29.026 -13.814 -17.879 1.00 94.81 660 ARG A C 1
ATOM 5191 O O . ARG A 1 660 ? 29.932 -14.230 -18.604 1.00 94.81 660 ARG A O 1
ATOM 5198 N N . ILE A 1 661 ? 28.128 -14.620 -17.312 1.00 94.94 661 ILE A N 1
ATOM 5199 C CA . ILE A 1 661 ? 28.061 -16.069 -17.557 1.00 94.94 661 ILE A CA 1
ATOM 5200 C C . ILE A 1 661 ? 27.764 -16.329 -19.036 1.00 94.94 661 ILE A C 1
ATOM 5202 O O . ILE A 1 661 ? 28.496 -17.086 -19.672 1.00 94.94 661 ILE A O 1
ATOM 5206 N N . ALA A 1 662 ? 26.769 -15.640 -19.605 1.00 94.88 662 ALA A N 1
ATOM 5207 C CA . ALA A 1 662 ? 26.437 -15.722 -21.025 1.00 94.88 662 ALA A CA 1
ATOM 5208 C C . ALA A 1 662 ? 27.648 -15.399 -21.919 1.00 94.88 662 ALA A C 1
ATOM 5210 O O . ALA A 1 662 ? 27.985 -16.186 -22.802 1.00 94.88 662 ALA A O 1
ATOM 5211 N N . LEU A 1 663 ? 28.356 -14.295 -21.652 1.00 93.62 663 LEU A N 1
ATOM 5212 C CA . LEU A 1 663 ? 29.561 -13.931 -22.402 1.00 93.62 663 LEU A CA 1
ATOM 5213 C C . LEU A 1 663 ? 30.670 -14.986 -22.266 1.00 93.62 663 LEU A C 1
ATOM 5215 O O . LEU A 1 663 ? 31.345 -15.308 -23.243 1.00 93.62 663 LEU A O 1
ATOM 5219 N N . THR A 1 664 ? 30.866 -15.534 -21.065 1.00 93.00 664 THR A N 1
ATOM 5220 C CA . THR A 1 664 ? 31.878 -16.572 -20.809 1.00 93.00 664 THR A CA 1
ATOM 5221 C C . THR A 1 664 ? 31.567 -17.853 -21.578 1.00 93.00 664 THR A C 1
ATOM 5223 O O . THR A 1 664 ? 32.462 -18.439 -22.185 1.00 93.00 664 THR A O 1
ATOM 5226 N N . LEU A 1 665 ? 30.297 -18.255 -21.619 1.00 92.44 665 LEU A N 1
ATOM 5227 C CA . LEU A 1 665 ? 29.846 -19.413 -22.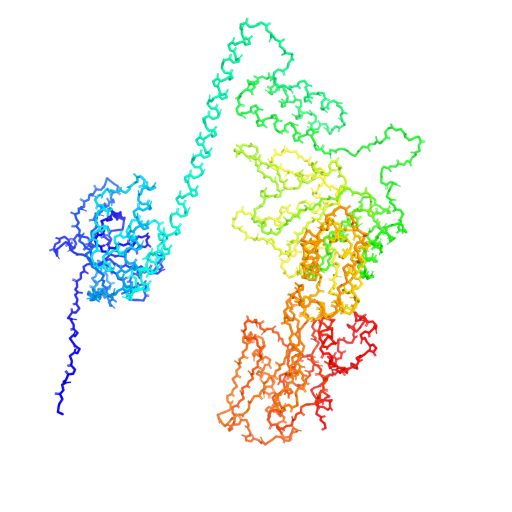382 1.00 92.44 665 LEU A CA 1
ATOM 5228 C C . LEU A 1 665 ? 30.057 -19.221 -23.892 1.00 92.44 665 LEU A C 1
ATOM 5230 O O . LEU A 1 665 ? 30.529 -20.136 -24.563 1.00 92.44 665 LEU A O 1
ATOM 5234 N N . ILE A 1 666 ? 29.781 -18.022 -24.421 1.00 91.44 666 ILE A N 1
ATOM 5235 C CA . ILE A 1 666 ? 30.048 -17.689 -25.831 1.00 91.44 666 ILE A CA 1
ATOM 5236 C C . ILE A 1 666 ? 31.552 -17.764 -26.123 1.00 91.44 666 ILE A C 1
ATOM 5238 O O . ILE A 1 666 ? 31.943 -18.375 -27.115 1.00 91.44 666 ILE A O 1
ATOM 5242 N N . LYS A 1 667 ? 32.404 -17.220 -25.238 1.00 89.38 667 LYS A N 1
ATOM 5243 C CA . LYS A 1 667 ? 33.874 -17.296 -25.364 1.00 89.38 667 LYS A CA 1
ATOM 5244 C C . LYS A 1 667 ? 34.375 -18.737 -25.462 1.00 89.38 667 LYS A C 1
ATOM 5246 O O . LYS A 1 667 ? 35.246 -19.019 -26.277 1.00 89.38 667 LYS A O 1
ATOM 5251 N N . GLN A 1 668 ? 33.816 -19.648 -24.666 1.00 89.56 668 GLN A N 1
ATOM 5252 C CA . GLN A 1 668 ? 34.191 -21.067 -24.689 1.00 89.56 668 GLN A CA 1
ATOM 5253 C C . GLN A 1 668 ? 33.746 -21.801 -25.963 1.00 89.56 668 GLN A C 1
ATOM 5255 O O . GLN A 1 668 ? 34.298 -22.851 -26.279 1.00 89.56 668 GLN A O 1
ATOM 5260 N N . ARG A 1 669 ? 32.750 -21.273 -26.687 1.00 87.88 669 ARG A N 1
ATOM 5261 C CA . ARG A 1 669 ? 32.085 -21.948 -27.812 1.00 87.88 669 ARG A CA 1
ATOM 5262 C C . ARG A 1 669 ? 32.215 -21.206 -29.149 1.00 87.88 669 ARG A C 1
ATOM 5264 O O . ARG A 1 669 ? 31.454 -21.487 -30.068 1.00 87.88 669 ARG A O 1
ATOM 5271 N N . LEU A 1 670 ? 33.176 -20.287 -29.298 1.00 86.50 670 LEU A N 1
ATOM 5272 C CA . LEU A 1 670 ? 33.357 -19.484 -30.522 1.00 86.50 670 LEU A CA 1
ATOM 5273 C C . LEU A 1 670 ? 33.395 -20.343 -31.797 1.00 86.50 670 LEU A C 1
ATOM 5275 O O . LEU A 1 670 ? 32.608 -20.116 -32.716 1.00 86.50 670 LEU A O 1
ATOM 5279 N N . SER A 1 671 ? 34.238 -21.379 -31.814 1.00 84.19 671 SER A N 1
ATOM 5280 C CA . SER A 1 671 ? 34.412 -22.251 -32.981 1.00 84.19 671 SER A CA 1
ATOM 5281 C C . SER A 1 671 ? 33.146 -23.050 -33.311 1.00 84.19 671 SER A C 1
ATOM 5283 O O . SER A 1 671 ? 32.780 -23.157 -34.478 1.00 84.19 671 SER A O 1
ATOM 5285 N N . SER A 1 672 ? 32.437 -23.576 -32.302 1.00 83.88 672 SER A N 1
ATOM 5286 C CA . SER A 1 672 ? 31.197 -24.341 -32.519 1.00 83.88 672 SER A CA 1
ATOM 5287 C C . SER A 1 672 ? 30.012 -23.456 -32.913 1.00 83.88 672 SER A C 1
ATOM 5289 O O . SER A 1 672 ? 29.079 -23.938 -33.546 1.00 83.88 672 SER A O 1
ATOM 5291 N N . LEU A 1 673 ? 30.054 -22.164 -32.572 1.00 84.38 673 LEU A N 1
ATOM 5292 C CA . LEU A 1 673 ? 29.071 -21.156 -32.979 1.00 84.38 673 LEU A CA 1
ATOM 5293 C C . LEU A 1 673 ? 29.377 -20.535 -34.355 1.00 84.38 673 LEU A C 1
ATOM 5295 O O . LEU A 1 673 ? 28.596 -19.717 -34.841 1.00 84.38 673 LEU A O 1
ATOM 5299 N N . GLY A 1 674 ? 30.498 -20.901 -34.991 1.00 83.38 674 GLY A N 1
ATOM 5300 C CA . GLY A 1 674 ? 30.927 -20.326 -36.269 1.00 83.38 674 GLY A CA 1
ATOM 5301 C C . GLY A 1 674 ? 31.335 -18.852 -36.172 1.00 83.38 674 GLY A C 1
ATOM 5302 O O . GLY A 1 674 ? 31.217 -18.119 -37.154 1.00 83.38 674 GLY A O 1
ATOM 5303 N N . LEU A 1 675 ? 31.778 -18.408 -34.991 1.00 85.56 675 LEU A N 1
ATOM 5304 C CA . LEU A 1 675 ? 32.235 -17.044 -34.733 1.00 85.56 675 LEU A CA 1
ATOM 5305 C C . LEU A 1 675 ? 33.772 -16.966 -34.838 1.00 85.56 675 LEU A C 1
ATOM 5307 O O . LEU A 1 675 ? 34.454 -17.870 -34.350 1.00 85.56 675 LEU A O 1
ATOM 5311 N N . PRO A 1 676 ? 34.342 -15.904 -35.440 1.00 80.88 676 PRO A N 1
ATOM 5312 C CA . PRO A 1 676 ? 35.792 -15.720 -35.489 1.00 80.88 676 PRO A CA 1
ATOM 5313 C C . PRO A 1 676 ? 36.423 -15.638 -34.088 1.00 80.88 676 PRO A C 1
ATOM 5315 O O . PRO A 1 676 ? 35.893 -14.969 -33.200 1.00 80.88 676 PRO A O 1
ATOM 5318 N N . GLU A 1 677 ? 37.592 -16.259 -33.898 1.00 77.50 677 GLU A N 1
ATOM 5319 C CA . GLU A 1 677 ? 38.293 -16.291 -32.597 1.00 77.50 677 GLU A CA 1
ATOM 5320 C C . GLU A 1 677 ? 38.671 -14.887 -32.086 1.00 77.50 677 GLU A C 1
ATOM 5322 O O . GLU A 1 677 ? 38.642 -14.618 -30.884 1.00 77.50 677 GLU A O 1
ATOM 5327 N N . ASP A 1 678 ? 38.930 -13.960 -33.011 1.00 76.62 678 ASP A N 1
ATOM 5328 C CA . ASP A 1 678 ? 39.304 -12.572 -32.725 1.00 76.62 678 ASP A CA 1
ATOM 5329 C C . ASP A 1 678 ? 38.111 -11.652 -32.406 1.00 76.62 678 ASP A C 1
ATOM 5331 O O . ASP A 1 678 ? 38.316 -10.523 -31.943 1.00 76.62 678 ASP A O 1
ATOM 5335 N N . SER A 1 679 ? 36.870 -12.085 -32.670 1.00 73.06 679 SER A N 1
ATOM 5336 C CA . SER A 1 679 ? 35.682 -11.220 -32.608 1.00 73.06 679 SER A CA 1
ATOM 5337 C C . SER A 1 679 ? 35.503 -10.570 -31.241 1.00 73.06 679 SER A C 1
ATOM 5339 O O . SER A 1 679 ? 35.214 -9.384 -31.156 1.00 73.06 679 SER A O 1
ATOM 5341 N N . LEU A 1 680 ? 35.752 -11.314 -30.162 1.00 78.56 680 LEU A N 1
ATOM 5342 C CA . LEU A 1 680 ? 35.556 -10.831 -28.792 1.00 78.56 680 LEU A CA 1
ATOM 5343 C C . LEU A 1 680 ? 36.748 -10.051 -28.218 1.00 78.56 680 LEU A C 1
ATOM 5345 O O . LEU A 1 680 ? 36.630 -9.509 -27.125 1.00 78.56 680 LEU A O 1
ATOM 5349 N N . GLN A 1 681 ? 37.893 -10.013 -28.909 1.00 81.38 681 GLN A N 1
ATOM 5350 C CA . GLN A 1 681 ? 39.064 -9.231 -28.481 1.00 81.38 681 GLN A CA 1
ATOM 5351 C C . GLN A 1 681 ? 39.107 -7.844 -29.132 1.00 81.38 681 GLN A C 1
ATOM 5353 O O . GLN A 1 681 ? 39.677 -6.913 -28.569 1.00 81.38 681 GLN A O 1
ATOM 5358 N N . LYS A 1 682 ? 38.520 -7.712 -30.329 1.00 84.88 682 LYS A N 1
ATOM 5359 C CA . LYS A 1 682 ? 38.544 -6.487 -31.148 1.00 84.88 682 LYS A CA 1
ATOM 5360 C C . LYS A 1 682 ? 37.219 -5.724 -31.143 1.00 84.88 682 LYS A C 1
ATOM 5362 O O . LYS A 1 682 ? 37.105 -4.699 -31.817 1.00 84.88 682 LYS A O 1
ATOM 5367 N N . GLN A 1 683 ? 36.204 -6.238 -30.453 1.00 88.00 683 GLN A N 1
ATOM 5368 C CA . GLN A 1 683 ? 34.867 -5.657 -30.421 1.00 88.00 683 GLN A CA 1
ATOM 5369 C C . GLN A 1 683 ? 34.343 -5.608 -28.991 1.00 88.00 683 GLN A C 1
ATOM 5371 O O . GLN A 1 683 ? 34.480 -6.577 -28.247 1.00 88.00 683 GLN A O 1
ATOM 5376 N N . ASP A 1 684 ? 33.716 -4.496 -28.635 1.00 90.88 684 ASP A N 1
ATOM 5377 C CA . ASP A 1 684 ? 32.965 -4.357 -27.394 1.00 90.88 684 ASP A CA 1
ATOM 5378 C C . ASP A 1 684 ? 31.505 -4.755 -27.635 1.00 90.88 684 ASP A C 1
ATOM 5380 O O . ASP A 1 684 ? 30.953 -4.556 -28.725 1.00 90.88 684 ASP A O 1
ATOM 5384 N N . LEU A 1 685 ? 30.880 -5.322 -26.603 1.00 93.94 685 LEU A N 1
ATOM 5385 C CA . LEU A 1 685 ? 29.459 -5.653 -26.597 1.00 93.94 685 LEU A CA 1
ATOM 5386 C C . LEU A 1 685 ? 28.728 -4.701 -25.669 1.00 93.94 685 LEU A C 1
ATOM 5388 O O . LEU A 1 685 ? 29.068 -4.581 -24.493 1.00 93.94 685 LEU A O 1
ATOM 5392 N N . HIS A 1 686 ? 27.655 -4.100 -26.165 1.00 95.94 686 H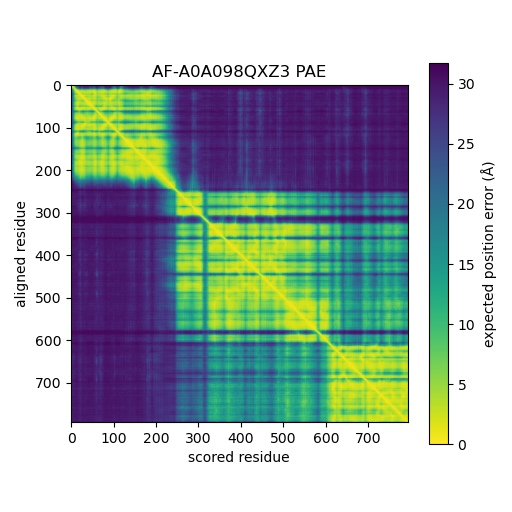IS A N 1
ATOM 5393 C CA . HIS A 1 686 ? 26.743 -3.322 -25.342 1.00 95.94 686 HIS A CA 1
ATOM 5394 C C . HIS A 1 686 ? 25.381 -3.989 -25.316 1.00 95.94 686 HIS A C 1
ATOM 5396 O O . HIS A 1 686 ? 24.676 -4.015 -26.320 1.00 95.94 686 HIS A O 1
ATOM 5402 N N . VAL A 1 687 ? 25.020 -4.520 -24.149 1.00 95.25 687 VAL A N 1
ATOM 5403 C CA . VAL A 1 687 ? 23.684 -5.044 -23.878 1.00 95.25 687 VAL A CA 1
ATOM 5404 C C . VAL A 1 687 ? 22.838 -3.961 -23.228 1.00 95.25 687 VAL A C 1
ATOM 5406 O O . VAL A 1 687 ? 23.162 -3.453 -22.149 1.00 95.25 687 VAL A O 1
ATOM 5409 N N . HIS A 1 688 ? 21.730 -3.642 -23.877 1.00 93.19 688 HIS A N 1
ATOM 5410 C CA . HIS A 1 688 ? 20.711 -2.750 -23.373 1.00 93.19 688 HIS A CA 1
ATOM 5411 C C . HIS A 1 688 ? 19.421 -3.522 -23.109 1.00 93.19 688 HIS A C 1
ATOM 5413 O O . HIS A 1 688 ? 18.933 -4.277 -23.949 1.00 93.19 688 HIS A O 1
ATOM 5419 N N . VAL A 1 689 ? 18.843 -3.305 -21.930 1.00 90.25 689 VAL A N 1
ATOM 5420 C CA . VAL A 1 689 ? 17.493 -3.774 -21.616 1.00 90.25 689 VAL A CA 1
ATOM 5421 C C . VAL A 1 689 ? 16.596 -2.543 -21.423 1.00 90.25 689 VAL A C 1
ATOM 5423 O O . VAL A 1 689 ? 16.651 -1.928 -20.351 1.00 90.25 689 VAL A O 1
ATOM 5426 N N . PRO A 1 690 ? 15.774 -2.160 -22.421 1.00 80.19 690 PRO A N 1
ATOM 5427 C CA . PRO A 1 690 ? 14.976 -0.929 -22.424 1.00 80.19 690 PRO A CA 1
ATOM 5428 C C . PRO A 1 690 ? 14.065 -0.777 -21.210 1.00 80.19 690 PRO A C 1
ATOM 5430 O O . PRO A 1 690 ? 13.648 -1.774 -20.636 1.00 80.19 690 PRO A O 1
ATOM 5433 N N . GLU A 1 691 ? 13.706 0.463 -20.855 1.00 71.62 691 GLU A N 1
ATOM 5434 C CA . GLU A 1 691 ? 12.975 0.863 -19.630 1.00 71.62 691 GLU A CA 1
ATOM 5435 C C . GLU A 1 691 ? 13.845 0.943 -18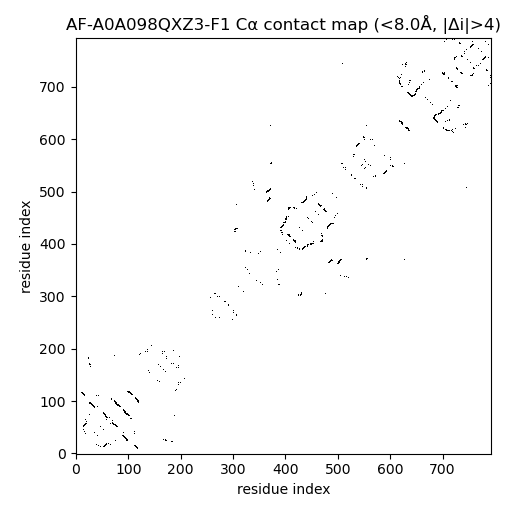.362 1.00 71.62 691 GLU A C 1
ATOM 5437 O O . GLU A 1 691 ? 13.587 0.286 -17.354 1.00 71.62 691 GLU A O 1
ATOM 5442 N N . GLY A 1 692 ? 14.880 1.785 -18.392 1.00 59.34 692 GLY A N 1
ATOM 5443 C CA . GLY A 1 692 ? 15.826 1.959 -17.280 1.00 59.34 692 GLY A CA 1
ATOM 5444 C C . GLY A 1 692 ? 15.255 2.566 -15.988 1.00 59.34 692 GLY A C 1
ATOM 5445 O O . GLY A 1 692 ? 15.996 2.731 -15.031 1.00 59.34 692 GLY A O 1
ATOM 5446 N N . ALA A 1 693 ? 13.969 2.908 -15.913 1.00 56.59 693 ALA A N 1
ATOM 5447 C CA . ALA A 1 693 ? 13.363 3.398 -14.670 1.00 56.59 693 ALA A CA 1
ATOM 5448 C C . ALA A 1 693 ? 12.943 2.264 -13.713 1.00 56.59 693 ALA A C 1
ATOM 5450 O O . ALA A 1 693 ? 12.719 2.519 -12.533 1.00 56.59 693 ALA A O 1
ATOM 5451 N N . ILE A 1 694 ? 12.822 1.025 -14.210 1.00 61.12 694 ILE A N 1
ATOM 5452 C CA . ILE A 1 694 ? 12.383 -0.137 -13.427 1.00 61.12 694 ILE A CA 1
ATOM 5453 C C . ILE A 1 694 ? 13.588 -1.066 -13.234 1.00 61.12 694 ILE A C 1
ATOM 5455 O O . ILE A 1 694 ? 14.108 -1.565 -14.237 1.00 61.12 694 ILE A O 1
ATOM 5459 N N . PRO A 1 695 ? 14.038 -1.310 -11.989 1.00 67.31 695 PRO A N 1
ATOM 5460 C CA . PRO A 1 695 ? 15.107 -2.263 -11.718 1.00 67.31 695 PRO A CA 1
ATOM 5461 C C . PRO A 1 695 ? 14.736 -3.659 -12.226 1.00 67.31 695 PRO A C 1
ATOM 5463 O O . PRO A 1 695 ? 13.628 -4.139 -11.979 1.00 67.31 695 PRO A O 1
ATOM 5466 N N . LYS A 1 696 ? 15.661 -4.311 -12.935 1.00 80.00 696 LYS A N 1
ATOM 5467 C CA . LYS A 1 696 ? 15.493 -5.685 -13.431 1.00 80.00 696 LYS A CA 1
ATOM 5468 C C . LYS A 1 696 ? 16.576 -6.544 -12.825 1.00 80.00 696 LYS A C 1
ATOM 5470 O O . LYS A 1 696 ? 17.753 -6.366 -13.139 1.00 80.00 696 LYS A O 1
ATOM 5475 N N . ASP A 1 697 ? 16.171 -7.456 -11.957 1.00 75.75 697 ASP A N 1
ATOM 5476 C CA . ASP A 1 697 ? 17.099 -8.349 -11.291 1.00 75.75 697 ASP A CA 1
ATOM 5477 C C . ASP A 1 697 ? 16.548 -9.772 -11.263 1.00 75.75 697 ASP A C 1
ATOM 5479 O O . ASP A 1 697 ? 15.352 -9.988 -11.062 1.00 75.75 697 ASP A O 1
ATOM 5483 N N . GLY A 1 698 ? 17.422 -10.737 -11.538 1.00 81.62 698 GLY A N 1
ATOM 5484 C CA . GLY A 1 698 ? 17.078 -12.153 -11.610 1.00 81.62 698 GLY A CA 1
ATOM 5485 C C . GLY A 1 698 ? 17.784 -12.896 -12.752 1.00 81.62 698 GLY A C 1
ATOM 5486 O O . GLY A 1 698 ? 18.009 -12.331 -13.826 1.00 81.62 698 GLY A O 1
ATOM 5487 N N . PRO A 1 699 ? 18.094 -14.191 -12.569 1.00 88.00 699 PRO A N 1
ATOM 5488 C CA . PRO A 1 699 ? 18.897 -14.959 -13.524 1.00 88.00 699 PRO A CA 1
ATOM 5489 C C . PRO A 1 699 ? 18.087 -15.479 -14.726 1.00 88.00 699 PRO A C 1
ATOM 5491 O O . PRO A 1 699 ? 18.637 -16.001 -15.691 1.00 88.00 699 PRO A O 1
ATOM 5494 N N . SER A 1 700 ? 16.759 -15.316 -14.711 1.00 88.38 700 SER A N 1
ATOM 5495 C CA . SER A 1 700 ? 15.843 -15.949 -15.676 1.00 88.38 700 SER A CA 1
ATOM 5496 C C . SER A 1 700 ? 15.919 -15.439 -17.126 1.00 88.38 700 SER A C 1
ATOM 5498 O O . SER A 1 700 ? 15.202 -15.953 -17.988 1.00 88.38 700 SER A O 1
ATOM 5500 N N . ALA A 1 701 ? 16.761 -14.438 -17.395 1.00 91.31 701 ALA A N 1
ATOM 5501 C CA . ALA A 1 701 ? 17.037 -13.907 -18.730 1.00 91.31 701 ALA A CA 1
ATOM 5502 C C . ALA A 1 701 ? 18.328 -14.475 -19.351 1.00 91.31 701 ALA A C 1
ATOM 5504 O O . ALA A 1 701 ? 18.727 -14.019 -20.421 1.00 91.31 701 ALA A O 1
ATOM 5505 N N . GLY A 1 702 ? 18.984 -15.447 -18.706 1.00 93.44 702 GLY A N 1
ATOM 5506 C CA . GLY A 1 702 ? 20.259 -16.020 -19.147 1.00 93.44 702 GLY A CA 1
ATOM 5507 C C . GLY A 1 702 ? 20.254 -16.448 -20.615 1.00 93.44 702 GLY A C 1
ATOM 5508 O O . GLY A 1 702 ? 21.052 -15.942 -21.401 1.00 93.44 702 GLY A O 1
ATOM 5509 N N . ILE A 1 703 ? 19.301 -17.295 -21.018 1.00 95.88 703 ILE A N 1
ATOM 5510 C CA . ILE A 1 703 ? 19.206 -17.753 -22.416 1.00 95.88 703 I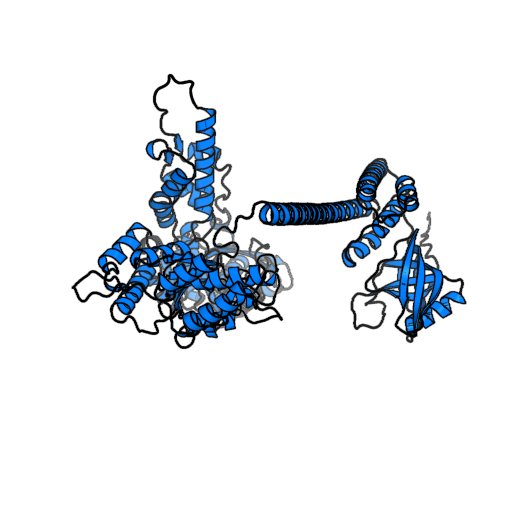LE A CA 1
ATOM 5511 C C . ILE A 1 703 ? 18.887 -16.612 -23.397 1.00 95.88 703 ILE A C 1
ATOM 5513 O O . ILE A 1 703 ? 19.408 -16.597 -24.512 1.00 95.88 703 ILE A O 1
ATOM 5517 N N . THR A 1 704 ? 18.088 -15.623 -22.980 1.00 95.06 704 THR A N 1
ATOM 5518 C CA . THR A 1 704 ? 17.735 -14.453 -23.798 1.00 95.06 704 THR A CA 1
ATOM 5519 C C . THR A 1 704 ? 18.959 -13.582 -24.065 1.00 95.06 704 THR A C 1
ATOM 5521 O O . THR A 1 704 ? 19.209 -13.207 -25.209 1.00 95.06 704 THR A O 1
ATOM 5524 N N . LEU A 1 705 ? 19.742 -13.299 -23.018 1.00 95.75 705 LEU A N 1
ATOM 5525 C CA . LEU A 1 705 ? 20.997 -12.552 -23.100 1.00 95.75 705 LEU A CA 1
ATOM 5526 C C . LEU A 1 705 ? 21.975 -13.261 -24.039 1.00 95.75 705 LEU A C 1
ATOM 5528 O O . LEU A 1 705 ? 22.538 -12.632 -24.932 1.00 95.75 705 LEU A O 1
ATOM 5532 N N . THR A 1 706 ? 22.129 -14.580 -23.890 1.00 95.56 706 THR A N 1
ATOM 5533 C CA . THR A 1 706 ? 23.006 -15.378 -24.752 1.00 95.56 706 THR A CA 1
ATOM 5534 C C . THR A 1 706 ? 22.573 -15.329 -26.218 1.00 95.56 706 THR A C 1
ATOM 5536 O O . THR A 1 706 ? 23.409 -15.082 -27.087 1.00 95.56 706 THR A O 1
ATOM 5539 N N . CYS A 1 707 ? 21.280 -15.498 -26.515 1.00 95.31 707 CYS A N 1
ATOM 5540 C CA . CYS A 1 707 ? 20.777 -15.458 -27.892 1.00 95.31 707 CYS A CA 1
ATOM 5541 C C . CYS A 1 707 ? 20.935 -14.073 -28.534 1.00 95.31 707 CYS A C 1
ATOM 5543 O O . CYS A 1 707 ? 21.348 -13.992 -29.691 1.00 95.31 707 CYS A O 1
ATOM 5545 N N . ALA A 1 708 ? 20.668 -12.990 -27.793 1.00 94.88 708 ALA A N 1
ATOM 5546 C CA . ALA A 1 708 ? 20.872 -11.623 -28.276 1.00 94.88 708 ALA A CA 1
ATOM 5547 C C . ALA A 1 708 ? 22.351 -11.361 -28.610 1.00 94.88 708 ALA A C 1
ATOM 5549 O O . ALA A 1 708 ? 22.666 -10.886 -29.700 1.00 94.88 708 ALA A O 1
ATOM 5550 N N . MET A 1 709 ? 23.275 -11.753 -27.726 1.00 94.81 709 MET A N 1
ATOM 5551 C CA . MET A 1 709 ? 24.714 -11.605 -27.967 1.00 94.81 709 MET A CA 1
ATOM 5552 C C . MET A 1 709 ? 25.191 -12.416 -29.179 1.00 94.81 709 MET A C 1
ATOM 5554 O O . MET A 1 709 ? 25.906 -11.883 -30.026 1.00 94.81 709 MET A O 1
ATOM 5558 N N . ILE A 1 710 ? 24.774 -13.682 -29.305 1.00 93.94 710 ILE A N 1
ATOM 5559 C CA . ILE A 1 710 ? 25.137 -14.528 -30.455 1.00 93.94 710 ILE A CA 1
ATOM 5560 C C . ILE A 1 710 ? 24.556 -13.952 -31.750 1.00 93.94 710 ILE A C 1
ATOM 5562 O O . ILE A 1 710 ? 25.246 -13.910 -32.768 1.00 93.94 710 ILE A O 1
ATOM 5566 N N . SER A 1 711 ? 23.314 -13.465 -31.722 1.00 94.50 711 SER A N 1
ATOM 5567 C CA . SER A 1 711 ? 22.669 -12.821 -32.869 1.00 94.50 711 SER A CA 1
ATOM 5568 C C . SER A 1 711 ? 23.436 -11.573 -33.319 1.00 94.50 711 SER A C 1
ATOM 5570 O O . SER A 1 711 ? 23.693 -11.409 -34.512 1.00 94.50 711 SER A O 1
ATOM 5572 N N . ALA A 1 712 ? 23.882 -10.737 -32.376 1.00 93.12 712 ALA A N 1
ATOM 5573 C CA . ALA A 1 712 ? 24.665 -9.541 -32.676 1.00 93.12 712 ALA A CA 1
ATOM 5574 C C . ALA A 1 712 ? 26.060 -9.879 -33.234 1.00 93.12 712 ALA A C 1
ATOM 5576 O O . ALA A 1 712 ? 26.497 -9.281 -34.214 1.00 93.12 712 ALA A O 1
ATOM 5577 N N . LEU A 1 713 ? 26.749 -10.869 -32.659 1.00 91.12 713 LEU A N 1
ATOM 5578 C CA . LEU A 1 713 ? 28.081 -11.292 -33.111 1.00 91.12 713 LEU A CA 1
ATOM 5579 C C . LEU A 1 713 ? 28.052 -11.984 -34.478 1.00 91.12 713 LEU A C 1
ATOM 5581 O O . LEU A 1 713 ? 28.947 -11.784 -35.293 1.00 91.12 713 LEU A O 1
ATOM 5585 N N . SER A 1 714 ? 27.018 -12.786 -34.739 1.00 90.19 714 SER A N 1
ATOM 5586 C CA . SER A 1 714 ? 26.844 -13.494 -36.013 1.00 90.19 714 SER A CA 1
ATOM 5587 C C . SER A 1 714 ? 26.199 -12.640 -37.106 1.00 90.19 714 SER A C 1
ATOM 5589 O O . SER A 1 714 ? 26.168 -13.068 -38.259 1.00 90.19 714 SER A O 1
ATOM 5591 N N . GLN A 1 715 ? 25.669 -11.460 -36.758 1.00 89.75 715 GLN A N 1
ATOM 5592 C CA . GLN A 1 715 ? 24.868 -10.604 -37.641 1.00 89.75 715 GLN A CA 1
ATOM 5593 C C . GLN A 1 715 ? 23.653 -11.331 -38.254 1.00 89.75 715 GLN A C 1
ATOM 5595 O O . GLN A 1 715 ? 23.180 -10.981 -39.335 1.00 89.75 715 GLN A O 1
ATOM 5600 N N . LYS A 1 716 ? 23.125 -12.346 -37.555 1.00 91.38 716 LYS A N 1
ATOM 5601 C CA . LYS A 1 716 ? 21.943 -13.115 -37.969 1.00 91.38 716 LYS A CA 1
ATOM 5602 C C . LYS A 1 716 ? 20.754 -12.781 -37.067 1.00 91.38 716 LYS A C 1
ATOM 5604 O O . LYS A 1 716 ? 20.882 -12.935 -35.851 1.00 91.38 716 LYS A O 1
ATOM 5609 N N . PRO A 1 717 ? 19.603 -12.350 -37.608 1.00 91.50 717 PRO A N 1
ATOM 5610 C CA . PRO A 1 717 ? 18.409 -12.103 -36.804 1.00 91.50 717 PRO A CA 1
ATOM 5611 C C . PRO A 1 717 ? 17.809 -13.417 -36.278 1.00 91.50 717 PRO A C 1
ATOM 5613 O O . PRO A 1 717 ? 17.906 -14.459 -36.929 1.00 91.50 717 PRO A O 1
ATOM 5616 N N . LEU A 1 718 ? 17.167 -13.355 -35.109 1.00 91.56 718 LEU A N 1
ATOM 5617 C CA . LEU A 1 718 ? 16.392 -14.469 -34.552 1.00 91.56 718 LEU A CA 1
ATOM 5618 C C . LEU A 1 718 ? 15.027 -14.598 -35.251 1.00 91.56 718 LEU A C 1
ATOM 5620 O O . LEU A 1 718 ? 14.502 -13.625 -35.804 1.00 91.56 718 LEU A O 1
ATOM 5624 N N . LYS A 1 719 ? 14.423 -15.792 -35.202 1.00 88.94 719 LYS A N 1
ATOM 5625 C CA . LYS A 1 719 ? 13.046 -16.017 -35.670 1.00 88.94 719 LYS A CA 1
ATOM 5626 C C . LYS A 1 719 ? 12.053 -15.136 -34.895 1.00 88.94 719 LYS A C 1
ATOM 5628 O O . LYS A 1 719 ? 12.169 -14.946 -33.685 1.00 88.94 719 LYS A O 1
ATOM 5633 N N . GLN A 1 720 ? 11.063 -14.599 -35.609 1.00 84.81 720 GLN A N 1
ATOM 5634 C CA . GLN A 1 720 ? 9.998 -13.775 -35.024 1.00 84.81 720 GLN A CA 1
ATOM 5635 C C . GLN A 1 720 ? 8.990 -14.623 -34.250 1.00 84.81 720 GLN A C 1
ATOM 5637 O O . GLN A 1 720 ? 8.838 -15.810 -34.510 1.00 84.81 720 GLN A O 1
ATOM 5642 N N . GLY A 1 721 ? 8.260 -13.990 -33.330 1.00 85.44 721 GLY A N 1
ATOM 5643 C CA . GLY A 1 721 ? 7.169 -14.648 -32.609 1.00 85.44 721 GLY A CA 1
ATOM 5644 C C . GLY A 1 721 ? 7.618 -15.545 -31.453 1.00 85.44 721 GLY A C 1
ATOM 5645 O O . GLY A 1 721 ? 6.757 -16.134 -30.803 1.00 85.44 721 GLY A O 1
ATOM 5646 N N . ILE A 1 722 ? 8.926 -15.620 -31.177 1.00 90.88 722 ILE A N 1
ATOM 5647 C CA . ILE A 1 722 ? 9.489 -16.418 -30.084 1.00 90.88 722 ILE A CA 1
ATOM 5648 C C . ILE A 1 722 ? 9.674 -15.562 -28.827 1.00 90.88 722 ILE A C 1
ATOM 5650 O O . ILE A 1 722 ? 10.259 -14.480 -28.893 1.00 90.88 722 ILE A O 1
ATOM 5654 N N . ALA A 1 723 ? 9.233 -16.074 -27.678 1.00 92.38 723 ALA A N 1
ATOM 5655 C CA . ALA A 1 723 ? 9.588 -15.585 -26.348 1.00 92.38 723 ALA A CA 1
ATOM 5656 C C . ALA A 1 723 ? 10.317 -16.680 -25.561 1.00 92.38 723 ALA A C 1
ATOM 5658 O O . ALA A 1 723 ? 9.957 -17.852 -25.645 1.00 92.38 723 ALA A O 1
ATOM 5659 N N . MET A 1 724 ? 11.315 -16.319 -24.757 1.00 95.25 724 MET A N 1
ATOM 5660 C CA . MET A 1 724 ? 12.090 -17.308 -23.999 1.00 95.25 724 MET A CA 1
ATOM 5661 C C . MET A 1 724 ? 12.372 -16.863 -22.560 1.00 95.25 724 MET A C 1
ATOM 5663 O O . MET A 1 724 ? 12.458 -15.672 -22.263 1.00 95.25 724 MET A O 1
ATOM 5667 N N . THR A 1 725 ? 12.511 -17.823 -21.649 1.00 94.56 725 THR A N 1
ATOM 5668 C CA . THR A 1 725 ? 12.997 -17.598 -20.279 1.00 94.56 725 THR A CA 1
ATOM 5669 C C . THR A 1 725 ? 13.766 -18.826 -19.813 1.00 94.56 725 THR A C 1
ATOM 5671 O O . THR A 1 725 ? 13.434 -19.947 -20.182 1.00 94.56 725 THR A O 1
ATOM 5674 N N . GLY A 1 726 ? 14.808 -18.619 -19.024 1.00 94.19 726 GLY A N 1
ATOM 5675 C CA . GLY A 1 726 ? 15.657 -19.695 -18.540 1.00 94.19 726 GLY A CA 1
ATOM 5676 C C . GLY A 1 726 ? 16.950 -19.136 -17.980 1.00 94.19 726 GLY A C 1
ATOM 5677 O O . GLY A 1 726 ? 17.565 -18.244 -18.573 1.00 94.19 726 GLY A O 1
ATOM 5678 N N . GLU A 1 727 ? 17.348 -19.654 -16.828 1.00 94.88 727 GLU A N 1
ATOM 5679 C CA . GLU A 1 727 ? 18.680 -19.412 -16.292 1.00 94.88 727 GLU A CA 1
ATOM 5680 C C . GLU A 1 727 ? 19.691 -20.287 -17.038 1.00 94.88 727 GLU A C 1
ATOM 5682 O O . GLU A 1 727 ? 19.378 -21.413 -17.424 1.00 94.88 727 GLU A O 1
ATOM 5687 N N . ILE A 1 728 ? 20.893 -19.759 -17.269 1.00 95.00 728 ILE A N 1
ATOM 5688 C CA . ILE A 1 728 ? 21.943 -20.450 -18.015 1.00 95.00 728 ILE A CA 1
ATOM 5689 C C . ILE A 1 728 ? 23.178 -20.657 -17.145 1.00 95.00 728 ILE A C 1
ATOM 5691 O O . ILE A 1 728 ? 23.606 -19.755 -16.428 1.00 95.00 728 ILE A O 1
ATOM 5695 N N . THR A 1 729 ? 23.775 -21.843 -17.229 1.00 94.25 729 THR A N 1
ATOM 5696 C CA . THR A 1 729 ? 25.027 -22.162 -16.533 1.00 94.25 729 THR A CA 1
ATOM 5697 C C . THR A 1 729 ? 26.241 -22.015 -17.452 1.00 94.25 729 THR A C 1
ATOM 5699 O O . THR A 1 729 ? 26.128 -22.043 -18.678 1.00 94.25 729 THR A O 1
ATOM 5702 N N . LEU A 1 730 ? 27.445 -21.985 -16.867 1.00 92.88 730 LEU A N 1
ATOM 5703 C CA . LEU A 1 730 ? 28.710 -22.041 -17.617 1.00 92.88 730 LEU A CA 1
ATOM 5704 C C . LEU A 1 730 ? 28.875 -23.314 -18.466 1.00 92.88 730 LEU A C 1
ATOM 5706 O O . LEU A 1 730 ? 29.689 -23.333 -19.379 1.00 92.88 730 LEU A O 1
ATOM 5710 N N . THR A 1 731 ? 28.120 -24.380 -18.184 1.00 91.75 731 THR A N 1
ATOM 5711 C CA . THR A 1 731 ? 28.141 -25.616 -18.984 1.00 91.75 731 THR A CA 1
ATOM 5712 C C . THR A 1 731 ? 27.137 -25.598 -20.139 1.00 91.75 731 THR A C 1
ATOM 5714 O O . THR A 1 731 ? 27.136 -26.518 -20.956 1.00 91.75 731 THR A O 1
ATOM 5717 N N . GLY A 1 732 ? 26.302 -24.558 -20.235 1.00 91.00 732 GLY A N 1
ATOM 5718 C CA . GLY A 1 732 ? 25.245 -24.435 -21.237 1.00 9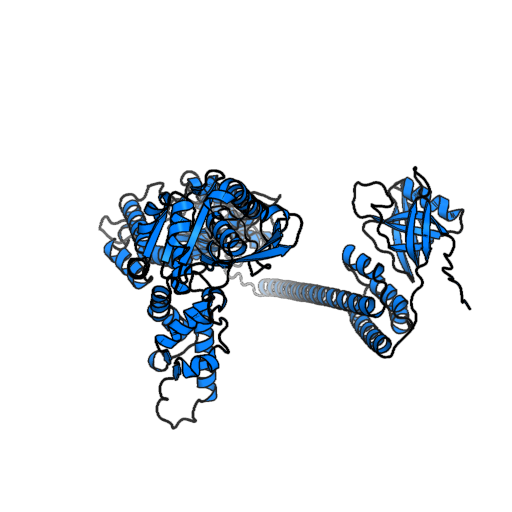1.00 732 GLY A CA 1
ATOM 5719 C C . GLY A 1 732 ? 23.966 -25.203 -20.898 1.00 91.00 732 GLY A C 1
ATOM 5720 O O . GLY A 1 732 ? 23.176 -25.466 -21.800 1.00 91.00 732 GLY A O 1
ATOM 5721 N N . ARG A 1 733 ? 23.752 -25.574 -19.626 1.00 95.69 733 ARG A N 1
ATOM 5722 C CA . ARG A 1 733 ? 22.470 -26.130 -19.158 1.00 95.69 733 ARG A CA 1
ATOM 5723 C C . ARG A 1 733 ? 21.470 -25.008 -18.902 1.00 95.69 733 ARG A C 1
ATOM 5725 O O . ARG A 1 733 ? 21.861 -23.937 -18.436 1.00 95.69 733 ARG A O 1
ATOM 5732 N N . VAL A 1 734 ? 20.198 -25.293 -19.160 1.00 96.44 734 VAL A N 1
ATOM 5733 C CA . VAL A 1 734 ? 19.073 -24.395 -18.890 1.00 96.44 734 VAL A CA 1
ATOM 5734 C C . VAL A 1 734 ? 18.378 -24.837 -17.601 1.00 96.44 734 VAL A C 1
ATOM 5736 O O . VAL A 1 734 ? 17.906 -25.969 -17.497 1.00 96.44 734 VAL A O 1
ATOM 5739 N N . LEU A 1 735 ? 18.350 -23.956 -16.601 1.00 94.88 735 LEU A N 1
ATOM 5740 C CA . LEU A 1 735 ? 17.777 -24.214 -15.276 1.00 94.88 735 LEU A CA 1
ATOM 5741 C C . LEU A 1 735 ? 16.341 -23.670 -15.161 1.00 94.88 735 LEU A C 1
ATOM 5743 O O . LEU A 1 735 ? 15.997 -22.709 -15.863 1.00 94.88 735 LEU A O 1
ATOM 5747 N N . PRO A 1 736 ? 15.497 -24.273 -14.295 1.00 93.50 736 PRO A N 1
ATOM 5748 C CA . PRO A 1 736 ? 14.114 -23.848 -14.119 1.00 93.50 736 PRO A CA 1
ATOM 5749 C C . PRO A 1 736 ? 14.005 -22.439 -13.547 1.00 93.50 736 PRO A C 1
ATOM 5751 O O . PRO A 1 736 ? 14.852 -21.983 -12.782 1.00 93.50 736 PRO A O 1
ATOM 5754 N N . VAL A 1 737 ? 12.908 -21.767 -13.879 1.00 91.62 737 VAL A N 1
ATOM 5755 C CA . VAL A 1 737 ? 12.614 -20.405 -13.420 1.00 91.62 737 VAL A CA 1
ATOM 5756 C C . VAL A 1 737 ? 11.197 -20.308 -12.862 1.00 91.62 737 VAL A C 1
ATOM 5758 O O . VAL A 1 737 ? 10.316 -21.066 -13.250 1.00 91.62 737 VAL A O 1
ATOM 5761 N N . GLY A 1 738 ? 10.957 -19.355 -11.962 1.00 86.19 738 GLY A N 1
ATOM 5762 C CA . GLY A 1 738 ? 9.621 -19.094 -11.415 1.00 86.19 738 GLY A CA 1
ATOM 5763 C C . GLY A 1 738 ? 8.741 -18.208 -12.308 1.00 86.19 738 GLY A C 1
ATOM 5764 O O . GLY A 1 738 ? 9.224 -17.572 -13.258 1.00 86.19 738 GLY A O 1
ATOM 5765 N N . GLY A 1 739 ? 7.452 -18.138 -11.955 1.00 83.31 739 GLY A N 1
ATOM 5766 C CA . GLY A 1 739 ? 6.464 -17.234 -12.561 1.00 83.31 739 GLY A CA 1
ATOM 5767 C C . GLY A 1 739 ? 6.085 -17.593 -14.000 1.00 83.31 739 GLY A C 1
ATOM 5768 O O . GLY A 1 739 ? 5.901 -16.697 -14.827 1.00 83.31 739 GLY A O 1
ATOM 5769 N N . ILE A 1 740 ? 6.044 -18.891 -14.331 1.00 88.50 740 ILE A N 1
ATOM 5770 C CA . ILE A 1 740 ? 5.783 -19.385 -15.694 1.00 88.50 740 ILE A CA 1
ATOM 5771 C C . ILE A 1 740 ? 4.423 -18.911 -16.197 1.00 88.50 740 ILE A C 1
ATOM 5773 O O . ILE A 1 740 ? 4.343 -18.360 -17.295 1.00 88.50 740 ILE A O 1
ATOM 5777 N N . LYS A 1 741 ? 3.378 -19.027 -15.372 1.00 82.69 741 LYS A N 1
ATOM 5778 C CA . LYS A 1 741 ? 2.024 -18.588 -15.717 1.00 82.69 741 LYS A CA 1
ATOM 5779 C C . LYS A 1 741 ? 1.994 -17.134 -16.178 1.00 82.69 741 LYS A C 1
ATOM 5781 O O . LYS A 1 741 ? 1.549 -16.837 -17.285 1.00 82.69 741 LYS A O 1
ATOM 5786 N N . GLU A 1 742 ? 2.522 -16.214 -15.379 1.00 80.81 742 GLU A N 1
ATOM 5787 C CA . GLU A 1 742 ? 2.521 -14.791 -15.710 1.00 80.81 742 GLU A CA 1
ATOM 5788 C C . GLU A 1 742 ? 3.395 -14.471 -16.927 1.00 80.81 742 GLU A C 1
ATOM 5790 O O . GLU A 1 742 ? 3.014 -13.629 -17.745 1.00 80.81 742 GLU A O 1
ATOM 5795 N N . LYS A 1 743 ? 4.558 -15.123 -17.054 1.00 87.25 743 LYS A N 1
ATOM 5796 C CA . LYS A 1 743 ? 5.483 -14.947 -18.184 1.00 87.25 743 LYS A CA 1
ATOM 5797 C C . LYS A 1 743 ? 4.842 -15.375 -19.503 1.00 87.25 743 LYS A C 1
ATOM 5799 O O . LYS A 1 743 ? 4.830 -14.596 -20.456 1.00 87.25 743 LYS A O 1
ATOM 5804 N N . VAL A 1 744 ? 4.229 -16.557 -19.535 1.00 87.75 744 VAL A N 1
ATOM 5805 C CA . VAL A 1 744 ? 3.540 -17.094 -20.717 1.00 87.75 744 VAL A CA 1
ATOM 5806 C C . VAL A 1 744 ? 2.328 -16.233 -21.079 1.00 87.75 744 VAL A C 1
ATOM 5808 O O . VAL A 1 744 ? 2.152 -15.874 -22.242 1.00 87.75 744 VAL A O 1
ATOM 5811 N N . LEU A 1 745 ? 1.537 -15.798 -20.092 1.00 80.56 745 LEU A N 1
ATOM 5812 C CA . LEU A 1 745 ? 0.436 -14.855 -20.322 1.00 80.56 745 LEU A CA 1
ATOM 5813 C C . LEU A 1 745 ? 0.925 -13.498 -20.856 1.00 80.56 745 LEU A C 1
ATOM 5815 O O . LEU A 1 745 ? 0.218 -12.827 -21.610 1.00 80.56 745 LEU A O 1
ATOM 5819 N N . ALA A 1 746 ? 2.128 -13.054 -20.487 1.00 80.44 746 ALA A N 1
ATOM 5820 C CA . ALA A 1 746 ? 2.723 -11.847 -21.051 1.00 80.44 746 ALA A CA 1
ATOM 5821 C C . ALA A 1 746 ? 3.114 -12.021 -22.519 1.00 80.44 746 ALA A C 1
ATOM 5823 O O . ALA A 1 746 ? 2.849 -11.119 -23.311 1.00 80.44 746 ALA A O 1
ATOM 5824 N N . ALA A 1 747 ? 3.688 -13.163 -22.892 1.00 84.44 747 ALA A N 1
ATOM 5825 C CA . ALA A 1 747 ? 4.001 -13.466 -24.283 1.00 84.44 747 ALA A CA 1
ATOM 5826 C C . ALA A 1 747 ? 2.730 -13.580 -25.144 1.00 84.44 747 ALA A C 1
ATOM 5828 O O . ALA A 1 747 ? 2.636 -12.938 -26.191 1.00 84.44 747 ALA A O 1
ATOM 5829 N N . HIS A 1 748 ? 1.706 -14.278 -24.640 1.00 82.25 748 HIS A N 1
ATOM 5830 C CA . HIS A 1 748 ? 0.400 -14.415 -25.295 1.00 82.25 748 HIS A CA 1
ATOM 5831 C C . HIS A 1 748 ? -0.268 -13.062 -25.585 1.00 82.25 748 HIS A C 1
ATOM 5833 O O . HIS A 1 748 ? -0.687 -12.805 -26.713 1.00 82.25 748 HIS A O 1
ATOM 5839 N N . ARG A 1 749 ? -0.281 -12.147 -24.603 1.00 75.38 749 ARG A N 1
ATOM 5840 C CA . ARG A 1 749 ? -0.833 -10.782 -24.759 1.00 75.38 749 ARG A CA 1
ATOM 5841 C C . ARG A 1 749 ? -0.125 -9.936 -25.817 1.00 75.38 749 ARG A C 1
ATOM 5843 O O . ARG A 1 749 ? -0.702 -8.965 -26.295 1.00 75.38 749 ARG A O 1
ATOM 5850 N N . ASN A 1 750 ? 1.122 -10.263 -26.145 1.00 76.12 750 ASN A N 1
ATOM 5851 C CA . ASN A 1 750 ? 1.898 -9.574 -27.176 1.00 76.12 750 ASN A CA 1
ATOM 5852 C C . ASN A 1 750 ? 1.984 -10.391 -28.476 1.00 76.12 750 ASN A C 1
ATOM 5854 O O . ASN A 1 750 ? 2.803 -10.083 -29.335 1.00 76.12 750 ASN A O 1
ATOM 5858 N N . HIS A 1 751 ? 1.122 -11.404 -28.632 1.00 78.00 751 HIS A N 1
ATOM 5859 C CA . HIS A 1 751 ? 0.993 -12.221 -29.839 1.00 78.00 751 HIS A CA 1
ATOM 5860 C C . HIS A 1 751 ? 2.266 -12.991 -30.228 1.00 78.00 751 HIS A C 1
ATOM 5862 O O . HIS A 1 751 ? 2.491 -13.260 -31.407 1.00 78.00 751 HIS A O 1
ATOM 5868 N N . LEU A 1 752 ? 3.089 -13.370 -29.246 1.00 84.56 752 LEU A N 1
ATOM 5869 C CA . LEU A 1 752 ? 4.206 -14.291 -29.456 1.00 84.56 752 LEU A CA 1
ATOM 5870 C C . LEU A 1 752 ? 3.683 -15.727 -29.337 1.00 84.56 752 LEU A C 1
ATOM 5872 O O . LEU A 1 752 ? 3.237 -16.136 -28.266 1.00 84.56 752 LEU A O 1
ATOM 5876 N N . SER A 1 753 ? 3.674 -16.453 -30.455 1.00 84.88 753 SER A N 1
ATOM 5877 C CA . SER A 1 753 ? 3.068 -17.784 -30.587 1.00 84.88 753 SER A CA 1
ATOM 5878 C C . SER A 1 753 ? 3.977 -18.928 -30.147 1.00 84.88 753 SER A C 1
ATOM 5880 O O . SER A 1 753 ? 3.484 -20.021 -29.881 1.00 84.88 753 SER A O 1
ATOM 5882 N N . GLU A 1 754 ? 5.288 -18.704 -30.079 1.00 92.06 754 GLU A N 1
ATOM 5883 C CA . GLU A 1 754 ? 6.275 -19.728 -29.739 1.00 92.06 754 GLU A CA 1
ATOM 5884 C C . GLU A 1 754 ? 6.982 -19.382 -28.429 1.00 92.06 754 GLU A C 1
ATOM 5886 O O . GLU A 1 754 ? 7.527 -18.290 -28.270 1.00 92.06 754 GLU A O 1
ATOM 5891 N N . ILE A 1 755 ? 6.982 -20.311 -27.475 1.00 94.25 755 ILE A N 1
ATOM 5892 C CA . ILE A 1 755 ? 7.550 -20.106 -26.142 1.00 94.25 755 ILE A CA 1
ATOM 5893 C C . ILE A 1 755 ? 8.623 -21.153 -25.879 1.00 94.25 755 ILE A C 1
ATOM 5895 O O . ILE A 1 755 ? 8.363 -22.343 -26.010 1.00 94.25 755 ILE A O 1
ATOM 5899 N N . ILE A 1 756 ? 9.806 -20.722 -25.449 1.00 96.12 756 ILE A N 1
ATOM 5900 C CA . ILE A 1 756 ? 10.883 -21.614 -25.009 1.00 96.12 756 ILE A CA 1
ATOM 5901 C C . ILE A 1 756 ? 10.959 -21.583 -23.482 1.00 96.12 756 ILE A C 1
ATOM 5903 O O . ILE A 1 756 ? 11.184 -20.518 -22.895 1.00 96.12 756 ILE A O 1
ATOM 5907 N N . LEU A 1 757 ? 10.779 -22.748 -22.854 1.00 95.62 757 LEU A N 1
ATOM 5908 C CA . LEU A 1 757 ? 10.824 -22.937 -21.402 1.00 95.62 757 LEU A CA 1
ATOM 5909 C C . LEU A 1 757 ? 11.840 -24.021 -21.007 1.00 95.62 757 LEU A C 1
ATOM 5911 O O . LEU A 1 757 ? 12.043 -24.973 -21.762 1.00 95.62 757 LEU A O 1
ATOM 5915 N N . PRO A 1 758 ? 12.436 -23.947 -19.805 1.00 96.44 758 PRO A N 1
ATOM 5916 C CA . PRO A 1 758 ? 13.252 -25.034 -19.279 1.00 96.44 758 PRO A CA 1
ATOM 5917 C C . PRO A 1 758 ? 12.407 -26.302 -19.106 1.00 96.44 758 PRO A C 1
ATOM 5919 O O . PRO A 1 758 ? 11.282 -26.241 -18.615 1.00 96.44 758 PRO A O 1
ATOM 5922 N N . LYS A 1 759 ? 12.954 -27.475 -19.429 1.00 95.69 759 LYS A N 1
ATOM 5923 C CA . LYS A 1 759 ? 12.222 -28.750 -19.343 1.00 95.69 759 LYS A CA 1
ATOM 5924 C C . LYS A 1 759 ? 11.700 -29.062 -17.938 1.00 95.69 759 LYS A C 1
ATOM 5926 O O . LYS A 1 759 ? 10.636 -29.647 -17.786 1.00 95.69 759 LYS A O 1
ATOM 5931 N N . GLN A 1 760 ? 12.415 -28.634 -16.899 1.00 91.62 760 GLN A N 1
ATOM 5932 C CA . GLN A 1 760 ? 11.988 -28.821 -15.506 1.00 91.62 760 GLN A CA 1
ATOM 5933 C C . GLN A 1 760 ? 10.746 -27.993 -15.118 1.00 91.62 760 GLN A C 1
ATOM 5935 O O . GLN A 1 760 ? 10.147 -28.269 -14.080 1.00 91.62 760 GLN A O 1
ATOM 5940 N N . ASN A 1 761 ? 10.350 -27.011 -15.936 1.00 93.31 761 ASN A N 1
ATOM 5941 C CA . ASN A 1 761 ? 9.121 -26.235 -15.765 1.00 93.31 761 ASN A CA 1
ATOM 5942 C C . ASN A 1 761 ? 7.896 -26.865 -16.459 1.00 93.31 761 ASN A C 1
ATOM 5944 O O . ASN A 1 761 ? 6.831 -26.257 -16.452 1.00 93.31 761 ASN A O 1
ATOM 5948 N N . ASP A 1 762 ? 7.999 -28.068 -17.042 1.00 90.69 762 ASP A N 1
ATOM 5949 C CA . ASP A 1 762 ? 6.849 -28.746 -17.675 1.00 90.69 762 ASP A CA 1
ATOM 5950 C C . ASP A 1 762 ? 5.702 -29.000 -16.684 1.00 90.69 762 ASP A C 1
ATOM 5952 O O . ASP A 1 762 ? 4.534 -28.856 -17.021 1.00 90.69 762 ASP A O 1
ATOM 5956 N N . LYS A 1 763 ? 6.039 -29.257 -15.417 1.00 86.56 763 LYS A N 1
ATOM 5957 C CA . LYS A 1 763 ? 5.069 -29.371 -14.316 1.00 86.56 763 LYS A CA 1
ATOM 5958 C C . LYS A 1 763 ? 4.209 -28.115 -14.109 1.00 86.56 763 LYS A C 1
ATOM 5960 O O . LYS A 1 763 ? 3.092 -28.228 -13.634 1.00 86.56 763 LYS A O 1
ATOM 5965 N N . ASP A 1 764 ? 4.715 -26.933 -14.470 1.00 84.62 764 ASP A N 1
ATOM 5966 C CA . ASP A 1 764 ? 4.005 -25.658 -14.295 1.00 84.62 764 ASP A CA 1
ATOM 5967 C C . ASP A 1 764 ? 3.078 -25.364 -15.494 1.00 84.62 764 ASP A C 1
ATOM 5969 O O . ASP A 1 764 ? 2.431 -24.316 -15.568 1.00 84.62 764 ASP A O 1
ATOM 5973 N N . ARG A 1 765 ? 3.027 -26.271 -16.483 1.00 81.50 765 ARG A N 1
ATOM 5974 C CA . ARG A 1 765 ? 2.152 -26.164 -17.654 1.00 81.50 765 ARG A CA 1
ATOM 5975 C C . ARG A 1 765 ? 0.683 -26.341 -17.286 1.00 81.50 765 ARG A C 1
ATOM 5977 O O . ARG A 1 765 ? -0.161 -25.716 -17.927 1.00 81.50 765 ARG A O 1
ATOM 5984 N N . ASP A 1 766 ? 0.395 -27.147 -16.269 1.00 79.12 766 ASP A N 1
ATOM 5985 C CA . ASP A 1 766 ? -0.967 -27.417 -15.799 1.00 79.12 766 ASP A CA 1
ATOM 5986 C C . ASP A 1 766 ? -1.632 -26.156 -15.216 1.00 79.12 766 ASP A C 1
ATOM 5988 O O . ASP A 1 766 ? -2.847 -25.988 -15.310 1.00 79.12 766 ASP A O 1
ATOM 5992 N N . ASP A 1 767 ? -0.831 -25.196 -14.740 1.00 76.12 767 ASP A N 1
ATOM 5993 C CA . ASP A 1 767 ? -1.313 -23.920 -14.202 1.00 76.12 767 ASP A CA 1
ATOM 5994 C C . ASP A 1 767 ? -1.796 -22.940 -15.293 1.00 76.12 767 ASP A C 1
ATOM 5996 O O . ASP A 1 767 ? -2.381 -21.885 -14.987 1.00 76.12 767 ASP A O 1
ATOM 6000 N N . LEU A 1 768 ? -1.520 -23.233 -16.572 1.00 81.38 768 LEU A N 1
ATOM 6001 C CA . LEU A 1 768 ? -1.866 -22.384 -17.711 1.00 81.38 768 LEU A CA 1
ATOM 6002 C C . LEU A 1 768 ? -3.297 -22.657 -18.206 1.00 81.38 768 LEU A C 1
ATOM 6004 O O . LEU A 1 768 ? -3.667 -23.806 -18.442 1.00 81.38 768 LEU A O 1
ATOM 6008 N N . PRO A 1 769 ? -4.102 -21.612 -18.488 1.00 77.12 769 PRO A N 1
ATOM 6009 C CA . PRO A 1 769 ? -5.443 -21.799 -19.040 1.00 77.12 769 PRO A CA 1
ATOM 6010 C C . PRO A 1 769 ? -5.427 -22.575 -20.366 1.00 77.12 769 PRO A C 1
ATOM 6012 O O . PRO A 1 769 ? -4.655 -22.246 -21.273 1.00 77.12 769 PRO A O 1
ATOM 6015 N N . GLN A 1 770 ? -6.342 -23.540 -20.539 1.00 79.69 770 GLN A N 1
ATOM 6016 C CA . GLN A 1 770 ? -6.414 -24.351 -21.766 1.00 79.69 770 GLN A CA 1
ATOM 6017 C C . GLN A 1 770 ? -6.571 -23.512 -23.044 1.00 79.69 770 GLN A C 1
ATOM 6019 O O . GLN A 1 770 ? -6.042 -23.877 -24.092 1.00 79.69 770 GLN A O 1
ATOM 6024 N N . GLU A 1 771 ? -7.281 -22.381 -22.975 1.00 77.50 771 GLU A N 1
ATOM 6025 C CA . GLU A 1 771 ? -7.429 -21.459 -24.110 1.00 77.50 771 GLU A CA 1
ATOM 6026 C C . GLU A 1 771 ? -6.077 -20.924 -24.604 1.00 77.50 771 GLU A C 1
ATOM 6028 O O . GLU A 1 771 ? -5.872 -20.785 -25.808 1.00 77.50 771 GLU A O 1
ATOM 6033 N N . VAL A 1 772 ? -5.152 -20.657 -23.676 1.00 81.00 772 VAL A N 1
ATOM 6034 C CA . VAL A 1 772 ? -3.807 -20.143 -23.963 1.00 81.00 772 VAL A CA 1
ATOM 6035 C C . VAL A 1 772 ? -2.926 -21.267 -24.501 1.00 81.00 772 VAL A C 1
ATOM 6037 O O . VAL A 1 772 ? -2.269 -21.089 -25.524 1.00 81.00 772 VAL A O 1
ATOM 6040 N N . LEU A 1 773 ? -2.980 -22.451 -23.882 1.00 83.50 773 LEU A N 1
ATOM 6041 C CA . LEU A 1 773 ? -2.229 -23.629 -24.330 1.00 83.50 773 LEU A CA 1
ATOM 6042 C C . LEU A 1 773 ? -2.577 -24.059 -25.762 1.00 83.50 773 LEU A C 1
ATOM 6044 O O . LEU A 1 773 ? -1.708 -24.545 -26.475 1.00 83.50 773 LEU A O 1
ATOM 6048 N N . ARG A 1 774 ? -3.825 -23.864 -26.208 1.00 84.94 774 ARG A N 1
ATOM 6049 C CA . ARG A 1 774 ? -4.246 -24.177 -27.588 1.00 84.94 774 ARG A CA 1
ATOM 6050 C C . ARG A 1 774 ? -3.715 -23.192 -28.632 1.00 84.94 774 ARG A C 1
ATOM 6052 O O . ARG A 1 774 ? -3.732 -23.513 -29.815 1.00 84.94 774 ARG A O 1
ATOM 6059 N N . GLN A 1 775 ? -3.300 -21.995 -28.218 1.00 82.75 775 GLN A N 1
ATOM 6060 C CA . GLN A 1 775 ? -2.841 -20.923 -29.110 1.00 82.75 775 GLN A CA 1
ATOM 6061 C C . GLN A 1 775 ? -1.315 -20.766 -29.136 1.00 82.75 775 GLN A C 1
ATOM 6063 O O . GLN A 1 775 ? -0.808 -19.999 -29.952 1.00 82.75 775 GLN A O 1
ATOM 6068 N N . LEU A 1 776 ? -0.590 -21.466 -28.257 1.00 88.12 776 LEU A N 1
ATOM 6069 C CA . LEU A 1 776 ? 0.861 -21.365 -28.110 1.00 88.12 776 LEU A CA 1
ATOM 6070 C C . LEU A 1 776 ? 1.550 -22.699 -28.403 1.00 88.12 776 LEU A C 1
ATOM 6072 O O . LEU A 1 776 ? 1.091 -23.756 -27.974 1.00 88.12 776 LEU A O 1
ATOM 6076 N N . SER A 1 777 ? 2.704 -22.633 -29.061 1.00 91.56 777 SER A N 1
ATOM 6077 C CA . SER A 1 777 ? 3.644 -23.747 -29.162 1.00 91.56 777 SER A CA 1
ATOM 6078 C C . SER A 1 777 ? 4.708 -23.600 -28.078 1.00 91.56 777 SER A C 1
ATOM 6080 O O . SER A 1 777 ? 5.473 -22.637 -28.093 1.00 91.56 777 SER A O 1
ATOM 6082 N N . ILE A 1 778 ? 4.749 -24.537 -27.129 1.00 93.25 778 ILE A N 1
ATOM 6083 C CA . ILE A 1 778 ? 5.732 -24.543 -26.038 1.00 93.25 778 ILE A CA 1
ATOM 6084 C C . ILE A 1 778 ? 6.827 -25.559 -26.362 1.00 93.25 778 ILE A C 1
ATOM 6086 O O . ILE A 1 778 ? 6.553 -26.750 -26.501 1.00 93.25 778 ILE A O 1
ATOM 6090 N N . HIS A 1 779 ? 8.064 -25.078 -26.435 1.00 95.38 779 HIS A N 1
ATOM 6091 C CA . HIS A 1 779 ? 9.273 -25.866 -26.636 1.00 95.38 779 HIS A CA 1
ATOM 6092 C C . HIS A 1 779 ? 10.018 -25.998 -25.307 1.00 95.38 779 HIS A C 1
ATOM 6094 O O . HIS A 1 779 ? 10.416 -24.998 -24.705 1.00 95.38 779 HIS A O 1
ATOM 6100 N N . LEU A 1 780 ? 10.196 -27.232 -24.840 1.00 95.94 780 LEU A N 1
ATOM 6101 C CA . LEU A 1 780 ? 10.895 -27.541 -23.594 1.00 95.94 780 LEU A CA 1
ATOM 6102 C C . LEU A 1 780 ? 12.356 -27.871 -23.883 1.00 95.94 780 LEU A C 1
ATOM 6104 O O . LEU A 1 780 ? 12.624 -28.757 -24.692 1.00 95.94 780 LEU A O 1
ATOM 6108 N N . VAL A 1 781 ? 13.278 -27.186 -23.206 1.00 96.56 781 VAL A N 1
ATOM 6109 C CA . VAL A 1 781 ? 14.722 -27.304 -23.463 1.00 96.56 781 VAL A CA 1
ATOM 6110 C C . VAL A 1 781 ? 15.527 -27.644 -22.209 1.00 96.56 781 VAL A C 1
ATOM 6112 O O . VAL A 1 781 ? 15.205 -27.199 -21.105 1.00 96.56 781 VAL A O 1
ATOM 6115 N N . GLU A 1 782 ? 16.603 -28.410 -22.367 1.00 96.56 782 GLU A N 1
ATOM 6116 C CA . GLU A 1 782 ? 17.596 -28.687 -21.315 1.00 96.56 782 GLU A CA 1
ATOM 6117 C C . GLU A 1 782 ? 18.921 -27.955 -21.549 1.00 96.56 782 GLU A C 1
ATOM 6119 O O . GLU A 1 782 ? 19.674 -27.701 -20.601 1.00 96.56 782 GLU A O 1
ATOM 6124 N N . THR A 1 783 ? 19.228 -27.621 -22.803 1.00 96.00 783 THR A N 1
ATOM 6125 C CA . THR A 1 783 ? 20.542 -27.115 -23.209 1.00 96.00 783 THR A CA 1
ATOM 6126 C C . THR A 1 783 ? 20.445 -25.878 -24.094 1.00 96.00 783 THR A C 1
ATOM 6128 O O . THR A 1 783 ? 19.453 -25.654 -24.787 1.00 96.00 783 THR A O 1
ATOM 6131 N N . LEU A 1 784 ? 21.501 -25.058 -24.091 1.00 94.00 784 LEU A N 1
ATOM 6132 C CA . LEU A 1 784 ? 21.606 -23.906 -24.987 1.00 94.00 784 LEU A CA 1
ATOM 6133 C C . LEU A 1 784 ? 21.557 -24.328 -26.462 1.00 94.00 784 LEU A C 1
ATOM 6135 O O . LEU A 1 784 ? 20.994 -23.605 -27.274 1.00 94.00 784 LEU A O 1
ATOM 6139 N N . ASP A 1 785 ? 22.122 -25.481 -26.816 1.00 93.00 785 ASP A N 1
ATOM 6140 C CA . ASP A 1 785 ? 22.184 -25.934 -28.210 1.00 93.00 785 ASP A CA 1
ATOM 6141 C C . ASP A 1 785 ? 20.777 -26.191 -28.782 1.00 93.00 785 ASP A C 1
ATOM 6143 O O . ASP A 1 785 ? 20.481 -25.795 -29.912 1.00 93.00 785 ASP A O 1
ATOM 6147 N N . GLU A 1 786 ? 19.868 -26.742 -27.968 1.00 95.12 786 GLU A N 1
ATOM 6148 C CA . GLU A 1 786 ? 18.445 -26.861 -28.309 1.00 95.12 786 GLU A CA 1
ATOM 6149 C C . GLU A 1 786 ? 17.806 -25.484 -28.523 1.00 95.12 786 GLU A C 1
ATOM 6151 O O . GLU A 1 786 ? 17.145 -25.269 -29.540 1.00 95.12 786 GLU A O 1
ATOM 6156 N N . VAL A 1 787 ? 18.063 -24.521 -27.627 1.00 95.06 787 VAL A N 1
ATOM 6157 C CA . VAL A 1 787 ? 17.564 -23.141 -27.777 1.00 95.06 787 VAL A CA 1
ATOM 6158 C C . VAL A 1 787 ? 18.033 -22.542 -29.100 1.00 95.06 787 VAL A C 1
ATOM 6160 O O . VAL A 1 787 ? 17.211 -22.034 -29.857 1.00 95.06 787 VAL A O 1
ATOM 6163 N N . LEU A 1 788 ? 19.331 -22.632 -29.408 1.00 93.00 788 LEU A N 1
ATOM 6164 C CA . LEU A 1 788 ? 19.918 -22.073 -30.628 1.00 93.00 788 LEU A CA 1
ATOM 6165 C C . LEU A 1 788 ? 19.304 -22.680 -31.894 1.00 93.00 788 LEU A C 1
ATOM 6167 O O . LEU A 1 788 ? 19.004 -21.939 -32.829 1.00 93.00 788 LEU A O 1
ATOM 6171 N N . SER A 1 789 ? 19.052 -23.993 -31.903 1.00 92.69 789 SER A N 1
ATOM 6172 C CA . SER A 1 789 ? 18.404 -24.680 -33.030 1.00 92.69 789 SER A CA 1
ATOM 6173 C C . SER A 1 789 ? 16.962 -24.214 -33.281 1.00 92.69 789 SER A C 1
ATOM 6175 O O . SER A 1 789 ? 16.490 -24.196 -34.419 1.00 92.69 789 SER A O 1
ATOM 6177 N N . LEU A 1 790 ? 16.264 -23.795 -32.222 1.00 92.56 790 LEU A N 1
ATOM 6178 C CA . LEU A 1 790 ? 14.900 -23.287 -32.308 1.00 92.56 790 L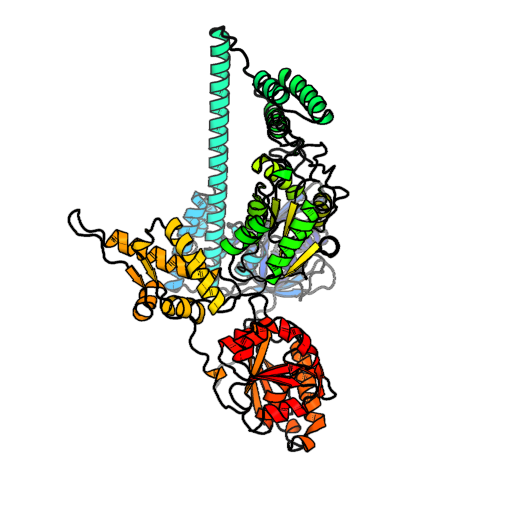EU A CA 1
ATOM 6179 C C . LEU A 1 790 ? 14.876 -21.832 -32.783 1.00 92.56 790 LEU A C 1
ATOM 6181 O O . LEU A 1 790 ? 14.064 -21.493 -33.644 1.00 92.56 790 LEU A O 1
ATOM 6185 N N . VAL A 1 791 ? 15.769 -20.980 -32.264 1.00 91.88 791 VAL A N 1
ATOM 6186 C CA . VAL A 1 791 ? 15.709 -19.518 -32.469 1.00 91.88 791 VAL A CA 1
ATOM 6187 C C . VAL A 1 791 ? 16.431 -19.018 -33.718 1.00 91.88 791 VAL A C 1
ATOM 6189 O O . VAL A 1 791 ? 16.057 -17.961 -34.230 1.00 91.88 791 VAL A O 1
ATOM 6192 N N . PHE A 1 792 ? 17.433 -19.743 -34.223 1.00 87.69 792 PHE A N 1
ATOM 6193 C CA . PHE A 1 792 ? 18.107 -19.403 -35.477 1.00 87.69 792 PHE A CA 1
ATOM 6194 C C . PHE A 1 792 ? 17.476 -20.161 -36.664 1.00 87.69 792 PHE A C 1
ATOM 6196 O O . PHE A 1 792 ? 17.032 -21.301 -36.500 1.00 87.69 792 PHE A O 1
ATOM 6203 N N . PRO A 1 793 ? 17.338 -19.512 -37.835 1.00 68.56 793 PRO A N 1
ATOM 6204 C CA . PRO A 1 793 ? 16.848 -20.144 -39.059 1.00 68.56 793 PRO A CA 1
ATOM 6205 C C . PRO A 1 793 ? 17.840 -21.125 -39.686 1.00 68.56 793 PRO A C 1
ATOM 6207 O O . PRO A 1 793 ? 19.070 -20.922 -39.536 1.00 68.56 793 PRO A O 1
#

Nearest PDB structures (foldseek):
  6on2-assembly1_E  TM=9.528E-01  e=4.789E-63  Yersinia pestis
  6on2-assembly1_F  TM=8.382E-01  e=5.822E-57  Yersinia pestis
  7sxo-assembly1_E  TM=8.859E-01  e=2.126E-55  Saccharomyces cerevisiae S288C
  4ypm-assembly1_A  TM=6.440E-01  e=1.169E-34  Meiothermus taiwanensis
  5e7s-assembly2_L-3  TM=6.769E-01  e=9.162E-33  Meiothermus taiwanensis

Solvent-accessible surface area (backbone atoms only — not comparable to full-atom values): 43692 Å² total; per-residue (Å²): 135,86,82,78,89,77,84,78,74,72,78,71,42,79,31,29,32,38,82,37,78,80,66,78,70,31,34,81,31,78,48,81,44,77,40,77,52,72,50,53,50,48,16,50,56,53,11,62,79,64,78,29,34,32,33,40,35,35,51,79,58,94,84,63,72,92,42,68,87,40,36,47,54,55,28,23,38,27,34,63,76,46,77,45,83,46,97,81,79,30,36,41,35,34,33,31,20,67,40,52,22,39,52,72,40,65,79,51,98,57,82,55,35,34,32,32,29,43,76,55,87,73,81,66,81,73,49,76,68,52,53,51,53,50,51,54,46,37,55,51,48,52,57,44,48,73,71,40,91,83,66,60,70,66,56,56,53,52,41,70,65,44,90,35,64,66,60,30,45,23,48,49,61,59,72,52,92,67,60,55,68,65,51,45,52,60,67,58,52,79,52,64,64,65,36,51,52,54,48,46,52,56,50,51,54,51,43,53,53,48,52,54,53,46,55,49,50,51,51,51,46,52,51,48,52,48,50,48,49,47,49,50,50,49,49,49,47,50,50,48,46,66,73,63,73,59,86,66,96,59,89,72,50,57,69,61,53,52,50,54,61,70,72,49,79,65,57,69,69,56,50,56,52,51,55,54,50,49,59,49,48,74,72,44,59,70,86,40,74,64,37,52,54,51,50,55,50,51,51,52,63,67,54,43,39,80,51,75,80,75,78,89,84,59,104,54,102,66,62,84,72,72,69,41,52,51,73,68,53,27,49,51,48,49,56,73,76,40,80,78,60,61,68,55,48,52,54,49,49,52,53,51,52,55,48,72,77,37,86,86,60,83,66,67,33,43,28,40,31,26,44,75,48,53,48,61,72,58,48,57,46,44,51,16,61,33,46,70,32,45,72,38,79,43,78,34,58,73,42,40,47,30,48,56,54,32,14,31,48,66,89,44,92,84,49,47,65,8,54,57,59,52,41,37,41,70,51,59,43,43,51,26,29,38,35,39,34,36,54,36,44,56,44,87,43,100,85,35,56,35,66,62,54,48,45,43,63,68,33,78,89,42,8,52,55,33,63,32,48,38,73,76,46,68,41,64,43,69,61,39,43,58,34,38,29,26,63,50,75,86,62,38,57,63,84,60,52,78,51,39,45,78,41,71,43,68,63,57,54,73,67,55,48,46,51,42,36,62,74,47,47,49,57,54,44,33,58,76,66,75,48,62,73,85,45,54,43,74,38,70,66,30,47,50,46,43,53,70,26,67,39,88,64,25,33,46,55,61,52,47,51,53,52,45,45,38,53,52,48,52,49,50,52,47,65,75,63,61,70,82,95,78,72,76,87,73,78,51,54,71,42,33,67,88,56,41,43,80,58,74,41,77,70,78,50,75,83,66,66,80,76,74,62,78,42,47,4,47,25,42,16,40,36,73,48,83,62,38,31,36,74,38,57,33,40,26,48,71,47,84,44,76,39,48,79,45,81,47,32,43,63,33,70,53,28,52,48,28,50,51,39,30,52,51,39,48,67,77,36,27,73,85,70,74,42,65,86,61,54,60,53,48,22,23,39,38,40,37,32,81,64,53,88,50,78,44,67,51,43,36,44,16,51,27,52,36,51,8,48,51,17,30,74,69,66,41,45,46,56,80,41,48,32,28,39,15,22,57,47,74,86,38,40,38,38,65,60,84,57,58,53,42,22,52,53,25,35,51,77,70,69,31,41,32,36,41,37,20,48,81,42,57,79,53,52,77,76,44,57,68,76,55,60,76,65,41,50,77,45,71,30,58,35,49,69,58,50,50,64,69,39,43,128

pLDDT: mean 83.37, std 13.17, range [31.42, 96.56]

Organism: NCBI:txid1480694

Foldseek 3Di:
DDDDDDPVPPFWDKAFEDEDEFDAAFAQDKDKDKADDPLNVVSQVVCVVVPQKHKYWYFDDDPDDDWQVGTDQKTFIWGFPDWDQDPVRMIITIIHTHAMWTWDTWDDPDGRTMTTIGTDDADQDADPVLVVLLQVLLVLVVVLVVLDPPDDPVLNVQLNPDSGLSSNLRSLLSVQDDGPVLSVVLRPDRDSVVSSVSSSVSSVVSSVVSVVVVVVVVVVVVVVVVVVVVVVVVVVVVVVCVVVVDPDPCPLCLVVLVVLLVVDDADPVLNVVLVVLSVVLVPDDNPDPVNVLSVVLSVLSSLFAQDADPPPDDPDPDDPQNPQDPLVLLLVLLVLQADDPPVLSVVLSVVVVVCSVDVQDLAFAAEEEAFPALCLVVNLVSSQVNGVAFEFEDEQAPAAALCQAQWDASPDDPTDWHPVSVRRSVRSGLQHEYEYEALLRHDHDPHDHNLVSVCQCSRLVRVCQRHRNHNRGGGGNNNYRYYYYHHDPPSHDPSSVVRYDYDYRYFDFLVSLLVCCVSPLLVVLCVVLVHDPQQAAEDSVLLSCCPLFVDQFRHCPSVSVLSNQQNNVVSVVCVVPPDPPDDDDDHRDYHDPVCSCVRRNDGPDDQPPLQFDQFQLWFWEWDADSRFIAIWIKGKAKDFDQLAEAEDQQEDPQCVVLLVLLVLLCLVCCVVLVFDNCRRGGMYMYIYTPDSVDHDYDQFCNLRSNRSVSRNRVVATWDHLEYETFGAGNVFFTHADPRPQRRLSNSVSSRRQEYEGAQVCPVVVVVHDPVSVVRHHYHHDTGSVSVCVRTGD

Secondary structure (DSSP, 8-state):
----------PPEEEEEEEESS----BT-EEEEEE-SHHHHHHHHHHHHTTSEEEEEEBS-SSSPP-TTTB-SEEEEEEEEEEEE-TTS-EEEEEEEEEEEEEEEES-SSSSPEEEEEE--------HHHHHHHHHHHHHHHHHHHH-TTS-HHHHHHHHT--SHHHHHHHHHHHS---HHHHHHHHH---HHHHHHHHHHHHHHHHHHHHHHHHHHHHHHHHHHHHHHHHHHHHHHHHHHHHHT---S-TT-HHHHHHHHHHS---HHHHHHHHHHHHHHHHS-TTSHHHHHHHHHHHHHHHS--S----TT--S---GGGGSPPHHHHHHHHHHH-SS-HHHHHHHHHHHHHHHH-TT--PPEEEEE-STTSSHHHHHHHHHHHTT--EEEEE-TT---THHHH---TTSTT----HHHHHHHHH-SSSPEEEEE-GGGPPPBTTB-HHHHHHHHH-TTTGGGEE-TTT-SEE--TTPEEEEEES-STTS-HHHHTTEEEEE-PPPPHHHHHHHIIIIIHHHHHHHTT--GGGEEE-HHHHHHHHHHH---SSSHHHHHHHHHHHHHHHHHHHHT---S-SPPPPPEEE-TTTHHHHH-S-S----GGGT---TTEEEEEEEETTEEEEEEEEEEEEESSS-EEEESSB-HHHHHHHHHHHHHHHHTTTTTT--TTHHHHEEEEEE-S-TTS-B--GGGHHHHHHHHHHHHHT-PPPTTEEE--EE-TT-BEEP-S-HHHHHHHHHHTT--EEEEEGGGGGGGTTS-HHHHTT-EEEEESBHHHHHHHH--

Sequence (793 aa):
MGLFDKNDKKPLQELPFIALRDAVIFPHSTVPIYLTKPTAVAAVEAALTSGRRLFVGYVKDQESSPSKETVFSTGTVCRIVQIMKLPNNTSRVLLEGLERAVFHDLKQTAEPFTALFNPLDEDTSVSDEIAFRMRALQEEFEGFAKQSKRLPKELVTQVTKAETPHKLISLCGAAISAPFAEKLELLQETEALARLENAAILLATEKEVLEVKKSITDRVKKRMEQNQKEYFLNEQIKEMHKELGKDEDDPSGVKELEQRFQSKPFPEEVQTRAASELKRLARLQNFTPEAGILRTYLDWLADLPWVVPQDSNSDDTQTPDETAPSLEQAQTILEAEHYGLEEPKERILDYIAVRSLKTDTKGPILCFVGPPGTGKTSLGRSVAHAMGRAFVRISLGGVRDEAEIRGHRRTYVGALPGKIIQGMKKAGTPNPVFLLDEIDKIGMDHRGDPASALLEVLDPEQNNSFVDHYLELPFDLSQVIFITTANSLHTIPYALRDRMEVIQIPGYTENEKRSIAKRFLIPRQIERHGLNPDEIQISDEAIKLTVSRYTMESGVRNLERELAKILRKTAREKVQNTPKETEKPSKPYRINVANLHTYLGKPRRTGDILMTSQLPGLANGMAWTEVGGKLLPVETAVFPGKGELVLTGSLGDVMKESARIALTLIKQRLSSLGLPEDSLQKQDLHVHVPEGAIPKDGPSAGITLTCAMISALSQKPLKQGIAMTGEITLTGRVLPVGGIKEKVLAAHRNHLSEIILPKQNDKDRDDLPQEVLRQLSIHLVETLDEVLSLVFP

InterPro domains:
  IPR003111 Lon protease, N-terminal domain [PF02190] (14-204)
  IPR003111 Lon protease, N-terminal domain [PS51787] (15-207)
  IPR003111 Lon protease, N-terminal domain [SM00464] (14-205)
  IPR003593 AAA+ ATPase domain [SM00382] (362-506)
  IPR003959 ATPase, AAA-type, core [PF00004] (366-504)
  IPR004815 Lon protease, bacterial/eukaryotic-type [PIRSF001174] (13-792)
  IPR004815 Lon protease, bacterial/eukaryotic-type [TIGR00763] (17-792)
  IPR008268 Peptidase S16, active site [PS01046] (697-705)
  IPR008269 Peptidase S16, Lon proteolytic domain [PF05362] (591-791)
  IPR008269 Peptidase S16, Lon proteolytic domain [PS51786] (613-793)
  IPR014721 Small ribosomal subunit protein uS5 domain 2-type fold, subgroup [G3DSA:3.30.230.10] (615-793)
  IPR015947 PUA-like superfamily [SSF88697] (13-200)
  IPR020568 Ribosomal protein uS5 domain 2-type superfamily [SSF54211] (616-791)
  IPR027065 Lon protease [PTHR10046] (16-791)
  IPR027417 P-loop containing nucleoside triphosphate hydrolase [G3DSA:3.40.50.300] (327-505)
  IPR027417 P-loop containing nucleoside triphosphate hydrolase [SSF52540] (327-605)
  IPR027543 Lon protease, bacterial [MF_01973] (15-793)
  IPR046336 Lon protease, N-terminal domain superfamily [G3DSA:2.30.130.40] (4-120)
  IPR054594 Lon protease, AAA+ ATPase lid domain [PF22667] (527-579)